Protein AF-0000000082408893 (afdb_homodimer)

Sequence (870 aa):
MTEDAASRVLAEIEQSREGIIQDVKRLVEVPSVNPNYPGVRSEEYLGQESEANLLLRDRFGYLFDRSQLVKSQERRENFAGVVNGSGKGRSLLLNGHIDVVPAGNPDTWETDPFIASEVSGRIHGRGASDMKSGVIAAFSAIEAIRRSGIELAGDLVVHSVAGEELGEHEVGTGCVLQNGYTADAAIVVEPSASFDSPLSINPTAASLLWGRVRVEGLAGHPGLRRELVRAGGAGAHAGVNAIDKGYLVLQALYRMEEQWGLSKQRPLFKPGQFVVMPGTIHGRGKDIDIPFVFAEYCEIDFIVWYPPEENSDVVKREIEQFVNQSVSLDPWLADNLPTYEWPVEFPGFSTPSDHEIVRALGKSHERANGISAIVEAFPAACDATWIAKTDIPVVNYGPGHLANAHKPNEYCDIDEIIAATRSLALTALDWCGVKMTEDAASRVLAEIEQSREGIIQDVKRLVEVPSVNPNYPGVRSEEYLGQESEANLLLRDRFGYLFDRSQLVKSQERRENFAGVVNGSGKGRSLLLNGHIDVVPAGNPDTWETDPFIASEVSGRIHGRGASDMKSGVIAAFSAIEAIRRSGIELAGDLVVHSVAGEELGEHEVGTGCVLQNGYTADAAIVVEPSASFDSPLSINPTAASLLWGRVRVEGLAGHPGLRRELVRAGGAGAHAGVNAIDKGYLVLQALYRMEEQWGLSKQRPLFKPGQFVVMPGTIHGRGKDIDIPFVFAEYCEIDFIVWYPPEENSDVVKREIEQFVNQSVSLDPWLADNLPTYEWPVEFPGFSTPSDHEIVRALGKSHERANGISAIVEAFPAACDATWIAKTDIPVVNYGPGHLANAHKPNEYCDIDEIIAATRSLALTALDWCGVK

Radius of gyration: 35.3 Å; Cα contacts (8 Å, |Δi|>4): 2351; chains: 2; bounding box: 50×112×73 Å

Secondary structure (DSSP, 8-state):
--HHHHHHHHHHHHHTHHHHHHHHHHHHTS--B-TTSTTS-HHHHTTHHHHHHHHHHHHHGGG-SEEEEE-SSTT--EEEEEE---SSS--EEEEEE--B-----GGG-SS-TTS-EEETTEEESTTIIIIIHHHHHHHHHHHHHHHTTPPBSS-EEEEEES-GGGT-TTTTHHHHHHTT---SEEEE-S--BBTTBSS-BBSEE-EEEEEEEEEE-B---GGGHHHHHSTT--GGGT-B-HHHHHHHHHHHHHHHHHHHHHH---TTSPTT--EEEEEEEEEE-SS--STTS--SEEEEEEEEEE-TTS-HHHHHHHHHHHHHHHHTTSHHHHHS--EEEEEEEE--EE--TTSHHHHHHHHHHHHHHSSPPPB--BSS--THHHHHTTT--EEE--SSBGGGTTSTT-EEEHHHHHHHHHHHHHHHHHHH-B-/--HHHHHHHHHHHHHTHHHHHHHHHHHHTS--B-TTSTTS-HHHHTTHHHHHHHHHHHHHGGG-SEEEEE-SSTT--EEEEEE---SSS--EEEEEE--B-----GGG-SS-TTS-EEETTEEESTTIIIIIHHHHHHHHHHHHHHHTTPPBSS-EEEEEES-GGGT-TTTTHHHHHHTT---SEEEE-S--BBTTBSS-BBSEE-EEEEEEEEEE-B---GGGHHHHHSTT--GGGT-B-HHHHHHHHHHHHHHHHHHHHHH---TTSPTT--EEEEEEEEEE-SS--STTS--SEEEEEEEEEE-TTS-HHHHHHHHHHHHHHHHTTSHHHHHS--EEEEEEEE--EE--TTSHHHHHHHHHHHHHHSSPPPB--BSS--THHHHHTTT--EEE--SSBGGGTTSTT-EEEHHHHHHHHHHHHHHHHHHH-B-

pLDDT: mean 95.11, std 5.21, range [57.34, 98.88]

Organism: Rhodococcus erythropolis (NCBI:txid1833)

Foldseek 3Di:
DDPVLLVQLLVLLVVCLVVLVVLLQVLLLQQQAALPPPPHPSVVRQLSQVVSQVSCCVVQVVLAPDKDQQFQDPSFTKIKGKHAAQQQFFEEEEEAESHFHDQPDPVQFPDDQNRWDDDPQKTWHTQQQRPSLLLSLLSSLSVSSVVSVFGFRHMYMYIYFYDWVQPPCSRTVVRVVVVPRATQAYEYAHAQDAPPFFKAKAQKEWKKWKKKKKFFKFKAFVVQVCLCPPPPHPHPVRMGAQVVLVVLLVVLQQVVLVVCLVPPDDPQEDRSLWGKAFDDKDWADPPDRDPRIRTGMMMTIIMTTHHLVDDPVVVVCVSQVSSLVSSCPPPVCVVTPMDMDIPDIAHMGHDPCPDPLNVLLQVQLCVLPVDGHHYHHDSDGGCQRVSVVVVHRYIYTHFHYPVLGPHHGRITRSVSSSSSSSSSSSSSCVRRHTD/DDPVLLVQLLVLLVVCLVVLVVLLQVLLLQQQAALPPPPHPSVVRQLSQVVSQVSCCVVQVVLAPDKDQQFQDPSFTKIKGKHAAQQQFFEEEEEAESHFHDQPDPVQFPDAQNRWDDDPQKTWHTQQQRPSLLLSLLSSLSVSSVVSVFGFRHMYMYIYFYDWVQPPCSRTVVRVVVVPRATQAYEYAHAQDAPPFFWAKAQKEWKKWKKKKKFFKFKAFVVQVCLCPPPPHPHCVRMGAQVVLVVLLVVLQQVVLVVCLVPPDDPQEDRSLWGKAFDDKDWADPPDRDPRIRTGMMMTIIMTTHHLVDDPVVVVCVSQVSSLVSSCPPPVCVVTPMDMDIPDIAHMAHDPCPDPLNVLLQVQLCVLPVDGHHYHHDSDGGCQRVSVVVVHRYIYTHFHYPVLGPHHGRITRSVSSSSSSSSSSSSSCVRRHTD

InterPro domains:
  IPR001261 ArgE/DapE/ACY1/CPG2/YscS, conserved site [PS00758] (92-101)
  IPR002933 Peptidase M20 [PF01546] (93-428)
  IPR010182 N-formyl-4-amino-5-aminomethyl-2-methylpyrimidine deformylase/Succinyl-diaminopimelate desuccinylase [TIGR01910] (22-419)
  IPR011650 Peptidase M20, dimerisation domain [PF07687] (221-325)
  IPR050072 Peptidase M20A family, bacterial cell wall biosynthesis [PTHR43808] (11-431)

Structure (mmCIF, N/CA/C/O backbone):
data_AF-0000000082408893-model_v1
#
loop_
_entity.id
_entity.type
_entity.pdbx_description
1 polymer 'Probable succinyl-diaminopimelate desuccinylase'
#
loop_
_atom_site.group_PDB
_atom_site.id
_atom_site.type_symbol
_atom_site.label_atom_id
_atom_site.label_alt_id
_atom_site.label_comp_id
_atom_site.label_asym_id
_atom_site.label_entity_id
_atom_site.label_seq_id
_atom_site.pdbx_PDB_ins_code
_atom_site.Cartn_x
_atom_site.Cartn_y
_atom_site.Cartn_z
_atom_site.occupancy
_atom_site.B_iso_or_equiv
_atom_site.auth_seq_id
_atom_site.auth_comp_id
_atom_site.auth_asym_id
_atom_site.auth_atom_id
_atom_site.pdbx_PDB_model_num
ATOM 1 N N . MET A 1 1 ? 4.652 -51.062 -25.875 1 67.25 1 MET A N 1
ATOM 2 C CA . MET A 1 1 ? 3.357 -50.719 -26.469 1 67.25 1 MET A CA 1
ATOM 3 C C . MET A 1 1 ? 3.309 -51.156 -27.922 1 67.25 1 MET A C 1
ATOM 5 O O . MET A 1 1 ? 4.289 -51 -28.656 1 67.25 1 MET A O 1
ATOM 9 N N . THR A 1 2 ? 2.172 -51.844 -28.219 1 78.06 2 THR A N 1
ATOM 10 C CA . THR A 1 2 ? 2.084 -52.281 -29.609 1 78.06 2 THR A CA 1
ATOM 11 C C . THR A 1 2 ? 1.561 -51.156 -30.5 1 78.06 2 THR A C 1
ATOM 13 O O . THR A 1 2 ? 0.852 -50.281 -30.031 1 78.06 2 THR A O 1
ATOM 16 N N . GLU A 1 3 ? 2.037 -51.188 -31.703 1 86 3 GLU A N 1
ATOM 17 C CA . GLU A 1 3 ? 1.602 -50.219 -32.688 1 86 3 GLU A CA 1
ATOM 18 C C . GLU A 1 3 ? 0.083 -50.219 -32.844 1 86 3 GLU A C 1
ATOM 20 O O . GLU A 1 3 ? -0.531 -49.156 -33.062 1 86 3 GLU A O 1
ATOM 25 N N . ASP A 1 4 ? -0.43 -51.344 -32.719 1 90.44 4 ASP A N 1
ATOM 26 C CA . ASP A 1 4 ? -1.878 -51.469 -32.875 1 90.44 4 ASP A CA 1
ATOM 27 C C . ASP A 1 4 ? -2.596 -50.781 -31.703 1 90.44 4 ASP A C 1
ATOM 29 O O . ASP A 1 4 ? -3.562 -50.031 -31.906 1 90.44 4 ASP A O 1
ATOM 33 N N . ALA A 1 5 ? -2.162 -51.031 -30.5 1 94 5 ALA A N 1
ATOM 34 C CA . ALA A 1 5 ? -2.775 -50.406 -29.328 1 94 5 ALA A CA 1
ATOM 35 C C . ALA A 1 5 ? -2.701 -48.875 -29.406 1 94 5 ALA A C 1
ATOM 37 O O . ALA A 1 5 ? -3.688 -48.188 -29.141 1 94 5 ALA A O 1
ATOM 38 N N . ALA A 1 6 ? -1.584 -48.375 -29.828 1 96.25 6 ALA A N 1
ATOM 39 C CA . ALA A 1 6 ? -1.38 -46.938 -29.938 1 96.25 6 ALA A CA 1
ATOM 40 C C . ALA A 1 6 ? -2.309 -46.312 -30.984 1 96.25 6 ALA A C 1
ATOM 42 O O . ALA A 1 6 ? -2.91 -45.281 -30.766 1 96.25 6 ALA A O 1
ATOM 43 N N . SER A 1 7 ? -2.422 -46.969 -32.094 1 96.75 7 SER A N 1
ATOM 44 C CA . SER A 1 7 ? -3.252 -46.469 -33.188 1 96.75 7 SER A CA 1
ATOM 45 C C . SER A 1 7 ? -4.723 -46.438 -32.781 1 96.75 7 SER A C 1
ATOM 47 O O . SER A 1 7 ? -5.438 -45.5 -33.156 1 96.75 7 SER A O 1
ATOM 49 N N . ARG A 1 8 ? -5.176 -47.406 -32.062 1 97.19 8 ARG A N 1
ATOM 50 C CA . ARG A 1 8 ? -6.57 -47.469 -31.625 1 97.19 8 ARG A CA 1
ATOM 51 C C . ARG A 1 8 ? -6.883 -46.344 -30.656 1 97.19 8 ARG A C 1
ATOM 53 O O . ARG A 1 8 ? -7.926 -45.688 -30.766 1 97.19 8 ARG A O 1
ATOM 60 N N . VAL A 1 9 ? -5.98 -46.219 -29.781 1 97.75 9 VAL A N 1
ATOM 61 C CA . VAL A 1 9 ? -6.188 -45.188 -28.781 1 97.75 9 VAL A CA 1
ATOM 62 C C . VAL A 1 9 ? -6.18 -43.812 -29.438 1 97.75 9 VAL A C 1
ATOM 64 O O . VAL A 1 9 ? -7.016 -42.969 -29.109 1 97.75 9 VAL A O 1
ATOM 67 N N . LEU A 1 10 ? -5.27 -43.5 -30.344 1 98 10 LEU A N 1
ATOM 68 C CA . LEU A 1 10 ? -5.176 -42.219 -31.047 1 98 10 LEU A CA 1
ATOM 69 C C . LEU A 1 10 ? -6.43 -41.969 -31.875 1 98 10 LEU A C 1
ATOM 71 O O . LEU A 1 10 ? -6.902 -40.812 -31.953 1 98 10 LEU A O 1
ATOM 75 N N . ALA A 1 11 ? -6.926 -43 -32.469 1 97.88 11 ALA A N 1
ATOM 76 C CA . ALA A 1 11 ? -8.156 -42.875 -33.25 1 97.88 11 ALA A CA 1
ATOM 77 C C . ALA A 1 11 ? -9.336 -42.5 -32.375 1 97.88 11 ALA A C 1
ATOM 79 O O . ALA A 1 11 ? -10.188 -41.719 -32.75 1 97.88 11 ALA A O 1
ATOM 80 N N . GLU A 1 12 ? -9.391 -43.188 -31.203 1 98.12 12 GLU A N 1
ATOM 81 C CA . GLU A 1 12 ? -10.461 -42.875 -30.25 1 98.12 12 GLU A CA 1
ATOM 82 C C . GLU A 1 12 ? -10.398 -41.406 -29.797 1 98.12 12 GLU A C 1
ATOM 84 O O . GLU A 1 12 ? -11.43 -40.781 -29.562 1 98.12 12 GLU A O 1
ATOM 89 N N . ILE A 1 13 ? -9.227 -40.875 -29.594 1 98.5 13 ILE A N 1
ATOM 90 C CA . ILE A 1 13 ? -9.047 -39.469 -29.156 1 98.5 13 ILE A CA 1
ATOM 91 C C . ILE A 1 13 ? -9.523 -38.531 -30.25 1 98.5 13 ILE A C 1
ATOM 93 O O . ILE A 1 13 ? -10.227 -37.562 -29.969 1 98.5 13 ILE A O 1
ATOM 97 N N . GLU A 1 14 ? -9.148 -38.812 -31.453 1 97.75 14 GLU A N 1
ATOM 98 C CA . GLU A 1 14 ? -9.594 -37.969 -32.562 1 97.75 14 GLU A CA 1
ATOM 99 C C . GLU A 1 14 ? -11.109 -38 -32.688 1 97.75 14 GLU A C 1
ATOM 101 O O . GLU A 1 14 ? -11.727 -36.969 -33 1 97.75 14 GLU A O 1
ATOM 106 N N . GLN A 1 15 ? -11.648 -39.125 -32.531 1 97.81 15 GLN A N 1
ATOM 107 C CA . GLN A 1 15 ? -13.102 -39.281 -32.625 1 97.81 15 GLN A CA 1
ATOM 108 C C . GLN A 1 15 ? -13.805 -38.531 -31.5 1 97.81 15 GLN A C 1
ATOM 110 O O . GLN A 1 15 ? -14.945 -38.094 -31.672 1 97.81 15 GLN A O 1
ATOM 115 N N . SER A 1 16 ? -13.133 -38.406 -30.438 1 98.12 16 SER A N 1
ATOM 116 C CA . SER A 1 16 ? -13.727 -37.812 -29.25 1 98.12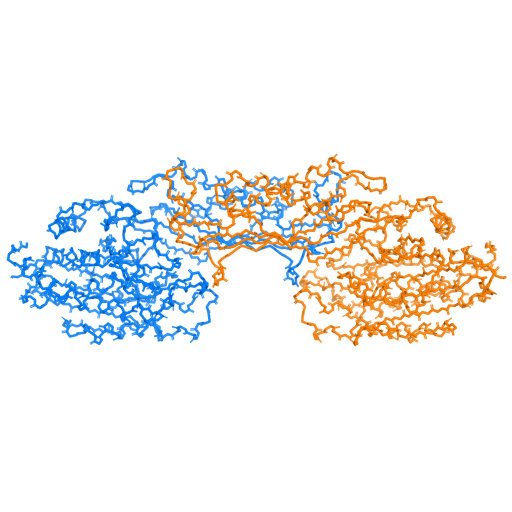 16 SER A CA 1
ATOM 117 C C . SER A 1 16 ? -13.383 -36.312 -29.156 1 98.12 16 SER A C 1
ATOM 119 O O . SER A 1 16 ? -13.648 -35.688 -28.141 1 98.12 16 SER A O 1
ATOM 121 N N . ARG A 1 17 ? -12.758 -35.75 -30.141 1 98.12 17 ARG A N 1
ATOM 122 C CA . ARG A 1 17 ? -12.242 -34.406 -30.125 1 98.12 17 ARG A CA 1
ATOM 123 C C . ARG A 1 17 ? -13.312 -33.406 -29.688 1 98.12 17 ARG A C 1
ATOM 125 O O . ARG A 1 17 ? -13.086 -32.594 -28.766 1 98.12 17 ARG A O 1
ATOM 132 N N . GLU A 1 18 ? -14.5 -33.469 -30.281 1 98.12 18 GLU A N 1
ATOM 133 C CA . GLU A 1 18 ? -15.578 -32.531 -29.938 1 98.12 18 GLU A CA 1
ATOM 134 C C . GLU A 1 18 ? -16.047 -32.719 -28.5 1 98.12 18 GLU A C 1
ATOM 136 O O . GLU A 1 18 ? -16.406 -31.766 -27.828 1 98.12 18 GLU A O 1
ATOM 141 N N . GLY A 1 19 ? -16.141 -33.969 -28.094 1 98.38 19 GLY A N 1
ATOM 142 C CA . GLY A 1 19 ? -16.5 -34.281 -26.719 1 98.38 19 GLY A CA 1
ATOM 143 C C . GLY A 1 19 ? -15.516 -33.719 -25.703 1 98.38 19 GLY A C 1
ATOM 144 O O . GLY A 1 19 ? -15.922 -33.219 -24.656 1 98.38 19 GLY A O 1
ATOM 145 N N . ILE A 1 20 ? -14.258 -33.812 -26.062 1 98.62 20 ILE A N 1
ATOM 146 C CA . ILE A 1 20 ? -13.203 -33.312 -25.188 1 98.62 20 ILE A CA 1
ATOM 147 C C . ILE A 1 20 ? -13.352 -31.781 -25.047 1 98.62 20 ILE A C 1
ATOM 149 O O . ILE A 1 20 ? -13.281 -31.25 -23.938 1 98.62 20 ILE A O 1
ATOM 153 N N . ILE A 1 21 ? -13.602 -31.125 -26.156 1 98.44 21 ILE A N 1
ATOM 154 C CA . ILE A 1 21 ? -13.781 -29.672 -26.172 1 98.44 21 ILE A CA 1
ATOM 155 C C . ILE A 1 21 ? -14.977 -29.297 -25.297 1 98.44 21 ILE A C 1
ATOM 157 O O . ILE A 1 21 ? -14.883 -28.375 -24.469 1 98.44 21 ILE A O 1
ATOM 161 N N . GLN A 1 22 ? -16.031 -30 -25.422 1 98.5 22 GLN A N 1
ATOM 162 C CA . GLN A 1 22 ? -17.234 -29.719 -24.641 1 98.5 22 GLN A CA 1
ATOM 163 C C . GLN A 1 22 ? -17 -29.953 -23.156 1 98.5 22 GLN A C 1
ATOM 165 O O . GLN A 1 22 ? -17.5 -29.219 -22.312 1 98.5 22 GLN A O 1
ATOM 170 N N . ASP A 1 23 ? -16.297 -30.969 -22.875 1 98.69 23 ASP A N 1
ATOM 171 C CA . ASP A 1 23 ? -15.984 -31.266 -21.469 1 98.69 23 ASP A CA 1
ATOM 172 C C . ASP A 1 23 ? -15.164 -30.141 -20.844 1 98.69 23 ASP A C 1
ATOM 174 O O . ASP A 1 23 ? -15.406 -29.766 -19.688 1 98.69 23 ASP A O 1
ATOM 178 N N . VAL A 1 24 ? -14.18 -29.594 -21.609 1 98.69 24 VAL A N 1
ATOM 179 C CA . VAL A 1 24 ? -13.375 -28.484 -21.109 1 98.69 24 VAL A CA 1
ATOM 180 C C . VAL A 1 24 ? -14.258 -27.281 -20.844 1 98.69 24 VAL A C 1
ATOM 182 O O . VAL A 1 24 ? -14.164 -26.641 -19.781 1 98.69 24 VAL A O 1
ATOM 185 N N . LYS A 1 25 ? -15.125 -26.984 -21.766 1 98.5 25 LYS A N 1
ATOM 186 C CA . LYS A 1 25 ? -16 -25.828 -21.641 1 98.5 25 LYS A CA 1
ATOM 187 C C . LYS A 1 25 ? -16.891 -25.953 -20.406 1 98.5 25 LYS A C 1
ATOM 189 O O . LYS A 1 25 ? -17.031 -25 -19.641 1 98.5 25 LYS A O 1
ATOM 194 N N . ARG A 1 26 ? -17.453 -27.094 -20.203 1 98.38 26 ARG A N 1
ATOM 195 C CA . ARG A 1 26 ? -18.328 -27.328 -19.062 1 98.38 26 ARG A CA 1
ATOM 196 C C . ARG A 1 26 ? -17.578 -27.141 -17.75 1 98.38 26 ARG A C 1
ATOM 198 O O . ARG A 1 26 ? -18.125 -26.562 -16.797 1 98.38 26 ARG A O 1
ATOM 205 N N . LEU A 1 27 ? -16.391 -27.656 -17.75 1 98.5 27 LEU A N 1
ATOM 206 C CA . LEU A 1 27 ? -15.602 -27.547 -16.516 1 98.5 27 LEU A CA 1
ATOM 207 C C . LEU A 1 27 ? -15.203 -26.094 -16.25 1 98.5 27 LEU A C 1
ATOM 209 O O . LEU A 1 27 ? -15.203 -25.656 -15.102 1 98.5 27 LEU A O 1
ATOM 213 N N . VAL A 1 28 ? -14.844 -25.344 -17.297 1 98.12 28 VAL A N 1
ATOM 214 C CA . VAL A 1 28 ? -14.453 -23.953 -17.203 1 98.12 28 VAL A CA 1
ATOM 215 C C . VAL A 1 28 ? -15.617 -23.125 -16.672 1 98.12 28 VAL A C 1
ATOM 217 O O . VAL A 1 28 ? -15.422 -22.156 -15.938 1 98.12 28 VAL A O 1
ATOM 220 N N . GLU A 1 29 ? -16.781 -23.5 -16.938 1 98.12 29 GLU A N 1
ATOM 221 C CA . GLU A 1 29 ? -17.984 -22.75 -16.578 1 98.12 29 GLU A CA 1
ATOM 222 C C . GLU A 1 29 ? -18.312 -22.906 -15.094 1 98.12 29 GLU A C 1
ATOM 224 O O . GLU A 1 29 ? -19.141 -22.172 -14.555 1 98.12 29 GLU A O 1
ATOM 229 N N . VAL A 1 30 ? -17.641 -23.828 -14.398 1 98.06 30 VAL A N 1
ATOM 230 C CA . VAL A 1 30 ? -17.75 -23.922 -12.945 1 98.06 30 VAL A CA 1
ATOM 231 C C . VAL A 1 30 ? -16.734 -22.984 -12.289 1 98.06 30 VAL A C 1
ATOM 233 O O . VAL A 1 30 ? -15.523 -23.172 -12.422 1 98.06 30 VAL A O 1
ATOM 236 N N . PRO A 1 31 ? -17.172 -21.953 -11.594 1 97.12 31 PRO A N 1
ATOM 237 C CA . PRO A 1 31 ? -16.234 -21.016 -10.984 1 97.12 31 PRO A CA 1
ATOM 238 C C . PRO A 1 31 ? -15.602 -21.562 -9.703 1 97.12 31 PRO A C 1
ATOM 240 O O . PRO A 1 31 ? -15.805 -21 -8.625 1 97.12 31 PRO A O 1
ATOM 243 N N . SER A 1 32 ? -14.758 -22.531 -9.867 1 97.81 32 SER A N 1
ATOM 244 C CA . SER A 1 32 ? -14.125 -23.203 -8.727 1 97.81 32 SER A CA 1
ATOM 245 C C . SER A 1 32 ? -12.961 -22.391 -8.18 1 97.81 32 SER A C 1
ATOM 247 O O . SER A 1 32 ? -11.867 -22.922 -7.984 1 97.81 32 SER A O 1
ATOM 249 N N . VAL A 1 33 ? -13.211 -21.141 -7.895 1 95.94 33 VAL A N 1
ATOM 250 C CA . VAL A 1 33 ? -12.227 -20.266 -7.266 1 95.94 33 VAL A CA 1
ATOM 251 C C . VAL A 1 33 ? -11.906 -20.781 -5.863 1 95.94 33 VAL A C 1
ATOM 253 O O . VAL A 1 33 ? -12.805 -21.188 -5.121 1 95.94 33 VAL A O 1
ATOM 256 N N . ASN A 1 34 ? -10.633 -20.844 -5.559 1 95.25 34 ASN A N 1
ATOM 257 C CA . ASN A 1 34 ? -10.258 -21.203 -4.195 1 95.25 34 ASN A CA 1
ATOM 258 C C . ASN A 1 34 ? -10.93 -20.312 -3.164 1 95.25 34 ASN A C 1
ATOM 260 O O . ASN A 1 34 ? -10.703 -19.094 -3.145 1 95.25 34 ASN A O 1
ATOM 264 N N . PRO A 1 35 ? -11.68 -20.875 -2.293 1 94.69 35 PRO A N 1
ATOM 265 C CA . PRO A 1 35 ? -12.492 -20.047 -1.395 1 94.69 35 PRO A CA 1
ATOM 266 C C . PRO A 1 35 ? -11.664 -19.359 -0.312 1 94.69 35 PRO A C 1
ATOM 268 O O . PRO A 1 35 ? -12.164 -18.453 0.376 1 94.69 35 PRO A O 1
ATOM 271 N N . ASN A 1 36 ? -10.453 -19.781 -0.152 1 90.62 36 ASN A N 1
ATOM 272 C CA . ASN A 1 36 ? -9.617 -19.234 0.908 1 90.62 36 ASN A CA 1
ATOM 273 C C . ASN A 1 36 ? -8.719 -18.109 0.386 1 90.62 36 ASN A C 1
ATOM 275 O O . ASN A 1 36 ? -7.926 -17.547 1.139 1 90.62 36 ASN A O 1
ATOM 279 N N . TYR A 1 37 ? -8.812 -17.828 -0.921 1 87.19 37 TYR A N 1
ATOM 280 C CA . TYR A 1 37 ? -8 -16.766 -1.482 1 87.19 37 TYR A CA 1
ATOM 281 C C . TYR A 1 37 ? -8.273 -15.438 -0.777 1 87.19 37 TYR A C 1
ATOM 283 O O . TYR A 1 37 ? -9.438 -15.07 -0.563 1 87.19 37 TYR A O 1
ATOM 291 N N . PRO A 1 38 ? -7.246 -14.734 -0.354 1 79.69 38 PRO A N 1
ATOM 292 C CA . PRO A 1 38 ? -7.5 -13.445 0.294 1 79.69 38 PRO A CA 1
ATOM 293 C C . PRO A 1 38 ? -8.266 -12.469 -0.601 1 79.69 38 PRO A C 1
ATOM 295 O O . PRO A 1 38 ? -7.992 -12.383 -1.801 1 79.69 38 PRO A O 1
ATOM 298 N N . GLY A 1 39 ? -9.148 -11.828 -0.065 1 74.62 39 GLY A N 1
ATOM 299 C CA . GLY A 1 39 ? -9.93 -10.867 -0.824 1 74.62 39 GLY A CA 1
ATOM 300 C C . GLY A 1 39 ? -11.234 -11.438 -1.34 1 74.62 39 GLY A C 1
ATOM 301 O O . GLY A 1 39 ? -12.133 -10.688 -1.735 1 74.62 39 GLY A O 1
ATOM 302 N N . VAL A 1 40 ? -11.234 -12.812 -1.351 1 83.25 40 VAL A N 1
ATOM 303 C CA . VAL A 1 40 ? -12.469 -13.438 -1.814 1 83.25 40 VAL A CA 1
ATOM 304 C C . VAL A 1 40 ? -13.406 -13.68 -0.632 1 83.25 40 VAL A C 1
ATOM 306 O O . VAL A 1 40 ? -12.945 -13.867 0.499 1 83.25 40 VAL A O 1
ATOM 309 N N . ARG A 1 41 ? -14.695 -13.438 -0.813 1 87.75 41 ARG A N 1
ATOM 310 C CA . ARG A 1 41 ? -15.695 -13.852 0.159 1 87.75 41 ARG A CA 1
ATOM 311 C C . ARG A 1 41 ? -15.945 -15.352 0.086 1 87.75 41 ARG A C 1
ATOM 313 O O . ARG A 1 41 ? -16.656 -15.828 -0.801 1 87.75 41 ARG A O 1
ATOM 320 N N . SER A 1 42 ? -15.422 -16.141 0.932 1 91.31 42 SER A N 1
ATOM 321 C CA . SER A 1 42 ? -15.391 -17.594 0.919 1 91.31 42 SER A CA 1
ATOM 322 C C . SER A 1 42 ? -16.766 -18.172 0.587 1 91.31 42 SER A C 1
ATOM 324 O O . SER A 1 42 ? -16.859 -19.156 -0.155 1 91.31 42 SER A O 1
ATOM 326 N N . GLU A 1 43 ? -17.797 -17.578 1.068 1 93.06 43 GLU A N 1
ATOM 327 C CA . GLU A 1 43 ? -19.156 -18.094 0.924 1 93.06 43 GLU A CA 1
ATOM 328 C C . GLU A 1 43 ? -19.594 -18.094 -0.538 1 93.06 43 GLU A C 1
ATOM 330 O O . GLU A 1 43 ? -20.469 -18.859 -0.926 1 93.06 43 GLU A O 1
ATOM 335 N N . GLU A 1 44 ? -18.953 -17.297 -1.267 1 92.31 44 GLU A N 1
ATOM 336 C CA . GLU A 1 44 ? -19.328 -17.172 -2.674 1 92.31 44 GLU A CA 1
ATOM 337 C C . GLU A 1 44 ? -18.766 -18.328 -3.494 1 92.31 44 GLU A C 1
ATOM 339 O O . GLU A 1 44 ? -19.328 -18.688 -4.535 1 92.31 44 GLU A O 1
ATOM 344 N N . TYR A 1 45 ? -17.688 -18.984 -3.006 1 95.19 45 TYR A N 1
ATOM 345 C CA . TYR A 1 45 ? -17 -19.938 -3.857 1 95.19 45 TYR A CA 1
ATOM 346 C C . TYR A 1 45 ? -16.891 -21.297 -3.18 1 95.19 45 TYR A C 1
ATOM 348 O O . TYR A 1 45 ? -16.578 -22.297 -3.83 1 95.19 45 TYR A O 1
ATOM 356 N N . LEU A 1 46 ? -17.188 -21.25 -1.877 1 96.25 46 LEU A N 1
ATOM 357 C CA . LEU A 1 46 ? -17.125 -22.531 -1.172 1 96.25 46 LEU A CA 1
ATOM 358 C C . LEU A 1 46 ? -18.078 -23.547 -1.794 1 96.25 46 LEU A C 1
ATOM 360 O O . LEU A 1 46 ? -19.266 -23.25 -1.994 1 96.25 46 LEU A O 1
ATOM 364 N N . GLY A 1 47 ? -17.594 -24.688 -2.139 1 97.44 47 GLY A N 1
ATOM 365 C CA . GLY A 1 47 ? -18.406 -25.734 -2.744 1 97.44 47 GLY A CA 1
ATOM 366 C C . GLY A 1 47 ? -18.188 -25.875 -4.238 1 97.44 47 GLY A C 1
ATOM 367 O O . GLY A 1 47 ? -18.5 -26.906 -4.828 1 97.44 47 GLY A O 1
ATOM 368 N N . GLN A 1 48 ? -17.641 -24.875 -4.84 1 97.81 48 GLN A N 1
ATOM 369 C CA . GLN A 1 48 ? -17.484 -24.891 -6.293 1 97.81 48 GLN A CA 1
ATOM 370 C C . GLN A 1 48 ? -16.391 -25.844 -6.73 1 97.81 48 GLN A C 1
ATOM 372 O O . GLN A 1 48 ? -16.469 -26.453 -7.805 1 97.81 48 GLN A O 1
ATOM 377 N N . GLU A 1 49 ? -15.328 -26.016 -5.934 1 98.19 49 GLU A N 1
ATOM 378 C CA . GLU A 1 49 ? -14.344 -27.062 -6.215 1 98.19 49 GLU A CA 1
ATOM 379 C C . GLU A 1 49 ? -14.992 -28.438 -6.234 1 98.19 49 GLU A C 1
ATOM 381 O O . GLU A 1 49 ? -14.75 -29.234 -7.141 1 98.19 49 GLU A O 1
ATOM 386 N N . SER A 1 50 ? -15.867 -28.656 -5.266 1 97.94 50 SER A N 1
ATOM 387 C CA . SER A 1 50 ? -16.594 -29.922 -5.18 1 97.94 50 SER A CA 1
ATOM 388 C C . SER A 1 50 ? -17.547 -30.094 -6.363 1 97.94 50 SER A C 1
ATOM 390 O O . SER A 1 50 ? -17.688 -31.203 -6.879 1 97.94 50 SER A O 1
ATOM 392 N N . GLU A 1 51 ? -18.156 -29.031 -6.723 1 98.19 51 GLU A N 1
ATOM 393 C CA . GLU A 1 51 ? -19.047 -29.094 -7.871 1 98.19 51 GLU A CA 1
ATOM 394 C C . GLU A 1 51 ? -18.312 -29.484 -9.141 1 98.19 51 GLU A C 1
ATOM 396 O O . GLU A 1 51 ? -18.812 -30.25 -9.953 1 98.19 51 GLU A O 1
ATOM 401 N N . ALA A 1 52 ? -17.141 -28.938 -9.344 1 98.56 52 ALA A N 1
ATOM 402 C CA . ALA A 1 52 ? -16.312 -29.328 -10.484 1 98.56 52 ALA A CA 1
ATOM 403 C C . ALA A 1 52 ? -15.977 -30.812 -10.453 1 98.56 52 ALA A C 1
ATOM 405 O O . ALA A 1 52 ? -16.031 -31.484 -11.477 1 98.56 52 ALA A O 1
ATOM 406 N N . ASN A 1 53 ? -15.648 -31.297 -9.297 1 98.5 53 ASN A N 1
ATOM 407 C CA . ASN A 1 53 ? -15.305 -32.719 -9.148 1 98.5 53 ASN A CA 1
ATOM 408 C C . ASN A 1 53 ? -16.531 -33.594 -9.328 1 98.5 53 ASN A C 1
ATOM 410 O O . ASN A 1 53 ? -16.422 -34.719 -9.844 1 98.5 53 ASN A O 1
ATOM 414 N N . LEU A 1 54 ? -17.672 -33.125 -8.875 1 98 54 LEU A N 1
ATOM 415 C CA . LEU A 1 54 ? -18.922 -33.844 -9.117 1 98 54 LEU A CA 1
ATOM 416 C C . LEU A 1 54 ? -19.203 -33.938 -10.609 1 98 54 LEU A C 1
ATOM 418 O O . LEU A 1 54 ? -19.656 -35 -11.078 1 98 54 LEU A O 1
ATOM 422 N N . LEU A 1 55 ? -18.953 -32.875 -11.281 1 98.38 55 LEU A N 1
ATOM 423 C CA . LEU A 1 55 ? -19.109 -32.906 -12.734 1 98.38 55 LEU A CA 1
ATOM 424 C C . LEU A 1 55 ? -18.219 -33.969 -13.367 1 98.38 55 LEU A C 1
ATOM 426 O O . LEU A 1 55 ? -18.641 -34.688 -14.281 1 98.38 55 LEU A O 1
ATOM 430 N N . LEU A 1 56 ? -16.984 -34.031 -12.945 1 98.62 56 LEU A N 1
ATOM 431 C CA . LEU A 1 56 ? -16.047 -35.031 -13.453 1 98.62 56 LEU A CA 1
ATOM 432 C C . LEU A 1 56 ? -16.516 -36.438 -13.125 1 98.62 56 LEU A C 1
ATOM 434 O O . LEU A 1 56 ? -16.422 -37.344 -13.969 1 98.62 56 LEU A O 1
ATOM 438 N N . ARG A 1 57 ? -16.938 -36.625 -11.891 1 98.06 57 ARG A N 1
ATOM 439 C CA . ARG A 1 57 ? -17.453 -37.938 -11.492 1 98.06 57 ARG A CA 1
ATOM 440 C C . ARG A 1 57 ? -18.625 -38.344 -12.367 1 98.06 57 ARG A C 1
ATOM 442 O O . ARG A 1 57 ? -18.672 -39.469 -12.844 1 98.06 57 ARG A O 1
ATOM 449 N N . ASP A 1 58 ? -19.547 -37.469 -12.555 1 98.06 58 ASP A N 1
ATOM 450 C CA . ASP A 1 58 ? -20.75 -37.781 -13.32 1 98.06 58 ASP A CA 1
ATOM 451 C C . ASP A 1 58 ? -20.406 -38.094 -14.781 1 98.06 58 ASP A C 1
ATOM 453 O O . ASP A 1 58 ? -21.031 -38.938 -15.406 1 98.06 58 ASP A O 1
ATOM 457 N N . ARG A 1 59 ? -19.469 -37.344 -15.305 1 98.25 59 ARG A N 1
ATOM 458 C CA . ARG A 1 59 ? -19.094 -37.469 -16.719 1 98.25 59 ARG A CA 1
ATOM 459 C C . ARG A 1 59 ? -18.172 -38.656 -16.938 1 98.25 59 ARG A C 1
ATOM 461 O O . ARG A 1 59 ? -18.281 -39.344 -17.953 1 98.25 59 ARG A O 1
ATOM 468 N N . PHE A 1 60 ? -17.234 -38.938 -15.984 1 98.25 60 PHE A N 1
ATOM 469 C CA . PHE A 1 60 ? -16.156 -39.875 -16.266 1 98.25 60 PHE A CA 1
ATOM 470 C C . PHE A 1 60 ? -16.172 -41.031 -15.273 1 98.25 60 PHE A C 1
ATOM 472 O O . PHE A 1 60 ? -15.383 -42 -15.406 1 98.25 60 PHE A O 1
ATOM 479 N N . GLY A 1 61 ? -17.016 -41.031 -14.289 1 97.25 61 GLY A N 1
ATOM 480 C CA . GLY A 1 61 ? -17.016 -42.031 -13.219 1 97.25 61 GLY A CA 1
ATOM 481 C C . GLY A 1 61 ? -17.109 -43.469 -13.719 1 97.25 61 GLY A C 1
ATOM 482 O O . GLY A 1 61 ? -16.562 -44.375 -13.117 1 97.25 61 GLY A O 1
ATOM 483 N N . TYR A 1 62 ? -17.812 -43.719 -14.828 1 96.62 62 TYR A N 1
ATOM 484 C CA . TYR A 1 62 ? -18.078 -45.031 -15.375 1 96.62 62 TYR A CA 1
ATOM 485 C C . TYR A 1 62 ? -16.781 -45.688 -15.867 1 96.62 62 TYR A C 1
ATOM 487 O O . TYR A 1 62 ? -16.734 -46.906 -16.062 1 96.62 62 TYR A O 1
ATOM 495 N N . LEU A 1 63 ? -15.727 -44.938 -15.984 1 97.38 63 LEU A N 1
ATOM 496 C CA . LEU A 1 63 ? -14.477 -45.438 -16.547 1 97.38 63 LEU A CA 1
ATOM 497 C C . LEU A 1 63 ? -13.695 -46.219 -15.508 1 97.38 63 LEU A C 1
ATOM 499 O O . LEU A 1 63 ? -12.82 -47.031 -15.867 1 97.38 63 LEU A O 1
ATOM 503 N N . PHE A 1 64 ? -13.945 -46 -14.234 1 98.06 64 PHE A N 1
ATOM 504 C CA . PHE A 1 64 ? -13.031 -46.438 -13.195 1 98.06 64 PHE A CA 1
ATOM 505 C C . PHE A 1 64 ? -13.586 -47.688 -12.508 1 98.06 64 PHE A C 1
ATOM 507 O O . PHE A 1 64 ? -14.789 -47.812 -12.273 1 98.06 64 PHE A O 1
ATOM 514 N N . ASP A 1 65 ? -12.719 -48.625 -12.234 1 97.81 65 ASP A N 1
ATOM 515 C CA . ASP A 1 65 ? -13.094 -49.812 -11.461 1 97.81 65 ASP A CA 1
ATOM 516 C C . ASP A 1 65 ? -13.391 -49.438 -10.008 1 97.81 65 ASP A C 1
ATOM 518 O O . ASP A 1 65 ? -14.219 -50.062 -9.359 1 97.81 65 ASP A O 1
ATOM 522 N N . ARG A 1 66 ? -12.656 -48.438 -9.617 1 96.25 66 ARG A N 1
ATOM 523 C CA . ARG A 1 66 ? -12.891 -47.812 -8.312 1 96.25 66 ARG A CA 1
ATOM 524 C C . ARG A 1 66 ? -12.727 -46.312 -8.391 1 96.25 66 ARG A C 1
ATOM 526 O O . ARG A 1 66 ? -11.758 -45.812 -8.969 1 96.25 66 ARG A O 1
ATOM 533 N N . SER A 1 67 ? -13.727 -45.594 -7.902 1 95.62 67 SER A N 1
ATOM 534 C CA . SER A 1 67 ? -13.633 -44.156 -7.812 1 95.62 67 SER A CA 1
ATOM 535 C C . SER A 1 67 ? -14.406 -43.594 -6.609 1 95.62 67 SER A C 1
ATOM 537 O O . SER A 1 67 ? -15.297 -44.281 -6.09 1 95.62 67 SER A O 1
ATOM 539 N N . GLN A 1 68 ? -13.953 -42.531 -6.09 1 95.31 68 GLN A N 1
ATOM 540 C CA . GLN A 1 68 ? -14.586 -41.938 -4.918 1 95.31 68 GLN A CA 1
ATOM 541 C C . GLN A 1 68 ? -14.391 -40.406 -4.895 1 95.31 68 GLN A C 1
ATOM 543 O O . GLN A 1 68 ? -13.414 -39.906 -5.445 1 95.31 68 GLN A O 1
ATOM 548 N N . LEU A 1 69 ? -15.43 -39.75 -4.414 1 96.62 69 LEU A N 1
ATOM 549 C CA . LEU A 1 69 ? -15.195 -38.375 -3.922 1 96.62 69 LEU A CA 1
ATOM 550 C C . LEU A 1 69 ? -14.508 -38.406 -2.559 1 96.62 69 LEU A C 1
ATOM 552 O O . LEU A 1 69 ? -15.141 -38.719 -1.549 1 96.62 69 LEU A O 1
ATOM 556 N N . VAL A 1 70 ? -13.227 -38.125 -2.602 1 96.81 70 VAL A N 1
ATOM 557 C CA . VAL A 1 70 ? -12.438 -38.188 -1.376 1 96.81 70 VAL A CA 1
ATOM 558 C C . VAL A 1 70 ? -12.672 -36.938 -0.54 1 96.81 70 VAL A C 1
ATOM 560 O O . VAL A 1 70 ? -12.398 -35.812 -0.989 1 96.81 70 VAL A O 1
ATOM 563 N N . LYS A 1 71 ? -13.164 -37.094 0.653 1 93.69 71 LYS A N 1
ATOM 564 C CA . LYS A 1 71 ? -13.508 -35.969 1.531 1 93.69 71 LYS A CA 1
ATOM 565 C C . LYS A 1 71 ? -12.289 -35.5 2.32 1 93.69 71 LYS A C 1
ATOM 567 O O . LYS A 1 71 ? -11.609 -36.312 2.967 1 93.69 71 LYS A O 1
ATOM 572 N N . SER A 1 72 ? -11.906 -34.406 2.123 1 91.06 72 SER A N 1
ATOM 573 C CA . SER A 1 72 ? -10.883 -33.75 2.947 1 91.06 72 SER A CA 1
ATOM 574 C C . SER A 1 72 ? -11.492 -32.719 3.867 1 91.06 72 SER A C 1
ATOM 576 O O . SER A 1 72 ? -11.484 -32.875 5.09 1 91.06 72 SER A O 1
ATOM 578 N N . GLN A 1 73 ? -12.078 -31.688 3.352 1 92.81 73 GLN A N 1
ATOM 579 C CA . GLN A 1 73 ? -12.844 -30.641 4.023 1 92.81 73 GLN A CA 1
ATOM 580 C C . GLN A 1 73 ? -14.266 -30.547 3.467 1 92.81 73 GLN A C 1
ATOM 582 O O . GLN A 1 73 ? -14.5 -30.906 2.309 1 92.81 73 GLN A O 1
ATOM 587 N N . GLU A 1 74 ? -15.227 -30.109 4.34 1 92 74 GLU A N 1
ATOM 588 C CA . GLU A 1 74 ? -16.609 -29.984 3.891 1 92 74 GLU A CA 1
ATOM 589 C C . GLU A 1 74 ? -16.703 -29.078 2.662 1 92 74 GLU A C 1
ATOM 591 O O . GLU A 1 74 ? -16.141 -27.984 2.645 1 92 74 GLU A O 1
ATOM 596 N N . ARG A 1 75 ? -17.344 -29.516 1.599 1 94.56 75 ARG A N 1
ATOM 597 C CA . ARG A 1 75 ? -17.641 -28.781 0.371 1 94.56 75 ARG A CA 1
ATOM 598 C C . ARG A 1 75 ? -16.375 -28.5 -0.421 1 94.56 75 ARG A C 1
ATOM 600 O O . ARG A 1 75 ? -16.328 -27.594 -1.242 1 94.56 75 ARG A O 1
ATOM 607 N N . ARG A 1 76 ? -15.25 -29.266 -0.136 1 97.38 76 ARG A N 1
ATOM 608 C CA . ARG A 1 76 ? -14.031 -29.219 -0.926 1 97.38 76 ARG A CA 1
ATOM 609 C C . ARG A 1 76 ? -13.516 -30.625 -1.233 1 97.38 76 ARG A C 1
ATOM 611 O O . ARG A 1 76 ? -12.336 -30.922 -1.013 1 97.38 76 ARG A O 1
ATOM 618 N N . GLU A 1 77 ? -14.367 -31.453 -1.664 1 96.81 77 GLU A N 1
ATOM 619 C CA . GLU A 1 77 ? -14.07 -32.844 -1.951 1 96.81 77 GLU A CA 1
ATOM 620 C C . GLU A 1 77 ? -13.25 -33 -3.229 1 96.81 77 GLU A C 1
ATOM 622 O O . GLU A 1 77 ? -13.398 -32.188 -4.16 1 96.81 77 GLU A O 1
ATOM 627 N N . ASN A 1 78 ? -12.391 -33.969 -3.191 1 98.5 78 ASN A N 1
ATOM 628 C CA . ASN A 1 78 ? -11.586 -34.344 -4.352 1 98.5 78 ASN A CA 1
ATOM 629 C C . ASN A 1 78 ? -12.172 -35.531 -5.09 1 98.5 78 ASN A C 1
ATOM 631 O O . ASN A 1 78 ? -13.016 -36.25 -4.543 1 98.5 78 ASN A O 1
ATOM 635 N N . PHE A 1 79 ? -11.844 -35.719 -6.328 1 98.5 79 PHE A N 1
ATOM 636 C CA . PHE A 1 79 ? -12.219 -36.906 -7.074 1 98.5 79 PHE A CA 1
ATOM 637 C C . PHE A 1 79 ? -11 -37.75 -7.391 1 98.5 79 PHE A C 1
ATOM 639 O O . PHE A 1 79 ? -9.961 -37.25 -7.812 1 98.5 79 PHE A O 1
ATOM 646 N N . ALA A 1 80 ? -11.039 -39.031 -7.09 1 98.62 80 ALA A N 1
ATOM 647 C CA . ALA A 1 80 ? -9.977 -39.969 -7.422 1 98.62 80 ALA A CA 1
ATOM 648 C C . ALA A 1 80 ? -10.547 -41.25 -8.023 1 98.62 80 ALA A C 1
ATOM 650 O O . ALA A 1 80 ? -11.625 -41.719 -7.613 1 98.62 80 ALA A O 1
ATOM 651 N N . GLY A 1 81 ? -9.875 -41.844 -9 1 98.5 81 GLY A N 1
ATOM 652 C CA . GLY A 1 81 ? -10.289 -43.062 -9.656 1 98.5 81 GLY A CA 1
ATOM 653 C C . GLY A 1 81 ? -9.125 -43.969 -10.039 1 98.5 81 GLY A C 1
ATOM 654 O O . GLY A 1 81 ? -7.992 -43.5 -10.18 1 98.5 81 GLY A O 1
ATOM 655 N N . VAL A 1 82 ? -9.43 -45.25 -10.133 1 98.56 82 VAL A N 1
ATOM 656 C CA . VAL A 1 82 ? -8.422 -46.25 -10.508 1 98.56 82 VAL A CA 1
ATOM 657 C C . VAL A 1 82 ? -8.969 -47.156 -11.609 1 98.56 82 VAL A C 1
ATOM 659 O O . VAL A 1 82 ? -10.094 -47.656 -11.508 1 98.56 82 VAL A O 1
ATOM 662 N N . VAL A 1 83 ? -8.242 -47.219 -12.672 1 98.38 83 VAL A N 1
ATOM 663 C CA . VAL A 1 83 ? -8.406 -48.281 -13.648 1 98.38 83 VAL A CA 1
ATOM 664 C C . VAL A 1 83 ? -7.43 -49.438 -13.344 1 98.38 83 VAL A C 1
ATOM 666 O O . VAL A 1 83 ? -6.211 -49.25 -13.43 1 98.38 83 VAL A O 1
ATOM 669 N N . ASN A 1 84 ? -7.996 -50.562 -13.031 1 97.5 84 ASN A N 1
ATOM 670 C CA . ASN A 1 84 ? -7.137 -51.656 -12.656 1 97.5 84 ASN A CA 1
ATOM 671 C C . ASN A 1 84 ? -6.453 -52.281 -13.875 1 97.5 84 ASN A C 1
ATOM 673 O O . ASN A 1 84 ? -7.094 -52.5 -14.906 1 97.5 84 ASN A O 1
ATOM 677 N N . GLY A 1 85 ? -5.191 -52.438 -13.75 1 96.44 85 GLY A N 1
ATOM 678 C CA . GLY A 1 85 ? -4.484 -53.281 -14.703 1 96.44 85 GLY A CA 1
ATOM 679 C C . GLY A 1 85 ? -4.492 -54.75 -14.32 1 96.44 85 GLY A C 1
ATOM 680 O O . GLY A 1 85 ? -5.188 -55.156 -13.383 1 96.44 85 GLY A O 1
ATOM 681 N N . SER A 1 86 ? -3.73 -55.562 -15.07 1 95 86 SER A N 1
ATOM 682 C CA . SER A 1 86 ? -3.674 -57 -14.812 1 95 86 SER A CA 1
ATOM 683 C C . SER A 1 86 ? -2.756 -57.312 -13.633 1 95 86 SER A C 1
ATOM 685 O O . SER A 1 86 ? -2.707 -58.469 -13.164 1 95 86 SER A O 1
ATOM 687 N N . GLY A 1 87 ? -2.107 -56.344 -13.164 1 93.81 87 GLY A N 1
ATOM 688 C CA . GLY A 1 87 ? -1.201 -56.531 -12.039 1 93.81 87 GLY A CA 1
ATOM 689 C C . GLY A 1 87 ? 0.218 -56.844 -12.469 1 93.81 87 GLY A C 1
ATOM 690 O O . GLY A 1 87 ? 1.077 -57.125 -11.625 1 93.81 87 GLY A O 1
ATOM 691 N N . LYS A 1 88 ? 0.58 -56.75 -13.656 1 94.19 88 LYS A N 1
ATOM 692 C CA . LYS A 1 88 ? 1.879 -57.188 -14.164 1 94.19 88 LYS A CA 1
ATOM 693 C C . LYS A 1 88 ? 2.707 -56 -14.633 1 94.19 88 LYS A C 1
ATOM 695 O O . LYS A 1 88 ? 3.801 -56.156 -15.172 1 94.19 88 LYS A O 1
ATOM 700 N N . GLY A 1 89 ? 2.205 -54.812 -14.445 1 95.81 89 GLY A N 1
ATOM 701 C CA . GLY A 1 89 ? 2.902 -53.625 -14.914 1 95.81 89 GLY A CA 1
ATOM 702 C C . GLY A 1 89 ? 3.037 -52.562 -13.844 1 95.81 89 GLY A C 1
ATOM 703 O O . GLY A 1 89 ? 2.615 -52.75 -12.703 1 95.81 89 GLY A O 1
ATOM 704 N N . ARG A 1 90 ? 3.639 -51.406 -14.164 1 97.81 90 ARG A N 1
ATOM 705 C CA . ARG A 1 90 ? 3.816 -50.281 -13.273 1 97.81 90 ARG A CA 1
ATOM 706 C C . ARG A 1 90 ? 2.605 -49.344 -13.32 1 97.81 90 ARG A C 1
ATOM 708 O O . ARG A 1 90 ? 1.977 -49.188 -14.367 1 97.81 90 ARG A O 1
ATOM 715 N N . SER A 1 91 ? 2.25 -48.781 -12.25 1 98.44 91 SER A N 1
ATOM 716 C CA . SER A 1 91 ? 1.1 -47.906 -12.164 1 98.44 91 SER A CA 1
ATOM 717 C C . SER A 1 91 ? 1.497 -46.469 -12.461 1 98.44 91 SER A C 1
ATOM 719 O O . SER A 1 91 ? 2.643 -46.062 -12.234 1 98.44 91 SER A O 1
ATOM 721 N N . LEU A 1 92 ? 0.555 -45.719 -13.016 1 98.81 92 LEU A N 1
ATOM 722 C CA . LEU A 1 92 ? 0.75 -44.312 -13.367 1 98.81 92 LEU A CA 1
ATOM 723 C C . LEU A 1 92 ? -0.363 -43.438 -12.781 1 98.81 92 LEU A C 1
ATOM 725 O O . LEU A 1 92 ? -1.54 -43.812 -12.859 1 98.81 92 LEU A O 1
ATOM 729 N N . LEU A 1 93 ? 0.055 -42.375 -12.156 1 98.88 93 LEU A N 1
ATOM 730 C CA . LEU A 1 93 ? -0.876 -41.375 -11.609 1 98.88 93 LEU A CA 1
ATOM 731 C C . LEU A 1 93 ? -0.932 -40.125 -12.484 1 98.88 93 LEU A C 1
ATOM 733 O O . LEU A 1 93 ? 0.107 -39.562 -12.82 1 98.88 93 LEU A O 1
ATOM 737 N N . LEU A 1 94 ? -2.111 -39.75 -12.93 1 98.88 94 LEU A N 1
ATOM 738 C CA . LEU A 1 94 ? -2.369 -38.438 -13.539 1 98.88 94 LEU A CA 1
ATOM 739 C C . LEU A 1 94 ? -3.07 -37.5 -12.555 1 98.88 94 LEU A C 1
ATOM 741 O O . LEU A 1 94 ? -4.18 -37.812 -12.102 1 98.88 94 LEU A O 1
ATOM 745 N N . ASN A 1 95 ? -2.402 -36.375 -12.258 1 98.75 95 ASN A N 1
ATOM 746 C CA . ASN A 1 95 ? -2.889 -35.438 -11.227 1 98.75 95 ASN A CA 1
ATOM 747 C C . ASN A 1 95 ? -3.182 -34.062 -11.797 1 98.75 95 ASN A C 1
ATOM 749 O O . ASN A 1 95 ? -2.418 -33.562 -12.617 1 98.75 95 ASN A O 1
ATOM 753 N N . GLY A 1 96 ? -4.266 -33.469 -11.398 1 98.5 96 GLY A N 1
ATOM 754 C CA . GLY A 1 96 ? -4.598 -32.094 -11.734 1 98.5 96 GLY A CA 1
ATOM 755 C C . GLY A 1 96 ? -5.461 -31.406 -10.688 1 98.5 96 GLY A C 1
ATOM 756 O O . GLY A 1 96 ? -6.223 -32.062 -9.977 1 98.5 96 GLY A O 1
ATOM 757 N N . HIS A 1 97 ? -5.336 -30.141 -10.57 1 98.44 97 HIS A N 1
ATOM 758 C CA . HIS A 1 97 ? -6.16 -29.422 -9.602 1 98.44 97 HIS A CA 1
ATOM 759 C C . HIS A 1 97 ? -7.34 -28.734 -10.289 1 98.44 97 HIS A C 1
ATOM 761 O O . HIS A 1 97 ? -7.25 -28.375 -11.461 1 98.44 97 HIS A O 1
ATOM 767 N N . ILE A 1 98 ? -8.391 -28.516 -9.469 1 98.12 98 ILE A N 1
ATOM 768 C CA . ILE A 1 98 ? -9.633 -28.016 -10.047 1 98.12 98 ILE A CA 1
ATOM 769 C C . ILE A 1 98 ? -9.836 -26.562 -9.633 1 98.12 98 ILE A C 1
ATOM 771 O O . ILE A 1 98 ? -10.641 -25.844 -10.242 1 98.12 98 ILE A O 1
ATOM 775 N N . ASP A 1 99 ? -9.203 -26.141 -8.523 1 97.12 99 ASP A N 1
ATOM 776 C CA . ASP A 1 99 ? -9.375 -24.75 -8.094 1 97.12 99 ASP A CA 1
ATOM 777 C C . ASP A 1 99 ? -8.648 -23.781 -9.031 1 97.12 99 ASP A C 1
ATOM 779 O O . ASP A 1 99 ? -7.664 -24.156 -9.672 1 97.12 99 ASP A O 1
ATOM 783 N N . VAL A 1 100 ? -9.203 -22.562 -9.117 1 96 100 VAL A N 1
ATOM 784 C CA . VAL A 1 100 ? -8.609 -21.5 -9.922 1 96 100 VAL A CA 1
ATOM 785 C C . VAL A 1 100 ? -8.461 -20.234 -9.086 1 96 100 VAL A C 1
ATOM 787 O O . VAL A 1 100 ? -8.992 -20.156 -7.977 1 96 100 VAL A O 1
ATOM 790 N N . VAL A 1 101 ? -7.629 -19.328 -9.539 1 92.69 101 VAL A N 1
ATOM 791 C CA . VAL A 1 101 ? -7.488 -18.031 -8.867 1 92.69 101 VAL A CA 1
ATOM 792 C C . VAL A 1 101 ? -8.664 -17.125 -9.242 1 92.69 101 VAL A C 1
ATOM 794 O O . VAL A 1 101 ? -9.367 -17.391 -10.219 1 92.69 101 VAL A O 1
ATOM 797 N N . PRO A 1 102 ? -8.914 -16.109 -8.469 1 91.38 102 PRO A N 1
ATOM 798 C CA . PRO A 1 102 ? -9.992 -15.18 -8.82 1 91.38 102 PRO A CA 1
ATOM 799 C C . PRO A 1 102 ? -9.805 -14.555 -10.195 1 91.38 102 PRO A C 1
ATOM 801 O O . PRO A 1 102 ? -8.672 -14.414 -10.664 1 91.38 102 PRO A O 1
ATOM 804 N N . ALA A 1 103 ? -10.938 -14.164 -10.812 1 89.62 103 ALA A N 1
ATOM 805 C CA . ALA A 1 103 ? -10.906 -13.617 -12.164 1 89.62 103 ALA A CA 1
ATOM 806 C C . ALA A 1 103 ? -10.32 -12.211 -12.172 1 89.62 103 ALA A C 1
ATOM 808 O O . ALA A 1 103 ? -9.898 -11.711 -13.219 1 89.62 103 ALA A O 1
ATOM 809 N N . GLY A 1 104 ? -10.289 -11.625 -11.008 1 83.62 104 GLY A N 1
ATOM 810 C CA . GLY A 1 104 ? -9.766 -10.273 -10.953 1 83.62 104 GLY A CA 1
ATOM 811 C C . GLY A 1 104 ? -10.727 -9.242 -11.516 1 83.62 104 GLY A C 1
ATOM 812 O O . GLY A 1 104 ? -11.938 -9.336 -11.305 1 83.62 104 GLY A O 1
ATOM 813 N N . ASN A 1 105 ? -10.188 -8.219 -12.242 1 81.62 105 ASN A N 1
ATOM 814 C CA . ASN A 1 105 ? -10.961 -7.094 -12.758 1 81.62 105 ASN A CA 1
ATOM 815 C C . ASN A 1 105 ? -11.789 -7.496 -13.977 1 81.62 105 ASN A C 1
ATOM 817 O O . ASN A 1 105 ? -11.234 -7.727 -15.055 1 81.62 105 ASN A O 1
ATOM 821 N N . PRO A 1 106 ? -13.062 -7.43 -13.836 1 85 106 PRO A N 1
ATOM 822 C CA . PRO A 1 106 ? -13.922 -7.855 -14.945 1 85 106 PRO A CA 1
ATOM 823 C C . PRO A 1 106 ? -13.766 -6.977 -16.188 1 85 106 PRO A C 1
ATOM 825 O O . PRO A 1 106 ? -13.961 -7.445 -17.312 1 85 106 PRO A O 1
ATOM 828 N N . ASP A 1 107 ? -13.305 -5.734 -15.93 1 84.12 107 ASP A N 1
ATOM 829 C CA . ASP A 1 107 ? -13.227 -4.777 -17.031 1 84.12 107 ASP A CA 1
ATOM 830 C C . ASP A 1 107 ? -12.086 -5.133 -17.984 1 84.12 107 ASP A C 1
ATOM 832 O O . ASP A 1 107 ? -12.031 -4.633 -19.109 1 84.12 107 ASP A O 1
ATOM 836 N N . THR A 1 108 ? -11.227 -6.012 -17.547 1 85.62 108 THR A N 1
ATOM 837 C CA . THR A 1 108 ? -10.07 -6.359 -18.375 1 85.62 108 THR A CA 1
ATOM 838 C C . THR A 1 108 ? -10.344 -7.629 -19.172 1 85.62 108 THR A C 1
ATOM 840 O O . THR A 1 108 ? -9.508 -8.047 -19.969 1 85.62 108 THR A O 1
ATOM 843 N N . TRP A 1 109 ? -11.492 -8.234 -19.016 1 91.5 109 TRP A N 1
ATOM 844 C CA . TRP A 1 109 ? -11.883 -9.438 -19.75 1 91.5 109 TRP A CA 1
ATOM 845 C C . TRP A 1 109 ? -12.672 -9.086 -21 1 91.5 109 TRP A C 1
ATOM 847 O O . TRP A 1 109 ? -13.516 -8.18 -20.984 1 91.5 109 TRP A O 1
ATOM 857 N N . GLU A 1 110 ? -12.383 -9.727 -22.062 1 91.94 110 GLU A N 1
ATOM 858 C CA . GLU A 1 110 ? -13.148 -9.562 -23.297 1 91.94 110 GLU A CA 1
ATOM 859 C C . GLU A 1 110 ? -14.477 -10.312 -23.234 1 91.94 110 GLU A C 1
ATOM 861 O O . GLU A 1 110 ? -15.453 -9.906 -23.859 1 91.94 110 GLU A O 1
ATOM 866 N N . THR A 1 111 ? -14.422 -11.398 -22.516 1 90.44 111 THR A N 1
ATOM 867 C CA . THR A 1 111 ? -15.602 -12.211 -22.266 1 90.44 111 THR A CA 1
ATOM 868 C C . THR A 1 111 ? -15.695 -12.609 -20.797 1 90.44 111 THR A C 1
ATOM 870 O O . THR A 1 111 ? -14.727 -12.438 -20.047 1 90.44 111 THR A O 1
ATOM 873 N N . ASP A 1 112 ? -16.875 -13 -20.422 1 94.06 112 ASP A N 1
ATOM 874 C CA . ASP A 1 112 ? -17.062 -13.438 -19.047 1 94.06 112 ASP A CA 1
ATOM 875 C C . ASP A 1 112 ? -16.094 -14.562 -18.703 1 94.06 112 ASP A C 1
ATOM 877 O O . ASP A 1 112 ? -16 -15.562 -19.422 1 94.06 112 ASP A O 1
ATOM 881 N N . PRO A 1 113 ? -15.383 -14.391 -17.625 1 95.62 113 PRO A N 1
ATOM 882 C CA . PRO A 1 113 ? -14.344 -15.359 -17.281 1 95.62 113 PRO A CA 1
ATOM 883 C C . PRO A 1 113 ? -14.898 -16.766 -17.047 1 95.62 113 PRO A C 1
ATOM 885 O O . PRO A 1 113 ? -14.164 -17.75 -17.172 1 95.62 113 PRO A O 1
ATOM 888 N N . PHE A 1 114 ? -16.172 -16.938 -16.719 1 96.88 114 PHE A N 1
ATOM 889 C CA . PHE A 1 114 ? -16.719 -18.25 -16.375 1 96.88 114 PHE A CA 1
ATOM 890 C C . PHE A 1 114 ? -17.797 -18.672 -17.359 1 96.88 114 PHE A C 1
ATOM 892 O O . PHE A 1 114 ? -18.656 -19.5 -17.031 1 96.88 114 PHE A O 1
ATOM 899 N N . ILE A 1 115 ? -17.797 -18.062 -18.484 1 96.44 115 ILE A N 1
ATOM 900 C CA . ILE A 1 115 ? -18.5 -18.516 -19.688 1 96.44 115 ILE A CA 1
ATOM 901 C C . ILE A 1 115 ? -17.5 -18.875 -20.781 1 96.44 115 ILE A C 1
ATOM 903 O O . ILE A 1 115 ? -16.906 -17.984 -21.391 1 96.44 115 ILE A O 1
ATOM 907 N N . ALA A 1 116 ? -17.375 -20.156 -20.953 1 96.75 116 ALA A N 1
ATOM 908 C CA . ALA A 1 116 ? -16.375 -20.625 -21.891 1 96.75 116 ALA A CA 1
ATOM 909 C C . ALA A 1 116 ? -16.703 -20.203 -23.312 1 96.75 116 ALA A C 1
ATOM 911 O O . ALA A 1 116 ? -17.875 -20.266 -23.734 1 96.75 116 ALA A O 1
ATOM 912 N N . SER A 1 117 ? -15.781 -19.688 -23.984 1 95.25 117 SER A N 1
ATOM 913 C CA . SER A 1 117 ? -15.953 -19.312 -25.375 1 95.25 117 SER A CA 1
ATOM 914 C C . SER A 1 117 ? -14.867 -19.938 -26.25 1 95.25 117 SER A C 1
ATOM 916 O O . SER A 1 117 ? -13.727 -20.109 -25.797 1 95.25 117 SER A O 1
ATOM 918 N N . GLU A 1 118 ? -15.258 -20.391 -27.391 1 95.56 118 GLU A N 1
ATOM 919 C CA . GLU A 1 118 ? -14.312 -20.906 -28.391 1 95.56 118 GLU A CA 1
ATOM 920 C C . GLU A 1 118 ? -14.062 -19.875 -29.484 1 95.56 118 GLU A C 1
ATOM 922 O O . GLU A 1 118 ? -14.977 -19.547 -30.25 1 95.56 118 GLU A O 1
ATOM 927 N N . VAL A 1 119 ? -12.883 -19.344 -29.5 1 94.31 119 VAL A N 1
ATOM 928 C CA . VAL A 1 119 ? -12.516 -18.344 -30.484 1 94.31 119 VAL A CA 1
ATOM 929 C C . VAL A 1 119 ? -11.18 -18.719 -31.125 1 94.31 119 VAL A C 1
ATOM 931 O O . VAL A 1 119 ? -10.18 -18.891 -30.422 1 94.31 119 VAL A O 1
ATOM 934 N N . SER A 1 120 ? -11.133 -18.906 -32.438 1 94.69 120 SER A N 1
ATOM 935 C CA . SER A 1 120 ? -9.914 -19.109 -33.219 1 94.69 120 SER A CA 1
ATOM 936 C C . SER A 1 120 ? -9.133 -20.328 -32.688 1 94.69 120 SER A C 1
ATOM 938 O O . SER A 1 120 ? -7.93 -20.234 -32.469 1 94.69 120 SER A O 1
ATOM 940 N N . GLY A 1 121 ? -9.812 -21.375 -32.344 1 95.88 121 GLY A N 1
ATOM 941 C CA . GLY A 1 121 ? -9.172 -22.609 -31.969 1 95.88 121 GLY A CA 1
ATOM 942 C C . GLY A 1 121 ? -8.719 -22.625 -30.516 1 95.88 121 GLY A C 1
ATOM 943 O O . GLY A 1 121 ? -7.902 -23.469 -30.125 1 95.88 121 GLY A O 1
ATOM 944 N N . ARG A 1 122 ? -9.258 -21.641 -29.781 1 96.12 122 ARG A N 1
ATOM 945 C CA . ARG A 1 122 ? -8.898 -21.516 -28.375 1 96.12 122 ARG A CA 1
ATOM 946 C C . ARG A 1 122 ? -10.141 -21.531 -27.484 1 96.12 122 ARG A C 1
ATOM 948 O O . ARG A 1 122 ? -11.188 -21.016 -27.859 1 96.12 122 ARG A O 1
ATOM 955 N N . ILE A 1 123 ? -10.023 -22.188 -26.375 1 97.44 123 ILE A N 1
ATOM 956 C CA . ILE A 1 123 ? -11.062 -22.094 -25.359 1 97.44 123 ILE A CA 1
ATOM 957 C C . ILE A 1 123 ? -10.672 -21.047 -24.312 1 97.44 123 ILE A C 1
ATOM 959 O O . ILE A 1 123 ? -9.625 -21.156 -23.672 1 97.44 123 ILE A O 1
ATOM 963 N N . HIS A 1 124 ? -11.562 -20.062 -24.25 1 96.94 124 HIS A N 1
ATOM 964 C CA . HIS A 1 124 ? -11.305 -18.953 -23.328 1 96.94 124 HIS A CA 1
ATOM 965 C C . HIS A 1 124 ? -12.117 -19.109 -22.047 1 96.94 124 HIS A C 1
ATOM 967 O O . HIS A 1 124 ? -13.258 -19.578 -22.078 1 96.94 124 HIS A O 1
ATOM 973 N N . GLY A 1 125 ? -11.477 -18.672 -20.953 1 96.94 125 GLY A N 1
ATOM 974 C CA . GLY A 1 125 ? -12.086 -18.688 -19.641 1 96.94 125 GLY A CA 1
ATOM 975 C C . GLY A 1 125 ? -11.094 -18.891 -18.516 1 96.94 125 GLY A C 1
ATOM 976 O O . GLY A 1 125 ? -9.992 -19.422 -18.75 1 96.94 125 GLY A O 1
ATOM 977 N N . ARG A 1 126 ? -11.492 -18.484 -17.328 1 96.5 126 ARG A N 1
ATOM 978 C CA . ARG A 1 126 ? -10.641 -18.719 -16.172 1 96.5 126 ARG A CA 1
ATOM 979 C C . ARG A 1 126 ? -10.477 -20.203 -15.891 1 96.5 126 ARG A C 1
ATOM 981 O O . ARG A 1 126 ? -11.461 -20.922 -15.75 1 96.5 126 ARG A O 1
ATOM 988 N N . GLY A 1 127 ? -9.242 -20.672 -15.891 1 96.75 127 GLY A N 1
ATOM 989 C CA . GLY A 1 127 ? -8.945 -22.078 -15.641 1 96.75 127 GLY A CA 1
ATOM 990 C C . GLY A 1 127 ? -8.695 -22.859 -16.922 1 96.75 127 GLY A C 1
ATOM 991 O O . GLY A 1 127 ? -8.234 -24 -16.859 1 96.75 127 GLY A O 1
ATOM 992 N N . ALA A 1 128 ? -8.93 -22.219 -18.047 1 97.19 128 ALA A N 1
ATOM 993 C CA . ALA A 1 128 ? -8.711 -22.938 -19.297 1 97.19 128 ALA A CA 1
ATOM 994 C C . ALA A 1 128 ? -7.258 -23.406 -19.406 1 97.19 128 ALA A C 1
ATOM 996 O O . ALA A 1 128 ? -7 -24.578 -19.703 1 97.19 128 ALA A O 1
ATOM 997 N N . SER A 1 129 ? -6.371 -22.531 -19.109 1 95 129 SER A N 1
ATOM 998 C CA . SER A 1 129 ? -4.957 -22.875 -19.141 1 95 129 SER A CA 1
ATOM 999 C C . SER A 1 129 ? -4.492 -23.453 -17.812 1 95 129 SER A C 1
ATOM 1001 O O . SER A 1 129 ? -3.678 -24.375 -17.766 1 95 129 SER A O 1
ATOM 1003 N N . ASP A 1 130 ? -4.867 -23.078 -16.703 1 94.75 130 ASP A N 1
ATOM 1004 C CA . ASP A 1 130 ? -4.41 -23.406 -15.359 1 94.75 130 ASP A CA 1
ATOM 1005 C C . ASP A 1 130 ? -5.582 -23.781 -14.461 1 94.75 130 ASP A C 1
ATOM 1007 O O . ASP A 1 130 ? -6.098 -22.953 -13.719 1 94.75 130 ASP A O 1
ATOM 1011 N N . MET A 1 131 ? -6.113 -25.016 -14.609 1 96.44 131 MET A N 1
ATOM 1012 C CA . MET A 1 131 ? -5.57 -26 -15.539 1 96.44 131 MET A CA 1
ATOM 1013 C C . MET A 1 131 ? -6.629 -27.031 -15.906 1 96.44 131 MET A C 1
ATOM 1015 O O . MET A 1 131 ? -6.336 -28.234 -16 1 96.44 131 MET A O 1
ATOM 1019 N N . LYS A 1 132 ? -7.848 -26.562 -16.062 1 98.44 132 LYS A N 1
ATOM 1020 C CA . LYS A 1 132 ? -8.969 -27.469 -16.312 1 98.44 132 LYS A CA 1
ATOM 1021 C C . LYS A 1 132 ? -8.82 -28.188 -17.641 1 98.44 132 LYS A C 1
ATOM 1023 O O . LYS A 1 132 ? -9.297 -29.312 -17.812 1 98.44 132 LYS A O 1
ATOM 1028 N N . SER A 1 133 ? -8.188 -27.594 -18.641 1 98.38 133 SER A N 1
ATOM 1029 C CA . SER A 1 133 ? -7.863 -28.281 -19.891 1 98.38 133 SER A CA 1
ATOM 1030 C C . SER A 1 133 ? -6.965 -29.484 -19.625 1 98.38 133 SER A C 1
ATOM 1032 O O . SER A 1 133 ? -7.148 -30.547 -20.234 1 98.38 133 SER A O 1
ATOM 1034 N N . GLY A 1 134 ? -5.977 -29.312 -18.766 1 98.56 134 GLY A N 1
ATOM 1035 C CA . GLY A 1 134 ? -5.121 -30.422 -18.391 1 98.56 134 GLY A CA 1
ATOM 1036 C C . GLY A 1 134 ? -5.871 -31.547 -17.688 1 98.56 134 GLY A C 1
ATOM 1037 O O . GLY A 1 134 ? -5.633 -32.719 -17.969 1 98.56 134 GLY A O 1
ATOM 1038 N N . VAL A 1 135 ? -6.773 -31.188 -16.828 1 98.81 135 VAL A N 1
ATOM 1039 C CA . VAL A 1 135 ? -7.59 -32.188 -16.109 1 98.81 135 VAL A CA 1
ATOM 1040 C C . VAL A 1 135 ? -8.398 -33 -17.109 1 98.81 135 VAL A C 1
ATOM 1042 O O . VAL A 1 135 ? -8.375 -34.219 -17.078 1 98.81 135 VAL A O 1
ATOM 1045 N N . ILE A 1 136 ? -9.055 -32.344 -18.031 1 98.88 136 ILE A N 1
ATOM 1046 C CA . ILE A 1 136 ? -9.875 -33.031 -19.016 1 98.88 136 ILE A CA 1
ATOM 1047 C C . ILE A 1 136 ? -8.992 -33.875 -19.922 1 98.88 136 ILE A C 1
ATOM 1049 O O . ILE A 1 136 ? -9.375 -34.969 -20.328 1 98.88 136 ILE A O 1
ATOM 1053 N N . ALA A 1 137 ? -7.809 -33.375 -20.25 1 98.81 137 ALA A N 1
ATOM 1054 C CA . ALA A 1 137 ? -6.883 -34.156 -21.062 1 98.81 137 ALA A CA 1
ATOM 1055 C C . ALA A 1 137 ? -6.562 -35.469 -20.375 1 98.81 137 ALA A C 1
ATOM 1057 O O . ALA A 1 137 ? -6.547 -36.531 -21.031 1 98.81 137 ALA A O 1
ATOM 1058 N N . ALA A 1 138 ? -6.285 -35.469 -19.109 1 98.88 138 ALA A N 1
ATOM 1059 C CA . ALA A 1 138 ? -5.973 -36.688 -18.359 1 98.88 138 ALA A CA 1
ATOM 1060 C C . ALA A 1 138 ? -7.145 -37.656 -18.375 1 98.88 138 ALA A C 1
ATOM 1062 O O . ALA A 1 138 ? -6.965 -38.844 -18.672 1 98.88 138 ALA A O 1
ATOM 1063 N N . PHE A 1 139 ? -8.352 -37.156 -18.078 1 98.81 139 PHE A N 1
ATOM 1064 C CA . PHE A 1 139 ? -9.531 -38 -18.031 1 98.81 139 PHE A CA 1
ATOM 1065 C C . PHE A 1 139 ? -9.859 -38.562 -19.422 1 98.81 139 PHE A C 1
ATOM 1067 O O . PHE A 1 139 ? -10.258 -39.719 -19.562 1 98.81 139 PHE A O 1
ATOM 1074 N N . SER A 1 140 ? -9.672 -37.75 -20.406 1 98.88 140 SER A N 1
ATOM 1075 C CA . SER A 1 140 ? -9.961 -38.188 -21.766 1 98.88 140 SER A CA 1
ATOM 1076 C C . SER A 1 140 ? -8.961 -39.219 -22.25 1 98.88 140 SER A C 1
ATOM 1078 O O . SER A 1 140 ? -9.312 -40.125 -23.031 1 98.88 140 SER A O 1
ATOM 1080 N N . ALA A 1 141 ? -7.695 -39.062 -21.828 1 98.81 141 ALA A N 1
ATOM 1081 C CA . ALA A 1 141 ? -6.711 -40.094 -22.141 1 98.81 141 ALA A CA 1
ATOM 1082 C C . ALA A 1 141 ? -7.156 -41.469 -21.609 1 98.81 141 ALA A C 1
ATOM 1084 O O . ALA A 1 141 ? -7.074 -42.469 -22.312 1 98.81 141 ALA A O 1
ATOM 1085 N N . ILE A 1 142 ? -7.625 -41.469 -20.406 1 98.69 142 ILE A N 1
ATOM 1086 C CA . ILE A 1 142 ? -8.102 -42.688 -19.781 1 98.69 142 ILE A CA 1
ATOM 1087 C C . ILE A 1 142 ? -9.312 -43.219 -20.547 1 98.69 142 ILE A C 1
ATOM 1089 O O . ILE A 1 142 ? -9.414 -44.406 -20.797 1 98.69 142 ILE A O 1
ATOM 1093 N N . GLU A 1 143 ? -10.219 -42.344 -20.891 1 98.69 143 GLU A N 1
ATOM 1094 C CA . GLU A 1 143 ? -11.422 -42.719 -21.625 1 98.69 143 GLU A CA 1
ATOM 1095 C C . GLU A 1 143 ? -11.062 -43.375 -22.953 1 98.69 143 GLU A C 1
ATOM 1097 O O . GLU A 1 143 ? -11.641 -44.406 -23.328 1 98.69 143 GLU A O 1
ATOM 1102 N N . ALA A 1 144 ? -10.148 -42.781 -23.625 1 98.62 144 ALA A N 1
ATOM 1103 C CA . ALA A 1 144 ? -9.734 -43.312 -24.922 1 98.62 144 ALA A CA 1
ATOM 1104 C C . ALA A 1 144 ? -9.164 -44.719 -24.766 1 98.62 144 ALA A C 1
ATOM 1106 O O . ALA A 1 144 ? -9.438 -45.594 -25.594 1 98.62 144 ALA A O 1
ATOM 1107 N N . ILE A 1 145 ? -8.359 -44.938 -23.75 1 98.12 145 ILE A N 1
ATOM 1108 C CA . ILE A 1 145 ? -7.781 -46.25 -23.5 1 98.12 145 ILE A CA 1
ATOM 1109 C C . ILE A 1 145 ? -8.891 -47.25 -23.219 1 98.12 145 ILE A C 1
ATOM 1111 O O . ILE A 1 145 ? -8.922 -48.344 -23.812 1 98.12 145 ILE A O 1
ATOM 1115 N N . ARG A 1 146 ? -9.836 -46.875 -22.375 1 97.56 146 ARG A N 1
ATOM 1116 C CA . ARG A 1 146 ? -10.938 -47.75 -22.016 1 97.56 146 ARG A CA 1
ATOM 1117 C C . ARG A 1 146 ? -11.797 -48.062 -23.25 1 97.56 146 ARG A C 1
ATOM 1119 O O . ARG A 1 146 ? -12.156 -49.219 -23.484 1 97.56 146 ARG A O 1
ATOM 1126 N N . ARG A 1 147 ? -12.102 -47.125 -23.984 1 96.94 147 ARG A N 1
ATOM 1127 C CA . ARG A 1 147 ? -12.992 -47.25 -25.125 1 96.94 147 ARG A CA 1
ATOM 1128 C C . ARG A 1 147 ? -12.32 -48.031 -26.25 1 96.94 147 ARG A C 1
ATOM 1130 O O . ARG A 1 147 ? -13 -48.656 -27.078 1 96.94 147 ARG A O 1
ATOM 1137 N N . SER A 1 148 ? -11.039 -48.031 -26.281 1 96.62 148 SER A N 1
ATOM 1138 C CA . SER A 1 148 ? -10.297 -48.75 -27.312 1 96.62 148 SER A CA 1
ATOM 1139 C C . SER A 1 148 ? -10.266 -50.25 -27.016 1 96.62 148 SER A C 1
ATOM 1141 O O . SER A 1 148 ? -9.805 -51.031 -27.859 1 96.62 148 SER A O 1
ATOM 1143 N N . GLY A 1 149 ? -10.641 -50.625 -25.797 1 94.81 149 GLY A N 1
ATOM 1144 C CA . GLY A 1 149 ? -10.672 -52.031 -25.406 1 94.81 149 GLY A CA 1
ATOM 1145 C C . GLY A 1 149 ? -9.328 -52.562 -24.953 1 94.81 149 GLY A C 1
ATOM 1146 O O . GLY A 1 149 ? -9.141 -53.781 -24.828 1 94.81 149 GLY A O 1
ATOM 1147 N N . ILE A 1 150 ? -8.453 -51.688 -24.719 1 95.12 150 ILE A N 1
ATOM 1148 C CA . ILE A 1 150 ? -7.105 -52.094 -24.312 1 95.12 150 ILE A CA 1
ATOM 1149 C C . ILE A 1 150 ? -7.074 -52.344 -22.812 1 95.12 150 ILE A C 1
ATOM 1151 O O . ILE A 1 150 ? -7.566 -51.531 -22.031 1 95.12 150 ILE A O 1
ATOM 1155 N N . GLU A 1 151 ? -6.559 -53.438 -22.438 1 94.88 151 GLU A N 1
ATOM 1156 C CA . GLU A 1 151 ? -6.309 -53.75 -21.031 1 94.88 151 GLU A CA 1
ATOM 1157 C C . GLU A 1 151 ? -4.863 -53.438 -20.641 1 94.88 151 GLU A C 1
ATOM 1159 O O . GLU A 1 151 ? -3.93 -53.906 -21.297 1 94.88 151 GLU A O 1
ATOM 1164 N N . LEU A 1 152 ? -4.719 -52.719 -19.578 1 96.75 152 LEU A N 1
ATOM 1165 C CA . LEU A 1 152 ? -3.387 -52.344 -19.125 1 96.75 152 LEU A CA 1
ATOM 1166 C C . LEU A 1 152 ? -2.807 -53.375 -18.188 1 96.75 152 LEU A C 1
ATOM 1168 O O . LEU A 1 152 ? -3.551 -54.156 -17.562 1 96.75 152 LEU A O 1
ATOM 1172 N N . ALA A 1 153 ? -1.482 -53.438 -18.172 1 97.5 153 ALA A N 1
ATOM 1173 C CA . ALA A 1 153 ? -0.804 -54.344 -17.234 1 97.5 153 ALA A CA 1
ATOM 1174 C C . ALA A 1 153 ? -0.704 -53.688 -15.852 1 97.5 153 ALA A C 1
ATOM 1176 O O . ALA A 1 153 ? -0.761 -54.406 -14.836 1 97.5 153 ALA A O 1
ATOM 1177 N N . GLY A 1 154 ? -0.444 -52.406 -15.789 1 97.88 154 GLY A N 1
ATOM 1178 C CA . GLY A 1 154 ? -0.398 -51.688 -14.547 1 97.88 154 GLY A CA 1
ATOM 1179 C C . GLY A 1 154 ? -1.617 -50.781 -14.328 1 97.88 154 GLY A C 1
ATOM 1180 O O . GLY A 1 154 ? -2.367 -50.531 -15.266 1 97.88 154 GLY A O 1
ATOM 1181 N N . ASP A 1 155 ? -1.817 -50.344 -13.109 1 98.31 155 ASP A N 1
ATOM 1182 C CA . ASP A 1 155 ? -2.963 -49.531 -12.758 1 98.31 155 ASP A CA 1
ATOM 1183 C C . ASP A 1 155 ? -2.787 -48.094 -13.266 1 98.31 155 ASP A C 1
ATOM 1185 O O . ASP A 1 155 ? -1.663 -47.594 -13.359 1 98.31 155 ASP A O 1
ATOM 1189 N N . LEU A 1 156 ? -3.854 -47.531 -13.648 1 98.44 156 LEU A N 1
ATOM 1190 C CA . LEU A 1 156 ? -3.926 -46.125 -13.977 1 98.44 156 LEU A CA 1
ATOM 1191 C C . LEU A 1 156 ? -4.789 -45.375 -12.969 1 98.44 156 LEU A C 1
ATOM 1193 O O . LEU A 1 156 ? -5.953 -45.719 -12.758 1 98.44 156 LEU A O 1
ATOM 1197 N N . VAL A 1 157 ? -4.176 -44.406 -12.328 1 98.62 157 VAL A N 1
ATOM 1198 C CA . VAL A 1 157 ? -4.828 -43.656 -11.266 1 98.62 157 VAL A CA 1
ATOM 1199 C C . VAL A 1 157 ? -5.016 -42.188 -11.695 1 98.62 157 VAL A C 1
ATOM 1201 O O . VAL A 1 157 ? -4.18 -41.625 -12.422 1 98.62 157 VAL A O 1
ATOM 1204 N N . VAL A 1 158 ? -6.141 -41.531 -11.305 1 98.69 158 VAL A N 1
ATOM 1205 C CA . VAL A 1 158 ? -6.355 -40.125 -11.625 1 98.69 158 VAL A CA 1
ATOM 1206 C C . VAL A 1 158 ? -6.777 -39.375 -10.367 1 98.69 158 VAL A C 1
ATOM 1208 O O . VAL A 1 158 ? -7.465 -39.938 -9.508 1 98.69 158 VAL A O 1
ATOM 1211 N N . HIS A 1 159 ? -6.223 -38.156 -10.25 1 98.19 159 HIS A N 1
ATOM 1212 C CA . HIS A 1 159 ? -6.617 -37.188 -9.227 1 98.19 159 HIS A CA 1
ATOM 1213 C C . HIS A 1 159 ? -7.227 -35.938 -9.844 1 98.19 159 HIS A C 1
ATOM 1215 O O . HIS A 1 159 ? -6.695 -35.406 -10.82 1 98.19 159 HIS A O 1
ATOM 1221 N N . SER A 1 160 ? -8.352 -35.469 -9.391 1 98.69 160 SER A N 1
ATOM 1222 C CA . SER A 1 160 ? -8.82 -34.094 -9.492 1 98.69 160 SER A CA 1
ATOM 1223 C C . SER A 1 160 ? -8.984 -33.469 -8.117 1 98.69 160 SER A C 1
ATOM 1225 O O . SER A 1 160 ? -9.883 -33.844 -7.359 1 98.69 160 SER A O 1
ATOM 1227 N N . VAL A 1 161 ? -8.102 -32.438 -7.832 1 98.62 161 VAL A N 1
ATOM 1228 C CA . VAL A 1 161 ? -7.945 -32.094 -6.426 1 98.62 161 VAL A CA 1
ATOM 1229 C C . VAL A 1 161 ? -8.188 -30.578 -6.242 1 98.62 161 VAL A C 1
ATOM 1231 O O . VAL A 1 161 ? -8.016 -29.797 -7.18 1 98.62 161 VAL A O 1
ATOM 1234 N N . ALA A 1 162 ? -8.57 -30.219 -5.039 1 97.31 162 ALA A N 1
ATOM 1235 C CA . ALA A 1 162 ? -8.758 -28.828 -4.629 1 97.31 162 ALA A CA 1
ATOM 1236 C C . ALA A 1 162 ? -7.508 -28.281 -3.936 1 97.31 162 ALA A C 1
ATOM 1238 O O . ALA A 1 162 ? -6.625 -29.047 -3.545 1 97.31 162 ALA A O 1
ATOM 1239 N N . GLY A 1 163 ? -7.328 -26.969 -3.91 1 94.88 163 GLY A N 1
ATOM 1240 C CA . GLY A 1 163 ? -6.477 -26.328 -2.926 1 94.88 163 GLY A CA 1
ATOM 1241 C C . GLY A 1 163 ? -5.094 -25.984 -3.461 1 94.88 163 GLY A C 1
ATOM 1242 O O . GLY A 1 163 ? -4.281 -25.391 -2.758 1 94.88 163 GLY A O 1
ATOM 1243 N N . GLU A 1 164 ? -4.766 -26.312 -4.719 1 94.19 164 GLU A N 1
ATOM 1244 C CA . GLU A 1 164 ? -3.418 -26.141 -5.254 1 94.19 164 GLU A CA 1
ATOM 1245 C C . GLU A 1 164 ? -3.014 -24.672 -5.25 1 94.19 164 GLU A C 1
ATOM 1247 O O . GLU A 1 164 ? -1.8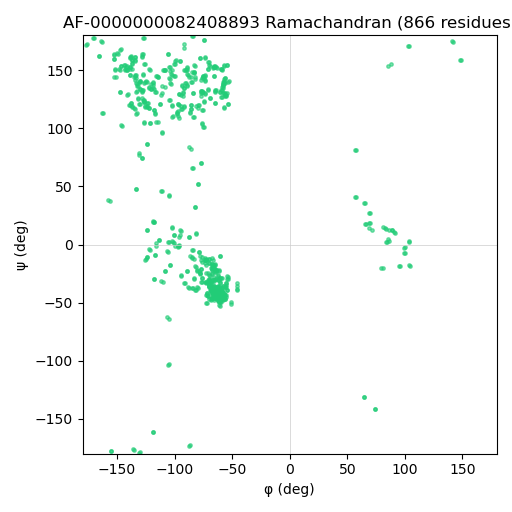75 -24.328 -4.918 1 94.19 164 GLU A O 1
ATOM 1252 N N . GLU A 1 165 ? -3.857 -23.734 -5.492 1 91.5 165 GLU A N 1
ATOM 1253 C CA . GLU A 1 165 ? -3.557 -22.328 -5.746 1 91.5 165 GLU A CA 1
ATOM 1254 C C . GLU A 1 165 ? -3.057 -21.641 -4.48 1 91.5 165 GLU A C 1
ATOM 1256 O O . GLU A 1 165 ? -2.479 -20.547 -4.555 1 91.5 165 GLU A O 1
ATOM 1261 N N . LEU A 1 166 ? -3.295 -22.312 -3.332 1 89.25 166 LEU A N 1
ATOM 1262 C CA . LEU A 1 166 ? -2.795 -21.75 -2.076 1 89.25 166 LEU A CA 1
ATOM 1263 C C . LEU A 1 166 ? -1.905 -22.766 -1.357 1 89.25 166 LEU A C 1
ATOM 1265 O O . LEU A 1 166 ? -1.656 -22.641 -0.157 1 89.25 166 LEU A O 1
ATOM 1269 N N . GLY A 1 167 ? -1.539 -23.828 -2.104 1 89.62 167 GLY A N 1
ATOM 1270 C CA . GLY A 1 167 ? -0.667 -24.844 -1.537 1 89.62 167 GLY A CA 1
ATOM 1271 C C . GLY A 1 167 ? -1.344 -25.672 -0.468 1 89.62 167 GLY A C 1
ATOM 1272 O O . GLY A 1 167 ? -0.679 -26.203 0.422 1 89.62 167 GLY A O 1
ATOM 1273 N N . GLU A 1 168 ? -2.615 -25.797 -0.545 1 92.69 168 GLU A N 1
ATOM 1274 C CA . GLU A 1 168 ? -3.371 -26.547 0.451 1 92.69 168 GLU A CA 1
ATOM 1275 C C . GLU A 1 168 ? -3.385 -28.031 0.122 1 92.69 168 GLU A C 1
ATOM 1277 O O . GLU A 1 168 ? -4.453 -28.625 -0.053 1 92.69 168 GLU A O 1
ATOM 1282 N N . HIS A 1 169 ? -2.176 -28.625 0.194 1 93.56 169 HIS A N 1
ATOM 1283 C CA . HIS A 1 169 ? -2.045 -30.016 -0.23 1 93.56 169 HIS A CA 1
ATOM 1284 C C . HIS A 1 169 ? -2.789 -30.953 0.715 1 93.56 169 HIS A C 1
ATOM 1286 O O . HIS A 1 169 ? -3.234 -32.031 0.307 1 93.56 169 HIS A O 1
ATOM 1292 N N . GLU A 1 170 ? -3.041 -30.484 1.947 1 95.19 170 GLU A N 1
ATOM 1293 C CA . GLU A 1 170 ? -3.77 -31.312 2.906 1 95.19 170 GLU A CA 1
ATOM 1294 C C . GLU A 1 170 ? -5.234 -31.469 2.502 1 95.19 170 GLU A C 1
ATOM 1296 O O . GLU A 1 170 ? -5.871 -32.469 2.83 1 95.19 170 GLU A O 1
ATOM 1301 N N . VAL A 1 171 ? -5.656 -30.484 1.791 1 96.12 171 VAL A N 1
ATOM 1302 C CA . VAL A 1 171 ? -7.027 -30.516 1.292 1 96.12 171 VAL A CA 1
ATOM 1303 C C . VAL A 1 171 ? -7.078 -31.312 -0.017 1 96.12 171 VAL A C 1
ATOM 1305 O O . VAL A 1 171 ? -8.047 -32.031 -0.28 1 96.12 171 VAL A O 1
ATOM 1308 N N . GLY A 1 172 ? -6.078 -31.172 -0.833 1 97.25 172 GLY A N 1
ATOM 1309 C CA . GLY A 1 172 ? -6.098 -31.703 -2.186 1 97.25 172 GLY A CA 1
ATOM 1310 C C . GLY A 1 172 ? -5.242 -32.938 -2.354 1 97.25 172 GLY A C 1
ATOM 1311 O O . GLY A 1 172 ? -5.609 -34.031 -1.897 1 97.25 172 GLY A O 1
ATOM 1312 N N . THR A 1 173 ? -4.047 -32.75 -2.977 1 97.81 173 THR A N 1
ATOM 1313 C CA . THR A 1 173 ? -3.188 -33.844 -3.432 1 97.81 173 THR A CA 1
ATOM 1314 C C . THR A 1 173 ? -2.723 -34.688 -2.256 1 97.81 173 THR A C 1
ATOM 1316 O O . THR A 1 173 ? -2.74 -35.938 -2.33 1 97.81 173 THR A O 1
ATOM 1319 N N . GLY A 1 174 ? -2.301 -34.062 -1.18 1 97.25 174 GLY A N 1
ATOM 1320 C CA . GLY A 1 174 ? -1.876 -34.812 -0.01 1 97.25 174 GLY A CA 1
ATOM 1321 C C . GLY A 1 174 ? -2.961 -35.719 0.544 1 97.25 174 GLY A C 1
ATOM 1322 O O . GLY A 1 174 ? -2.689 -36.875 0.92 1 97.25 174 GLY A O 1
ATOM 1323 N N . CYS A 1 175 ? -4.152 -35.25 0.587 1 97.25 175 CYS A N 1
ATOM 1324 C CA . CYS A 1 175 ? -5.293 -36 1.101 1 97.25 175 CYS A CA 1
ATOM 1325 C C . CYS A 1 175 ? -5.555 -37.219 0.254 1 97.25 175 CYS A C 1
ATOM 1327 O O . CYS A 1 175 ? -5.723 -38.344 0.788 1 97.25 175 CYS A O 1
ATOM 1329 N N . VAL A 1 176 ? -5.555 -37.094 -1.064 1 97.94 176 VAL A N 1
ATOM 1330 C CA . VAL A 1 176 ? -5.883 -38.188 -1.968 1 97.94 176 VAL A CA 1
ATOM 1331 C C . VAL A 1 176 ? -4.789 -39.25 -1.903 1 97.94 176 VAL A C 1
ATOM 1333 O O . VAL A 1 176 ? -5.078 -40.438 -1.906 1 97.94 176 VAL A O 1
ATOM 1336 N N . LEU A 1 177 ? -3.535 -38.812 -1.818 1 98 177 LEU A N 1
ATOM 1337 C CA . LEU A 1 177 ? -2.418 -39.75 -1.685 1 98 177 LEU A CA 1
ATOM 1338 C C . LEU A 1 177 ? -2.523 -40.531 -0.386 1 98 177 LEU A C 1
ATOM 1340 O O . LEU A 1 177 ? -2.301 -41.75 -0.374 1 98 177 LEU A O 1
ATOM 1344 N N . GLN A 1 178 ? -2.898 -39.875 0.671 1 96.69 178 GLN A N 1
ATOM 1345 C CA . GLN A 1 178 ? -3.021 -40.531 1.979 1 96.69 178 GLN A CA 1
ATOM 1346 C C . GLN A 1 178 ? -4.168 -41.531 1.993 1 96.69 178 GLN A C 1
ATOM 1348 O O . GLN A 1 178 ? -4.172 -42.469 2.801 1 96.69 178 GLN A O 1
ATOM 1353 N N . ASN A 1 179 ? -5.102 -41.312 1.142 1 96.44 179 ASN A N 1
ATOM 1354 C CA . ASN A 1 179 ? -6.238 -42.219 1.058 1 96.44 179 ASN A CA 1
ATOM 1355 C C . ASN A 1 179 ? -5.957 -43.375 0.106 1 96.44 179 ASN A C 1
ATOM 1357 O O . ASN A 1 179 ? -6.875 -44.094 -0.289 1 96.44 179 ASN A O 1
ATOM 1361 N N . GLY A 1 180 ? -4.789 -43.469 -0.366 1 96.06 180 GLY A N 1
ATOM 1362 C CA . GLY A 1 180 ? -4.355 -44.688 -1.027 1 96.06 180 GLY A CA 1
ATOM 1363 C C . GLY A 1 180 ? -4.328 -44.562 -2.539 1 96.06 180 GLY A C 1
ATOM 1364 O O . GLY A 1 180 ? -4.055 -45.562 -3.238 1 96.06 180 GLY A O 1
ATOM 1365 N N . TYR A 1 181 ? -4.613 -43.5 -3.035 1 97.56 181 TYR A N 1
ATOM 1366 C CA . TYR A 1 181 ? -4.535 -43.281 -4.477 1 97.56 181 TYR A CA 1
ATOM 1367 C C . TYR A 1 181 ? -3.133 -42.875 -4.898 1 97.56 181 TYR A C 1
ATOM 1369 O O . TYR A 1 181 ? -2.859 -41.688 -5.078 1 97.56 181 TYR A O 1
ATOM 1377 N N . THR A 1 182 ? -2.268 -43.781 -5.074 1 97.81 182 THR A N 1
ATOM 1378 C CA . THR A 1 182 ? -0.852 -43.594 -5.379 1 97.81 182 THR A CA 1
ATOM 1379 C C . THR A 1 182 ? -0.457 -44.406 -6.617 1 97.81 182 THR A C 1
ATOM 1381 O O . THR A 1 182 ? -1.301 -45.031 -7.238 1 97.81 182 THR A O 1
ATOM 1384 N N . ALA A 1 183 ? 0.791 -44.312 -7.055 1 98.56 183 ALA A N 1
ATOM 1385 C CA . ALA A 1 183 ? 1.29 -45 -8.234 1 98.56 183 ALA A CA 1
ATOM 1386 C C . ALA A 1 183 ? 2.816 -45.031 -8.25 1 98.56 183 ALA A C 1
ATOM 1388 O O . ALA A 1 183 ? 3.463 -44.469 -7.367 1 98.56 183 ALA A O 1
ATOM 1389 N N . ASP A 1 184 ? 3.344 -45.719 -9.195 1 98.44 184 ASP A N 1
ATOM 1390 C CA . ASP A 1 184 ? 4.793 -45.875 -9.312 1 98.44 184 ASP A CA 1
ATOM 1391 C C . ASP A 1 184 ? 5.43 -44.625 -9.914 1 98.44 184 ASP A C 1
ATOM 1393 O O . ASP A 1 184 ? 6.625 -44.375 -9.719 1 98.44 184 ASP A O 1
ATOM 1397 N N . ALA A 1 185 ? 4.695 -43.844 -10.672 1 98.81 185 ALA A N 1
ATOM 1398 C CA . ALA A 1 185 ? 5.074 -42.562 -11.234 1 98.81 185 ALA A CA 1
ATOM 1399 C C . ALA A 1 185 ? 3.857 -41.656 -11.406 1 98.81 185 ALA A C 1
ATOM 1401 O O . ALA A 1 185 ? 2.719 -42.125 -11.328 1 98.81 185 ALA A O 1
ATOM 1402 N N . ALA A 1 186 ? 4.16 -40.438 -11.594 1 98.88 186 ALA A N 1
ATOM 1403 C CA . ALA A 1 186 ? 3.045 -39.5 -11.703 1 98.88 186 ALA A CA 1
ATOM 1404 C C . ALA A 1 186 ? 3.322 -38.438 -12.758 1 98.88 186 ALA A C 1
ATOM 1406 O O . ALA A 1 186 ? 4.48 -38.094 -13.023 1 98.88 186 ALA A O 1
ATOM 1407 N N . ILE A 1 187 ? 2.297 -37.938 -13.383 1 98.88 187 ILE A N 1
ATOM 1408 C CA . ILE A 1 187 ? 2.303 -36.781 -14.25 1 98.88 187 ILE A CA 1
ATOM 1409 C C . ILE A 1 187 ? 1.278 -35.75 -13.742 1 98.88 187 ILE A C 1
ATOM 1411 O O . ILE A 1 187 ? 0.095 -36.094 -13.609 1 98.88 187 ILE A O 1
ATOM 1415 N N . VAL A 1 188 ? 1.765 -34.594 -13.391 1 98.69 188 VAL A N 1
ATOM 1416 C CA . VAL A 1 188 ? 0.869 -33.469 -13.094 1 98.69 188 VAL A CA 1
ATOM 1417 C C . VAL A 1 188 ? 0.584 -32.688 -14.375 1 98.69 188 VAL A C 1
ATOM 1419 O O . VAL A 1 188 ? 1.501 -32.406 -15.141 1 98.69 188 VAL A O 1
ATOM 1422 N N . VAL A 1 189 ? -0.632 -32.312 -14.609 1 98.31 189 VAL A N 1
ATOM 1423 C CA . VAL A 1 189 ? -1.002 -31.844 -15.938 1 98.31 189 VAL A CA 1
ATOM 1424 C C . VAL A 1 189 ? -1.157 -30.312 -15.914 1 98.31 189 VAL A C 1
ATOM 1426 O O . VAL A 1 189 ? -2.08 -29.766 -16.531 1 98.31 189 VAL A O 1
ATOM 1429 N N . GLU A 1 190 ? -0.271 -29.609 -15.258 1 95.5 190 GLU A N 1
ATOM 1430 C CA . GLU A 1 190 ? -0.153 -28.156 -15.289 1 95.5 190 GLU A CA 1
ATOM 1431 C C . GLU A 1 190 ? 0.213 -27.672 -16.688 1 95.5 190 GLU A C 1
ATOM 1433 O O . GLU A 1 190 ? 0.805 -28.406 -17.469 1 95.5 190 GLU A O 1
ATOM 1438 N N . PRO A 1 191 ? -0.218 -26.406 -16.953 1 94.94 191 PRO A N 1
ATOM 1439 C CA . PRO A 1 191 ? 0.323 -25.859 -18.203 1 94.94 191 PRO A CA 1
ATOM 1440 C C . PRO A 1 191 ? 1.851 -25.844 -18.234 1 94.94 191 PRO A C 1
ATOM 1442 O O . PRO A 1 191 ? 2.469 -25.156 -17.422 1 94.94 191 PRO A O 1
ATOM 1445 N N . SER A 1 192 ? 2.391 -26.578 -19.156 1 93.31 192 SER A N 1
ATOM 1446 C CA . SER A 1 192 ? 3.82 -26.859 -19.078 1 93.31 192 SER A CA 1
ATOM 1447 C C . SER A 1 192 ? 4.594 -26.062 -20.125 1 93.31 192 SER A C 1
ATOM 1449 O O . SER A 1 192 ? 5.824 -26.094 -20.156 1 93.31 192 SER A O 1
ATOM 1451 N N . ALA A 1 193 ? 3.783 -25.375 -20.969 1 84.19 193 ALA A N 1
ATOM 1452 C CA . ALA A 1 193 ? 4.441 -24.672 -22.062 1 84.19 193 ALA A CA 1
ATOM 1453 C C . ALA A 1 193 ? 5.109 -23.391 -21.578 1 84.19 193 ALA A C 1
ATOM 1455 O O . ALA A 1 193 ? 4.637 -22.766 -20.625 1 84.19 193 ALA A O 1
ATOM 1456 N N . SER A 1 194 ? 6.266 -23.203 -22.234 1 69.5 194 SER A N 1
ATOM 1457 C CA . SER A 1 194 ? 6.902 -21.891 -22.109 1 69.5 194 SER A CA 1
ATOM 1458 C C . SER A 1 194 ? 6.449 -20.953 -23.219 1 69.5 194 SER A C 1
ATOM 1460 O O . SER A 1 194 ? 5.73 -21.359 -24.141 1 69.5 194 SER A O 1
ATOM 1462 N N . PHE A 1 195 ? 6.707 -19.656 -23.234 1 62.56 195 PHE A N 1
ATOM 1463 C CA . PHE A 1 195 ? 6.246 -18.672 -24.203 1 62.56 195 PHE A CA 1
ATOM 1464 C C . PHE A 1 195 ? 6.414 -19.203 -25.625 1 62.56 195 PHE A C 1
ATOM 1466 O O . PHE A 1 195 ? 5.516 -19.047 -26.453 1 62.56 195 PHE A O 1
ATOM 1473 N N . ASP A 1 196 ? 7.418 -20 -25.906 1 57.53 196 ASP A N 1
ATOM 1474 C CA . ASP A 1 196 ? 7.719 -20.344 -27.297 1 57.53 196 ASP A CA 1
ATOM 1475 C C . ASP A 1 196 ? 7.527 -21.844 -27.547 1 57.53 196 ASP A C 1
ATOM 1477 O O . ASP A 1 196 ? 7.75 -22.312 -28.672 1 57.53 196 ASP A O 1
ATOM 1481 N N . SER A 1 197 ? 7.164 -22.516 -26.516 1 63.03 197 SER A N 1
ATOM 1482 C CA . SER A 1 197 ? 7.098 -23.953 -26.75 1 63.03 197 SER A CA 1
ATOM 1483 C C . SER A 1 197 ? 5.754 -24.531 -26.312 1 63.03 197 SER A C 1
ATOM 1485 O O . SER A 1 197 ? 5.34 -24.344 -25.156 1 63.03 197 SER A O 1
ATOM 1487 N N . PRO A 1 198 ? 5.199 -25.219 -27.359 1 76.75 198 PRO A N 1
ATOM 1488 C CA . PRO A 1 198 ? 3.98 -25.922 -26.938 1 76.75 198 PRO A CA 1
ATOM 1489 C C . PRO A 1 198 ? 4.273 -27.188 -26.156 1 76.75 198 PRO A C 1
ATOM 1491 O O . PRO A 1 198 ? 5.285 -27.859 -26.406 1 76.75 198 PRO A O 1
ATOM 1494 N N . LEU A 1 199 ? 3.75 -27.484 -25.062 1 91.5 199 LEU A N 1
ATOM 1495 C CA . LEU A 1 199 ? 3.754 -28.703 -24.25 1 91.5 199 LEU A CA 1
ATOM 1496 C C . LEU A 1 199 ? 5.18 -29.125 -23.906 1 91.5 199 LEU A C 1
ATOM 1498 O O . LEU A 1 199 ? 5.773 -29.953 -24.609 1 91.5 199 LEU A O 1
ATOM 1502 N N . SER A 1 200 ? 5.871 -28.609 -22.938 1 94.06 200 SER A N 1
ATOM 1503 C CA . SER A 1 200 ? 7.195 -28.969 -22.438 1 94.06 200 SER A CA 1
ATOM 1504 C C . SER A 1 200 ? 7.102 -30 -21.312 1 94.06 200 SER A C 1
ATOM 1506 O O . SER A 1 200 ? 6.062 -30.109 -20.656 1 94.06 200 SER A O 1
ATOM 1508 N N . ILE A 1 201 ? 8.148 -30.812 -21.219 1 96.62 201 ILE A N 1
ATOM 1509 C CA . ILE A 1 201 ? 8.273 -31.75 -20.109 1 96.62 201 ILE A CA 1
ATOM 1510 C C . ILE A 1 201 ? 9.062 -31.109 -18.984 1 96.62 201 ILE A C 1
ATOM 1512 O O . ILE A 1 201 ? 10.227 -30.734 -19.156 1 96.62 201 ILE A O 1
ATOM 1516 N N . ASN A 1 202 ? 8.438 -30.969 -17.828 1 96.75 202 ASN A N 1
ATOM 1517 C CA . ASN A 1 202 ? 9.062 -30.297 -16.688 1 96.75 202 ASN A CA 1
ATOM 1518 C C . ASN A 1 202 ? 9.375 -31.281 -15.562 1 96.75 202 ASN A C 1
ATOM 1520 O O . ASN A 1 202 ? 8.539 -31.5 -14.688 1 96.75 202 ASN A O 1
ATOM 1524 N N . PRO A 1 203 ? 10.586 -31.766 -15.508 1 97.88 203 PRO A N 1
ATOM 1525 C CA . PRO A 1 203 ? 10.922 -32.75 -14.484 1 97.88 203 PRO A CA 1
ATOM 1526 C C . PRO A 1 203 ? 11.312 -32.125 -13.156 1 97.88 203 PRO A C 1
ATOM 1528 O O . PRO A 1 203 ? 11.547 -32.812 -12.164 1 97.88 203 PRO A O 1
ATOM 1531 N N . THR A 1 204 ? 11.383 -30.75 -13.18 1 97.31 204 THR A N 1
ATOM 1532 C CA . THR A 1 204 ? 11.742 -30.031 -11.961 1 97.31 204 THR A CA 1
ATOM 1533 C C . THR A 1 204 ? 11.016 -28.688 -11.898 1 97.31 204 THR A C 1
ATOM 1535 O O . THR A 1 204 ? 10.555 -28.172 -12.922 1 97.31 204 THR A O 1
ATOM 1538 N N . ALA A 1 205 ? 10.812 -28.219 -10.672 1 96.5 205 ALA A N 1
ATOM 1539 C CA . ALA A 1 205 ? 10.195 -26.906 -10.445 1 96.5 205 ALA A CA 1
ATOM 1540 C C . ALA A 1 205 ? 10.852 -26.188 -9.273 1 96.5 205 ALA A C 1
ATOM 1542 O O . ALA A 1 205 ? 11.383 -26.828 -8.367 1 96.5 205 ALA A O 1
ATOM 1543 N N . ALA A 1 206 ? 10.781 -24.906 -9.328 1 95.25 206 ALA A N 1
ATOM 1544 C CA . ALA A 1 206 ? 11.344 -24.062 -8.273 1 95.25 206 ALA A CA 1
ATOM 1545 C C . ALA A 1 206 ? 10.523 -24.188 -6.988 1 95.25 206 ALA A C 1
ATOM 1547 O O . ALA A 1 206 ? 9.352 -24.578 -7.027 1 95.25 206 ALA A O 1
ATOM 1548 N N . SER A 1 207 ? 11.234 -23.922 -5.867 1 95.94 207 SER A N 1
ATOM 1549 C CA . SER A 1 207 ? 10.547 -23.75 -4.594 1 95.94 207 SER A CA 1
ATOM 1550 C C . SER A 1 207 ? 10.016 -22.328 -4.445 1 95.94 207 SER A C 1
ATOM 1552 O O . SER A 1 207 ? 10.523 -21.406 -5.082 1 95.94 207 SER A O 1
ATOM 1554 N N . LEU A 1 208 ? 8.961 -22.188 -3.631 1 96.5 208 LEU A N 1
ATOM 1555 C CA . LEU A 1 208 ? 8.305 -20.891 -3.48 1 96.5 208 LEU A CA 1
ATOM 1556 C C . LEU A 1 208 ? 8.172 -20.516 -2.01 1 96.5 208 LEU A C 1
ATOM 1558 O O . LEU A 1 208 ? 7.84 -21.359 -1.174 1 96.5 208 LEU A O 1
ATOM 1562 N N . LEU A 1 209 ? 8.531 -19.297 -1.691 1 96.75 209 LEU A N 1
ATOM 1563 C CA . LEU A 1 209 ? 8.18 -18.672 -0.418 1 96.75 209 LEU A CA 1
ATOM 1564 C C . LEU A 1 209 ? 7.324 -17.438 -0.637 1 96.75 209 LEU A C 1
ATOM 1566 O O . LEU A 1 209 ? 7.551 -16.672 -1.584 1 96.75 209 LEU A O 1
ATOM 1570 N N . TRP A 1 210 ? 6.312 -17.266 0.202 1 96.44 210 TRP A N 1
ATOM 1571 C CA . TRP A 1 210 ? 5.684 -15.969 0.432 1 96.44 210 TRP A CA 1
ATOM 1572 C C . TRP A 1 210 ? 6.234 -15.312 1.693 1 96.44 210 TRP A C 1
ATOM 1574 O O . TRP A 1 210 ? 6.07 -15.836 2.797 1 96.44 210 TRP A O 1
ATOM 1584 N N . GLY A 1 211 ? 6.938 -14.227 1.493 1 98.12 211 GLY A N 1
ATOM 1585 C CA . GLY A 1 211 ? 7.426 -13.461 2.627 1 98.12 211 GLY A CA 1
ATOM 1586 C C . GLY A 1 211 ? 6.699 -12.141 2.807 1 98.12 211 GLY A C 1
ATOM 1587 O O . GLY A 1 211 ? 6.176 -11.578 1.842 1 98.12 211 GLY A O 1
ATOM 1588 N N . ARG A 1 212 ? 6.66 -11.758 4.066 1 98.5 212 ARG A N 1
ATOM 1589 C CA . ARG A 1 212 ? 6.164 -10.438 4.445 1 98.5 212 ARG A CA 1
ATOM 1590 C C . ARG A 1 212 ? 7.188 -9.695 5.301 1 98.5 212 ARG A C 1
ATOM 1592 O O . ARG A 1 212 ? 7.668 -10.227 6.305 1 98.5 212 ARG A O 1
ATOM 1599 N N . VAL A 1 213 ? 7.566 -8.531 4.883 1 98.81 213 VAL A N 1
ATOM 1600 C CA . VAL A 1 213 ? 8.469 -7.703 5.676 1 98.81 213 VAL A CA 1
ATOM 1601 C C . VAL A 1 213 ? 7.777 -6.395 6.047 1 98.81 213 VAL A C 1
ATOM 1603 O O . VAL A 1 213 ? 7.066 -5.805 5.23 1 98.81 213 VAL A O 1
ATOM 1606 N N . ARG A 1 214 ? 7.895 -6.02 7.277 1 98.5 214 ARG A N 1
ATOM 1607 C CA . ARG A 1 214 ? 7.227 -4.824 7.789 1 98.5 214 ARG A CA 1
ATOM 1608 C C . ARG A 1 214 ? 8.203 -3.93 8.539 1 98.5 214 ARG A C 1
ATOM 1610 O O . ARG A 1 214 ? 9.047 -4.418 9.297 1 98.5 214 ARG A O 1
ATOM 1617 N N . VAL A 1 215 ? 8.164 -2.639 8.258 1 98.44 215 VAL A N 1
ATOM 1618 C CA . VAL A 1 215 ? 8.898 -1.643 9.031 1 98.44 215 VAL A CA 1
ATOM 1619 C C . VAL A 1 215 ? 7.918 -0.699 9.727 1 98.44 215 VAL A C 1
ATOM 1621 O O . VAL A 1 215 ? 6.84 -0.412 9.195 1 98.44 215 VAL A O 1
ATOM 1624 N N . GLU A 1 216 ? 8.273 -0.298 10.867 1 96 216 GLU A N 1
ATOM 1625 C CA . GLU A 1 216 ? 7.477 0.653 11.641 1 96 216 GLU A CA 1
ATOM 1626 C C . GLU A 1 216 ? 8.078 2.055 11.578 1 96 216 GLU A C 1
ATOM 1628 O O . GLU A 1 216 ? 9.289 2.207 11.398 1 96 216 GLU A O 1
ATOM 1633 N N . GLY A 1 217 ? 7.223 2.992 11.594 1 95.06 217 GLY A N 1
ATOM 1634 C CA . GLY A 1 217 ? 7.617 4.387 11.727 1 95.06 217 GLY A CA 1
ATOM 1635 C C . GLY A 1 217 ? 7.062 5.051 12.977 1 95.06 217 GLY A C 1
ATOM 1636 O O . GLY A 1 217 ? 6.84 4.387 13.992 1 95.06 217 GLY A O 1
ATOM 1637 N N . LEU A 1 218 ? 7.051 6.336 12.961 1 91.25 218 LEU A N 1
ATOM 1638 C CA . LEU A 1 218 ? 6.523 7.16 14.039 1 91.25 218 LEU A CA 1
ATOM 1639 C C . LEU A 1 218 ? 5.703 8.32 13.484 1 91.25 218 LEU A C 1
ATOM 1641 O O . LEU A 1 218 ? 6.238 9.188 12.789 1 91.25 218 LEU A O 1
ATOM 1645 N N . ALA A 1 219 ? 4.426 8.305 13.867 1 90.31 219 ALA A N 1
ATOM 1646 C CA . ALA A 1 219 ? 3.516 9.328 13.367 1 90.31 219 ALA A CA 1
ATOM 1647 C C . ALA A 1 219 ? 3.988 10.719 13.766 1 90.31 219 ALA A C 1
ATOM 1649 O O . ALA A 1 219 ? 4.645 10.891 14.789 1 90.31 219 ALA A O 1
ATOM 1650 N N . GLY A 1 220 ? 3.67 11.695 12.984 1 89.81 220 GLY A N 1
ATOM 1651 C CA . GLY A 1 220 ? 3.98 13.102 13.18 1 89.81 220 GLY A CA 1
ATOM 1652 C C . GLY A 1 220 ? 3.391 14 12.117 1 89.81 220 GLY A C 1
ATOM 1653 O O . GLY A 1 220 ? 2.756 13.516 11.172 1 89.81 220 GLY A O 1
ATOM 1654 N N . HIS A 1 221 ? 3.508 15.219 12.352 1 91.62 221 HIS A N 1
ATOM 1655 C CA . HIS A 1 221 ? 2.971 16.203 11.414 1 91.62 221 HIS A CA 1
ATOM 1656 C C . HIS A 1 221 ? 3.826 16.297 10.156 1 91.62 221 HIS A C 1
ATOM 1658 O O . HIS A 1 221 ? 5.047 16.438 10.242 1 91.62 221 HIS A O 1
ATOM 1664 N N . PRO A 1 222 ? 3.215 16.219 9.008 1 92.31 222 PRO A N 1
ATOM 1665 C CA . PRO A 1 222 ? 4 16.219 7.77 1 92.31 222 PRO A CA 1
ATOM 1666 C C . PRO A 1 222 ? 4.785 17.516 7.566 1 92.31 222 PRO A C 1
ATOM 1668 O O . PRO A 1 222 ? 5.766 17.531 6.82 1 92.31 222 PRO A O 1
ATOM 1671 N N . GLY A 1 223 ? 4.359 18.609 8.211 1 92.25 223 GLY A N 1
ATOM 1672 C CA . GLY A 1 223 ? 5.098 19.859 8.148 1 92.25 223 GLY A CA 1
ATOM 1673 C C . GLY A 1 223 ? 6.504 19.75 8.695 1 92.25 223 GLY A C 1
ATOM 1674 O O . GLY A 1 223 ? 7.332 20.641 8.477 1 92.25 223 GLY A O 1
ATOM 1675 N N . LEU A 1 224 ? 6.805 18.641 9.328 1 92.06 224 LEU A N 1
ATOM 1676 C CA . LEU A 1 224 ? 8.109 18.469 9.953 1 92.06 224 LEU A CA 1
ATOM 1677 C C . LEU A 1 224 ? 9.008 17.594 9.094 1 92.06 224 LEU A C 1
ATOM 1679 O O . LEU A 1 224 ? 10.039 17.094 9.555 1 92.06 224 LEU A O 1
ATOM 1683 N N . ARG A 1 225 ? 8.648 17.391 7.891 1 94.94 225 ARG A N 1
ATOM 1684 C CA . ARG A 1 225 ? 9.398 16.531 6.977 1 94.94 225 ARG A CA 1
ATOM 1685 C C . ARG A 1 225 ? 10.859 16.969 6.895 1 94.94 225 ARG A C 1
ATOM 1687 O O . ARG A 1 225 ? 11.758 16.125 6.891 1 94.94 225 ARG A O 1
ATOM 1694 N N . ARG A 1 226 ? 11.102 18.266 6.891 1 93.62 226 ARG A N 1
ATOM 1695 C CA . ARG A 1 226 ? 12.469 18.766 6.828 1 93.62 226 ARG A CA 1
ATOM 1696 C C . ARG A 1 226 ? 13.312 18.203 7.973 1 93.62 226 ARG A C 1
ATOM 1698 O O . ARG A 1 226 ? 14.492 17.891 7.793 1 93.62 226 ARG A O 1
ATOM 1705 N N . GLU A 1 227 ? 12.727 18.062 9.086 1 92.12 227 GLU A N 1
ATOM 1706 C CA . GLU A 1 227 ? 13.445 17.625 10.281 1 92.12 227 GLU A CA 1
ATOM 1707 C C . GLU A 1 227 ? 13.898 16.172 10.156 1 92.12 227 GLU A C 1
ATOM 1709 O O . GLU A 1 227 ? 14.812 15.742 10.859 1 92.12 227 GLU A O 1
ATOM 1714 N N . LEU A 1 228 ? 13.266 15.422 9.258 1 92.12 228 LEU A N 1
ATOM 1715 C CA . LEU A 1 228 ? 13.555 14.008 9.086 1 92.12 228 LEU A CA 1
ATOM 1716 C C . LEU A 1 228 ? 14.641 13.789 8.031 1 92.12 228 LEU A C 1
ATOM 1718 O O . LEU A 1 228 ? 15.414 12.836 8.117 1 92.12 228 LEU A O 1
ATOM 1722 N N . VAL A 1 229 ? 14.633 14.703 7.004 1 93.19 229 VAL A N 1
ATOM 1723 C CA . VAL A 1 229 ? 15.352 14.281 5.809 1 93.19 229 VAL A CA 1
ATOM 1724 C C . VAL A 1 229 ? 16.531 15.227 5.555 1 93.19 229 VAL A C 1
ATOM 1726 O O . VAL A 1 229 ? 17.359 14.977 4.672 1 93.19 229 VAL A O 1
ATOM 1729 N N . ARG A 1 230 ? 16.578 16.359 6.332 1 93.38 230 ARG A N 1
ATOM 1730 C CA . ARG A 1 230 ? 17.656 17.312 6.121 1 93.38 230 ARG A CA 1
ATOM 1731 C C . ARG A 1 230 ? 18.641 17.281 7.285 1 93.38 230 ARG A C 1
ATOM 1733 O O . ARG A 1 230 ? 18.266 17.016 8.422 1 93.38 230 ARG A O 1
ATOM 1740 N N . ALA A 1 231 ? 19.859 17.578 6.969 1 90.5 231 ALA A N 1
ATOM 1741 C CA . ALA A 1 231 ? 20.906 17.656 7.984 1 90.5 231 ALA A CA 1
ATOM 1742 C C . ALA A 1 231 ? 20.531 18.672 9.062 1 90.5 231 ALA A C 1
ATOM 1744 O O . ALA A 1 231 ? 20 19.75 8.758 1 90.5 231 ALA A O 1
ATOM 1745 N N . GLY A 1 232 ? 20.844 18.266 10.258 1 88 232 GLY A N 1
ATOM 1746 C CA . GLY A 1 232 ? 20.594 19.156 11.367 1 88 232 GLY A CA 1
ATOM 1747 C C . GLY A 1 232 ? 19.172 19.094 11.891 1 88 232 GLY A C 1
ATOM 1748 O O . GLY A 1 232 ? 18.797 19.859 12.766 1 88 232 GLY A O 1
ATOM 1749 N N . GLY A 1 233 ? 18.344 18.219 11.328 1 89.19 233 GLY A N 1
ATOM 1750 C CA . GLY A 1 233 ? 16.969 18.047 11.789 1 89.19 233 GLY A CA 1
ATOM 1751 C C . GLY A 1 233 ? 16.875 17.297 13.102 1 89.19 233 GLY A C 1
ATOM 1752 O O . GLY A 1 233 ? 17.875 16.812 13.625 1 89.19 233 GLY A O 1
ATOM 1753 N N . ALA A 1 234 ? 15.641 17.188 13.609 1 88.94 234 ALA A N 1
ATOM 1754 C CA . ALA A 1 234 ? 15.383 16.562 14.906 1 88.94 234 ALA A CA 1
ATOM 1755 C C . ALA A 1 234 ? 15.305 15.047 14.789 1 88.94 234 ALA A C 1
ATOM 1757 O O . ALA A 1 234 ? 15.297 14.336 15.797 1 88.94 234 ALA A O 1
ATOM 1758 N N . GLY A 1 235 ? 15.227 14.531 13.594 1 89.56 235 GLY A N 1
ATOM 1759 C CA . GLY A 1 235 ? 15.172 13.094 13.375 1 89.56 235 GLY A CA 1
ATOM 1760 C C . GLY A 1 235 ? 13.922 12.453 13.945 1 89.56 235 GLY A C 1
ATOM 1761 O O . GLY A 1 235 ? 12.812 12.922 13.703 1 89.56 235 GLY A O 1
ATOM 1762 N N . ALA A 1 236 ? 14.109 11.391 14.664 1 88.88 236 ALA A N 1
ATOM 1763 C CA . ALA A 1 236 ? 13 10.57 15.156 1 88.88 236 ALA A CA 1
ATOM 1764 C C . ALA A 1 236 ? 12.172 11.336 16.188 1 88.88 236 ALA A C 1
ATOM 1766 O O . ALA A 1 236 ? 11.023 10.969 16.453 1 88.88 236 ALA A O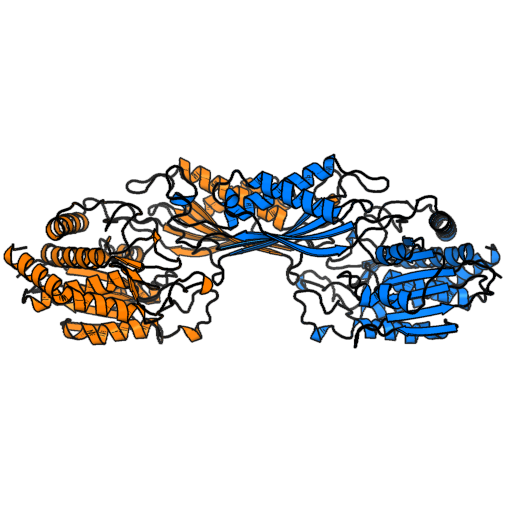 1
ATOM 1767 N N . HIS A 1 237 ? 12.703 12.391 16.719 1 86.94 237 HIS A N 1
ATOM 1768 C CA . HIS A 1 237 ? 11.93 13.211 17.641 1 86.94 237 HIS A CA 1
ATOM 1769 C C . HIS A 1 237 ? 10.781 13.906 16.922 1 86.94 237 HIS A C 1
ATOM 1771 O O . HIS A 1 237 ? 9.75 14.195 17.531 1 86.94 237 HIS A O 1
ATOM 1777 N N . ALA A 1 238 ? 11.023 14.188 15.641 1 89.06 238 ALA A N 1
ATOM 1778 C CA . ALA A 1 238 ? 9.969 14.797 14.844 1 89.06 238 ALA A CA 1
ATOM 1779 C C . ALA A 1 238 ? 9 13.742 14.312 1 89.06 238 ALA A C 1
ATOM 1781 O O . ALA A 1 238 ? 7.824 14.031 14.078 1 89.06 238 ALA A O 1
ATOM 1782 N N . GLY A 1 239 ? 9.469 12.562 14.094 1 91.44 239 GLY A N 1
ATOM 1783 C CA . GLY A 1 239 ? 8.719 11.469 13.508 1 91.44 239 GLY A CA 1
ATOM 1784 C C . GLY A 1 239 ? 9.547 10.609 12.562 1 91.44 239 GLY A C 1
ATOM 1785 O O . GLY A 1 239 ? 10.742 10.852 12.391 1 91.44 239 GLY A O 1
ATOM 1786 N N . VAL A 1 240 ? 8.992 9.586 12.109 1 95.38 240 VAL A N 1
ATOM 1787 C CA . VAL A 1 240 ? 9.617 8.695 11.133 1 95.38 240 VAL A CA 1
ATOM 1788 C C . VAL A 1 240 ? 8.586 8.258 10.094 1 95.38 240 VAL A C 1
ATOM 1790 O O . VAL A 1 240 ? 7.555 7.672 10.438 1 95.38 240 VAL A O 1
ATOM 1793 N N . ASN A 1 241 ? 8.844 8.57 8.805 1 97.25 241 ASN A N 1
ATOM 1794 C CA . ASN A 1 241 ? 7.961 8.125 7.734 1 97.25 241 ASN A CA 1
ATOM 1795 C C . ASN A 1 241 ? 8.281 6.703 7.289 1 97.25 241 ASN A C 1
ATOM 1797 O O . ASN A 1 241 ? 9.266 6.477 6.582 1 97.25 241 ASN A O 1
ATOM 1801 N N . ALA A 1 242 ? 7.406 5.789 7.602 1 98.06 242 ALA A N 1
ATOM 1802 C CA . ALA A 1 242 ? 7.668 4.371 7.367 1 98.06 242 ALA A CA 1
ATOM 1803 C C . ALA A 1 242 ? 7.848 4.086 5.879 1 98.06 242 ALA A C 1
ATOM 1805 O O . ALA A 1 242 ? 8.516 3.123 5.496 1 98.06 242 ALA A O 1
ATOM 1806 N N . ILE A 1 243 ? 7.266 4.875 4.992 1 98.69 243 ILE A N 1
ATOM 1807 C CA . ILE A 1 243 ? 7.398 4.68 3.553 1 98.69 243 ILE A CA 1
ATOM 1808 C C . ILE A 1 243 ? 8.852 4.891 3.137 1 98.69 243 ILE A C 1
ATOM 1810 O O . ILE A 1 243 ? 9.367 4.164 2.283 1 98.69 243 ILE A O 1
ATOM 1814 N N . ASP A 1 244 ? 9.555 5.863 3.785 1 98.44 244 ASP A N 1
ATOM 1815 C CA . ASP A 1 244 ? 10.984 6.059 3.529 1 98.44 244 ASP A CA 1
ATOM 1816 C C . ASP A 1 244 ? 11.773 4.801 3.865 1 98.44 244 ASP A C 1
ATOM 1818 O O . ASP A 1 244 ? 12.703 4.434 3.139 1 98.44 244 ASP A O 1
ATOM 1822 N N . LYS A 1 245 ? 11.398 4.211 4.98 1 98.5 245 LYS A N 1
ATOM 1823 C CA . LYS A 1 245 ? 12.086 3.002 5.434 1 98.5 245 LYS A CA 1
ATOM 1824 C C . LYS A 1 245 ? 11.727 1.808 4.555 1 98.5 245 LYS A C 1
ATOM 1826 O O . LYS A 1 245 ? 12.594 0.992 4.227 1 98.5 245 LYS A O 1
ATOM 1831 N N . GLY A 1 246 ? 10.414 1.723 4.203 1 98.69 246 GLY A N 1
ATOM 1832 C CA . GLY A 1 246 ? 10.008 0.697 3.256 1 98.69 246 GLY A CA 1
ATOM 1833 C C . GLY A 1 246 ? 10.734 0.796 1.923 1 98.69 246 GLY A C 1
ATOM 1834 O O . GLY A 1 246 ? 11.031 -0.222 1.294 1 98.69 246 GLY A O 1
ATOM 1835 N N . TYR A 1 247 ? 11.008 2.049 1.47 1 98.5 247 TYR A N 1
ATOM 1836 C CA . TYR A 1 247 ? 11.758 2.291 0.242 1 98.5 247 TYR A CA 1
ATOM 1837 C C . TYR A 1 247 ? 13.141 1.653 0.312 1 98.5 247 TYR A C 1
ATOM 1839 O O . TYR A 1 247 ? 13.602 1.044 -0.657 1 98.5 247 TYR A O 1
ATOM 1847 N N . LEU A 1 248 ? 13.805 1.738 1.457 1 98.56 248 LEU A N 1
ATOM 1848 C CA . LEU A 1 248 ? 15.109 1.119 1.646 1 98.56 248 LEU A CA 1
ATOM 1849 C C . LEU A 1 248 ? 15 -0.401 1.602 1 98.56 248 LEU A C 1
ATOM 1851 O O . LEU A 1 248 ? 15.875 -1.073 1.045 1 98.56 248 LEU A O 1
ATOM 1855 N N . VAL A 1 249 ? 13.945 -0.902 2.203 1 98.75 249 VAL A N 1
ATOM 1856 C CA . VAL A 1 249 ? 13.727 -2.346 2.197 1 98.75 249 VAL A CA 1
ATOM 1857 C C . VAL A 1 249 ? 13.484 -2.824 0.768 1 98.75 249 VAL A C 1
ATOM 1859 O O . VAL A 1 249 ? 14.031 -3.846 0.349 1 98.75 249 VAL A O 1
ATOM 1862 N N . LEU A 1 250 ? 12.648 -2.119 0.022 1 98.56 250 LEU A N 1
ATOM 1863 C CA . LEU A 1 250 ? 12.383 -2.445 -1.374 1 98.56 250 LEU A CA 1
ATOM 1864 C C . LEU A 1 250 ? 13.672 -2.457 -2.186 1 98.56 250 LEU A C 1
ATOM 1866 O O . LEU A 1 250 ? 13.891 -3.359 -2.998 1 98.56 250 LEU A O 1
ATOM 1870 N N . GLN A 1 251 ? 14.516 -1.474 -1.942 1 98.38 251 GLN A N 1
ATOM 1871 C CA . GLN A 1 251 ? 15.812 -1.406 -2.602 1 98.38 251 GLN A CA 1
ATOM 1872 C C . GLN A 1 251 ? 16.656 -2.645 -2.295 1 98.38 251 GLN A C 1
ATOM 1874 O O . GLN A 1 251 ? 17.297 -3.197 -3.186 1 98.38 251 GLN A O 1
ATOM 1879 N N . ALA A 1 252 ? 16.625 -3.045 -1.057 1 98.69 252 ALA A N 1
ATOM 1880 C CA . ALA A 1 252 ? 17.375 -4.223 -0.638 1 98.69 252 ALA A CA 1
ATOM 1881 C C . ALA A 1 252 ? 16.859 -5.48 -1.322 1 98.69 252 ALA A C 1
ATOM 1883 O O . ALA A 1 252 ? 17.641 -6.32 -1.772 1 98.69 252 ALA A O 1
ATOM 1884 N N . LEU A 1 253 ? 15.531 -5.641 -1.393 1 98.69 253 LEU A N 1
ATOM 1885 C CA . LEU A 1 253 ? 14.938 -6.805 -2.039 1 98.69 253 LEU A CA 1
ATOM 1886 C C . LEU A 1 253 ? 15.32 -6.859 -3.516 1 98.69 253 LEU A C 1
ATOM 1888 O O . LEU A 1 253 ? 15.656 -7.93 -4.035 1 98.69 253 LEU A O 1
ATOM 1892 N N . TYR A 1 254 ? 15.305 -5.695 -4.188 1 98.38 254 TYR A N 1
ATOM 1893 C CA . TYR A 1 254 ? 15.672 -5.645 -5.598 1 98.38 254 TYR A CA 1
ATOM 1894 C C . TYR A 1 254 ? 17.141 -5.992 -5.793 1 98.38 254 TYR A C 1
ATOM 1896 O O . TYR A 1 254 ? 17.5 -6.668 -6.758 1 98.38 254 TYR A O 1
ATOM 1904 N N . ARG A 1 255 ? 18 -5.508 -4.863 1 98.19 255 ARG A N 1
ATOM 1905 C CA . ARG A 1 255 ? 19.406 -5.844 -4.949 1 98.19 255 ARG A CA 1
ATOM 1906 C C . ARG A 1 255 ? 19.625 -7.344 -4.77 1 98.19 255 ARG A C 1
ATOM 1908 O O . ARG A 1 255 ? 20.469 -7.941 -5.453 1 98.19 255 ARG A O 1
ATOM 1915 N N . MET A 1 256 ? 18.906 -7.867 -3.836 1 98.12 256 MET A N 1
ATOM 1916 C CA . MET A 1 256 ? 18.984 -9.312 -3.629 1 98.12 256 MET A CA 1
ATOM 1917 C C . MET A 1 256 ? 18.562 -10.062 -4.883 1 98.12 256 MET A C 1
ATOM 1919 O O . MET A 1 256 ? 19.219 -11.031 -5.285 1 98.12 256 MET A O 1
ATOM 1923 N N . GLU A 1 257 ? 17.453 -9.656 -5.488 1 98.12 257 GLU A N 1
ATOM 1924 C CA . GLU A 1 257 ? 16.969 -10.266 -6.727 1 98.12 257 GLU A CA 1
ATOM 1925 C C . GLU A 1 257 ? 18.047 -10.219 -7.812 1 98.12 257 GLU A C 1
ATOM 1927 O O . GLU A 1 257 ? 18.266 -11.211 -8.516 1 98.12 257 GLU A O 1
ATOM 1932 N N . GLU A 1 258 ? 18.719 -9.086 -7.926 1 97.19 258 GLU A N 1
ATOM 1933 C CA . GLU A 1 258 ? 19.781 -8.93 -8.914 1 97.19 258 GLU A CA 1
ATOM 1934 C C . GLU A 1 258 ? 20.938 -9.875 -8.617 1 97.19 258 GLU A C 1
ATOM 1936 O O . GLU A 1 258 ? 21.469 -10.508 -9.531 1 97.19 258 GLU A O 1
ATOM 1941 N N . GLN A 1 259 ? 21.312 -9.945 -7.367 1 97.25 259 GLN A N 1
ATOM 1942 C CA . GLN A 1 259 ? 22.406 -10.82 -6.977 1 97.25 259 GLN A CA 1
ATOM 1943 C C . GLN A 1 259 ? 22.078 -12.281 -7.285 1 97.25 259 GLN A C 1
ATOM 1945 O O . GLN A 1 259 ? 22.922 -13.023 -7.777 1 97.25 259 GLN A O 1
ATOM 1950 N N . TRP A 1 260 ? 20.844 -12.695 -6.988 1 97.56 260 TRP A N 1
ATOM 1951 C CA . TRP A 1 260 ? 20.422 -14.062 -7.266 1 97.56 260 TRP A CA 1
ATOM 1952 C C . TRP A 1 260 ? 20.438 -14.344 -8.766 1 97.56 260 TRP A C 1
ATOM 1954 O O . TRP A 1 260 ? 20.797 -15.438 -9.195 1 97.56 260 TRP A O 1
ATOM 1964 N N . GLY A 1 261 ? 19.969 -13.336 -9.562 1 94.56 261 GLY A N 1
ATOM 1965 C CA . GLY A 1 261 ? 19.984 -13.484 -11.008 1 94.56 261 GLY A CA 1
ATOM 1966 C C . GLY A 1 261 ? 21.359 -13.82 -11.555 1 94.56 261 GLY A C 1
ATOM 1967 O O . GLY A 1 261 ? 21.484 -14.523 -12.555 1 94.56 261 GLY A O 1
ATOM 1968 N N . LEU A 1 262 ? 22.375 -13.406 -10.844 1 92.94 262 LEU A N 1
ATOM 1969 C CA . LEU A 1 262 ? 23.766 -13.594 -11.281 1 92.94 262 LEU A CA 1
ATOM 1970 C C . LEU A 1 262 ? 24.359 -14.859 -10.672 1 92.94 262 LEU A C 1
ATOM 1972 O O . LEU A 1 262 ? 25.234 -15.477 -11.266 1 92.94 262 LEU A O 1
ATOM 1976 N N . SER A 1 263 ? 23.828 -15.242 -9.523 1 94.69 263 SER A N 1
ATOM 1977 C CA . SER A 1 263 ? 24.578 -16.234 -8.75 1 94.69 263 SER A CA 1
ATOM 1978 C C . SER A 1 263 ? 23.844 -17.562 -8.719 1 94.69 263 SER A C 1
ATOM 1980 O O . SER A 1 263 ? 24.469 -18.625 -8.578 1 94.69 263 SER A O 1
ATOM 1982 N N . LYS A 1 264 ? 22.578 -17.578 -8.75 1 95.56 264 LYS A N 1
ATOM 1983 C CA . LYS A 1 264 ? 21.812 -18.828 -8.625 1 95.56 264 LYS A CA 1
ATOM 1984 C C . LYS A 1 264 ? 21.422 -19.375 -10 1 95.56 264 LYS A C 1
ATOM 1986 O O . LYS A 1 264 ? 20.531 -18.828 -10.656 1 95.56 264 LYS A O 1
ATOM 1991 N N . GLN A 1 265 ? 22.031 -20.422 -10.352 1 94.81 265 GLN A N 1
ATOM 1992 C CA . GLN A 1 265 ? 21.766 -21.125 -11.602 1 94.81 265 GLN A CA 1
ATOM 1993 C C . GLN A 1 265 ? 21.625 -22.625 -11.375 1 94.81 265 GLN A C 1
ATOM 1995 O O . GLN A 1 265 ? 22.344 -23.203 -10.547 1 94.81 265 GLN A O 1
ATOM 2000 N N . ARG A 1 266 ? 20.688 -23.203 -12.016 1 95.25 266 ARG A N 1
ATOM 2001 C CA . ARG A 1 266 ? 20.469 -24.641 -11.977 1 95.25 266 ARG A CA 1
ATOM 2002 C C . ARG A 1 266 ? 20.156 -25.188 -13.359 1 95.25 266 ARG A C 1
ATOM 2004 O O . ARG A 1 266 ? 19.562 -24.5 -14.188 1 95.25 266 ARG A O 1
ATOM 2011 N N . PRO A 1 267 ? 20.516 -26.438 -13.555 1 94.19 267 PRO A N 1
ATOM 2012 C CA . PRO A 1 267 ? 20.156 -27.062 -14.828 1 94.19 267 PRO A CA 1
ATOM 2013 C C . PRO A 1 267 ? 18.641 -27.031 -15.102 1 94.19 267 PRO A C 1
ATOM 2015 O O . PRO A 1 267 ? 17.844 -27.172 -14.172 1 94.19 267 PRO A O 1
ATOM 2018 N N . LEU A 1 268 ? 18.266 -26.797 -16.344 1 94.56 268 LEU A N 1
ATOM 2019 C CA . LEU A 1 268 ? 16.906 -26.828 -16.875 1 94.56 268 LEU A CA 1
ATOM 2020 C C . LEU A 1 268 ? 16.172 -25.531 -16.562 1 94.56 268 LEU A C 1
ATOM 2022 O O . LEU A 1 268 ? 15.125 -25.25 -17.141 1 94.56 268 LEU A O 1
ATOM 2026 N N . PHE A 1 269 ? 16.688 -24.766 -15.523 1 94.44 269 PHE A N 1
ATOM 2027 C CA . PHE A 1 269 ? 16.094 -23.469 -15.258 1 94.44 269 PHE A CA 1
ATOM 2028 C C . PHE A 1 269 ? 16.703 -22.391 -16.156 1 94.44 269 PHE A C 1
ATOM 2030 O O . PHE A 1 269 ? 17.922 -22.391 -16.391 1 94.44 269 PHE A O 1
ATOM 2037 N N . LYS A 1 270 ? 15.883 -21.516 -16.625 1 91.62 270 LYS A N 1
ATOM 2038 C CA . LYS A 1 270 ? 16.406 -20.375 -17.359 1 91.62 270 LYS A CA 1
ATOM 2039 C C . LYS A 1 270 ? 17.234 -19.469 -16.453 1 91.62 270 LYS A C 1
ATOM 2041 O O . LYS A 1 270 ? 16.891 -19.281 -15.281 1 91.62 270 LYS A O 1
ATOM 2046 N N . PRO A 1 271 ? 18.297 -18.891 -17.062 1 93.38 271 PRO A N 1
ATOM 2047 C CA . PRO A 1 271 ? 19.062 -17.938 -16.25 1 93.38 271 PRO A CA 1
ATOM 2048 C C . PRO A 1 271 ? 18.188 -16.828 -15.672 1 93.38 271 PRO A C 1
ATOM 2050 O O . PRO A 1 271 ? 17.391 -16.234 -16.391 1 93.38 271 PRO A O 1
ATOM 2053 N N . GLY A 1 272 ? 18.328 -16.625 -14.391 1 94.75 272 GLY A N 1
ATOM 2054 C CA . GLY A 1 272 ? 17.594 -15.547 -13.75 1 94.75 272 GLY A CA 1
ATOM 2055 C C . GLY A 1 272 ? 16.219 -15.969 -13.258 1 94.75 272 GLY A C 1
ATOM 2056 O O . GLY A 1 272 ? 15.398 -15.117 -12.914 1 94.75 272 GLY A O 1
ATOM 2057 N N . GLN A 1 273 ? 15.953 -17.234 -13.219 1 94.75 273 GLN A N 1
ATOM 2058 C CA . GLN A 1 273 ? 14.633 -17.734 -12.828 1 94.75 273 GLN A CA 1
ATOM 2059 C C . GLN A 1 273 ? 14.383 -17.516 -11.336 1 94.75 273 GLN A C 1
ATOM 2061 O O . GLN A 1 273 ? 13.234 -17.375 -10.906 1 94.75 273 GLN A O 1
ATOM 2066 N N . PHE A 1 274 ? 15.469 -17.531 -10.539 1 97.19 274 PHE A N 1
ATOM 2067 C CA . PHE A 1 274 ? 15.328 -17.391 -9.094 1 97.19 274 PHE A CA 1
ATOM 2068 C C . PHE A 1 274 ? 15.289 -15.922 -8.695 1 97.19 274 PHE A C 1
ATOM 2070 O O . PHE A 1 274 ? 16.234 -15.172 -8.961 1 97.19 274 PHE A O 1
ATOM 2077 N N . VAL A 1 275 ? 14.164 -15.547 -8.07 1 97.31 275 VAL A N 1
ATOM 2078 C CA . VAL A 1 275 ? 13.883 -14.125 -7.91 1 97.31 275 VAL A CA 1
ATOM 2079 C C . VAL A 1 275 ? 13.328 -13.859 -6.512 1 97.31 275 VAL A C 1
ATOM 2081 O O . VAL A 1 275 ? 12.914 -14.797 -5.816 1 97.31 275 VAL A O 1
ATOM 2084 N N . VAL A 1 276 ? 13.375 -12.656 -6.059 1 98.19 276 VAL A N 1
ATOM 2085 C CA . VAL A 1 276 ? 12.688 -12.047 -4.918 1 98.19 276 VAL A CA 1
ATOM 2086 C C . VAL A 1 276 ? 11.836 -10.875 -5.391 1 98.19 276 VAL A C 1
ATOM 2088 O O . VAL A 1 276 ? 12.344 -9.781 -5.641 1 98.19 276 VAL A O 1
ATOM 2091 N N . MET A 1 277 ? 10.516 -11.078 -5.449 1 97.88 277 MET A N 1
ATOM 2092 C CA . MET A 1 277 ? 9.656 -10.117 -6.137 1 97.88 277 MET A CA 1
ATOM 2093 C C . MET A 1 277 ? 8.656 -9.5 -5.176 1 97.88 277 MET A C 1
ATOM 2095 O O . MET A 1 277 ? 7.781 -10.188 -4.645 1 97.88 277 MET A O 1
ATOM 2099 N N . PRO A 1 278 ? 8.773 -8.172 -4.973 1 98.44 278 PRO A N 1
ATOM 2100 C CA . PRO A 1 278 ? 7.66 -7.535 -4.27 1 98.44 278 PRO A CA 1
ATOM 2101 C C . PRO A 1 278 ? 6.336 -7.672 -5.016 1 98.44 278 PRO A C 1
ATOM 2103 O O . PRO A 1 278 ? 6.273 -7.41 -6.223 1 98.44 278 PRO A O 1
ATOM 2106 N N . GLY A 1 279 ? 5.309 -8.094 -4.289 1 97.5 279 GLY A N 1
ATOM 2107 C CA . GLY A 1 279 ? 4.031 -8.344 -4.938 1 97.5 279 GLY A CA 1
ATOM 2108 C C . GLY A 1 279 ? 2.916 -7.449 -4.418 1 97.5 279 GLY A C 1
ATOM 2109 O O . GLY A 1 279 ? 1.929 -7.211 -5.117 1 97.5 279 GLY A O 1
ATOM 2110 N N . THR A 1 280 ? 2.992 -7.051 -3.197 1 97.62 280 THR A N 1
ATOM 2111 C CA . THR A 1 280 ? 2.115 -6.023 -2.645 1 97.62 280 THR A CA 1
ATOM 2112 C C . THR A 1 280 ? 2.906 -5.043 -1.786 1 97.62 280 THR A C 1
ATOM 2114 O O . THR A 1 280 ? 4 -5.359 -1.318 1 97.62 280 THR A O 1
ATOM 2117 N N . ILE A 1 281 ? 2.434 -3.863 -1.624 1 98.62 281 ILE A N 1
ATOM 2118 C CA . ILE A 1 281 ? 3.02 -2.871 -0.73 1 98.62 281 ILE A CA 1
ATOM 2119 C C . ILE A 1 281 ? 1.919 -1.992 -0.14 1 98.62 281 ILE A C 1
ATOM 2121 O O . ILE A 1 281 ? 1.014 -1.558 -0.854 1 98.62 281 ILE A O 1
ATOM 2125 N N . HIS A 1 282 ? 1.967 -1.835 1.158 1 97.56 282 HIS A N 1
ATOM 2126 C CA . HIS A 1 282 ? 1.045 -0.978 1.896 1 97.56 282 HIS A CA 1
ATOM 2127 C C . HIS A 1 282 ? 1.792 -0.088 2.885 1 97.56 282 HIS A C 1
ATOM 2129 O O . HIS A 1 282 ? 2.439 -0.585 3.809 1 97.56 282 HIS A O 1
ATOM 2135 N N . GLY A 1 283 ? 1.806 1.14 2.682 1 97.62 283 GLY A N 1
ATOM 2136 C CA . GLY A 1 283 ? 2.354 2.129 3.596 1 97.62 283 GLY A CA 1
ATOM 2137 C C . GLY A 1 283 ? 1.373 3.238 3.93 1 97.62 283 GLY A C 1
ATOM 2138 O O . GLY A 1 283 ? 0.882 3.932 3.037 1 97.62 283 GLY A O 1
ATOM 2139 N N . ARG A 1 284 ? 1.068 3.447 5.148 1 94.19 284 ARG A N 1
ATOM 2140 C CA . ARG A 1 284 ? 0.106 4.449 5.598 1 94.19 284 ARG A CA 1
ATOM 2141 C C . ARG A 1 284 ? 0.143 4.609 7.113 1 94.19 284 ARG A C 1
ATOM 2143 O O . ARG A 1 284 ? 0.93 3.943 7.793 1 94.19 284 ARG A O 1
ATOM 2150 N N . GLY A 1 285 ? -0.63 5.484 7.59 1 88.5 285 GLY A N 1
ATOM 2151 C CA . GLY A 1 285 ? -0.922 5.539 9.008 1 88.5 285 GLY A CA 1
ATOM 2152 C C . GLY A 1 285 ? -1.85 4.43 9.477 1 88.5 285 GLY A C 1
ATOM 2153 O O . GLY A 1 285 ? -2.428 3.715 8.656 1 88.5 285 GLY A O 1
ATOM 2154 N N . LYS A 1 286 ? -1.914 4.113 10.68 1 79.06 286 LYS A N 1
ATOM 2155 C CA . LYS A 1 286 ? -2.729 3.012 11.18 1 79.06 286 LYS A CA 1
ATOM 2156 C C . LYS A 1 286 ? -4.207 3.236 10.875 1 79.06 286 LYS A C 1
ATOM 2158 O O . LYS A 1 286 ? -4.852 2.389 10.258 1 79.06 286 LYS A O 1
ATOM 2163 N N . ASP A 1 287 ? -4.754 4.355 11.234 1 76.38 287 ASP A N 1
ATOM 2164 C CA . ASP A 1 287 ? -6.172 4.602 10.984 1 76.38 287 ASP A CA 1
ATOM 2165 C C . ASP A 1 287 ? -6.367 5.809 10.062 1 76.38 287 ASP A C 1
ATOM 2167 O O . ASP A 1 287 ? -7.449 6.395 10.023 1 76.38 287 ASP A O 1
ATOM 2171 N N . ILE A 1 288 ? -5.301 6.105 9.391 1 79.75 288 ILE A N 1
ATOM 2172 C CA . ILE A 1 288 ? -5.309 7.258 8.492 1 79.75 288 ILE A CA 1
ATOM 2173 C C . ILE A 1 288 ? -4.664 6.879 7.164 1 79.75 288 ILE A C 1
ATOM 2175 O O . ILE A 1 288 ? -3.49 6.5 7.117 1 79.75 288 ILE A O 1
ATOM 2179 N N . ASP A 1 289 ? -5.473 6.934 6.117 1 88.44 289 ASP A N 1
ATOM 2180 C CA . ASP A 1 289 ? -4.965 6.551 4.805 1 88.44 289 ASP A CA 1
ATOM 2181 C C . ASP A 1 289 ? -4.863 7.758 3.877 1 88.44 289 ASP A C 1
ATOM 2183 O O . ASP A 1 289 ? -5.387 7.738 2.762 1 88.44 289 ASP A O 1
ATOM 2187 N N . ILE A 1 290 ? -4.305 8.859 4.418 1 89.5 290 ILE A N 1
ATOM 2188 C CA . ILE A 1 290 ? -4.008 10.086 3.674 1 89.5 290 ILE A CA 1
ATOM 2189 C C . ILE A 1 290 ? -2.635 10.609 4.078 1 89.5 290 ILE A C 1
ATOM 2191 O O . ILE A 1 290 ? -2.09 10.211 5.109 1 89.5 290 ILE A O 1
ATOM 2195 N N . PRO A 1 291 ? -2.043 11.383 3.301 1 93.81 291 PRO A N 1
ATOM 2196 C CA . PRO A 1 291 ? -0.652 11.773 3.539 1 93.81 291 PRO A CA 1
ATOM 2197 C C . PRO A 1 291 ? -0.524 12.922 4.539 1 93.81 291 PRO A C 1
ATOM 2199 O O . PRO A 1 291 ? 0.386 13.742 4.426 1 93.81 291 PRO A O 1
ATOM 2202 N N . PHE A 1 292 ? -1.412 13.055 5.559 1 90.75 292 PHE A N 1
ATOM 2203 C CA . PHE A 1 292 ? -1.384 14.172 6.496 1 90.75 292 PHE A CA 1
ATOM 2204 C C . PHE A 1 292 ? -0.729 13.758 7.809 1 90.75 292 PHE A C 1
ATOM 2206 O O . PHE A 1 292 ? -0.731 14.523 8.773 1 90.75 292 PHE A O 1
ATOM 2213 N N . VAL A 1 293 ? -0.165 12.602 7.859 1 90.5 293 VAL A N 1
ATOM 2214 C CA . VAL A 1 293 ? 0.683 12.102 8.938 1 90.5 293 VAL A CA 1
ATOM 2215 C C . VAL A 1 293 ? 1.812 11.25 8.359 1 90.5 293 VAL A C 1
ATOM 2217 O O . VAL A 1 293 ? 1.681 10.703 7.266 1 90.5 293 VAL A O 1
ATOM 2220 N N . PHE A 1 294 ? 2.936 11.219 9.023 1 94.62 294 PHE A N 1
ATOM 2221 C CA . PHE A 1 294 ? 3.941 10.242 8.633 1 94.62 294 PHE A CA 1
ATOM 2222 C C . PHE A 1 294 ? 3.383 8.828 8.711 1 94.62 294 PHE A C 1
ATOM 2224 O O . PHE A 1 294 ? 2.67 8.484 9.656 1 94.62 294 PHE A O 1
ATOM 2231 N N . ALA A 1 295 ? 3.676 8.07 7.668 1 95.75 295 ALA A N 1
ATOM 2232 C CA . ALA A 1 295 ? 3.217 6.688 7.676 1 95.75 295 ALA A CA 1
ATOM 2233 C C . ALA A 1 295 ? 3.75 5.938 8.891 1 95.75 295 ALA A C 1
ATOM 2235 O O . ALA A 1 295 ? 4.93 6.051 9.234 1 95.75 295 ALA A O 1
ATOM 2236 N N . GLU A 1 296 ? 2.914 5.172 9.523 1 94.44 296 GLU A N 1
ATOM 2237 C CA . GLU A 1 296 ? 3.277 4.477 10.75 1 94.44 296 GLU A CA 1
ATOM 2238 C C . GLU A 1 296 ? 3.879 3.105 10.453 1 94.44 296 GLU A C 1
ATOM 2240 O O . GLU A 1 296 ? 4.555 2.52 11.305 1 94.44 296 GLU A O 1
ATOM 2245 N N . TYR A 1 297 ? 3.535 2.617 9.289 1 96.31 297 TYR A N 1
ATOM 2246 C CA . TYR A 1 297 ? 4.133 1.35 8.883 1 96.31 297 TYR A CA 1
ATOM 2247 C C . TYR A 1 297 ? 4.215 1.242 7.367 1 96.31 297 TYR A C 1
ATOM 2249 O O . TYR A 1 297 ? 3.568 2.008 6.648 1 96.31 297 TYR A O 1
ATOM 2257 N N . CYS A 1 298 ? 5.008 0.448 6.863 1 98.44 298 CYS A N 1
ATOM 2258 C CA . CYS A 1 298 ? 5.109 0.004 5.477 1 98.44 298 CYS A CA 1
ATOM 2259 C C . CYS A 1 298 ? 5.367 -1.496 5.402 1 98.44 298 CYS A C 1
ATOM 2261 O O . CYS A 1 298 ? 6.316 -1.998 6 1 98.44 298 CYS A O 1
ATOM 2263 N N . GLU A 1 299 ? 4.484 -2.152 4.746 1 98.5 299 GLU A N 1
ATOM 2264 C CA . GLU A 1 299 ? 4.527 -3.607 4.652 1 98.5 299 GLU A CA 1
ATOM 2265 C C . GLU A 1 299 ? 4.641 -4.062 3.199 1 98.5 299 GLU A C 1
ATOM 2267 O O . GLU A 1 299 ? 3.949 -3.539 2.324 1 98.5 299 GLU A O 1
ATOM 2272 N N . ILE A 1 300 ? 5.523 -4.977 2.959 1 98.75 300 ILE A N 1
ATOM 2273 C CA . ILE A 1 300 ? 5.766 -5.512 1.624 1 98.75 300 ILE A CA 1
ATOM 2274 C C . ILE A 1 300 ? 5.637 -7.031 1.646 1 98.75 300 ILE A C 1
ATOM 2276 O O . ILE A 1 300 ? 6.336 -7.711 2.404 1 98.75 300 ILE A O 1
ATOM 2280 N N . ASP A 1 301 ? 4.707 -7.555 0.894 1 98 301 ASP A N 1
ATOM 2281 C CA . ASP A 1 301 ? 4.668 -8.984 0.62 1 98 301 ASP A CA 1
ATOM 2282 C C . ASP A 1 301 ? 5.43 -9.32 -0.661 1 98 301 ASP A C 1
ATOM 2284 O O . ASP A 1 301 ? 5.32 -8.609 -1.659 1 98 301 ASP A O 1
ATOM 2288 N N . PHE A 1 302 ? 6.211 -10.328 -0.579 1 98.44 302 PHE A N 1
ATOM 2289 C CA . PHE A 1 302 ? 7.031 -10.672 -1.735 1 98.44 302 PHE A CA 1
ATOM 2290 C C . PHE A 1 302 ? 7.074 -12.188 -1.936 1 98.44 302 PHE A C 1
ATOM 2292 O O . PHE A 1 302 ? 6.883 -12.945 -0.987 1 98.44 302 PHE A O 1
ATOM 2299 N N . ILE A 1 303 ? 7.273 -12.562 -3.146 1 97.25 303 ILE A N 1
ATOM 2300 C CA . ILE A 1 303 ? 7.414 -13.969 -3.51 1 97.25 303 ILE A CA 1
ATOM 2301 C C . ILE A 1 303 ? 8.883 -14.289 -3.785 1 97.25 303 ILE A C 1
ATOM 2303 O O . ILE A 1 303 ? 9.609 -13.461 -4.332 1 97.25 303 ILE A O 1
ATOM 2307 N N . VAL A 1 304 ? 9.281 -15.469 -3.389 1 97.94 304 VAL A N 1
ATOM 2308 C CA . VAL A 1 304 ? 10.641 -15.953 -3.609 1 97.94 304 VAL A CA 1
ATOM 2309 C C . VAL A 1 304 ? 10.602 -17.25 -4.398 1 97.94 304 VAL A C 1
ATOM 2311 O O . VAL A 1 304 ? 9.969 -18.234 -3.975 1 97.94 304 VAL A O 1
ATOM 2314 N N . TRP A 1 305 ? 11.148 -17.25 -5.547 1 97.5 305 TRP A N 1
ATOM 2315 C CA . TRP A 1 305 ? 11.453 -18.484 -6.262 1 97.5 305 TRP A CA 1
ATOM 2316 C C . TRP A 1 305 ? 12.906 -18.891 -6.055 1 97.5 305 TRP A C 1
ATOM 2318 O O . TRP A 1 305 ? 13.828 -18.125 -6.371 1 97.5 305 TRP A O 1
ATOM 2328 N N . TYR A 1 306 ? 13.141 -20.047 -5.516 1 97.38 306 TYR A N 1
ATOM 2329 C CA . TYR A 1 306 ? 14.508 -20.453 -5.211 1 97.38 306 TYR A CA 1
ATOM 2330 C C . TYR A 1 306 ? 14.742 -21.922 -5.59 1 97.38 306 TYR A C 1
ATOM 2332 O O . TYR A 1 306 ? 13.797 -22.641 -5.891 1 97.38 306 TYR A O 1
ATOM 2340 N N . PRO A 1 307 ? 15.977 -22.406 -5.746 1 96.88 307 PRO A N 1
ATOM 2341 C CA . PRO A 1 307 ? 16.281 -23.781 -6.191 1 96.88 307 PRO A CA 1
ATOM 2342 C C . PRO A 1 307 ? 15.648 -24.844 -5.305 1 96.88 307 PRO A C 1
ATOM 2344 O O . PRO A 1 307 ? 15.68 -24.734 -4.078 1 96.88 307 PRO A O 1
ATOM 2347 N N . PRO A 1 308 ? 15.141 -25.875 -5.945 1 95.94 308 PRO A N 1
ATOM 2348 C CA . PRO A 1 308 ? 14.359 -26.859 -5.199 1 95.94 308 PRO A CA 1
ATOM 2349 C C . PRO A 1 308 ? 15.195 -27.625 -4.18 1 95.94 308 PRO A C 1
ATOM 2351 O O . PRO A 1 308 ? 14.648 -28.219 -3.244 1 95.94 308 PRO A O 1
ATOM 2354 N N . GLU A 1 309 ? 16.516 -27.656 -4.344 1 94.31 309 GLU A N 1
ATOM 2355 C CA . GLU A 1 309 ? 17.359 -28.453 -3.447 1 94.31 309 GLU A CA 1
ATOM 2356 C C . GLU A 1 309 ? 17.734 -27.641 -2.203 1 94.31 309 GLU A C 1
ATOM 2358 O O . GLU A 1 309 ? 18.266 -28.203 -1.243 1 94.31 309 GLU A O 1
ATOM 2363 N N . GLU A 1 310 ? 17.453 -26.359 -2.197 1 96.06 310 GLU A N 1
ATOM 2364 C CA . GLU A 1 310 ? 17.859 -25.531 -1.071 1 96.06 310 GLU A CA 1
ATOM 2365 C C . GLU A 1 310 ? 16.859 -25.625 0.077 1 96.06 310 GLU A C 1
ATOM 2367 O O . GLU A 1 310 ? 15.656 -25.781 -0.15 1 96.06 310 GLU A O 1
ATOM 2372 N N . ASN A 1 311 ? 17.406 -25.5 1.26 1 96.5 311 ASN A N 1
ATOM 2373 C CA . ASN A 1 311 ? 16.594 -25.5 2.473 1 96.5 311 ASN A CA 1
ATOM 2374 C C . ASN A 1 311 ? 15.883 -24.172 2.68 1 96.5 311 ASN A C 1
ATOM 2376 O O . ASN A 1 311 ? 16.516 -23.109 2.639 1 96.5 311 ASN A O 1
ATOM 2380 N N . SER A 1 312 ? 14.617 -24.25 2.955 1 96.88 312 SER A N 1
ATOM 2381 C CA . SER A 1 312 ? 13.805 -23.047 3.055 1 96.88 312 SER A CA 1
ATOM 2382 C C . SER A 1 312 ? 14.281 -22.141 4.191 1 96.88 312 SER A C 1
ATOM 2384 O O . SER A 1 312 ? 14.273 -20.922 4.059 1 96.88 312 SER A O 1
ATOM 2386 N N . ASP A 1 313 ? 14.695 -22.766 5.34 1 97.88 313 ASP A N 1
ATOM 2387 C CA . ASP A 1 313 ? 15.133 -21.969 6.484 1 97.88 313 ASP A CA 1
ATOM 2388 C C . ASP A 1 313 ? 16.422 -21.203 6.16 1 97.88 313 ASP A C 1
ATOM 2390 O O . ASP A 1 313 ? 16.609 -20.078 6.621 1 97.88 313 ASP A O 1
ATOM 2394 N N . VAL A 1 314 ? 17.25 -21.844 5.398 1 98.06 314 VAL A N 1
ATOM 2395 C CA . VAL A 1 314 ? 18.5 -21.203 4.996 1 98.06 314 VAL A CA 1
ATOM 2396 C C . VAL A 1 314 ? 18.203 -20.031 4.066 1 98.06 314 VAL A C 1
ATOM 2398 O O . VAL A 1 314 ? 18.797 -18.953 4.188 1 98.06 314 VAL A O 1
ATOM 2401 N N . VAL A 1 315 ? 17.281 -20.219 3.145 1 98.44 315 VAL A N 1
ATOM 2402 C CA . VAL A 1 315 ? 16.906 -19.188 2.191 1 98.44 315 VAL A CA 1
ATOM 2403 C C . VAL A 1 315 ? 16.266 -18.016 2.932 1 98.44 315 VAL A C 1
ATOM 2405 O O . VAL A 1 315 ? 16.578 -16.844 2.666 1 98.44 315 VAL A O 1
ATOM 2408 N N . LYS A 1 316 ? 15.352 -18.328 3.889 1 98.62 316 LYS A N 1
ATOM 2409 C CA . LYS A 1 316 ? 14.719 -17.297 4.707 1 98.62 316 LYS A CA 1
ATOM 2410 C C . LYS A 1 316 ? 15.766 -16.453 5.438 1 98.62 316 LYS A C 1
ATOM 2412 O O . LYS A 1 316 ? 15.727 -15.227 5.406 1 98.62 316 LYS A O 1
ATOM 2417 N N . ARG A 1 317 ? 16.766 -17.094 6.078 1 98.25 317 ARG A N 1
ATOM 2418 C CA . ARG A 1 317 ? 17.812 -16.406 6.828 1 98.25 317 ARG A CA 1
ATOM 2419 C C . ARG A 1 317 ? 18.688 -15.555 5.91 1 98.25 317 ARG A C 1
ATOM 2421 O O . ARG A 1 317 ? 19.109 -14.461 6.285 1 98.25 317 ARG A O 1
ATOM 2428 N N . GLU A 1 318 ? 18.922 -16.094 4.746 1 98.56 318 GLU A N 1
ATOM 2429 C CA . GLU A 1 318 ? 19.703 -15.352 3.77 1 98.56 318 GLU A CA 1
ATOM 2430 C C . GLU A 1 318 ? 19.031 -14.031 3.41 1 98.56 318 GLU A C 1
ATOM 2432 O O . GLU A 1 318 ? 19.688 -12.984 3.381 1 98.56 318 GLU A O 1
ATOM 2437 N N . ILE A 1 319 ? 17.75 -14.062 3.141 1 98.62 319 ILE A N 1
ATOM 2438 C CA . ILE A 1 319 ? 17 -12.883 2.736 1 98.62 319 ILE A CA 1
ATOM 2439 C C . ILE A 1 319 ? 16.922 -11.898 3.898 1 98.62 319 ILE A C 1
ATOM 2441 O O . ILE A 1 319 ? 17.219 -10.711 3.734 1 98.62 319 ILE A O 1
ATOM 2445 N N . GLU A 1 320 ? 16.594 -12.422 5.117 1 98.75 320 GLU A N 1
ATOM 2446 C CA . GLU A 1 320 ? 16.484 -11.57 6.297 1 98.75 320 GLU A CA 1
ATOM 2447 C C . GLU A 1 320 ? 17.812 -10.883 6.613 1 98.75 320 GLU A C 1
ATOM 2449 O O . GLU A 1 320 ? 17.844 -9.68 6.883 1 98.75 320 GLU A O 1
ATOM 2454 N N . GLN A 1 321 ? 18.891 -11.633 6.547 1 98.5 321 GLN A N 1
ATOM 2455 C CA . GLN A 1 321 ? 20.219 -11.094 6.852 1 98.5 321 GLN A CA 1
ATOM 2456 C C . GLN A 1 321 ? 20.625 -10.039 5.828 1 98.5 321 GLN A C 1
ATOM 2458 O O . GLN A 1 321 ? 21.156 -8.992 6.191 1 98.5 321 GLN A O 1
ATOM 2463 N N . PHE A 1 322 ? 20.422 -10.352 4.617 1 98.44 322 PHE A N 1
ATOM 2464 C CA . PHE A 1 322 ? 20.797 -9.406 3.568 1 98.44 322 PHE A CA 1
ATOM 2465 C C . PHE A 1 322 ? 20.047 -8.094 3.725 1 98.44 322 PHE A C 1
ATOM 2467 O O . PHE A 1 322 ? 20.641 -7.016 3.682 1 98.44 322 PHE A O 1
ATOM 2474 N N . VAL A 1 323 ? 18.672 -8.18 3.887 1 98.62 323 VAL A N 1
ATOM 2475 C CA . VAL A 1 323 ? 17.844 -6.984 4.023 1 98.62 323 VAL A CA 1
ATOM 2476 C C . VAL A 1 323 ? 18.266 -6.207 5.27 1 98.62 323 VAL A C 1
ATOM 2478 O O . VAL A 1 323 ? 18.484 -4.996 5.211 1 98.62 323 VAL A O 1
ATOM 2481 N N . ASN A 1 324 ? 18.406 -6.914 6.395 1 98.38 324 ASN A N 1
ATOM 2482 C CA . ASN A 1 324 ? 18.781 -6.266 7.648 1 98.38 324 ASN A CA 1
ATOM 2483 C C . ASN A 1 324 ? 20.125 -5.555 7.535 1 98.38 324 ASN A C 1
ATOM 2485 O O . ASN A 1 324 ? 20.266 -4.422 7.996 1 98.38 324 ASN A O 1
ATOM 2489 N N . GLN A 1 325 ? 21.094 -6.172 6.906 1 97.94 325 GLN A N 1
ATOM 2490 C CA . GLN A 1 325 ? 22.406 -5.566 6.727 1 97.94 325 GLN A CA 1
ATOM 2491 C C . GLN A 1 325 ? 22.344 -4.352 5.809 1 97.94 325 GLN A C 1
ATOM 2493 O O . GLN A 1 325 ? 23.016 -3.348 6.043 1 97.94 325 GLN A O 1
ATOM 2498 N N . SER A 1 326 ? 21.531 -4.469 4.805 1 97.5 326 SER A N 1
ATOM 2499 C CA . SER A 1 326 ? 21.406 -3.412 3.805 1 97.5 326 SER A CA 1
ATOM 2500 C C . SER A 1 326 ? 20.797 -2.152 4.402 1 97.5 326 SER A C 1
ATOM 2502 O O . SER A 1 326 ? 21.094 -1.04 3.969 1 97.5 326 SER A O 1
ATOM 2504 N N . VAL A 1 327 ? 19.891 -2.338 5.406 1 97.44 327 VAL A N 1
ATOM 2505 C CA . VAL A 1 327 ? 19.141 -1.179 5.875 1 97.44 327 VAL A CA 1
ATOM 2506 C C . VAL A 1 327 ? 19.688 -0.717 7.223 1 97.44 327 VAL A C 1
ATOM 2508 O O . VAL A 1 327 ? 19.234 0.286 7.773 1 97.44 327 VAL A O 1
ATOM 2511 N N . SER A 1 328 ? 20.734 -1.377 7.707 1 94.75 328 SER A N 1
ATOM 2512 C CA . SER A 1 328 ? 21.234 -1.16 9.062 1 94.75 328 SER A CA 1
ATOM 2513 C C . SER A 1 328 ? 21.969 0.168 9.172 1 94.75 328 SER A C 1
ATOM 2515 O O . SER A 1 328 ? 22.25 0.646 10.273 1 94.75 328 SER A O 1
ATOM 2517 N N . LEU A 1 329 ? 22.281 0.835 8.055 1 93.56 329 LEU A N 1
ATOM 2518 C CA . LEU A 1 329 ? 22.953 2.129 8.102 1 93.56 329 LEU A CA 1
ATOM 2519 C C . LEU A 1 329 ? 21.953 3.252 8.367 1 93.56 329 LEU A C 1
ATOM 2521 O O . LEU A 1 329 ? 22.359 4.367 8.719 1 93.56 329 LEU A O 1
ATOM 2525 N N . ASP A 1 330 ? 20.734 2.98 8.125 1 95.5 330 ASP A N 1
ATOM 2526 C CA . ASP A 1 330 ? 19.719 3.961 8.484 1 95.5 330 ASP A CA 1
ATOM 2527 C C . ASP A 1 330 ? 19.578 4.074 10 1 95.5 330 ASP A C 1
ATOM 2529 O O . ASP A 1 330 ? 19.359 3.072 10.688 1 95.5 330 ASP A O 1
ATOM 2533 N N . PRO A 1 331 ? 19.688 5.238 10.523 1 93.62 331 PRO A N 1
ATOM 2534 C CA . PRO A 1 331 ? 19.703 5.391 11.977 1 93.62 331 PRO A CA 1
ATOM 2535 C C . PRO A 1 331 ? 18.438 4.836 12.641 1 93.62 331 PRO A C 1
ATOM 2537 O O . PRO A 1 331 ? 18.516 4.32 13.766 1 93.62 331 PRO A O 1
ATOM 2540 N N . TRP A 1 332 ? 17.328 4.965 12.094 1 96.06 332 TRP A N 1
ATOM 2541 C CA . TRP A 1 332 ? 16.078 4.457 12.664 1 96.06 332 TRP A CA 1
ATOM 2542 C C . TRP A 1 332 ? 16.016 2.936 12.57 1 96.06 332 TRP A C 1
ATOM 2544 O O . TRP A 1 332 ? 15.68 2.258 13.539 1 96.06 332 TRP A O 1
ATOM 2554 N N . LEU A 1 333 ? 16.406 2.357 11.414 1 97.06 333 LEU A N 1
ATOM 2555 C CA . LEU A 1 333 ? 16.281 0.924 11.164 1 97.06 333 LEU A CA 1
ATOM 2556 C C . LEU A 1 333 ? 17.375 0.153 11.898 1 97.06 333 LEU A C 1
ATOM 2558 O O . LEU A 1 333 ? 17.25 -1.052 12.125 1 97.06 333 LEU A O 1
ATOM 2562 N N . ALA A 1 334 ? 18.469 0.858 12.242 1 95.44 334 ALA A N 1
ATOM 2563 C CA . ALA A 1 334 ? 19.484 0.22 13.062 1 95.44 334 ALA A CA 1
ATOM 2564 C C . ALA A 1 334 ? 18.922 -0.216 14.414 1 95.44 334 ALA A C 1
ATOM 2566 O O . ALA A 1 334 ? 19.328 -1.246 14.961 1 95.44 334 ALA A O 1
ATOM 2567 N N . ASP A 1 335 ? 17.969 0.566 14.891 1 95.38 335 ASP A N 1
ATOM 2568 C CA . ASP A 1 335 ? 17.406 0.291 16.203 1 95.38 335 ASP A CA 1
ATOM 2569 C C . ASP A 1 335 ? 16.031 -0.35 16.094 1 95.38 335 ASP A C 1
ATOM 2571 O O . ASP A 1 335 ? 15.5 -0.879 17.062 1 95.38 335 ASP A O 1
ATOM 2575 N N . ASN A 1 336 ? 15.414 -0.256 14.977 1 96.44 336 ASN A N 1
ATOM 2576 C CA . ASN A 1 336 ? 14.094 -0.793 14.688 1 96.44 336 ASN A CA 1
ATOM 2577 C C . ASN A 1 336 ? 14.094 -1.645 13.422 1 96.44 336 ASN A C 1
ATOM 2579 O O . ASN A 1 336 ? 13.508 -1.258 12.406 1 96.44 336 ASN A O 1
ATOM 2583 N N . LEU A 1 337 ? 14.641 -2.807 13.539 1 97.19 337 LEU A N 1
ATOM 2584 C CA . LEU A 1 337 ? 14.812 -3.672 12.375 1 97.19 337 LEU A CA 1
ATOM 2585 C C . LEU A 1 337 ? 13.469 -4.105 11.812 1 97.19 337 LEU A C 1
ATOM 2587 O O . LEU A 1 337 ? 12.469 -4.168 12.547 1 97.19 337 LEU A O 1
ATOM 2591 N N . PRO A 1 338 ? 13.422 -4.41 10.508 1 98.38 338 PRO A N 1
ATOM 2592 C CA . PRO A 1 338 ? 12.195 -4.98 9.93 1 98.38 338 PRO A CA 1
ATOM 2593 C C . PRO A 1 338 ? 11.789 -6.293 10.594 1 98.38 338 PRO A C 1
ATOM 2595 O O . PRO A 1 338 ? 12.648 -7.012 11.125 1 98.38 338 PRO A O 1
ATOM 2598 N N . THR A 1 339 ? 10.516 -6.586 10.617 1 98.62 339 THR A N 1
ATOM 2599 C CA . THR A 1 339 ? 10 -7.879 11.055 1 98.62 339 THR A CA 1
ATOM 2600 C C . THR A 1 339 ? 9.555 -8.719 9.859 1 98.62 339 THR A C 1
ATOM 2602 O O . THR A 1 339 ? 9.156 -8.172 8.828 1 98.62 339 THR A O 1
ATOM 2605 N N . TYR A 1 340 ? 9.617 -10.031 10.047 1 98.56 340 TYR A N 1
ATOM 2606 C CA . TYR A 1 340 ? 9.367 -10.914 8.914 1 98.56 340 TYR A CA 1
ATOM 2607 C C . TYR A 1 340 ? 8.344 -11.984 9.281 1 98.56 340 TYR A C 1
ATOM 2609 O O . TYR A 1 340 ? 8.305 -12.453 10.422 1 98.56 340 TYR A O 1
ATOM 2617 N N . GLU A 1 341 ? 7.484 -12.281 8.383 1 98.19 341 GLU A N 1
ATOM 2618 C CA . GLU A 1 341 ? 6.602 -13.445 8.406 1 98.19 341 GLU A CA 1
ATOM 2619 C C . GLU A 1 341 ? 6.719 -14.242 7.109 1 98.19 341 GLU A C 1
ATOM 2621 O O . GLU A 1 341 ? 6.984 -13.688 6.047 1 98.19 341 GLU A O 1
ATOM 2626 N N . TRP A 1 342 ? 6.582 -15.453 7.211 1 97 342 TRP A N 1
ATOM 2627 C CA . TRP A 1 342 ? 6.629 -16.359 6.062 1 97 342 TRP A CA 1
ATOM 2628 C C . TRP A 1 342 ? 5.359 -17.188 5.98 1 97 342 TRP A C 1
ATOM 2630 O O . TRP A 1 342 ? 5.348 -18.359 6.402 1 97 342 TRP A O 1
ATOM 2640 N N . PRO A 1 343 ? 4.332 -16.656 5.336 1 92.31 343 PRO A N 1
ATOM 2641 C CA . PRO A 1 343 ? 3.002 -17.266 5.371 1 92.31 343 PRO A CA 1
ATOM 2642 C C . PRO A 1 343 ? 2.932 -18.578 4.586 1 92.31 343 PRO A C 1
ATOM 2644 O O . PRO A 1 343 ? 2.133 -19.453 4.918 1 92.31 343 PRO A O 1
ATOM 2647 N N . VAL A 1 344 ? 3.658 -18.703 3.496 1 90.94 344 VAL A N 1
ATOM 2648 C CA . VAL A 1 344 ? 3.531 -19.859 2.625 1 90.94 344 VAL A CA 1
ATOM 2649 C C . VAL A 1 344 ? 4.918 -20.406 2.277 1 90.94 344 VAL A C 1
ATOM 2651 O O . VAL A 1 344 ? 5.844 -19.625 2.021 1 90.94 344 VAL A O 1
ATOM 2654 N N . GLU A 1 345 ? 5.074 -21.594 2.4 1 91.81 345 GLU A N 1
ATOM 2655 C CA . GLU A 1 345 ? 6.219 -22.359 1.91 1 91.81 345 GLU A CA 1
ATOM 2656 C C . GLU A 1 345 ? 5.777 -23.484 0.994 1 91.81 345 GLU A C 1
ATOM 2658 O O . GLU A 1 345 ? 4.918 -24.297 1.364 1 91.81 345 GLU A O 1
ATOM 2663 N N . PHE A 1 346 ? 6.234 -23.484 -0.143 1 92.5 346 PHE A N 1
ATOM 2664 C CA . PHE A 1 346 ? 5.941 -24.531 -1.13 1 92.5 346 PHE A CA 1
ATOM 2665 C C . PHE A 1 346 ? 7.23 -25.109 -1.693 1 92.5 346 PHE A C 1
ATOM 2667 O O . PHE A 1 346 ? 7.871 -24.5 -2.557 1 92.5 346 PHE A O 1
ATOM 2674 N N . PRO A 1 347 ? 7.574 -26.281 -1.281 1 92.56 347 PRO A N 1
ATOM 2675 C CA . PRO A 1 347 ? 8.812 -26.891 -1.773 1 92.56 347 PRO A CA 1
ATOM 2676 C C . PRO A 1 347 ? 8.766 -27.203 -3.266 1 92.56 347 PRO A C 1
ATOM 2678 O O . PRO A 1 347 ? 7.684 -27.438 -3.814 1 92.56 347 PRO A O 1
ATOM 2681 N N . GLY A 1 348 ? 9.953 -27.203 -3.895 1 94.88 348 GLY A N 1
ATOM 2682 C CA . GLY A 1 348 ? 10.055 -27.656 -5.27 1 94.88 348 GLY A CA 1
ATOM 2683 C C . GLY A 1 348 ? 10.211 -29.156 -5.391 1 94.88 348 GLY A C 1
ATOM 2684 O O . GLY A 1 348 ? 10.031 -29.891 -4.414 1 94.88 348 GLY A O 1
ATOM 2685 N N . PHE A 1 349 ? 10.289 -29.641 -6.594 1 96.56 349 PHE A N 1
ATOM 2686 C CA . PHE A 1 349 ? 10.578 -31.047 -6.824 1 96.56 349 PHE A CA 1
ATOM 2687 C C . PHE A 1 349 ? 11.633 -31.219 -7.91 1 96.56 349 PHE A C 1
ATOM 2689 O O . PHE A 1 349 ? 11.922 -30.266 -8.656 1 96.56 349 PHE A O 1
ATOM 2696 N N . SER A 1 350 ? 12.266 -32.344 -7.887 1 96.62 350 SER A N 1
ATOM 2697 C CA . SER A 1 350 ? 13.281 -32.656 -8.883 1 96.62 350 SER A CA 1
ATOM 2698 C C . SER A 1 350 ? 13.297 -34.156 -9.227 1 96.62 350 SER A C 1
ATOM 2700 O O . SER A 1 350 ? 13.773 -34.969 -8.445 1 96.62 350 SER A O 1
ATOM 2702 N N . THR A 1 351 ? 12.75 -34.5 -10.297 1 97.75 351 THR A N 1
ATOM 2703 C CA . THR A 1 351 ? 12.922 -35.781 -10.93 1 97.75 351 THR A CA 1
ATOM 2704 C C . THR A 1 351 ? 14.055 -35.75 -11.953 1 97.75 351 THR A C 1
ATOM 2706 O O . THR A 1 351 ? 14.102 -34.844 -12.797 1 97.75 351 THR A O 1
ATOM 2709 N N . PRO A 1 352 ? 15.008 -36.688 -11.844 1 97.06 352 PRO A N 1
ATOM 2710 C CA . PRO A 1 352 ? 16.094 -36.656 -12.836 1 97.06 352 PRO A CA 1
ATOM 2711 C C . PRO A 1 352 ? 15.578 -36.656 -14.273 1 97.06 352 PRO A C 1
ATOM 2713 O O . PRO A 1 352 ? 14.617 -37.344 -14.594 1 97.06 352 PRO A O 1
ATOM 2716 N N . SER A 1 353 ? 16.25 -35.844 -15.141 1 96.12 353 SER A N 1
ATOM 2717 C CA . SER A 1 353 ? 15.797 -35.688 -16.516 1 96.12 353 SER A CA 1
ATOM 2718 C C . SER A 1 353 ? 15.914 -36.969 -17.312 1 96.12 353 SER A C 1
ATOM 2720 O O . SER A 1 353 ? 15.266 -37.125 -18.344 1 96.12 353 SER A O 1
ATOM 2722 N N . ASP A 1 354 ? 16.688 -37.875 -16.828 1 96.81 354 ASP A N 1
ATOM 2723 C CA . ASP A 1 354 ? 16.859 -39.156 -17.531 1 96.81 354 ASP A CA 1
ATOM 2724 C C . ASP A 1 354 ? 16.031 -40.25 -16.891 1 96.81 354 ASP A C 1
ATOM 2726 O O . ASP A 1 354 ? 16.188 -41.438 -17.234 1 96.81 354 ASP A O 1
ATOM 2730 N N . HIS A 1 355 ? 15.305 -39.906 -15.914 1 98.06 355 HIS A N 1
ATOM 2731 C CA . HIS A 1 355 ? 14.445 -40.906 -15.289 1 98.06 355 HIS A CA 1
ATOM 2732 C C . HIS A 1 355 ? 13.539 -41.562 -16.312 1 98.06 355 HIS A C 1
ATOM 2734 O O . HIS A 1 355 ? 13.156 -40.938 -17.312 1 98.06 355 HIS A O 1
ATOM 2740 N N . GLU A 1 356 ? 13.109 -42.719 -16.094 1 98.25 356 GLU A N 1
ATOM 2741 C CA . GLU A 1 356 ? 12.328 -43.531 -17.016 1 98.25 356 GLU A CA 1
ATOM 2742 C C . GLU A 1 356 ? 11 -42.875 -17.344 1 98.25 356 GLU A C 1
ATOM 2744 O O . GLU A 1 356 ? 10.508 -42.969 -18.469 1 98.25 356 GLU A O 1
ATOM 2749 N N . ILE A 1 357 ? 10.391 -42.219 -16.375 1 98.56 357 ILE A N 1
ATOM 2750 C CA . ILE A 1 357 ? 9.094 -41.594 -16.625 1 98.56 357 ILE A CA 1
ATOM 2751 C C . ILE A 1 357 ? 9.258 -40.406 -17.578 1 98.56 357 ILE A C 1
ATOM 2753 O O . ILE A 1 357 ? 8.375 -40.156 -18.406 1 98.56 357 ILE A O 1
ATOM 2757 N N . VAL A 1 358 ? 10.352 -39.688 -17.484 1 98.5 358 VAL A N 1
ATOM 2758 C CA . VAL A 1 358 ? 10.641 -38.594 -18.375 1 98.5 358 VAL A CA 1
ATOM 2759 C C . VAL A 1 358 ? 10.875 -39.125 -19.797 1 98.5 358 VAL A C 1
ATOM 2761 O O . VAL A 1 358 ? 10.344 -38.562 -20.766 1 98.5 358 VAL A O 1
ATOM 2764 N N . ARG A 1 359 ? 11.578 -40.188 -19.891 1 98 359 ARG A N 1
ATOM 2765 C CA . ARG A 1 359 ? 11.867 -40.812 -21.172 1 98 359 ARG A CA 1
ATOM 2766 C C . ARG A 1 359 ? 10.594 -41.344 -21.828 1 98 359 ARG A C 1
ATOM 2768 O O . ARG A 1 359 ? 10.375 -41.156 -23.016 1 98 359 ARG A O 1
ATOM 2775 N N . ALA A 1 360 ? 9.805 -42.031 -21.016 1 98.12 360 ALA A N 1
ATOM 2776 C CA . ALA A 1 360 ? 8.555 -42.594 -21.516 1 98.12 360 ALA A CA 1
ATOM 2777 C C . ALA A 1 360 ? 7.645 -41.5 -22.047 1 98.12 360 ALA A C 1
ATOM 2779 O O . ALA A 1 360 ? 7.051 -41.625 -23.125 1 98.12 360 ALA A O 1
ATOM 2780 N N . LEU A 1 361 ? 7.551 -40.438 -21.297 1 98.5 361 LEU A N 1
ATOM 2781 C CA . LEU A 1 361 ? 6.715 -39.312 -21.719 1 98.5 361 LEU A CA 1
ATOM 2782 C C . LEU A 1 361 ? 7.27 -38.656 -22.969 1 98.5 361 LEU A C 1
ATOM 2784 O O . LEU A 1 361 ? 6.512 -38.312 -23.875 1 98.5 361 LEU A O 1
ATOM 2788 N N . GLY A 1 362 ? 8.586 -38.469 -23.031 1 97.75 362 GLY A N 1
ATOM 2789 C CA . GLY A 1 362 ? 9.211 -37.875 -24.219 1 97.75 362 GLY A CA 1
ATOM 2790 C C . GLY A 1 362 ? 8.969 -38.688 -25.469 1 97.75 362 GLY A C 1
ATOM 2791 O O . GLY A 1 362 ? 8.625 -38.156 -26.516 1 97.75 362 GLY A O 1
ATOM 2792 N N . LYS A 1 363 ? 9.125 -40 -25.375 1 97.62 363 LYS A N 1
ATOM 2793 C CA . LYS A 1 363 ? 8.891 -40.875 -26.516 1 97.62 363 LYS A CA 1
ATOM 2794 C C . LYS A 1 363 ? 7.434 -40.844 -26.938 1 97.62 363 LYS A C 1
ATOM 2796 O O . LYS A 1 363 ? 7.137 -40.844 -28.141 1 97.62 363 LYS A O 1
ATOM 2801 N N . SER A 1 364 ? 6.586 -40.906 -25.953 1 98 364 SER A N 1
ATOM 2802 C CA . SER A 1 364 ? 5.152 -40.875 -26.234 1 98 364 SER A CA 1
ATOM 2803 C C . SER A 1 364 ? 4.73 -39.594 -26.891 1 98 364 SER A C 1
ATOM 2805 O O . SER A 1 364 ? 3.916 -39.594 -27.828 1 98 364 SER A O 1
ATOM 2807 N N . HIS A 1 365 ? 5.242 -38.469 -26.391 1 97 365 HIS A N 1
ATOM 2808 C CA . HIS A 1 365 ? 4.965 -37.156 -26.984 1 97 365 HIS A CA 1
ATOM 2809 C C . HIS A 1 365 ? 5.402 -37.125 -28.453 1 97 365 HIS A C 1
ATOM 2811 O O . HIS A 1 365 ? 4.652 -36.656 -29.312 1 97 365 HIS A O 1
ATOM 2817 N N . GLU A 1 366 ? 6.566 -37.594 -28.688 1 96.75 366 GLU A N 1
ATOM 2818 C CA . GLU A 1 366 ? 7.094 -37.562 -30.047 1 96.75 366 GLU A CA 1
ATOM 2819 C C . GLU A 1 366 ? 6.27 -38.469 -30.969 1 96.75 366 GLU A C 1
ATOM 2821 O O . GLU A 1 366 ? 5.965 -38.094 -32.094 1 96.75 366 GLU A O 1
ATOM 2826 N N . ARG A 1 367 ? 5.945 -39.594 -30.5 1 96 367 ARG A N 1
ATOM 2827 C CA . ARG A 1 367 ? 5.145 -40.531 -31.281 1 96 367 ARG A CA 1
ATOM 2828 C C . ARG A 1 367 ? 3.762 -39.938 -31.578 1 96 367 ARG A C 1
ATOM 2830 O O . ARG A 1 367 ? 3.244 -40.094 -32.688 1 96 367 ARG A O 1
ATOM 2837 N N . ALA A 1 368 ? 3.217 -39.375 -30.562 1 95.44 368 ALA A N 1
ATOM 2838 C CA . ALA A 1 368 ? 1.84 -38.906 -30.656 1 95.44 368 ALA A CA 1
ATOM 2839 C C . ALA A 1 368 ? 1.745 -37.656 -31.531 1 95.44 368 ALA A C 1
ATOM 2841 O O . ALA A 1 368 ? 0.739 -37.469 -32.219 1 95.44 368 ALA A O 1
ATOM 2842 N N . ASN A 1 369 ? 2.771 -36.812 -31.531 1 94.12 369 ASN A N 1
ATOM 2843 C CA . ASN A 1 369 ? 2.607 -35.5 -32.094 1 94.12 369 ASN A CA 1
ATOM 2844 C C . ASN A 1 369 ? 3.633 -35.219 -33.188 1 94.12 369 ASN A C 1
ATOM 2846 O O . ASN A 1 369 ? 3.533 -34.219 -33.906 1 94.12 369 ASN A O 1
ATOM 2850 N N . GLY A 1 370 ? 4.586 -36 -33.344 1 94.31 370 GLY A N 1
ATOM 2851 C CA . GLY A 1 370 ? 5.539 -35.906 -34.438 1 94.31 370 GLY A CA 1
ATOM 2852 C C . GLY A 1 370 ? 6.68 -34.969 -34.156 1 94.31 370 GLY A C 1
ATOM 2853 O O . GLY A 1 370 ? 7.5 -34.688 -35.031 1 94.31 370 GLY A O 1
ATOM 2854 N N . ILE A 1 371 ? 6.727 -34.406 -32.969 1 92.31 371 ILE A N 1
ATOM 2855 C CA . ILE A 1 371 ? 7.777 -33.469 -32.594 1 92.31 371 ILE A CA 1
ATOM 2856 C C . ILE A 1 371 ? 8.305 -33.812 -31.219 1 92.31 371 ILE A C 1
ATOM 2858 O O . ILE A 1 371 ? 7.543 -34.219 -30.328 1 92.31 371 ILE A O 1
ATOM 2862 N N . SER A 1 372 ? 9.586 -33.625 -31 1 93.94 372 SER A N 1
ATOM 2863 C CA . SER A 1 372 ? 10.18 -33.844 -29.688 1 93.94 372 SER A CA 1
ATOM 2864 C C . SER A 1 372 ? 9.805 -32.719 -28.719 1 93.94 372 SER A C 1
ATOM 2866 O O . SER A 1 372 ? 9.734 -31.562 -29.094 1 93.94 372 SER A O 1
ATOM 2868 N N . ALA A 1 373 ? 9.547 -33.094 -27.516 1 92.5 373 ALA A N 1
ATOM 2869 C CA . ALA A 1 373 ? 9.234 -32.125 -26.484 1 92.5 373 ALA A CA 1
ATOM 2870 C C . ALA A 1 373 ? 10.5 -31.516 -25.891 1 92.5 373 ALA A C 1
ATOM 2872 O O . ALA A 1 373 ? 11.516 -32.188 -25.75 1 92.5 373 ALA A O 1
ATOM 2873 N N . ILE A 1 374 ? 10.469 -30.266 -25.578 1 93.12 374 ILE A N 1
ATOM 2874 C CA . ILE A 1 374 ? 11.539 -29.594 -24.844 1 93.12 374 ILE A CA 1
ATOM 2875 C C . ILE A 1 374 ? 11.469 -29.969 -23.359 1 93.12 374 ILE A C 1
ATOM 2877 O O . ILE A 1 374 ? 10.383 -30.016 -22.781 1 93.12 374 ILE A O 1
ATOM 2881 N N . VAL A 1 375 ? 12.586 -30.359 -22.766 1 95.25 375 VAL A N 1
ATOM 2882 C CA . VAL A 1 375 ? 12.68 -30.641 -21.344 1 95.25 375 VAL A CA 1
ATOM 2883 C C . VAL A 1 375 ? 13.242 -29.422 -20.609 1 95.25 375 VAL A C 1
ATOM 2885 O O . VAL A 1 375 ? 14.375 -29 -20.859 1 95.25 375 VAL A O 1
ATOM 2888 N N . GLU A 1 376 ? 12.477 -28.812 -19.797 1 93.94 376 GLU A N 1
ATOM 2889 C CA . GLU A 1 376 ? 12.875 -27.625 -19.047 1 93.94 376 GLU A CA 1
ATOM 2890 C C . GLU A 1 376 ? 12.203 -27.578 -17.672 1 93.94 376 GLU A C 1
ATOM 2892 O O . GLU A 1 376 ? 11.367 -28.422 -17.359 1 93.94 376 GLU A O 1
ATOM 2897 N N . ALA A 1 377 ? 12.68 -26.703 -16.859 1 94.62 377 ALA A N 1
ATOM 2898 C CA . ALA A 1 377 ? 12.086 -26.547 -15.523 1 94.62 377 ALA A CA 1
ATOM 2899 C C . ALA A 1 377 ? 10.758 -25.812 -15.594 1 94.62 377 ALA A C 1
ATOM 2901 O O . ALA A 1 377 ? 10.555 -24.953 -16.453 1 94.62 377 ALA A O 1
ATOM 2902 N N . PHE A 1 378 ? 9.859 -26.203 -14.75 1 93.62 378 PHE A N 1
ATOM 2903 C CA . PHE A 1 378 ? 8.648 -25.422 -14.508 1 93.62 378 PHE A CA 1
ATOM 2904 C C . PHE A 1 378 ? 8.953 -24.188 -13.664 1 93.62 378 PHE A C 1
ATOM 2906 O O . PHE A 1 378 ? 9.5 -24.312 -12.562 1 93.62 378 PHE A O 1
ATOM 2913 N N . PRO A 1 379 ? 8.664 -23.031 -14.094 1 89.94 379 PRO A N 1
ATOM 2914 C CA . PRO A 1 379 ? 9.094 -21.828 -13.375 1 89.94 379 PRO A CA 1
ATOM 2915 C C . PRO A 1 379 ? 8.18 -21.484 -12.203 1 89.94 379 PRO A C 1
ATOM 2917 O O . PRO A 1 379 ? 8.297 -20.406 -11.617 1 89.94 379 PRO A O 1
ATOM 2920 N N . ALA A 1 380 ? 7.285 -22.359 -11.875 1 91.94 380 ALA A N 1
ATOM 2921 C CA . ALA A 1 380 ? 6.328 -22.141 -10.789 1 91.94 380 ALA A CA 1
ATOM 2922 C C . ALA A 1 380 ? 6.195 -23.375 -9.906 1 91.94 380 ALA A C 1
ATOM 2924 O O . ALA A 1 380 ? 6.992 -24.312 -10.016 1 91.94 380 ALA A O 1
ATOM 2925 N N . ALA A 1 381 ? 5.305 -23.234 -8.984 1 91.5 381 ALA A N 1
ATOM 2926 C CA . ALA A 1 381 ? 5.043 -24.359 -8.094 1 91.5 381 ALA A CA 1
ATOM 2927 C C . ALA A 1 381 ? 3.754 -25.078 -8.477 1 91.5 381 ALA A C 1
ATOM 2929 O O . ALA A 1 381 ? 2.857 -24.469 -9.07 1 91.5 381 ALA A O 1
ATOM 2930 N N . CYS A 1 382 ? 3.75 -26.297 -8.211 1 93.44 382 CYS A N 1
ATOM 2931 C CA . CYS A 1 382 ? 2.539 -27.062 -8.469 1 93.44 382 CYS A CA 1
ATOM 2932 C C . CYS A 1 382 ? 2.48 -28.297 -7.582 1 93.44 382 CYS A C 1
ATOM 2934 O O . CYS A 1 382 ? 3.352 -28.5 -6.734 1 93.44 382 CYS A O 1
ATOM 2936 N N . ASP A 1 383 ? 1.487 -29.094 -7.738 1 96.56 383 ASP A N 1
ATOM 2937 C CA . ASP A 1 383 ? 1.193 -30.219 -6.852 1 96.56 383 ASP A CA 1
ATOM 2938 C C . ASP A 1 383 ? 2.223 -31.328 -7.016 1 96.56 383 ASP A C 1
ATOM 2940 O O . ASP A 1 383 ? 2.291 -32.25 -6.191 1 96.56 383 ASP A O 1
ATOM 2944 N N . ALA A 1 384 ? 3.047 -31.281 -8.039 1 97.5 384 ALA A N 1
ATOM 2945 C CA . ALA A 1 384 ? 4.105 -32.281 -8.219 1 97.5 384 ALA A CA 1
ATOM 2946 C C . ALA A 1 384 ? 4.984 -32.375 -6.977 1 97.5 384 ALA A C 1
ATOM 2948 O O . ALA A 1 384 ? 5.488 -33.438 -6.645 1 97.5 384 ALA A O 1
ATOM 2949 N N . THR A 1 385 ? 5.074 -31.312 -6.32 1 95.19 385 THR A N 1
ATOM 2950 C CA . THR A 1 385 ? 5.902 -31.234 -5.125 1 95.19 385 THR A CA 1
ATOM 2951 C C . THR A 1 385 ? 5.41 -32.219 -4.059 1 95.19 385 THR A C 1
ATOM 2953 O O . THR A 1 385 ? 6.207 -32.906 -3.434 1 95.19 385 THR A O 1
ATOM 2956 N N . TRP A 1 386 ? 4.145 -32.188 -3.867 1 96 386 TRP A N 1
ATOM 2957 C CA . TRP A 1 386 ? 3.572 -33.031 -2.803 1 96 386 TRP A CA 1
ATOM 2958 C C . TRP A 1 386 ? 3.635 -34.5 -3.16 1 96 386 TRP A C 1
ATOM 2960 O O . TRP A 1 386 ? 3.779 -35.344 -2.279 1 96 386 TRP A O 1
ATOM 2970 N N . ILE A 1 387 ? 3.57 -34.75 -4.402 1 98 387 ILE A N 1
ATOM 2971 C CA . ILE A 1 387 ? 3.725 -36.125 -4.887 1 98 387 ILE A CA 1
ATOM 2972 C C . ILE A 1 387 ? 5.176 -36.562 -4.715 1 98 387 ILE A C 1
ATOM 2974 O O . ILE A 1 387 ? 5.438 -37.656 -4.211 1 98 387 ILE A O 1
ATOM 2978 N N . ALA A 1 388 ? 6.055 -35.719 -5.062 1 96.94 388 ALA A N 1
ATOM 2979 C CA . ALA A 1 388 ? 7.48 -36.031 -4.969 1 96.94 388 ALA A CA 1
ATOM 2980 C C . ALA A 1 388 ? 7.887 -36.312 -3.525 1 96.94 388 ALA A C 1
ATOM 2982 O O . ALA A 1 388 ? 8.789 -37.125 -3.277 1 96.94 388 ALA A O 1
ATOM 2983 N N . LYS A 1 389 ? 7.234 -35.75 -2.611 1 94.56 389 LYS A N 1
ATOM 2984 C CA . LYS A 1 389 ? 7.539 -35.938 -1.197 1 94.56 389 LYS A CA 1
ATOM 2985 C C . LYS A 1 389 ? 7.242 -37.375 -0.763 1 94.56 389 LYS A C 1
ATOM 2987 O O . LYS A 1 389 ? 7.695 -37.812 0.297 1 94.56 389 LYS A O 1
ATOM 2992 N N . THR A 1 390 ? 6.465 -38.094 -1.51 1 95.69 390 THR A N 1
ATOM 2993 C CA . THR A 1 390 ? 6.164 -39.5 -1.201 1 95.69 390 THR A CA 1
ATOM 2994 C C . THR A 1 390 ? 7.102 -40.438 -1.953 1 95.69 390 THR A C 1
ATOM 2996 O O . THR A 1 390 ? 6.84 -41.625 -2.059 1 95.69 390 THR A O 1
ATOM 2999 N N . ASP A 1 391 ? 8.172 -39.906 -2.561 1 94.12 391 ASP A N 1
ATOM 3000 C CA . ASP A 1 391 ? 9.203 -40.656 -3.291 1 94.12 391 ASP A CA 1
ATOM 3001 C C . ASP A 1 391 ? 8.656 -41.188 -4.609 1 94.12 391 ASP A C 1
ATOM 3003 O O . ASP A 1 391 ? 9.18 -42.188 -5.141 1 94.12 391 ASP A O 1
ATOM 3007 N N . ILE A 1 392 ? 7.516 -40.75 -5.043 1 97.81 392 ILE A N 1
ATOM 3008 C CA . ILE A 1 392 ? 7 -41.031 -6.375 1 97.81 392 ILE A CA 1
ATOM 3009 C C . ILE A 1 392 ? 7.652 -40.125 -7.402 1 97.81 392 ILE A C 1
ATOM 3011 O O . ILE A 1 392 ? 7.566 -38.906 -7.285 1 97.81 392 ILE A O 1
ATOM 3015 N N . PRO A 1 393 ? 8.383 -40.688 -8.375 1 98.44 393 PRO A N 1
ATOM 3016 C CA . PRO A 1 393 ? 8.859 -39.812 -9.445 1 98.44 393 PRO A CA 1
ATOM 3017 C C . PRO A 1 393 ? 7.719 -39.125 -10.188 1 98.44 393 PRO A C 1
ATOM 3019 O O . PRO A 1 393 ? 6.723 -39.75 -10.539 1 98.44 393 PRO A O 1
ATOM 3022 N N . VAL A 1 394 ? 7.879 -37.812 -10.383 1 98.5 394 VAL A N 1
ATOM 3023 C CA . VAL A 1 394 ? 6.781 -37.031 -10.938 1 98.5 394 VAL A CA 1
ATOM 3024 C C . VAL A 1 394 ? 7.32 -36.031 -11.961 1 98.5 394 VAL A C 1
ATOM 3026 O O . VAL A 1 394 ? 8.461 -35.562 -11.844 1 98.5 394 VAL A O 1
ATOM 3029 N N . VAL A 1 395 ? 6.547 -35.781 -12.977 1 98.38 395 VAL A N 1
ATOM 3030 C CA . VAL A 1 395 ? 6.84 -34.781 -14.008 1 98.38 395 VAL A CA 1
ATOM 3031 C C . VAL A 1 395 ? 5.602 -33.938 -14.273 1 98.38 395 VAL A C 1
ATOM 3033 O O . VAL A 1 395 ? 4.473 -34.406 -14.078 1 98.38 395 VAL A O 1
ATOM 3036 N N . ASN A 1 396 ? 5.836 -32.688 -14.578 1 97.69 396 ASN A N 1
ATOM 3037 C CA . ASN A 1 396 ? 4.75 -31.828 -15.016 1 97.69 396 ASN A CA 1
ATOM 3038 C C . ASN A 1 396 ? 4.625 -31.812 -16.531 1 97.69 396 ASN A C 1
ATOM 3040 O O . ASN A 1 396 ? 5.629 -31.734 -17.25 1 97.69 396 ASN A O 1
ATOM 3044 N N . TYR A 1 397 ? 3.424 -32 -17.031 1 97.75 397 TYR A N 1
ATOM 3045 C CA . TYR A 1 397 ? 3.135 -32 -18.469 1 97.75 397 TYR A CA 1
ATOM 3046 C C . TYR A 1 397 ? 1.645 -31.812 -18.719 1 97.75 397 TYR A C 1
ATOM 3048 O O . TYR A 1 397 ? 0.835 -32.688 -18.422 1 97.75 397 TYR A O 1
ATOM 3056 N N . GLY A 1 398 ? 1.309 -30.719 -19.281 1 97.25 398 GLY A N 1
ATOM 3057 C CA . GLY A 1 398 ? -0.085 -30.469 -19.609 1 97.25 398 GLY A CA 1
ATOM 3058 C C . GLY A 1 398 ? -0.272 -29.312 -20.562 1 97.25 398 GLY A C 1
ATOM 3059 O O . GLY A 1 398 ? 0.65 -28.516 -20.781 1 97.25 398 GLY A O 1
ATOM 3060 N N . PRO A 1 399 ? -1.429 -29.234 -21.188 1 96.19 399 PRO A N 1
ATOM 3061 C CA . PRO A 1 399 ? -1.698 -28.172 -22.156 1 96.19 399 PRO A CA 1
ATOM 3062 C C . PRO A 1 399 ? -1.846 -26.797 -21.5 1 96.19 399 PRO A C 1
ATOM 3064 O O . PRO A 1 399 ? -2.17 -26.703 -20.312 1 96.19 399 PRO A O 1
ATOM 3067 N N . GLY A 1 400 ? -1.602 -25.797 -22.359 1 93.12 400 GLY A N 1
ATOM 3068 C CA . GLY A 1 400 ? -1.688 -24.422 -21.906 1 93.12 400 GLY A CA 1
ATOM 3069 C C . GLY A 1 400 ? -0.331 -23.781 -21.672 1 93.12 400 GLY A C 1
ATOM 3070 O O . GLY A 1 400 ? 0.697 -24.469 -21.734 1 93.12 400 GLY A O 1
ATOM 3071 N N . HIS A 1 401 ? -0.401 -22.438 -21.438 1 90.19 401 HIS A N 1
ATOM 3072 C CA . HIS A 1 401 ? 0.793 -21.641 -21.172 1 90.19 401 HIS A CA 1
ATOM 3073 C C . HIS A 1 401 ? 0.696 -20.938 -19.828 1 90.19 401 HIS A C 1
ATOM 3075 O O . HIS A 1 401 ? -0.337 -20.344 -19.5 1 90.19 401 HIS A O 1
ATOM 3081 N N . LEU A 1 402 ? 1.797 -21.047 -19.172 1 88.12 402 LEU A N 1
ATOM 3082 C CA . LEU A 1 402 ? 1.833 -20.312 -17.906 1 88.12 402 LEU A CA 1
ATOM 3083 C C . LEU A 1 402 ? 1.623 -18.828 -18.141 1 88.12 402 LEU A C 1
ATOM 3085 O O . LEU A 1 402 ? 1.052 -18.141 -17.281 1 88.12 402 LEU A O 1
ATOM 3089 N N . ALA A 1 403 ? 2.008 -18.328 -19.281 1 86.88 403 ALA A N 1
ATOM 3090 C CA . ALA A 1 403 ? 1.872 -16.922 -19.641 1 86.88 403 ALA A CA 1
ATOM 3091 C C . ALA A 1 403 ? 0.403 -16.516 -19.75 1 86.88 403 ALA A C 1
ATOM 3093 O O . ALA A 1 403 ? 0.072 -15.336 -19.734 1 86.88 403 ALA A O 1
ATOM 3094 N N . ASN A 1 404 ? -0.428 -17.531 -19.859 1 88.62 404 ASN A N 1
ATOM 3095 C CA . ASN A 1 404 ? -1.863 -17.297 -19.953 1 88.62 404 ASN A CA 1
ATOM 3096 C C . ASN A 1 404 ? -2.555 -17.5 -18.609 1 88.62 404 ASN A C 1
ATOM 3098 O O . ASN A 1 404 ? -3.756 -17.266 -18.469 1 88.62 404 ASN A O 1
ATOM 3102 N N . ALA A 1 405 ? -1.755 -17.859 -17.672 1 88.38 405 ALA A N 1
ATOM 3103 C CA . ALA A 1 405 ? -2.314 -18.141 -16.344 1 88.38 405 ALA A CA 1
ATOM 3104 C C . ALA A 1 405 ? -2.379 -16.891 -15.492 1 88.38 405 ALA A C 1
ATOM 3106 O O . ALA A 1 405 ? -1.531 -16 -15.617 1 88.38 405 ALA A O 1
ATOM 3107 N N . HIS A 1 406 ? -3.375 -16.766 -14.656 1 88.25 406 HIS A N 1
ATOM 3108 C CA . HIS A 1 406 ? -3.553 -15.727 -13.648 1 88.25 406 HIS A CA 1
ATOM 3109 C C . HIS A 1 406 ? -3.756 -14.367 -14.297 1 88.25 406 HIS A C 1
ATOM 3111 O O . HIS A 1 406 ? -3.479 -13.328 -13.688 1 88.25 406 HIS A O 1
ATOM 3117 N N . LYS A 1 407 ? -4.086 -14.32 -15.523 1 87.94 407 LYS A N 1
ATOM 3118 C CA . LYS A 1 407 ? -4.352 -13.055 -16.203 1 87.94 407 LYS A CA 1
ATOM 3119 C C . LYS A 1 407 ? -5.703 -13.086 -16.906 1 87.94 407 LYS A C 1
ATOM 3121 O O . LYS A 1 407 ? -6.273 -14.156 -17.125 1 87.94 407 LYS A O 1
ATOM 3126 N N . PRO A 1 408 ? -6.227 -11.945 -17.281 1 88.56 408 PRO A N 1
ATOM 3127 C CA . PRO A 1 408 ? -7.488 -11.93 -18.031 1 88.56 408 PRO A CA 1
ATOM 3128 C C . PRO A 1 408 ? -7.359 -12.555 -19.422 1 88.56 408 PRO A C 1
ATOM 3130 O O . PRO A 1 408 ? -6.254 -12.633 -19.969 1 88.56 408 PRO A O 1
ATOM 3133 N N . ASN A 1 409 ? -8.484 -13.055 -19.844 1 93.31 409 ASN A N 1
ATOM 3134 C CA . ASN A 1 409 ? -8.57 -13.641 -21.172 1 93.31 409 ASN A CA 1
ATOM 3135 C C . ASN A 1 409 ? -7.699 -14.883 -21.297 1 93.31 409 ASN A C 1
ATOM 3137 O O . ASN A 1 409 ? -7.039 -15.086 -22.312 1 93.31 409 ASN A O 1
ATOM 3141 N N . GLU A 1 410 ? -7.672 -15.562 -20.219 1 93.81 410 GLU A N 1
ATOM 3142 C CA . GLU A 1 410 ? -6.992 -16.859 -20.219 1 93.81 410 GLU A CA 1
ATOM 3143 C C . GLU A 1 410 ? -7.562 -17.781 -21.281 1 93.81 410 GLU A C 1
ATOM 3145 O O . GLU A 1 410 ? -8.766 -17.766 -21.547 1 93.81 410 GLU A O 1
ATOM 3150 N N . TYR A 1 411 ? -6.668 -18.578 -21.906 1 94.88 411 TYR A N 1
ATOM 3151 C CA . TYR A 1 411 ? -7.141 -19.531 -22.922 1 94.88 411 TYR A CA 1
ATOM 3152 C C . TYR A 1 411 ? -6.211 -20.734 -23.016 1 94.88 411 TYR A C 1
ATOM 3154 O O . TYR A 1 411 ? -5.109 -20.719 -22.453 1 94.88 411 TYR A O 1
ATOM 3162 N N . CYS A 1 412 ? -6.676 -21.766 -23.594 1 95.69 412 CYS A N 1
ATOM 3163 C CA . CYS A 1 412 ? -5.887 -22.922 -23.984 1 95.69 412 CYS A CA 1
ATOM 3164 C C . CYS A 1 412 ? -6.18 -23.344 -25.422 1 95.69 412 CYS A C 1
ATOM 3166 O O . CYS A 1 412 ? -7.332 -23.344 -25.844 1 95.69 412 CYS A O 1
ATOM 3168 N N . ASP A 1 413 ? -5.156 -23.641 -26.156 1 95.25 413 ASP A N 1
ATOM 3169 C CA . ASP A 1 413 ? -5.316 -24.062 -27.547 1 95.25 413 ASP A CA 1
ATOM 3170 C C . ASP A 1 413 ? -5.93 -25.469 -27.625 1 95.25 413 ASP A C 1
ATOM 3172 O O . ASP A 1 413 ? -5.445 -26.391 -26.969 1 95.25 413 ASP A O 1
ATOM 3176 N N . ILE A 1 414 ? -6.926 -25.625 -28.469 1 97.06 414 ILE A N 1
ATOM 3177 C CA . ILE A 1 414 ? -7.617 -26.891 -28.625 1 97.06 414 ILE A CA 1
ATOM 3178 C C . ILE A 1 414 ? -6.645 -27.953 -29.125 1 97.06 414 ILE A C 1
ATOM 3180 O O . ILE A 1 414 ? -6.613 -29.078 -28.609 1 97.06 414 ILE A O 1
ATOM 3184 N N . ASP A 1 415 ? -5.859 -27.562 -30.047 1 95.88 415 ASP A N 1
ATOM 3185 C CA . ASP A 1 415 ? -4.902 -28.516 -30.609 1 95.88 415 ASP A CA 1
ATOM 3186 C C . ASP A 1 415 ? -3.918 -28.984 -29.531 1 95.88 415 ASP A C 1
ATOM 3188 O O . ASP A 1 415 ? -3.479 -30.141 -29.547 1 95.88 415 ASP A O 1
ATOM 3192 N N . GLU A 1 416 ? -3.564 -28.109 -28.672 1 95.56 416 GLU A N 1
ATOM 3193 C CA . GLU A 1 416 ? -2.648 -28.484 -27.609 1 95.56 416 GLU A CA 1
ATOM 3194 C C . GLU A 1 416 ? -3.316 -29.438 -26.609 1 95.56 416 GLU A C 1
ATOM 3196 O O . GLU A 1 416 ? -2.67 -30.344 -26.078 1 95.56 416 GLU A O 1
ATOM 3201 N N . ILE A 1 417 ? -4.617 -29.219 -26.344 1 97.69 417 ILE A N 1
ATOM 3202 C CA . ILE A 1 417 ? -5.375 -30.109 -25.469 1 97.69 417 ILE A CA 1
ATOM 3203 C C . ILE A 1 417 ? -5.367 -31.516 -26.062 1 97.69 417 ILE A C 1
ATOM 3205 O O . ILE A 1 417 ? -5.086 -32.5 -25.344 1 97.69 417 ILE A O 1
ATOM 3209 N N . ILE A 1 418 ? -5.594 -31.578 -27.344 1 98.06 418 ILE A N 1
ATOM 3210 C CA . ILE A 1 418 ? -5.652 -32.875 -28.016 1 98.06 418 ILE A CA 1
ATOM 3211 C C . ILE A 1 418 ? -4.262 -33.5 -28.031 1 98.06 418 ILE A C 1
ATOM 3213 O O . ILE A 1 418 ? -4.117 -34.719 -27.766 1 98.06 418 ILE A O 1
ATOM 3217 N N . ALA A 1 419 ? -3.279 -32.719 -28.281 1 96.88 419 ALA A N 1
ATOM 3218 C CA . ALA A 1 419 ? -1.905 -33.188 -28.297 1 96.88 419 ALA A CA 1
ATOM 3219 C C . ALA A 1 419 ? -1.505 -33.75 -26.938 1 96.88 419 ALA A C 1
ATOM 3221 O O . ALA A 1 419 ? -0.875 -34.812 -26.859 1 96.88 419 ALA A O 1
ATOM 3222 N N . ALA A 1 420 ? -1.8 -33.031 -25.922 1 98.06 420 ALA A N 1
ATOM 3223 C CA . ALA A 1 420 ? -1.499 -33.5 -24.578 1 98.06 420 ALA A CA 1
ATOM 3224 C C . ALA A 1 420 ? -2.238 -34.812 -24.281 1 98.06 420 ALA A C 1
ATOM 3226 O O . ALA A 1 420 ? -1.67 -35.719 -23.688 1 98.06 420 ALA A O 1
ATOM 3227 N N . THR A 1 421 ? -3.516 -34.875 -24.656 1 98.75 421 THR A N 1
ATOM 3228 C CA . THR A 1 421 ? -4.32 -36.062 -24.453 1 98.75 421 THR A CA 1
ATOM 3229 C C . THR A 1 421 ? -3.666 -37.281 -25.094 1 98.75 421 THR A C 1
ATOM 3231 O O . THR A 1 421 ? -3.555 -38.344 -24.469 1 98.75 421 THR A O 1
ATOM 3234 N N . ARG A 1 422 ? -3.199 -37.094 -26.297 1 98.5 422 ARG A N 1
ATOM 3235 C CA . ARG A 1 422 ? -2.527 -38.188 -27.016 1 98.5 422 ARG A CA 1
ATOM 3236 C C . ARG A 1 422 ? -1.274 -38.625 -26.281 1 98.5 422 ARG A C 1
ATOM 3238 O O . ARG A 1 422 ? -1.055 -39.844 -26.094 1 98.5 422 ARG A O 1
ATOM 3245 N N . SER A 1 423 ? -0.483 -37.688 -25.891 1 98.25 423 SER A N 1
ATOM 3246 C CA . SER A 1 423 ? 0.776 -38 -25.219 1 98.25 423 SER A CA 1
ATOM 3247 C C . SER A 1 423 ? 0.538 -38.719 -23.891 1 98.25 423 SER A C 1
ATOM 3249 O O . SER A 1 423 ? 1.243 -39.688 -23.578 1 98.25 423 SER A O 1
ATOM 3251 N N . LEU A 1 424 ? -0.421 -38.25 -23.141 1 98.81 424 LEU A N 1
ATOM 3252 C CA . LEU A 1 424 ? -0.727 -38.844 -21.844 1 98.81 424 LEU A CA 1
ATOM 3253 C C . LEU A 1 424 ? -1.2 -40.281 -22.031 1 98.81 424 LEU A C 1
ATOM 3255 O O . LEU A 1 424 ? -0.779 -41.188 -21.297 1 98.81 424 LEU A O 1
ATOM 3259 N N . ALA A 1 425 ? -2.053 -40.531 -23 1 98.75 425 ALA A N 1
ATOM 3260 C CA . ALA A 1 425 ? -2.572 -41.875 -23.266 1 98.75 425 ALA A CA 1
ATOM 3261 C C . ALA A 1 425 ? -1.449 -42.812 -23.672 1 98.75 425 ALA A C 1
ATOM 3263 O O . ALA A 1 425 ? -1.362 -43.938 -23.156 1 98.75 425 ALA A O 1
ATOM 3264 N N . LEU A 1 426 ? -0.63 -42.312 -24.562 1 98.62 426 LEU A N 1
ATOM 3265 C CA . LEU A 1 426 ? 0.452 -43.188 -25.031 1 98.62 426 LEU A CA 1
ATOM 3266 C C . LEU A 1 426 ? 1.464 -43.438 -23.922 1 98.62 426 LEU A C 1
ATOM 3268 O O . LEU A 1 426 ? 2.053 -44.531 -23.844 1 98.62 426 LEU A O 1
ATOM 3272 N N . THR A 1 427 ? 1.719 -42.469 -23.094 1 98.69 427 THR A N 1
ATOM 3273 C CA . THR A 1 427 ? 2.604 -42.688 -21.953 1 98.69 427 THR A CA 1
ATOM 3274 C C . THR A 1 427 ? 2.041 -43.75 -21.016 1 98.69 427 THR A C 1
ATOM 3276 O O . THR A 1 427 ? 2.785 -44.594 -20.516 1 98.69 427 THR A O 1
ATOM 3279 N N . ALA A 1 428 ? 0.736 -43.625 -20.781 1 98.5 428 ALA A N 1
ATOM 3280 C CA . ALA A 1 428 ? 0.096 -44.656 -19.938 1 98.5 428 ALA A CA 1
ATOM 3281 C C . ALA A 1 428 ? 0.282 -46.031 -20.531 1 98.5 428 ALA A C 1
ATOM 3283 O O . ALA A 1 428 ? 0.573 -47 -19.812 1 98.5 428 ALA A O 1
ATOM 3284 N N . LEU A 1 429 ? 0.114 -46.188 -21.844 1 98 429 LEU A N 1
ATOM 3285 C CA . LEU A 1 429 ? 0.3 -47.469 -22.5 1 98 429 LEU A CA 1
ATOM 3286 C C . LEU A 1 429 ? 1.731 -47.969 -22.328 1 98 429 LEU A C 1
ATOM 3288 O O . LEU A 1 429 ? 1.953 -49.156 -22.047 1 98 429 LEU A O 1
ATOM 3292 N N . ASP A 1 430 ? 2.598 -47.062 -22.547 1 97.38 430 ASP A N 1
ATOM 3293 C CA . ASP A 1 430 ? 4.012 -47.438 -22.484 1 97.38 430 ASP A CA 1
ATOM 3294 C C . ASP A 1 430 ? 4.434 -47.781 -21.062 1 97.38 430 ASP A C 1
ATOM 3296 O O . ASP A 1 430 ? 5.082 -48.812 -20.844 1 97.38 430 ASP A O 1
ATOM 3300 N N . TRP A 1 431 ? 4.098 -46.969 -20.094 1 97.88 431 TRP A N 1
ATOM 3301 C CA . TRP A 1 431 ? 4.539 -47.094 -18.703 1 97.88 431 TRP A CA 1
ATOM 3302 C C . TRP A 1 431 ? 3.857 -48.281 -18.031 1 97.88 431 TRP A C 1
ATOM 3304 O O . TRP A 1 431 ? 4.512 -49.094 -17.359 1 97.88 431 TRP A O 1
ATOM 3314 N N . CYS A 1 432 ? 2.533 -48.312 -18.172 1 97.44 432 CYS A N 1
ATOM 3315 C CA . CYS A 1 432 ? 1.763 -49.344 -17.5 1 97.44 432 CYS A CA 1
ATOM 3316 C C . CYS A 1 432 ? 1.901 -50.688 -18.219 1 97.44 432 CYS A C 1
ATOM 3318 O O . CYS A 1 432 ? 1.786 -51.75 -17.594 1 97.44 432 CYS A O 1
ATOM 3320 N N . GLY A 1 433 ? 2.121 -50.562 -19.484 1 96.06 433 GLY A N 1
ATOM 3321 C CA . GLY A 1 433 ? 2.109 -51.781 -20.281 1 96.06 433 GLY A CA 1
ATOM 3322 C C . GLY A 1 433 ? 0.721 -52.188 -20.75 1 96.06 433 GLY A C 1
ATOM 3323 O O . GLY A 1 433 ? -0.279 -51.75 -20.172 1 96.06 433 GLY A O 1
ATOM 3324 N N . VAL A 1 434 ? 0.73 -52.906 -21.875 1 93.25 434 VAL A N 1
ATOM 3325 C CA . VAL A 1 434 ? -0.518 -53.438 -22.422 1 93.25 434 VAL A CA 1
ATOM 3326 C C . VAL A 1 434 ? -0.581 -54.938 -22.234 1 93.25 434 VAL A C 1
ATOM 3328 O O . VAL A 1 434 ? 0.427 -55.656 -22.391 1 93.25 434 VAL A O 1
ATOM 3331 N N . LYS A 1 435 ? -1.653 -55.344 -21.844 1 85.5 435 LYS A N 1
ATOM 3332 C CA . LYS A 1 435 ? -1.813 -56.781 -21.672 1 85.5 435 LYS A CA 1
ATOM 3333 C C . LYS A 1 435 ? -1.971 -57.469 -23.016 1 85.5 435 LYS A C 1
ATOM 3335 O O . LYS A 1 435 ? -2.717 -57 -23.875 1 85.5 435 LYS A O 1
ATOM 3340 N N . MET B 1 1 ? -0.877 51.781 24.531 1 67.69 1 MET B N 1
ATOM 3341 C CA . MET B 1 1 ? -1.335 51.062 25.719 1 67.69 1 MET B CA 1
ATOM 3342 C C . MET B 1 1 ? -0.685 51.625 26.984 1 67.69 1 MET B C 1
ATOM 3344 O O . MET B 1 1 ? 0.5 51.969 26.984 1 67.69 1 MET B O 1
ATOM 3348 N N . THR B 1 2 ? -1.597 51.844 27.969 1 78.56 2 THR B N 1
ATOM 3349 C CA . THR B 1 2 ? -1.022 52.406 29.203 1 78.56 2 THR B CA 1
ATOM 3350 C C . THR B 1 2 ? -0.478 51.281 30.078 1 78.56 2 THR B C 1
ATOM 3352 O O . THR B 1 2 ? -0.935 50.125 30 1 78.56 2 THR B O 1
ATOM 3355 N N . GLU B 1 3 ? 0.552 51.625 30.797 1 86.06 3 GLU B N 1
ATOM 3356 C CA . GLU B 1 3 ? 1.162 50.688 31.734 1 86.06 3 GLU B CA 1
ATOM 3357 C C . GLU B 1 3 ? 0.133 50.156 32.719 1 86.06 3 GLU B C 1
ATOM 3359 O O . GLU B 1 3 ? 0.186 48.969 33.094 1 86.06 3 GLU B O 1
ATOM 3364 N N . ASP B 1 4 ? -0.722 51 33.062 1 90.44 4 ASP B N 1
ATOM 3365 C CA . ASP B 1 4 ? -1.755 50.594 34 1 90.44 4 ASP B CA 1
ATOM 3366 C C . ASP B 1 4 ? -2.688 49.531 33.375 1 90.44 4 ASP B C 1
ATOM 3368 O O . ASP B 1 4 ? -3.004 48.531 34.031 1 90.44 4 ASP B O 1
ATOM 3372 N N . ALA B 1 5 ? -3.145 49.781 32.188 1 94.06 5 ALA B N 1
ATOM 3373 C CA . ALA B 1 5 ? -4.035 48.844 31.516 1 94.06 5 ALA B CA 1
ATOM 3374 C C . ALA B 1 5 ? -3.369 47.469 31.344 1 94.06 5 ALA B C 1
ATOM 3376 O O . ALA B 1 5 ? -3.988 46.438 31.594 1 94.06 5 ALA B O 1
ATOM 3377 N N . ALA B 1 6 ? -2.127 47.5 30.984 1 96.25 6 ALA B N 1
ATOM 3378 C CA . ALA B 1 6 ? -1.378 46.25 30.781 1 96.25 6 ALA B CA 1
ATOM 3379 C C . ALA B 1 6 ? -1.236 45.469 32.094 1 96.25 6 ALA B C 1
ATOM 3381 O O . ALA B 1 6 ? -1.41 44.25 32.125 1 96.25 6 ALA B O 1
ATOM 3382 N N . SER B 1 7 ? -0.921 46.156 33.156 1 96.69 7 SER B N 1
ATOM 3383 C CA . SER B 1 7 ? -0.72 45.531 34.438 1 96.69 7 SER B CA 1
ATOM 3384 C C . SER B 1 7 ? -2.008 44.875 34.938 1 96.69 7 SER B C 1
ATOM 3386 O O . SER B 1 7 ? -1.981 43.781 35.531 1 96.69 7 SER B O 1
ATOM 3388 N N . ARG B 1 8 ? -3.123 45.531 34.719 1 97.19 8 ARG B N 1
ATOM 3389 C CA . ARG B 1 8 ? -4.41 45 35.188 1 97.19 8 ARG B CA 1
ATOM 3390 C C . ARG B 1 8 ? -4.773 43.719 34.438 1 97.19 8 ARG B C 1
ATOM 3392 O O . ARG B 1 8 ? -5.234 42.75 35.031 1 97.19 8 ARG B O 1
ATOM 3399 N N . VAL B 1 9 ? -4.562 43.844 33.188 1 97.75 9 VAL B N 1
ATOM 3400 C CA . VAL B 1 9 ? -4.91 42.688 32.344 1 97.75 9 VAL B CA 1
ATOM 3401 C C . VAL B 1 9 ? -4.016 41.5 32.719 1 97.75 9 VAL B C 1
ATOM 3403 O O . VAL B 1 9 ? -4.492 40.375 32.812 1 97.75 9 VAL B O 1
ATOM 3406 N N . LEU B 1 10 ? -2.715 41.688 32.906 1 98 10 LEU B N 1
ATOM 3407 C CA . LEU B 1 10 ? -1.776 40.625 33.25 1 98 10 LEU B CA 1
ATOM 3408 C C . LEU B 1 10 ? -2.119 40 34.594 1 98 10 LEU B C 1
ATOM 3410 O O . LEU B 1 10 ? -1.999 38.812 34.812 1 98 10 LEU B O 1
ATOM 3414 N N . ALA B 1 11 ? -2.529 40.875 35.5 1 97.88 11 ALA B N 1
ATOM 3415 C CA . ALA B 1 11 ? -2.939 40.375 36.812 1 97.88 11 ALA B CA 1
ATOM 3416 C C . ALA B 1 11 ? -4.176 39.5 36.719 1 97.88 11 ALA B C 1
ATOM 3418 O O . ALA B 1 11 ? -4.285 38.5 37.438 1 97.88 11 ALA B O 1
ATOM 3419 N N . GLU B 1 12 ? -5.129 39.938 35.906 1 98.12 12 GLU B N 1
ATOM 3420 C CA . GLU B 1 12 ? -6.336 39.156 35.688 1 98.12 12 GLU B CA 1
ATOM 3421 C C . GLU B 1 12 ? -6.004 37.781 35.125 1 98.12 12 GLU B C 1
ATOM 3423 O O . GLU B 1 12 ? -6.66 36.781 35.438 1 98.12 12 GLU B O 1
ATOM 3428 N N . ILE B 1 13 ? -5.066 37.688 34.219 1 98.5 13 ILE B N 1
ATOM 3429 C CA . ILE B 1 13 ? -4.68 36.438 33.594 1 98.5 13 ILE B CA 1
ATOM 3430 C C . ILE B 1 13 ? -4.047 35.5 34.625 1 98.5 13 ILE B C 1
ATOM 3432 O O . ILE B 1 13 ? -4.355 34.312 34.656 1 98.5 13 ILE B O 1
ATOM 3436 N N . GLU B 1 14 ? -3.195 36.062 35.406 1 97.75 14 GLU B N 1
ATOM 3437 C CA . GLU B 1 14 ? -2.572 35.25 36.469 1 97.75 14 GLU B CA 1
ATOM 3438 C C . GLU B 1 14 ? -3.611 34.719 37.438 1 97.75 14 GLU B C 1
ATOM 3440 O O . GLU B 1 14 ? -3.504 33.594 37.938 1 97.75 14 GLU B O 1
ATOM 3445 N N . GLN B 1 15 ? -4.52 35.531 37.781 1 97.81 15 GLN B N 1
ATOM 3446 C CA . GLN B 1 15 ? -5.582 35.156 38.688 1 97.81 15 GLN B CA 1
ATOM 3447 C C . GLN B 1 15 ? -6.469 34.062 38.094 1 97.81 15 GLN B C 1
ATOM 3449 O O . GLN B 1 15 ? -7.047 33.25 38.812 1 97.81 15 GLN B O 1
ATOM 3454 N N . SER B 1 16 ? -6.543 34.094 36.812 1 98.12 16 SER B N 1
ATOM 3455 C CA . SER B 1 16 ? -7.434 33.156 36.125 1 98.12 16 SER B CA 1
ATOM 3456 C C . SER B 1 16 ? -6.688 31.922 35.656 1 98.12 16 SER B C 1
ATOM 3458 O O . SER B 1 16 ? -7.227 31.109 34.906 1 98.12 16 SER B O 1
ATOM 3460 N N . ARG B 1 17 ? -5.457 31.734 36.031 1 98.12 17 ARG B N 1
ATOM 3461 C CA . ARG B 1 17 ? -4.578 30.672 35.562 1 98.12 17 ARG B CA 1
ATOM 3462 C C . ARG B 1 17 ? -5.25 29.312 35.688 1 98.12 17 ARG B C 1
ATOM 3464 O O . ARG B 1 17 ? -5.324 28.547 34.719 1 98.12 17 ARG B O 1
ATOM 3471 N N . GLU B 1 18 ? -5.797 28.984 36.875 1 98.12 18 GLU B N 1
ATOM 3472 C CA . GLU B 1 18 ? -6.434 27.703 37.094 1 98.12 18 GLU B CA 1
ATOM 3473 C C . GLU B 1 18 ? -7.676 27.531 36.219 1 98.12 18 GLU B C 1
ATOM 3475 O O . GLU B 1 18 ? -7.988 26.438 35.75 1 98.12 18 GLU B O 1
ATOM 3480 N N . GLY B 1 19 ? -8.438 28.594 36.094 1 98.38 19 GLY B N 1
ATOM 3481 C CA . GLY B 1 19 ? -9.602 28.578 35.219 1 98.38 19 GLY B CA 1
ATOM 3482 C C . GLY B 1 19 ? -9.25 28.297 33.75 1 98.38 19 GLY B C 1
ATOM 3483 O O . GLY B 1 19 ? -9.961 27.562 33.062 1 98.38 19 GLY B O 1
ATOM 3484 N N . ILE B 1 20 ? -8.164 28.906 33.344 1 98.62 20 ILE B N 1
ATOM 3485 C CA . ILE B 1 20 ? -7.699 28.719 31.969 1 98.62 20 ILE B CA 1
ATOM 3486 C C . ILE B 1 20 ? -7.332 27.25 31.75 1 98.62 20 ILE B C 1
ATOM 3488 O O . ILE B 1 20 ? -7.703 26.656 30.734 1 98.62 20 ILE B O 1
ATOM 3492 N N . ILE B 1 21 ? -6.633 26.688 32.688 1 98.44 21 ILE B N 1
ATOM 3493 C CA . ILE B 1 21 ? -6.223 25.281 32.625 1 98.44 21 ILE B CA 1
ATOM 3494 C C . ILE B 1 21 ? -7.457 24.391 32.562 1 98.44 21 ILE B C 1
ATOM 3496 O O . ILE B 1 21 ? -7.516 23.484 31.734 1 98.44 21 ILE B O 1
ATOM 3500 N N . GLN B 1 22 ? -8.422 24.656 33.344 1 98.5 22 GLN B N 1
ATOM 3501 C CA . GLN B 1 22 ? -9.648 23.859 33.375 1 98.5 22 GLN B CA 1
ATOM 3502 C C . GLN B 1 22 ? -10.414 24 32.062 1 98.5 22 GLN B C 1
ATOM 3504 O O . GLN B 1 22 ? -10.984 23.016 31.562 1 98.5 22 GLN B O 1
ATOM 3509 N N . ASP B 1 23 ? -10.43 25.156 31.547 1 98.69 23 ASP B N 1
ATOM 3510 C CA . ASP B 1 23 ? -11.102 25.375 30.266 1 98.69 23 ASP B CA 1
ATOM 3511 C C . ASP B 1 23 ? -10.445 24.578 29.156 1 98.69 23 ASP B C 1
ATOM 3513 O O . ASP B 1 23 ? -11.141 24 28.297 1 98.69 23 ASP B O 1
ATOM 3517 N N . VAL B 1 24 ? -9.094 24.531 29.141 1 98.69 24 VAL B N 1
ATOM 3518 C CA . VAL B 1 24 ? -8.375 23.75 28.141 1 98.69 24 VAL B CA 1
ATOM 3519 C C . VAL B 1 24 ? -8.727 22.266 28.281 1 98.69 24 VAL B C 1
ATOM 3521 O O . VAL B 1 24 ? -9.023 21.594 27.281 1 98.69 24 VAL B O 1
ATOM 3524 N N . LYS B 1 25 ? -8.727 21.797 29.484 1 98.5 25 LYS B N 1
ATOM 3525 C CA . LYS B 1 25 ? -9.016 20.391 29.734 1 98.5 25 LYS B CA 1
ATOM 3526 C C . LYS B 1 25 ? -10.414 20.016 29.266 1 98.5 25 LYS B C 1
ATOM 3528 O O . LYS B 1 25 ? -10.602 19 28.594 1 98.5 25 LYS B O 1
ATOM 3533 N N . ARG B 1 26 ? -11.352 20.844 29.562 1 98.38 26 ARG B N 1
ATOM 3534 C CA . ARG B 1 26 ? -12.727 20.594 29.156 1 98.38 26 ARG B CA 1
ATOM 3535 C C . ARG B 1 26 ? -12.859 20.531 27.641 1 98.38 26 ARG B C 1
ATOM 3537 O O . ARG B 1 26 ? -13.594 19.703 27.109 1 98.38 26 ARG B O 1
ATOM 3544 N N . LEU B 1 27 ? -12.195 21.453 27.016 1 98.5 27 LEU B N 1
ATOM 3545 C CA . LEU B 1 27 ? -12.281 21.5 25.562 1 98.5 27 LEU B CA 1
ATOM 3546 C C . LEU B 1 27 ? -11.602 20.281 24.938 1 98.5 27 LEU B C 1
ATOM 3548 O O . LEU B 1 27 ? -12.094 19.734 23.953 1 98.5 27 LEU B O 1
ATOM 3552 N N . VAL B 1 28 ? -10.461 19.859 25.484 1 98.12 28 VAL B N 1
ATOM 3553 C CA . VAL B 1 28 ? -9.711 18.703 25.016 1 98.12 28 VAL B CA 1
ATOM 3554 C C . VAL B 1 28 ? -10.562 17.438 25.141 1 98.12 28 VAL B C 1
ATOM 3556 O O . VAL B 1 28 ? -10.477 16.531 24.312 1 98.12 28 VAL B O 1
ATOM 3559 N N . GLU B 1 29 ? -11.414 17.391 26.062 1 98.12 29 GLU B N 1
ATOM 3560 C CA . GLU B 1 29 ? -12.211 16.203 26.359 1 98.12 29 GLU B CA 1
ATOM 3561 C C . GLU B 1 29 ? -13.352 16.047 25.375 1 98.12 29 GLU B C 1
ATOM 3563 O O . GLU B 1 29 ? -13.992 15 25.312 1 98.12 29 GLU B O 1
ATOM 3568 N N . VAL B 1 30 ? -13.609 17.062 24.547 1 98.06 30 VAL B N 1
ATOM 3569 C CA . VAL B 1 30 ? -14.547 16.938 23.438 1 98.06 30 VAL B CA 1
ATOM 3570 C C . VAL B 1 30 ? -13.828 16.375 22.203 1 98.06 30 VAL B C 1
ATOM 3572 O O . VAL B 1 30 ? -12.938 17.016 21.656 1 98.06 30 VAL B O 1
ATOM 3575 N N . PRO B 1 31 ? -14.156 15.18 21.766 1 97.12 31 PRO B N 1
ATOM 3576 C CA . PRO B 1 31 ? -13.469 14.594 20.609 1 97.12 31 PRO B CA 1
ATOM 3577 C C . PRO B 1 31 ? -13.938 15.18 19.281 1 97.12 31 PRO B C 1
ATOM 3579 O O . PRO B 1 31 ? -14.492 14.461 18.453 1 97.12 31 PRO B O 1
ATOM 3582 N N . SER B 1 32 ? -13.586 16.422 19.047 1 97.81 32 SER B N 1
ATOM 3583 C CA . SER B 1 32 ? -14.023 17.141 17.844 1 97.81 32 SER B CA 1
ATOM 3584 C C . SER B 1 32 ? -13.188 16.75 16.641 1 97.81 32 SER B C 1
ATOM 3586 O O . SER B 1 32 ? -12.688 17.625 15.922 1 97.81 32 SER B O 1
ATOM 3588 N N . VAL B 1 33 ? -13.07 15.469 16.391 1 95.88 33 VAL B N 1
ATOM 3589 C CA . VAL B 1 33 ? -12.383 14.953 15.211 1 95.88 33 VAL B CA 1
ATOM 3590 C C . VAL B 1 33 ? -13.141 15.375 13.953 1 95.88 33 VAL B C 1
ATOM 3592 O O . VAL B 1 33 ? -14.367 15.32 13.914 1 95.88 33 VAL B O 1
ATOM 3595 N N . ASN B 1 34 ? -12.398 15.875 12.984 1 95.19 34 ASN B N 1
ATOM 3596 C CA . ASN B 1 34 ? -13.031 16.188 11.711 1 95.19 34 ASN B CA 1
ATOM 3597 C C . ASN B 1 34 ? -13.781 14.984 11.148 1 95.19 34 ASN B C 1
ATOM 3599 O O . ASN B 1 34 ? -13.172 13.953 10.844 1 95.19 34 ASN B O 1
ATOM 3603 N N . PRO B 1 35 ? -15.031 15.102 10.93 1 94.69 35 PRO B N 1
ATOM 3604 C CA . PRO B 1 35 ? -15.828 13.93 10.555 1 94.69 35 PRO B CA 1
ATOM 3605 C C . PRO B 1 35 ? -15.586 13.477 9.117 1 94.69 35 PRO B C 1
ATOM 3607 O O . PRO B 1 35 ? -16 12.383 8.734 1 94.69 35 PRO B O 1
ATOM 3610 N N . ASN B 1 36 ? -14.953 14.297 8.352 1 90.44 36 ASN B N 1
ATOM 3611 C CA . ASN B 1 36 ? -14.742 13.969 6.949 1 90.44 36 ASN B CA 1
ATOM 3612 C C . ASN B 1 36 ? -13.367 13.344 6.719 1 90.44 36 ASN B C 1
ATOM 3614 O O . ASN B 1 36 ? -13.008 13.031 5.582 1 90.44 36 ASN B O 1
ATOM 3618 N N . TYR B 1 37 ? -12.586 13.211 7.805 1 86.81 37 TYR B N 1
ATOM 3619 C CA . TYR B 1 37 ? -11.273 12.586 7.66 1 86.81 37 TYR B CA 1
ATOM 3620 C C . TYR B 1 37 ? -11.391 11.188 7.07 1 86.81 37 TYR B C 1
ATOM 3622 O O . TYR B 1 37 ? -12.234 10.398 7.504 1 86.81 37 TYR B O 1
ATOM 3630 N N . PRO B 1 38 ? -10.617 10.883 6.051 1 79.12 38 PRO B N 1
ATOM 3631 C CA . PRO B 1 38 ? -10.695 9.531 5.5 1 79.12 38 PRO B CA 1
ATOM 3632 C C . PRO B 1 38 ? -10.383 8.453 6.539 1 79.12 38 PRO B C 1
ATOM 3634 O O . PRO B 1 38 ? -9.461 8.609 7.344 1 79.12 38 PRO B O 1
ATOM 3637 N N . GLY B 1 39 ? -11.094 7.473 6.52 1 74.25 39 GLY B N 1
ATOM 3638 C CA . GLY B 1 39 ? -10.883 6.383 7.461 1 74.25 39 GLY B CA 1
ATOM 3639 C C . GLY B 1 39 ? -11.75 6.48 8.695 1 74.25 39 GLY B C 1
ATOM 3640 O O . GLY B 1 39 ? -11.906 5.504 9.43 1 74.25 39 GLY B O 1
ATOM 3641 N N . VAL B 1 40 ? -12.258 7.738 8.883 1 82.94 40 VAL B N 1
ATOM 3642 C CA . VAL B 1 40 ? -13.125 7.914 10.047 1 82.94 40 VAL B CA 1
ATOM 3643 C C . VAL B 1 40 ? -14.578 7.648 9.648 1 82.94 40 VAL B C 1
ATOM 3645 O O . VAL B 1 40 ? -14.961 7.867 8.5 1 82.94 40 VAL B O 1
ATOM 3648 N N . ARG B 1 41 ? -15.328 6.965 10.492 1 87.25 41 ARG B N 1
ATOM 3649 C CA . ARG B 1 41 ? -16.766 6.859 10.328 1 87.25 41 ARG B CA 1
ATOM 3650 C C . ARG B 1 41 ? -17.469 8.156 10.719 1 87.25 41 ARG B C 1
ATOM 3652 O O . ARG B 1 41 ? -17.672 8.43 11.906 1 87.25 41 ARG B O 1
ATOM 3659 N N . SER B 1 42 ? -17.859 8.961 9.836 1 91.06 42 SER B N 1
ATOM 3660 C CA . SER B 1 42 ? -18.375 10.32 10.008 1 91.06 42 SER B CA 1
ATOM 3661 C C . SER B 1 42 ? -19.391 10.383 11.133 1 91.06 42 SER B C 1
ATOM 3663 O O . SER B 1 42 ? -19.422 11.344 11.906 1 91.06 42 SER B O 1
ATOM 3665 N N . GLU B 1 43 ? -20.219 9.398 11.266 1 93 43 GLU B N 1
ATOM 3666 C CA . GLU B 1 43 ? -21.312 9.391 12.219 1 93 43 GLU B CA 1
ATOM 3667 C C . GLU B 1 43 ? -20.797 9.398 13.656 1 93 43 GLU B C 1
ATOM 3669 O O . GLU B 1 43 ? -21.516 9.828 14.57 1 93 43 GLU B O 1
ATOM 3674 N N . GLU B 1 44 ? -19.625 8.977 13.789 1 92.19 44 GLU B N 1
ATOM 3675 C CA . GLU B 1 44 ? -19.047 8.891 15.125 1 92.19 44 GLU B CA 1
ATOM 3676 C C . GLU B 1 44 ? -18.609 10.266 15.625 1 92.19 44 GLU B C 1
ATOM 3678 O O . GLU B 1 44 ? -18.562 10.508 16.828 1 92.19 44 GLU B O 1
ATOM 3683 N N . TYR B 1 45 ? -18.328 11.211 14.695 1 95.12 45 TYR B N 1
ATOM 3684 C CA . TYR B 1 45 ? -17.688 12.453 15.117 1 95.12 45 TYR B CA 1
ATOM 3685 C C . TYR B 1 45 ? -18.5 13.664 14.672 1 95.12 45 TYR B C 1
ATOM 3687 O O . TYR B 1 45 ? -18.281 14.773 15.156 1 95.12 45 TYR B O 1
ATOM 3695 N N . LEU B 1 46 ? -19.453 13.359 13.781 1 96.19 46 LEU B N 1
ATOM 3696 C CA . LEU B 1 46 ? -20.281 14.469 13.336 1 96.19 46 LEU B CA 1
ATOM 3697 C C . LEU B 1 46 ? -21 15.117 14.508 1 96.19 46 LEU B C 1
ATOM 3699 O O . LEU B 1 46 ? -21.641 14.43 15.305 1 96.19 46 LEU B O 1
ATOM 3703 N N . GLY B 1 47 ? -20.875 16.406 14.656 1 97.38 47 GLY B N 1
ATOM 3704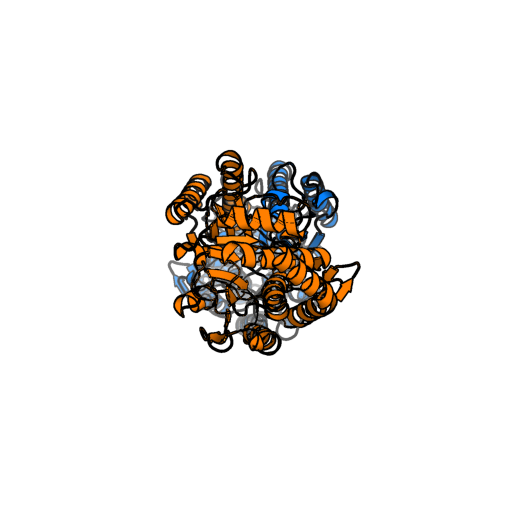 C CA . GLY B 1 47 ? -21.5 17.141 15.734 1 97.38 47 GLY B CA 1
ATOM 3705 C C . GLY B 1 47 ? -20.547 17.531 16.844 1 97.38 47 GLY B C 1
ATOM 3706 O O . GLY B 1 47 ? -20.828 18.438 17.625 1 97.38 47 GLY B O 1
ATOM 3707 N N . GLN B 1 48 ? -19.438 16.891 16.891 1 97.81 48 GLN B N 1
ATOM 3708 C CA . GLN B 1 48 ? -18.5 17.125 18 1 97.81 48 GLN B CA 1
ATOM 3709 C C . GLN B 1 48 ? -17.797 18.484 17.844 1 97.81 48 GLN B C 1
ATOM 3711 O O . GLN B 1 48 ? -17.469 19.125 18.844 1 97.81 48 GLN B O 1
ATOM 3716 N N . GLU B 1 49 ? -17.547 18.938 16.625 1 98.12 49 GLU B N 1
ATOM 3717 C CA . GLU B 1 49 ? -17.047 20.297 16.422 1 98.12 49 GLU B CA 1
ATOM 3718 C C . GLU B 1 49 ? -18.031 21.328 16.984 1 98.12 49 GLU B C 1
ATOM 3720 O O . GLU B 1 49 ? -17.625 22.266 17.672 1 98.12 49 GLU B O 1
ATOM 3725 N N . SER B 1 50 ? -19.312 21.078 16.719 1 97.88 50 SER B N 1
ATOM 3726 C CA . SER B 1 50 ? -20.359 21.953 17.219 1 97.88 50 SER B CA 1
ATOM 3727 C C . SER B 1 50 ? -20.438 21.906 18.734 1 97.88 50 SER B C 1
ATOM 3729 O O . SER B 1 50 ? -20.672 22.938 19.391 1 97.88 50 SER B O 1
ATOM 3731 N N . GLU B 1 51 ? -20.281 20.734 19.25 1 98.19 51 GLU B N 1
ATOM 3732 C CA . GLU B 1 51 ? -20.312 20.594 20.688 1 98.19 51 GLU B CA 1
ATOM 3733 C C . GLU B 1 51 ? -19.188 21.391 21.344 1 98.19 51 GLU B C 1
ATOM 3735 O O . GLU B 1 51 ? -19.391 22 22.406 1 98.19 51 GLU B O 1
ATOM 3740 N N . ALA B 1 52 ? -18.016 21.344 20.797 1 98.56 52 ALA B N 1
ATOM 3741 C CA . ALA B 1 52 ? -16.891 22.141 21.297 1 98.56 52 ALA B CA 1
ATOM 3742 C C . ALA B 1 52 ? -17.219 23.625 21.266 1 98.56 52 ALA B C 1
ATOM 3744 O O . ALA B 1 52 ? -16.922 24.359 22.219 1 98.56 52 ALA B O 1
ATOM 3745 N N . ASN B 1 53 ? -17.828 24.062 20.188 1 98.44 53 ASN B N 1
ATOM 3746 C CA . ASN B 1 53 ? -18.172 25.469 20.047 1 98.44 53 ASN B CA 1
ATOM 3747 C C . ASN B 1 53 ? -19.297 25.859 21.016 1 98.44 53 ASN B C 1
ATOM 3749 O O . ASN B 1 53 ? -19.344 26.984 21.5 1 98.44 53 ASN B O 1
ATOM 3753 N N . LEU B 1 54 ? -20.219 24.938 21.234 1 98 54 LEU B N 1
ATOM 3754 C CA . LEU B 1 54 ? -21.266 25.156 22.234 1 98 54 LEU B CA 1
ATOM 3755 C C . LEU B 1 54 ? -20.656 25.328 23.625 1 98 54 LEU B C 1
ATOM 3757 O O . LEU B 1 54 ? -21.109 26.188 24.391 1 98 54 LEU B O 1
ATOM 3761 N N . LEU B 1 55 ? -19.688 24.531 23.891 1 98.38 55 LEU B N 1
ATOM 3762 C CA . LEU B 1 55 ? -18.984 24.656 25.156 1 98.38 55 LEU B CA 1
ATOM 3763 C C . LEU B 1 55 ? -18.359 26.047 25.297 1 98.38 55 LEU B C 1
ATOM 3765 O O . LEU B 1 55 ? -18.422 26.656 26.359 1 98.38 55 LEU B O 1
ATOM 3769 N N . LEU B 1 56 ? -17.734 26.531 24.25 1 98.62 56 LEU B N 1
ATOM 3770 C CA . LEU B 1 56 ? -17.125 27.859 24.266 1 98.62 56 LEU B CA 1
ATOM 3771 C C . LEU B 1 56 ? -18.172 28.938 24.438 1 98.62 56 LEU B C 1
ATOM 3773 O O . LEU B 1 56 ? -17.969 29.906 25.188 1 98.62 56 LEU B O 1
ATOM 3777 N N . ARG B 1 57 ? -19.266 28.781 23.719 1 98 57 ARG B N 1
ATOM 3778 C CA . ARG B 1 57 ? -20.359 29.75 23.844 1 98 57 ARG B CA 1
ATOM 3779 C C . ARG B 1 57 ? -20.875 29.797 25.281 1 98 57 ARG B C 1
ATOM 3781 O O . ARG B 1 57 ? -21.062 30.891 25.844 1 98 57 ARG B O 1
ATOM 3788 N N . ASP B 1 58 ? -21.094 28.672 25.844 1 98.06 58 ASP B N 1
ATOM 3789 C CA . ASP B 1 58 ? -21.656 28.609 27.188 1 98.06 58 ASP B CA 1
ATOM 3790 C C . ASP B 1 58 ? -20.688 29.188 28.219 1 98.06 58 ASP B C 1
ATOM 3792 O O . ASP B 1 58 ? -21.094 29.828 29.188 1 98.06 58 ASP B O 1
ATOM 3796 N N . ARG B 1 59 ? -19.406 28.922 28.016 1 98.25 59 ARG B N 1
ATOM 3797 C CA . ARG B 1 59 ? -18.391 29.344 28.969 1 98.25 59 ARG B CA 1
ATOM 3798 C C . ARG B 1 59 ? -18.031 30.812 28.766 1 98.25 59 ARG B C 1
ATOM 3800 O O . ARG B 1 59 ? -17.766 31.531 29.734 1 98.25 59 ARG B O 1
ATOM 3807 N N . PHE B 1 60 ? -18 31.312 27.484 1 98.25 60 PHE B N 1
ATOM 3808 C CA . PHE B 1 60 ? -17.391 32.625 27.219 1 98.25 60 PHE B CA 1
ATOM 3809 C C . PHE B 1 60 ? -18.391 33.562 26.562 1 98.25 60 PHE B C 1
ATOM 3811 O O . PHE B 1 60 ? -18.094 34.719 26.344 1 98.25 60 PHE B O 1
ATOM 3818 N N . GLY B 1 61 ? -19.578 33.125 26.25 1 97.25 61 GLY B N 1
ATOM 3819 C CA . GLY B 1 61 ? -20.562 33.906 25.516 1 97.25 61 GLY B CA 1
ATOM 3820 C C . GLY B 1 61 ? -20.875 35.25 26.156 1 97.25 61 GLY B C 1
ATOM 3821 O O . GLY B 1 61 ? -21.156 36.219 25.453 1 97.25 61 GLY B O 1
ATOM 3822 N N . TYR B 1 62 ? -20.844 35.344 27.484 1 96.56 62 TYR B N 1
ATOM 3823 C CA . TYR B 1 62 ? -21.219 36.531 28.234 1 96.56 62 TYR B CA 1
ATOM 3824 C C . TYR B 1 62 ? -20.234 37.688 28 1 96.56 62 TYR B C 1
ATOM 3826 O O . TYR B 1 62 ? -20.547 38.844 28.281 1 96.56 62 TYR B O 1
ATOM 3834 N N . LEU B 1 63 ? -19.109 37.375 27.375 1 97.31 63 LEU B N 1
ATOM 3835 C CA . LEU B 1 63 ? -18.062 38.375 27.188 1 97.31 63 LEU B CA 1
ATOM 3836 C C . LEU B 1 63 ? -18.375 39.281 26 1 97.31 63 LEU B C 1
ATOM 3838 O O . LEU B 1 63 ? -17.828 40.375 25.891 1 97.31 63 LEU B O 1
ATOM 3842 N N . PHE B 1 64 ? -19.203 38.812 25.078 1 98.06 64 PHE B N 1
ATOM 3843 C CA . PHE B 1 64 ? -19.297 39.438 23.766 1 98.06 64 PHE B CA 1
ATOM 3844 C C . PHE B 1 64 ? -20.547 40.281 23.672 1 98.06 64 PHE B C 1
ATOM 3846 O O . PHE B 1 64 ? -21.594 39.938 24.203 1 98.06 64 PHE B O 1
ATOM 3853 N N . ASP B 1 65 ? -20.422 41.438 23.078 1 97.81 65 ASP B N 1
ATOM 3854 C CA . ASP B 1 65 ? -21.578 42.312 22.812 1 97.81 65 ASP B CA 1
ATOM 3855 C C . ASP B 1 65 ? -22.484 41.688 21.766 1 97.81 65 ASP B C 1
ATOM 3857 O O . ASP B 1 65 ? -23.703 41.875 21.781 1 97.81 65 ASP B O 1
ATOM 3861 N N . ARG B 1 66 ? -21.812 41 20.891 1 96.25 66 ARG B N 1
ATOM 3862 C CA . ARG B 1 66 ? -22.484 40.188 19.891 1 96.25 66 ARG B CA 1
ATOM 3863 C C . ARG B 1 66 ? -21.766 38.875 19.672 1 96.25 66 ARG B C 1
ATOM 3865 O O . ARG B 1 66 ? -20.531 38.844 19.516 1 96.25 66 ARG B O 1
ATOM 3872 N N . SER B 1 67 ? -22.516 37.781 19.734 1 95.62 67 SER B N 1
ATOM 3873 C CA . SER B 1 67 ? -21.953 36.469 19.438 1 95.62 67 SER B CA 1
ATOM 3874 C C . SER B 1 67 ? -23.016 35.531 18.812 1 95.62 67 SER B C 1
ATOM 3876 O O . SER B 1 67 ? -24.219 35.75 18.984 1 95.62 67 SER B O 1
ATOM 3878 N N . GLN B 1 68 ? -22.578 34.625 18.016 1 95.25 68 GLN B N 1
ATOM 3879 C CA . GLN B 1 68 ? -23.484 33.719 17.344 1 95.25 68 GLN B CA 1
ATOM 3880 C C . GLN B 1 68 ? -22.797 32.375 17.031 1 95.25 68 GLN B C 1
ATOM 3882 O O . GLN B 1 68 ? -21.562 32.344 16.859 1 95.25 68 GLN B O 1
ATOM 3887 N N . LEU B 1 69 ? -23.578 31.328 17.141 1 96.56 69 LEU B N 1
ATOM 3888 C CA . LEU B 1 69 ? -23.188 30.109 16.438 1 96.56 69 LEU B CA 1
ATOM 3889 C C . LEU B 1 69 ? -23.469 30.234 14.953 1 96.56 69 LEU B C 1
ATOM 3891 O O . LEU B 1 69 ? -24.625 30.156 14.531 1 96.56 69 LEU B O 1
ATOM 3895 N N . VAL B 1 70 ? -22.406 30.438 14.211 1 96.75 70 VAL B N 1
ATOM 3896 C CA . VAL B 1 70 ? -22.547 30.641 12.773 1 96.75 70 VAL B CA 1
ATOM 3897 C C . VAL B 1 70 ? -22.734 29.297 12.07 1 96.75 70 VAL B C 1
ATOM 3899 O O . VAL B 1 70 ? -21.859 28.438 12.148 1 96.75 70 VAL B O 1
ATOM 3902 N N . LYS B 1 71 ? -23.812 29.109 11.398 1 93.69 71 LYS B N 1
ATOM 3903 C CA . LYS B 1 71 ? -24.141 27.859 10.742 1 93.69 71 LYS B CA 1
ATOM 3904 C C . LYS B 1 71 ? -23.531 27.781 9.344 1 93.69 71 LYS B C 1
ATOM 3906 O O . LYS B 1 71 ? -23.703 28.703 8.539 1 93.69 71 LYS B O 1
ATOM 3911 N N . SER B 1 72 ? -22.734 26.938 9.141 1 90.94 72 SER B N 1
ATOM 3912 C CA . SER B 1 72 ? -22.234 26.625 7.801 1 90.94 72 SER B CA 1
ATOM 3913 C C . SER B 1 72 ? -22.812 25.312 7.281 1 90.94 72 SER B C 1
ATOM 3915 O O . SER B 1 72 ? -23.562 25.312 6.301 1 90.94 72 SER B O 1
ATOM 3917 N N . GLN B 1 73 ? -22.562 24.219 7.898 1 92.88 73 GLN B N 1
ATOM 3918 C CA . GLN B 1 73 ? -23.109 22.891 7.668 1 92.88 73 GLN B CA 1
ATOM 3919 C C . GLN B 1 73 ? -23.797 22.359 8.922 1 92.88 73 GLN B C 1
ATOM 3921 O O . GLN B 1 73 ? -23.438 22.734 10.039 1 92.88 73 GLN B O 1
ATOM 3926 N N . GLU B 1 74 ? -24.844 21.484 8.711 1 91.94 74 GLU B N 1
ATOM 3927 C CA . GLU B 1 74 ? -25.547 20.906 9.852 1 91.94 74 GLU B CA 1
ATOM 3928 C C . GLU B 1 74 ? -24.594 20.188 10.797 1 91.94 74 GLU B C 1
ATOM 3930 O O . GLU B 1 74 ? -23.766 19.391 10.352 1 91.94 74 GLU B O 1
ATOM 3935 N N . ARG B 1 75 ? -24.609 20.484 12.086 1 94.44 75 ARG B N 1
ATOM 3936 C CA . ARG B 1 75 ? -23.859 19.844 13.156 1 94.44 75 ARG B CA 1
ATOM 3937 C C . ARG B 1 75 ? -22.375 20.156 13.047 1 94.44 75 ARG B C 1
ATOM 3939 O O . ARG B 1 75 ? -21.531 19.422 13.578 1 94.44 75 ARG B O 1
ATOM 3946 N N . ARG B 1 76 ? -22 21.25 12.266 1 97.31 76 ARG B N 1
ATOM 3947 C CA . ARG B 1 76 ? -20.641 21.75 12.203 1 97.31 76 ARG B CA 1
ATOM 3948 C C . ARG B 1 76 ? -20.609 23.266 12.336 1 97.31 76 ARG B C 1
ATOM 3950 O O . ARG B 1 76 ? -19.984 23.953 11.523 1 97.31 76 ARG B O 1
ATOM 3957 N N . GLU B 1 77 ? -21.281 23.766 13.273 1 96.81 77 GLU B N 1
ATOM 3958 C CA . GLU B 1 77 ? -21.422 25.203 13.516 1 96.81 77 GLU B CA 1
ATOM 3959 C C . GLU B 1 77 ? -20.141 25.781 14.102 1 96.81 77 GLU B C 1
ATOM 3961 O O . GLU B 1 77 ? -19.422 25.109 14.844 1 96.81 77 GLU B O 1
ATOM 3966 N N . ASN B 1 78 ? -19.906 27.016 13.703 1 98.5 78 ASN B N 1
ATOM 3967 C CA . ASN B 1 78 ? -18.797 27.797 14.227 1 98.5 78 ASN B CA 1
ATOM 3968 C C . ASN B 1 78 ? -19.25 28.766 15.312 1 98.5 78 ASN B C 1
ATOM 3970 O O . ASN B 1 78 ? -20.438 29.062 15.43 1 98.5 78 ASN B O 1
ATOM 3974 N N . PHE B 1 79 ? -18.359 29.203 16.156 1 98.5 79 PHE B N 1
ATOM 3975 C CA . PHE B 1 79 ? -18.656 30.25 17.109 1 98.5 79 PHE B CA 1
ATOM 3976 C C . PHE B 1 79 ? -17.906 31.531 16.766 1 98.5 79 PHE B C 1
ATOM 3978 O O . PHE B 1 79 ? -16.719 31.484 16.438 1 98.5 79 PHE B O 1
ATOM 3985 N N . ALA B 1 80 ? -18.562 32.656 16.719 1 98.62 80 ALA B N 1
ATOM 3986 C CA . ALA B 1 80 ? -17.953 33.969 16.5 1 98.62 80 ALA B CA 1
ATOM 3987 C C . ALA B 1 80 ? -18.516 35 17.484 1 98.62 80 ALA B C 1
ATOM 3989 O O . ALA B 1 80 ? -19.703 34.969 17.812 1 98.62 80 ALA B O 1
ATOM 3990 N N . GLY B 1 81 ? -17.672 35.875 17.969 1 98.44 81 GLY B N 1
ATOM 3991 C CA . GLY B 1 81 ? -18.047 36.938 18.891 1 98.44 81 GLY B CA 1
ATOM 3992 C C . GLY B 1 81 ? -17.312 38.25 18.656 1 98.44 81 GLY B C 1
ATOM 3993 O O . GLY B 1 81 ? -16.219 38.25 18.078 1 98.44 81 GLY B O 1
ATOM 3994 N N . VAL B 1 82 ? -17.969 39.312 19.078 1 98.5 82 VAL B N 1
ATOM 3995 C CA . VAL B 1 82 ? -17.375 40.656 18.938 1 98.5 82 VAL B CA 1
ATOM 3996 C C . VAL B 1 82 ? -17.484 41.406 20.25 1 98.5 82 VAL B C 1
ATOM 3998 O O . VAL B 1 82 ? -18.547 41.438 20.875 1 98.5 82 VAL B O 1
ATOM 4001 N N . VAL B 1 83 ? -16.375 41.875 20.703 1 98.38 83 VAL B N 1
ATOM 4002 C CA . VAL B 1 83 ? -16.328 42.906 21.734 1 98.38 83 VAL B CA 1
ATOM 4003 C C . VAL B 1 83 ? -16.219 44.281 21.062 1 98.38 83 VAL B C 1
ATOM 4005 O O . VAL B 1 83 ? -15.203 44.594 20.422 1 98.38 83 VAL B O 1
ATOM 4008 N N . ASN B 1 84 ? -17.219 45.062 21.281 1 97.5 84 ASN B N 1
ATOM 4009 C CA . ASN B 1 84 ? -17.219 46.375 20.625 1 97.5 84 ASN B CA 1
ATOM 4010 C C . ASN B 1 84 ? -16.25 47.344 21.312 1 97.5 84 ASN B C 1
ATOM 4012 O O . ASN B 1 84 ? -16.203 47.438 22.531 1 97.5 84 ASN B O 1
ATOM 4016 N N . GLY B 1 85 ? -15.469 47.969 20.5 1 96.44 85 GLY B N 1
ATOM 4017 C CA . GLY B 1 85 ? -14.711 49.094 20.969 1 96.44 85 GLY B CA 1
ATOM 4018 C C . GLY B 1 85 ? -15.484 50.406 20.859 1 96.44 85 GLY B C 1
ATOM 4019 O O . GLY B 1 85 ? -16.672 50.406 20.531 1 96.44 85 GLY B O 1
ATOM 4020 N N . SER B 1 86 ? -14.797 51.531 21.141 1 95 86 SER B N 1
ATOM 4021 C CA . SER B 1 86 ? -15.438 52.844 21.078 1 95 86 SER B CA 1
ATOM 4022 C C . SER B 1 86 ? -15.555 53.344 19.641 1 95 86 SER B C 1
ATOM 4024 O O . SER B 1 86 ? -16.203 54.344 19.375 1 95 86 SER B O 1
ATOM 4026 N N . GLY B 1 87 ? -14.984 52.625 18.766 1 93.81 87 GLY B N 1
ATOM 4027 C CA . GLY B 1 87 ? -15.031 53 17.359 1 93.81 87 GLY B CA 1
ATOM 4028 C C . GLY B 1 87 ? -13.875 53.875 16.938 1 93.81 87 GLY B C 1
ATOM 4029 O O . GLY B 1 87 ? -13.828 54.375 15.805 1 93.81 87 GLY B O 1
ATOM 4030 N N . LYS B 1 88 ? -12.891 54.062 17.672 1 94 88 LYS B N 1
ATOM 4031 C CA . LYS B 1 88 ? -11.812 55 17.406 1 94 88 LYS B CA 1
ATOM 4032 C C . LYS B 1 88 ? -10.492 54.281 17.156 1 94 88 LYS B C 1
ATOM 4034 O O . LYS B 1 88 ? -9.445 54.906 17.016 1 94 88 LYS B O 1
ATOM 4039 N N . GLY B 1 89 ? -10.523 52.969 17.141 1 95.75 89 GLY B N 1
ATOM 4040 C CA . GLY B 1 89 ? -9.305 52.219 16.969 1 95.75 89 GLY B CA 1
ATOM 4041 C C . GLY B 1 89 ? -9.422 51.125 15.898 1 95.75 89 GLY B C 1
ATOM 4042 O O . GLY B 1 89 ? -10.461 51 15.25 1 95.75 89 GLY B O 1
ATOM 4043 N N . ARG B 1 90 ? -8.383 50.375 15.672 1 97.75 90 ARG B N 1
ATOM 4044 C CA . ARG B 1 90 ? -8.336 49.281 14.711 1 97.75 90 ARG B CA 1
ATOM 4045 C C . ARG B 1 90 ? -8.859 47.969 15.328 1 97.75 90 ARG B C 1
ATOM 4047 O O . ARG B 1 90 ? -8.672 47.719 16.516 1 97.75 90 ARG B O 1
ATOM 4054 N N . SER B 1 91 ? -9.508 47.188 14.578 1 98.38 91 SER B N 1
ATOM 4055 C CA . SER B 1 91 ? -10.062 45.938 15.055 1 98.38 91 SER B CA 1
ATOM 4056 C C . SER B 1 91 ? -9.07 44.781 14.891 1 98.38 91 SER B C 1
ATOM 4058 O O . SER B 1 91 ? -8.219 44.812 14 1 98.38 91 SER B O 1
ATOM 4060 N N . LEU B 1 92 ? -9.172 43.812 15.781 1 98.81 92 LEU B N 1
ATOM 4061 C CA . LEU B 1 92 ? -8.312 42.625 15.781 1 98.81 92 LEU B CA 1
ATOM 4062 C C . LEU B 1 92 ? -9.141 41.344 15.828 1 98.81 92 LEU B C 1
ATOM 4064 O O . LEU B 1 92 ? -10.094 41.25 16.609 1 98.81 92 LEU B O 1
ATOM 4068 N N . LEU B 1 93 ? -8.789 40.438 14.953 1 98.88 93 LEU B N 1
ATOM 4069 C CA . LEU B 1 93 ? -9.422 39.125 14.914 1 98.88 93 LEU B CA 1
ATOM 4070 C C . LEU B 1 93 ? -8.5 38.062 15.5 1 98.88 93 LEU B C 1
ATOM 4072 O O . LEU B 1 93 ? -7.34 37.969 15.109 1 98.88 93 LEU B O 1
ATOM 4076 N N . LEU B 1 94 ? -8.969 37.344 16.484 1 98.88 94 LEU B N 1
ATOM 4077 C CA . LEU B 1 94 ? -8.32 36.125 16.969 1 98.88 94 LEU B CA 1
ATOM 4078 C C . LEU B 1 94 ? -9.055 34.875 16.453 1 98.88 94 LEU B C 1
ATOM 4080 O O . LEU B 1 94 ? -10.234 34.688 16.75 1 98.88 94 LEU B O 1
ATOM 4084 N N . ASN B 1 95 ? -8.305 34.031 15.688 1 98.75 95 ASN B N 1
ATOM 4085 C CA . ASN B 1 95 ? -8.914 32.875 15.016 1 98.75 95 ASN B CA 1
ATOM 4086 C C . ASN B 1 95 ? -8.289 31.562 15.469 1 98.75 95 ASN B C 1
ATOM 4088 O O . ASN B 1 95 ? -7.07 31.484 15.641 1 98.75 95 ASN B O 1
ATOM 4092 N N . GLY B 1 96 ? -9.086 30.562 15.688 1 98.5 96 GLY B N 1
ATOM 4093 C CA . GLY B 1 96 ? -8.625 29.219 15.977 1 98.5 96 GLY B CA 1
ATOM 4094 C C . GLY B 1 96 ? -9.602 28.141 15.531 1 98.5 96 GLY B C 1
ATOM 4095 O O . GLY B 1 96 ? -10.812 28.391 15.469 1 98.5 96 GLY B O 1
ATOM 4096 N N . HIS B 1 97 ? -9.102 27.016 15.188 1 98.38 97 HIS B N 1
ATOM 4097 C CA . HIS B 1 97 ? -9.992 25.922 14.789 1 98.38 97 HIS B CA 1
ATOM 4098 C C . HIS B 1 97 ? -10.211 24.938 15.93 1 98.38 97 HIS B C 1
ATOM 4100 O O . HIS B 1 97 ? -9.344 24.781 16.797 1 98.38 97 HIS B O 1
ATOM 4106 N N . ILE B 1 98 ? -11.359 24.25 15.836 1 98.12 98 ILE B N 1
ATOM 4107 C CA . ILE B 1 98 ? -11.758 23.406 16.953 1 98.12 98 ILE B CA 1
ATOM 4108 C C . ILE B 1 98 ? -11.602 21.938 16.562 1 98.12 98 ILE B C 1
ATOM 4110 O O . ILE B 1 98 ? -11.578 21.047 17.422 1 98.12 98 ILE B O 1
ATOM 4114 N N . ASP B 1 99 ? -11.617 21.641 15.25 1 97.12 99 ASP B N 1
ATOM 4115 C CA . ASP B 1 99 ? -11.484 20.25 14.82 1 97.12 99 ASP B CA 1
ATOM 4116 C C . ASP B 1 99 ? -10.062 19.734 15.047 1 97.12 99 ASP B C 1
ATOM 4118 O O . ASP B 1 99 ? -9.109 20.516 15.055 1 97.12 99 ASP B O 1
ATOM 4122 N N . VAL B 1 100 ? -9.969 18.422 15.281 1 96 100 VAL B N 1
ATOM 4123 C CA . VAL B 1 100 ? -8.68 17.766 15.469 1 96 100 VAL B CA 1
ATOM 4124 C C . VAL B 1 100 ? -8.57 16.547 14.547 1 96 100 VAL B C 1
ATOM 4126 O O . VAL B 1 100 ? -9.562 16.141 13.938 1 96 100 VAL B O 1
ATOM 4129 N N . VAL B 1 101 ? -7.363 16.078 14.32 1 92.56 101 VAL B N 1
ATOM 4130 C CA . VAL B 1 101 ? -7.16 14.867 13.539 1 92.56 101 VAL B CA 1
ATOM 4131 C C . VAL B 1 101 ? -7.473 13.641 14.398 1 92.56 101 VAL B C 1
ATOM 4133 O O . VAL B 1 101 ? -7.543 13.742 15.625 1 92.56 101 VAL B O 1
ATOM 4136 N N . PRO B 1 102 ? -7.719 12.516 13.797 1 91.31 102 PRO B N 1
ATOM 4137 C CA . PRO B 1 102 ? -7.965 11.305 14.578 1 91.31 102 PRO B CA 1
ATOM 4138 C C . PRO B 1 102 ? -6.809 10.969 15.516 1 91.31 102 PRO B C 1
ATOM 4140 O O . PRO B 1 102 ? -5.66 11.32 15.242 1 91.31 102 PRO B O 1
ATOM 4143 N N . ALA B 1 103 ? -7.145 10.25 16.609 1 89.69 103 ALA B N 1
ATOM 4144 C CA . ALA B 1 103 ? -6.148 9.93 17.625 1 89.69 103 ALA B CA 1
ATOM 4145 C C . ALA B 1 103 ? -5.184 8.852 17.125 1 89.69 103 ALA B C 1
ATOM 4147 O O . ALA B 1 103 ? -4.094 8.688 17.672 1 89.69 103 ALA B O 1
ATOM 4148 N N . GLY B 1 104 ? -5.586 8.203 16.078 1 83.56 104 GLY B N 1
ATOM 4149 C CA . GLY B 1 104 ? -4.719 7.145 15.578 1 83.56 104 GLY B CA 1
ATOM 4150 C C . GLY B 1 104 ? -4.73 5.902 16.438 1 83.56 104 GLY B C 1
ATOM 4151 O O . GLY B 1 104 ? -5.773 5.508 16.969 1 83.56 104 GLY B O 1
ATOM 4152 N N . ASN B 1 105 ? -3.549 5.246 16.609 1 81.69 105 ASN B N 1
ATOM 4153 C CA . ASN B 1 105 ? -3.408 3.98 17.328 1 81.69 105 ASN B CA 1
ATOM 4154 C C . ASN B 1 105 ? -3.469 4.18 18.844 1 81.69 105 ASN B C 1
ATOM 4156 O O . ASN B 1 105 ? -2.537 4.727 19.438 1 81.69 105 ASN B O 1
ATOM 4160 N N . PRO B 1 106 ? -4.457 3.629 19.438 1 85.06 106 PRO B N 1
ATOM 4161 C CA . PRO B 1 106 ? -4.617 3.832 20.875 1 85.06 106 PRO B CA 1
ATOM 4162 C C . PRO B 1 106 ? -3.4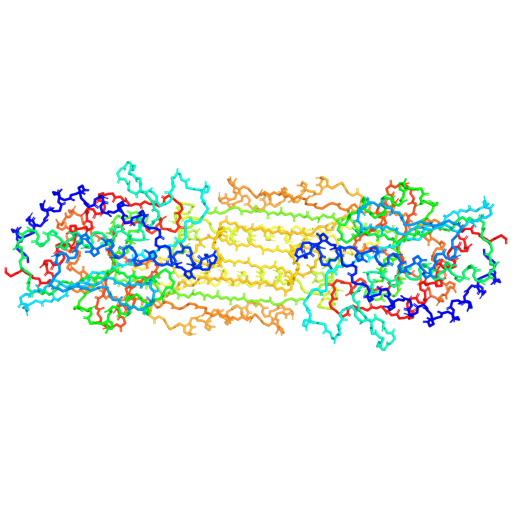77 3.225 21.688 1 85.06 106 PRO B C 1
ATOM 4164 O O . PRO B 1 106 ? -3.158 3.715 22.766 1 85.06 106 PRO B O 1
ATOM 4167 N N . ASP B 1 107 ? -2.82 2.223 21.062 1 84.06 107 ASP B N 1
ATOM 4168 C CA . ASP B 1 107 ? -1.784 1.502 21.797 1 84.06 107 ASP B CA 1
ATOM 4169 C C . ASP B 1 107 ? -0.536 2.363 21.969 1 84.06 107 ASP B C 1
ATOM 4171 O O . ASP B 1 107 ? 0.327 2.057 22.797 1 84.06 107 ASP B O 1
ATOM 4175 N N . THR B 1 108 ? -0.486 3.439 21.25 1 85.69 108 THR B N 1
ATOM 4176 C CA . THR B 1 108 ? 0.7 4.289 21.297 1 85.69 108 THR B CA 1
ATOM 4177 C C . THR B 1 108 ? 0.486 5.453 22.266 1 85.69 108 THR B C 1
ATOM 4179 O O . THR B 1 108 ? 1.397 6.254 22.484 1 85.69 108 THR B O 1
ATOM 4182 N N . TRP B 1 109 ? -0.667 5.559 22.859 1 91.62 109 TRP B N 1
ATOM 4183 C CA . TRP B 1 109 ? -0.989 6.609 23.828 1 91.62 109 TRP B CA 1
ATOM 4184 C C . TRP B 1 109 ? -0.729 6.141 25.25 1 91.62 109 TRP B C 1
ATOM 4186 O O . TRP B 1 109 ? -1.018 4.996 25.594 1 91.62 109 TRP B O 1
ATOM 4196 N N . GLU B 1 110 ? -0.141 6.977 26.031 1 92.19 110 GLU B N 1
ATOM 4197 C CA . GLU B 1 110 ? 0.059 6.691 27.453 1 92.19 110 GLU B CA 1
ATOM 4198 C C . GLU B 1 110 ? -1.233 6.879 28.234 1 92.19 110 GLU B C 1
ATOM 4200 O O . GLU B 1 110 ? -1.447 6.215 29.25 1 92.19 110 GLU B O 1
ATOM 4205 N N . THR B 1 111 ? -1.999 7.816 27.75 1 90.75 111 THR B N 1
ATOM 4206 C CA . THR B 1 111 ? -3.311 8.102 28.328 1 90.75 111 THR B CA 1
ATOM 4207 C C . THR B 1 111 ? -4.359 8.25 27.234 1 90.75 111 THR B C 1
ATOM 4209 O O . THR B 1 111 ? -4.016 8.367 26.047 1 90.75 111 THR B O 1
ATOM 4212 N N . ASP B 1 112 ? -5.59 8.117 27.656 1 94.12 112 ASP B N 1
ATOM 4213 C CA . ASP B 1 112 ? -6.668 8.289 26.672 1 94.12 112 ASP B CA 1
ATOM 4214 C C . ASP B 1 112 ? -6.574 9.641 25.984 1 94.12 112 ASP B C 1
ATOM 4216 O O . ASP B 1 112 ? -6.469 10.68 26.656 1 94.12 112 ASP B O 1
ATOM 4220 N N . PRO B 1 113 ? -6.605 9.617 24.703 1 95.69 113 PRO B N 1
ATOM 4221 C CA . PRO B 1 113 ? -6.398 10.859 23.953 1 95.69 113 PRO B CA 1
ATOM 4222 C C . PRO B 1 113 ? -7.461 11.914 24.25 1 95.69 113 PRO B C 1
ATOM 4224 O O . PRO B 1 113 ? -7.227 13.102 24.047 1 95.69 113 PRO B O 1
ATOM 4227 N N . PHE B 1 114 ? -8.648 11.562 24.734 1 96.94 114 PHE B N 1
ATOM 4228 C CA . PHE B 1 114 ? -9.734 12.516 24.922 1 96.94 114 PHE B CA 1
ATOM 4229 C C . PHE B 1 114 ? -10.125 12.617 26.391 1 96.94 114 PHE B C 1
ATOM 4231 O O . PHE B 1 114 ? -11.242 13.016 26.719 1 96.94 114 PHE B O 1
ATOM 4238 N N . ILE B 1 115 ? -9.242 12.203 27.234 1 96.5 115 ILE B N 1
ATOM 4239 C CA . ILE B 1 115 ? -9.258 12.5 28.656 1 96.5 115 ILE B CA 1
ATOM 4240 C C . ILE B 1 115 ? -8.023 13.328 29.031 1 96.5 115 ILE B C 1
ATOM 4242 O O . ILE B 1 115 ? -6.914 12.797 29.109 1 96.5 115 ILE B O 1
ATOM 4246 N N . ALA B 1 116 ? -8.305 14.57 29.25 1 96.75 116 ALA B N 1
ATOM 4247 C CA . ALA B 1 116 ? -7.203 15.492 29.5 1 96.75 116 ALA B CA 1
ATOM 4248 C C . ALA B 1 116 ? -6.48 15.148 30.797 1 96.75 116 ALA B C 1
ATOM 4250 O O . ALA B 1 116 ? -7.117 14.828 31.797 1 96.75 116 ALA B O 1
ATOM 4251 N N . SER B 1 117 ? -5.238 15.086 30.734 1 95.38 117 SER B N 1
ATOM 4252 C CA . SER B 1 117 ? -4.422 14.852 31.922 1 95.38 117 SER B CA 1
ATOM 4253 C C . SER B 1 117 ? -3.357 15.93 32.094 1 95.38 117 SER B C 1
ATOM 4255 O O . SER B 1 117 ? -2.832 16.453 31.109 1 95.38 117 SER B O 1
ATOM 4257 N N . GLU B 1 118 ? -3.168 16.328 33.312 1 95.69 118 GLU B N 1
ATOM 4258 C CA . GLU B 1 118 ? -2.105 17.266 33.656 1 95.69 118 GLU B CA 1
ATOM 4259 C C . GLU B 1 118 ? -0.912 16.562 34.281 1 95.69 118 GLU B C 1
ATOM 4261 O O . GLU B 1 118 ? -1.019 16.016 35.375 1 95.69 118 GLU B O 1
ATOM 4266 N N . VAL B 1 119 ? 0.149 16.516 33.531 1 94.31 119 VAL B N 1
ATOM 4267 C CA . VAL B 1 119 ? 1.358 15.852 34 1 94.31 119 VAL B CA 1
ATOM 4268 C C . VAL B 1 119 ? 2.564 16.766 33.812 1 94.31 119 VAL B C 1
ATOM 4270 O O . VAL B 1 119 ? 2.832 17.219 32.688 1 94.31 119 VAL B O 1
ATOM 4273 N N . SER B 1 120 ? 3.281 17.109 34.875 1 94.69 120 SER B N 1
ATOM 4274 C CA . SER B 1 120 ? 4.539 17.844 34.844 1 94.69 120 SER B CA 1
ATOM 4275 C C . SER B 1 120 ? 4.367 19.188 34.125 1 94.69 120 SER B C 1
ATOM 4277 O O . SER B 1 120 ? 5.145 19.531 33.25 1 94.69 120 SER B O 1
ATOM 4279 N N . GLY B 1 121 ? 3.281 19.859 34.375 1 95.94 121 GLY B N 1
ATOM 4280 C CA . GLY B 1 121 ? 3.068 21.203 33.844 1 95.94 121 GLY B CA 1
ATOM 4281 C C . GLY B 1 121 ? 2.576 21.203 32.406 1 95.94 121 GLY B C 1
ATOM 4282 O O . GLY B 1 121 ? 2.637 22.234 31.734 1 95.94 121 GLY B O 1
ATOM 4283 N N . ARG B 1 122 ? 2.123 20 31.984 1 96.12 122 ARG B N 1
ATOM 4284 C CA . ARG B 1 122 ? 1.63 19.844 30.625 1 96.12 122 ARG B CA 1
ATOM 4285 C C . ARG B 1 122 ? 0.205 19.297 30.609 1 96.12 122 ARG B C 1
ATOM 4287 O O . ARG B 1 122 ? -0.156 18.484 31.453 1 96.12 122 ARG B O 1
ATOM 4294 N N . ILE B 1 123 ? -0.586 19.828 29.734 1 97.5 123 ILE B N 1
ATOM 4295 C CA . ILE B 1 123 ? -1.894 19.234 29.469 1 97.5 123 ILE B CA 1
ATOM 4296 C C . ILE B 1 123 ? -1.808 18.281 28.281 1 97.5 123 ILE B C 1
ATOM 4298 O O . ILE B 1 123 ? -1.455 18.703 27.172 1 97.5 123 ILE B O 1
ATOM 4302 N N . HIS B 1 124 ? -2.123 17.031 28.609 1 96.94 124 HIS B N 1
ATOM 4303 C CA . HIS B 1 124 ? -2.049 16 27.578 1 96.94 124 HIS B CA 1
ATOM 4304 C C . HIS B 1 124 ? -3.43 15.695 27.016 1 96.94 124 HIS B C 1
ATOM 4306 O O . HIS B 1 124 ? -4.422 15.695 27.75 1 96.94 124 HIS B O 1
ATOM 4312 N N . GLY B 1 125 ? -3.42 15.398 25.719 1 96.94 125 GLY B N 1
ATOM 4313 C CA . GLY B 1 125 ? -4.625 15.023 24.984 1 96.94 125 GLY B CA 1
ATOM 4314 C C . GLY B 1 125 ? -4.613 15.453 23.531 1 96.94 125 GLY B C 1
ATOM 4315 O O . GLY B 1 125 ? -3.871 16.375 23.156 1 96.94 125 GLY B O 1
ATOM 4316 N N . ARG B 1 126 ? -5.445 14.781 22.734 1 96.56 126 ARG B N 1
ATOM 4317 C CA . ARG B 1 126 ? -5.562 15.18 21.344 1 96.56 126 ARG B CA 1
ATOM 4318 C C . ARG B 1 126 ? -6.152 16.578 21.203 1 96.56 126 ARG B C 1
ATOM 4320 O O . ARG B 1 126 ? -7.23 16.859 21.75 1 96.56 126 ARG B O 1
ATOM 4327 N N . GLY B 1 127 ? -5.426 17.469 20.562 1 96.75 127 GLY B N 1
ATOM 4328 C CA . GLY B 1 127 ? -5.867 18.844 20.375 1 96.75 127 GLY B CA 1
ATOM 4329 C C . GLY B 1 127 ? -5.254 19.812 21.375 1 96.75 127 GLY B C 1
ATOM 4330 O O . GLY B 1 127 ? -5.363 21.031 21.203 1 96.75 127 GLY B O 1
ATOM 4331 N N . ALA B 1 128 ? -4.547 19.266 22.344 1 97.12 128 ALA B N 1
ATOM 4332 C CA . ALA B 1 128 ? -3.934 20.156 23.312 1 97.12 128 ALA B CA 1
ATOM 4333 C C . ALA B 1 128 ? -2.98 21.141 22.641 1 97.12 128 ALA B C 1
ATOM 4335 O O . ALA B 1 128 ? -3.045 22.344 22.891 1 97.12 128 ALA B O 1
ATOM 4336 N N . SER B 1 129 ? -2.17 20.625 21.781 1 94.94 129 SER B N 1
ATOM 4337 C CA . SER B 1 129 ? -1.24 21.484 21.047 1 94.94 129 SER B CA 1
ATOM 4338 C C . SER B 1 129 ? -1.873 22.031 19.766 1 94.94 129 SER B C 1
ATOM 4340 O O . SER B 1 129 ? -1.591 23.156 19.375 1 94.94 129 SER B O 1
ATOM 4342 N N . ASP B 1 130 ? -2.639 21.406 19.047 1 94.69 130 ASP B N 1
ATOM 4343 C CA . ASP B 1 130 ? -3.195 21.734 17.734 1 94.69 130 ASP B CA 1
ATOM 4344 C C . ASP B 1 130 ? -4.711 21.531 17.719 1 94.69 130 ASP B C 1
ATOM 4346 O O . ASP B 1 130 ? -5.203 20.484 17.297 1 94.69 130 ASP B O 1
ATOM 4350 N N . MET B 1 131 ? -5.477 22.484 18.281 1 96.44 131 MET B N 1
ATOM 4351 C CA . MET B 1 131 ? -4.918 23.703 18.844 1 96.44 131 MET B CA 1
ATOM 4352 C C . MET B 1 131 ? -5.859 24.297 19.891 1 96.44 131 MET B C 1
ATOM 4354 O O . MET B 1 131 ? -6.035 25.516 19.938 1 96.44 131 MET B O 1
ATOM 4358 N N . LYS B 1 132 ? -6.488 23.438 20.641 1 98.44 132 LYS B N 1
ATOM 4359 C CA . LYS B 1 132 ? -7.508 23.875 21.594 1 98.44 132 LYS B CA 1
ATOM 4360 C C . LYS B 1 132 ? -6.898 24.75 22.688 1 98.44 132 LYS B C 1
ATOM 4362 O O . LYS B 1 132 ? -7.57 25.625 23.234 1 98.44 132 LYS B O 1
ATOM 4367 N N . SER B 1 133 ? -5.641 24.562 23.062 1 98.38 133 SER B N 1
ATOM 4368 C CA . SER B 1 133 ? -4.953 25.469 23.969 1 98.38 133 SER B CA 1
ATOM 4369 C C . SER B 1 133 ? -4.891 26.875 23.406 1 98.38 133 SER B C 1
ATOM 4371 O O . SER B 1 133 ? -5.066 27.859 24.141 1 98.38 133 SER B O 1
ATOM 4373 N N . GLY B 1 134 ? -4.598 26.969 22.109 1 98.56 134 GLY B N 1
ATOM 4374 C CA . GLY B 1 134 ? -4.598 28.281 21.453 1 98.56 134 GLY B CA 1
ATOM 4375 C C . GLY B 1 134 ? -5.957 28.938 21.469 1 98.56 134 GLY B C 1
ATOM 4376 O O . GLY B 1 134 ? -6.059 30.156 21.703 1 98.56 134 GLY B O 1
ATOM 4377 N N . VAL B 1 135 ? -6.984 28.188 21.234 1 98.81 135 VAL B N 1
ATOM 4378 C CA . VAL B 1 135 ? -8.352 28.703 21.25 1 98.81 135 VAL B CA 1
ATOM 4379 C C . VAL B 1 135 ? -8.672 29.266 22.625 1 98.81 135 VAL B C 1
ATOM 4381 O O . VAL B 1 135 ? -9.133 30.406 22.734 1 98.81 135 VAL B O 1
ATOM 4384 N N . ILE B 1 136 ? -8.383 28.531 23.656 1 98.88 136 ILE B N 1
ATOM 4385 C CA . ILE B 1 136 ? -8.68 28.969 25.016 1 98.88 136 ILE B CA 1
ATOM 4386 C C . ILE B 1 136 ? -7.828 30.203 25.359 1 98.88 136 ILE B C 1
ATOM 4388 O O . ILE B 1 136 ? -8.289 31.109 26.047 1 98.88 136 ILE B O 1
ATOM 4392 N N . ALA B 1 137 ? -6.586 30.203 24.891 1 98.81 137 ALA B N 1
ATOM 4393 C CA . ALA B 1 137 ? -5.738 31.375 25.109 1 98.81 137 ALA B CA 1
ATOM 4394 C C . ALA B 1 137 ? -6.387 32.625 24.531 1 98.81 137 ALA B C 1
ATOM 4396 O O . ALA B 1 137 ? -6.383 33.688 25.188 1 98.81 137 ALA B O 1
ATOM 4397 N N . ALA B 1 138 ? -6.902 32.562 23.359 1 98.88 138 ALA B N 1
ATOM 4398 C CA . ALA B 1 138 ? -7.559 33.719 22.703 1 98.88 138 ALA B CA 1
ATOM 4399 C C . ALA B 1 138 ? -8.766 34.188 23.516 1 98.88 138 ALA B C 1
ATOM 4401 O O . ALA B 1 138 ? -8.906 35.375 23.797 1 98.88 138 ALA B O 1
ATOM 4402 N N . PHE B 1 139 ? -9.633 33.25 23.891 1 98.81 139 PHE B N 1
ATOM 4403 C CA . PHE B 1 139 ? -10.844 33.562 24.641 1 98.81 139 PHE B CA 1
ATOM 4404 C C . PHE B 1 139 ? -10.484 34.125 26.016 1 98.81 139 PHE B C 1
ATOM 4406 O O . PHE B 1 139 ? -11.125 35.062 26.516 1 98.81 139 PHE B O 1
ATOM 4413 N N . SER B 1 140 ? -9.492 33.562 26.625 1 98.88 140 SER B N 1
ATOM 4414 C CA . SER B 1 140 ? -9.078 34 27.953 1 98.88 140 SER B CA 1
ATOM 4415 C C . SER B 1 140 ? -8.461 35.406 27.906 1 98.88 140 SER B C 1
ATOM 4417 O O . SER B 1 140 ? -8.602 36.188 28.844 1 98.88 140 SER B O 1
ATOM 4419 N N . ALA B 1 141 ? -7.715 35.688 26.812 1 98.81 141 ALA B N 1
ATOM 4420 C CA . ALA B 1 141 ? -7.203 37.031 26.625 1 98.81 141 ALA B CA 1
ATOM 4421 C C . ALA B 1 141 ? -8.336 38.062 26.625 1 98.81 141 ALA B C 1
ATOM 4423 O O . ALA B 1 141 ? -8.25 39.125 27.266 1 98.81 141 ALA B O 1
ATOM 4424 N N . ILE B 1 142 ? -9.359 37.75 25.906 1 98.69 142 ILE B N 1
ATOM 4425 C CA . ILE B 1 142 ? -10.531 38.594 25.828 1 98.69 142 ILE B CA 1
ATOM 4426 C C . ILE B 1 142 ? -11.172 38.75 27.203 1 98.69 142 ILE B C 1
ATOM 4428 O O . ILE B 1 142 ? -11.547 39.844 27.625 1 98.69 142 ILE B O 1
ATOM 4432 N N . GLU B 1 143 ? -11.32 37.625 27.891 1 98.69 143 GLU B N 1
ATOM 4433 C CA . GLU B 1 143 ? -11.922 37.625 29.219 1 98.69 143 GLU B CA 1
ATOM 4434 C C . GLU B 1 143 ? -11.141 38.531 30.172 1 98.69 143 GLU B C 1
ATOM 4436 O O . GLU B 1 143 ? -11.727 39.281 30.953 1 98.69 143 GLU B O 1
ATOM 4441 N N . ALA B 1 144 ? -9.867 38.406 30.125 1 98.62 144 ALA B N 1
ATOM 4442 C CA . ALA B 1 144 ? -9.016 39.188 31.016 1 98.62 144 ALA B CA 1
ATOM 4443 C C . ALA B 1 144 ? -9.211 40.688 30.75 1 98.62 144 ALA B C 1
ATOM 4445 O O . ALA B 1 144 ? -9.25 41.5 31.688 1 98.62 144 ALA B O 1
ATOM 4446 N N . ILE B 1 145 ? -9.289 41.062 29.484 1 98.12 145 ILE B N 1
ATOM 4447 C CA . ILE B 1 145 ? -9.492 42.438 29.109 1 98.12 145 ILE B CA 1
ATOM 4448 C C . ILE B 1 145 ? -10.836 42.938 29.656 1 98.12 145 ILE B C 1
ATOM 4450 O O . ILE B 1 145 ? -10.922 44 30.266 1 98.12 145 ILE B O 1
ATOM 4454 N N . ARG B 1 146 ? -11.875 42.125 29.453 1 97.5 146 ARG B N 1
ATOM 4455 C CA . ARG B 1 146 ? -13.211 42.5 29.906 1 97.5 146 ARG B CA 1
ATOM 4456 C C . ARG B 1 146 ? -13.258 42.594 31.422 1 97.5 146 ARG B C 1
ATOM 4458 O O . ARG B 1 146 ? -13.812 43.562 31.969 1 97.5 146 ARG B O 1
ATOM 4465 N N . ARG B 1 147 ? -12.695 41.719 32.094 1 96.88 147 ARG B N 1
ATOM 4466 C CA . ARG B 1 147 ? -12.75 41.656 33.531 1 96.88 147 ARG B CA 1
ATOM 4467 C C . ARG B 1 147 ? -11.906 42.75 34.156 1 96.88 147 ARG B C 1
ATOM 4469 O O . ARG B 1 147 ? -12.148 43.156 35.312 1 96.88 147 ARG B O 1
ATOM 4476 N N . SER B 1 148 ? -10.953 43.219 33.469 1 96.62 148 SER B N 1
ATOM 4477 C CA . SER B 1 148 ? -10.086 44.281 33.969 1 96.62 148 SER B CA 1
ATOM 4478 C C . SER B 1 148 ? -10.781 45.625 33.906 1 96.62 148 SER B C 1
ATOM 4480 O O . SER B 1 148 ? -10.258 46.625 34.406 1 96.62 148 SER B O 1
ATOM 4482 N N . GLY B 1 149 ? -11.898 45.719 33.156 1 94.69 149 GLY B N 1
ATOM 4483 C CA . GLY B 1 149 ? -12.656 46.938 33.062 1 94.69 149 GLY B CA 1
ATOM 4484 C C . GLY B 1 149 ? -12.133 47.875 31.969 1 94.69 149 GLY B C 1
ATOM 4485 O O . GLY B 1 149 ? -12.516 49.031 31.922 1 94.69 149 GLY B O 1
ATOM 4486 N N . ILE B 1 150 ? -11.312 47.375 31.172 1 95.06 150 ILE B N 1
ATOM 4487 C CA . ILE B 1 150 ? -10.703 48.188 30.125 1 95.06 150 ILE B CA 1
ATOM 4488 C C . ILE B 1 150 ? -11.641 48.25 28.922 1 95.06 150 ILE B C 1
ATOM 4490 O O . ILE B 1 150 ? -12.148 47.219 28.469 1 95.06 150 ILE B O 1
ATOM 4494 N N . GLU B 1 151 ? -11.875 49.406 28.453 1 94.88 151 GLU B N 1
ATOM 4495 C CA . GLU B 1 151 ? -12.609 49.625 27.203 1 94.88 151 GLU B CA 1
ATOM 4496 C C . GLU B 1 151 ? -11.656 49.812 26.031 1 94.88 151 GLU B C 1
ATOM 4498 O O . GLU B 1 151 ? -10.758 50.656 26.094 1 94.88 151 GLU B O 1
ATOM 4503 N N . LEU B 1 152 ? -11.891 49.094 25 1 96.69 152 LEU B N 1
ATOM 4504 C CA . LEU B 1 152 ? -11.031 49.156 23.812 1 96.69 152 LEU B CA 1
ATOM 4505 C C . LEU B 1 152 ? -11.539 50.25 22.859 1 96.69 152 LEU B C 1
ATOM 4507 O O . LEU B 1 152 ? -12.719 50.594 22.875 1 96.69 152 LEU B O 1
ATOM 4511 N N . ALA B 1 153 ? -10.586 50.781 22.109 1 97.5 153 ALA B N 1
ATOM 4512 C CA . ALA B 1 153 ? -10.953 51.75 21.062 1 97.5 153 ALA B CA 1
ATOM 4513 C C . ALA B 1 153 ? -11.438 51.031 19.812 1 97.5 153 ALA B C 1
ATOM 4515 O O . ALA B 1 153 ? -12.32 51.531 19.109 1 97.5 153 ALA B O 1
ATOM 4516 N N . GLY B 1 154 ? -10.812 49.938 19.453 1 97.88 154 GLY B N 1
ATOM 4517 C CA . GLY B 1 154 ? -11.219 49.125 18.312 1 97.88 154 GLY B CA 1
ATOM 4518 C C . GLY B 1 154 ? -11.906 47.844 18.734 1 97.88 154 GLY B C 1
ATOM 4519 O O . GLY B 1 154 ? -11.812 47.438 19.875 1 97.88 154 GLY B O 1
ATOM 4520 N N . ASP B 1 155 ? -12.578 47.219 17.797 1 98.31 155 ASP B N 1
ATOM 4521 C CA . ASP B 1 155 ? -13.312 45.969 18.047 1 98.31 155 ASP B CA 1
ATOM 4522 C C . ASP B 1 155 ? -12.367 44.781 18.188 1 98.31 155 ASP B C 1
ATOM 4524 O O . ASP B 1 155 ? -11.305 44.75 17.562 1 98.31 155 ASP B O 1
ATOM 4528 N N . LEU B 1 156 ? -12.727 43.938 19.031 1 98.44 156 LEU B N 1
ATOM 4529 C CA . LEU B 1 156 ? -12.062 42.625 19.172 1 98.44 156 LEU B CA 1
ATOM 4530 C C . LEU B 1 156 ? -12.992 41.5 18.75 1 98.44 156 LEU B C 1
ATOM 4532 O O . LEU B 1 156 ? -14.094 41.375 19.281 1 98.44 156 LEU B O 1
ATOM 4536 N N . VAL B 1 157 ? -12.547 40.75 17.75 1 98.62 157 VAL B N 1
ATOM 4537 C CA . VAL B 1 157 ? -13.359 39.688 17.172 1 98.62 157 VAL B CA 1
ATOM 4538 C C . VAL B 1 157 ? -12.703 38.344 17.438 1 98.62 157 VAL B C 1
ATOM 4540 O O . VAL B 1 157 ? -11.477 38.25 17.484 1 98.62 157 VAL B O 1
ATOM 4543 N N . VAL B 1 158 ? -13.516 37.281 17.688 1 98.69 158 VAL B N 1
ATOM 4544 C CA . VAL B 1 158 ? -12.969 35.938 17.891 1 98.69 158 VAL B CA 1
ATOM 4545 C C . VAL B 1 158 ? -13.711 34.938 17.016 1 98.69 158 VAL B C 1
ATOM 4547 O O . VAL B 1 158 ? -14.914 35.094 16.766 1 98.69 158 VAL B O 1
ATOM 4550 N N . HIS B 1 159 ? -12.922 34 16.453 1 98.19 159 HIS B N 1
ATOM 4551 C CA . HIS B 1 159 ? -13.438 32.875 15.719 1 98.19 159 HIS B CA 1
ATOM 4552 C C . HIS B 1 159 ? -13.07 31.562 16.406 1 98.19 159 HIS B C 1
ATOM 4554 O O . HIS B 1 159 ? -11.922 31.375 16.844 1 98.19 159 HIS B O 1
ATOM 4560 N N . SER B 1 160 ? -13.977 30.656 16.625 1 98.69 160 SER B N 1
ATOM 4561 C CA . SER B 1 160 ? -13.75 29.219 16.812 1 98.69 160 SER B CA 1
ATOM 4562 C C . SER B 1 160 ? -14.422 28.406 15.703 1 98.69 160 SER B C 1
ATOM 4564 O O . SER B 1 160 ? -15.648 28.328 15.641 1 98.69 160 SER B O 1
ATOM 4566 N N . VAL B 1 161 ? -13.547 27.766 14.844 1 98.62 161 VAL B N 1
ATOM 4567 C CA . VAL B 1 161 ? -14.102 27.328 13.57 1 98.62 161 VAL B CA 1
ATOM 4568 C C . VAL B 1 161 ? -13.836 25.844 13.367 1 98.62 161 VAL B C 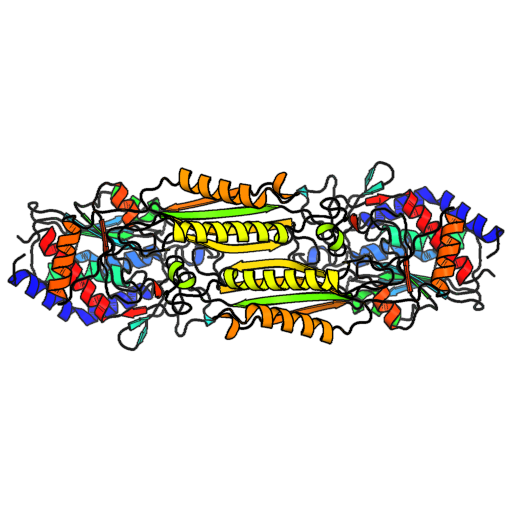1
ATOM 4570 O O . VAL B 1 161 ? -12.875 25.297 13.93 1 98.62 161 VAL B O 1
ATOM 4573 N N . ALA B 1 162 ? -14.664 25.203 12.562 1 97.25 162 ALA B N 1
ATOM 4574 C CA . ALA B 1 162 ? -14.516 23.797 12.164 1 97.25 162 ALA B CA 1
ATOM 4575 C C . ALA B 1 162 ? -13.797 23.688 10.82 1 97.25 162 ALA B C 1
ATOM 4577 O O . ALA B 1 162 ? -13.664 24.688 10.102 1 97.25 162 ALA B O 1
ATOM 4578 N N . GLY B 1 163 ? -13.195 22.547 10.523 1 94.88 163 GLY B N 1
ATOM 4579 C CA . GLY B 1 163 ? -12.891 22.156 9.156 1 94.88 163 GLY B CA 1
ATOM 4580 C C . GLY B 1 163 ? -11.445 22.422 8.773 1 94.88 163 GLY B C 1
ATOM 4581 O O . GLY B 1 163 ? -11.016 22.078 7.668 1 94.88 163 GLY B O 1
ATOM 4582 N N . GLU B 1 164 ? -10.609 23.016 9.648 1 94.25 164 GLU B N 1
ATOM 4583 C CA . GLU B 1 164 ? -9.25 23.406 9.305 1 94.25 164 GLU B CA 1
ATOM 4584 C C . GLU B 1 164 ? -8.414 22.203 8.883 1 94.25 164 GLU B C 1
ATOM 4586 O O . GLU B 1 164 ? -7.645 22.266 7.922 1 94.25 164 GLU B O 1
ATOM 4591 N N . GLU B 1 165 ? -8.547 21.062 9.445 1 91.62 165 GLU B N 1
ATOM 4592 C CA . GLU B 1 165 ? -7.66 19.906 9.312 1 91.62 165 GLU B CA 1
ATOM 4593 C C . GLU B 1 165 ? -7.754 19.297 7.91 1 91.62 165 GLU B C 1
ATOM 4595 O O . GLU B 1 165 ? -6.887 18.531 7.504 1 91.62 165 GLU B O 1
ATOM 4600 N N . LEU B 1 166 ? -8.828 19.688 7.184 1 89.31 166 LEU B N 1
ATOM 4601 C CA . LEU B 1 166 ? -8.977 19.219 5.812 1 89.31 166 LEU B CA 1
ATOM 4602 C C . LEU B 1 166 ? -9.109 20.391 4.848 1 89.31 166 LEU B C 1
ATOM 4604 O O . LEU B 1 166 ? -9.562 20.219 3.713 1 89.31 166 LEU B O 1
ATOM 4608 N N . GLY B 1 167 ? -8.805 21.578 5.371 1 89.81 167 GLY B N 1
ATOM 4609 C CA . GLY B 1 167 ? -8.867 22.781 4.539 1 89.81 167 GLY B CA 1
ATOM 4610 C C . GLY B 1 167 ? -10.281 23.156 4.156 1 89.81 167 GLY B C 1
ATOM 4611 O O . GLY B 1 167 ? -10.5 23.797 3.119 1 89.81 167 GLY B O 1
ATOM 4612 N N . GLU B 1 168 ? -11.211 22.797 4.961 1 92.81 168 GLU B N 1
ATOM 4613 C CA . GLU B 1 168 ? -12.617 23.094 4.672 1 92.81 168 GLU B CA 1
ATOM 4614 C C . GLU B 1 168 ? -12.992 24.5 5.133 1 92.81 168 GLU B C 1
ATOM 4616 O O . GLU B 1 168 ? -13.898 24.672 5.957 1 92.81 168 GLU B O 1
ATOM 4621 N N . HIS B 1 169 ? -12.367 25.484 4.461 1 93.56 169 HIS B N 1
ATOM 4622 C CA . HIS B 1 169 ? -12.547 26.859 4.906 1 93.56 169 HIS B CA 1
ATOM 4623 C C . HIS B 1 169 ? -13.977 27.328 4.676 1 93.56 169 HIS B C 1
ATOM 4625 O O . HIS B 1 169 ? -14.469 28.203 5.398 1 93.56 169 HIS B O 1
ATOM 4631 N N . GLU B 1 170 ? -14.688 26.688 3.764 1 95.19 170 GLU B N 1
ATOM 4632 C CA . GLU B 1 170 ? -16.078 27.062 3.504 1 95.19 170 GLU B CA 1
ATOM 4633 C C . GLU B 1 170 ? -16.969 26.703 4.688 1 95.19 170 GLU B C 1
ATOM 4635 O O . GLU B 1 170 ? -18 27.359 4.91 1 95.19 170 GLU B O 1
ATOM 4640 N N . VAL B 1 171 ? -16.516 25.719 5.383 1 96.12 171 VAL B N 1
ATOM 4641 C CA . VAL B 1 171 ? -17.25 25.312 6.57 1 96.12 171 VAL B CA 1
ATOM 4642 C C . VAL B 1 171 ? -16.844 26.172 7.762 1 96.12 171 VAL B C 1
ATOM 4644 O O . VAL B 1 171 ? -17.656 26.5 8.609 1 96.12 171 VAL B O 1
ATOM 4647 N N . GLY B 1 172 ? -15.586 26.5 7.84 1 97.19 172 GLY B N 1
ATOM 4648 C CA . GLY B 1 172 ? -15.031 27.141 9.016 1 97.19 172 GLY B CA 1
ATOM 4649 C C . GLY B 1 172 ? -14.766 28.625 8.82 1 97.19 172 GLY B C 1
ATOM 4650 O O . GLY B 1 172 ? -15.695 29.438 8.789 1 97.19 172 GLY B O 1
ATOM 4651 N N . THR B 1 173 ? -13.461 28.984 8.617 1 97.81 173 THR B N 1
ATOM 4652 C CA . THR B 1 173 ? -12.977 30.359 8.641 1 97.81 173 THR B CA 1
ATOM 4653 C C . THR B 1 173 ? -13.625 31.172 7.523 1 97.81 173 THR B C 1
ATOM 4655 O O . THR B 1 173 ? -14.055 32.312 7.75 1 97.81 173 THR B O 1
ATOM 4658 N N . GLY B 1 174 ? -13.688 30.625 6.332 1 97.19 174 GLY B N 1
ATOM 4659 C CA . GLY B 1 174 ? -14.32 31.328 5.234 1 97.19 174 GLY B CA 1
ATOM 4660 C C . GLY B 1 174 ? -15.773 31.688 5.512 1 97.19 174 GLY B C 1
ATOM 4661 O O . GLY B 1 174 ? -16.219 32.781 5.188 1 97.19 174 GLY B O 1
ATOM 4662 N N . CYS B 1 175 ? -16.484 30.797 6.098 1 97.25 175 CYS B N 1
ATOM 4663 C CA . CYS B 1 175 ? -17.906 31 6.422 1 97.25 175 CYS B CA 1
ATOM 4664 C C . CYS B 1 175 ? -18.078 32.156 7.414 1 97.25 175 CYS B C 1
ATOM 4666 O O . CYS B 1 175 ? -18.906 33.031 7.215 1 97.25 175 CYS B O 1
ATOM 4668 N N . VAL B 1 176 ? -17.266 32.188 8.469 1 97.94 176 VAL B N 1
ATOM 4669 C CA . VAL B 1 176 ? -17.406 33.156 9.531 1 97.94 176 VAL B CA 1
ATOM 4670 C C . VAL B 1 176 ? -17.031 34.562 8.992 1 97.94 176 VAL B C 1
ATOM 4672 O O . VAL B 1 176 ? -17.688 35.531 9.305 1 97.94 176 VAL B O 1
ATOM 4675 N N . LEU B 1 177 ? -15.992 34.594 8.148 1 97.94 177 LEU B N 1
ATOM 4676 C CA . LEU B 1 177 ? -15.594 35.844 7.523 1 97.94 177 LEU B CA 1
ATOM 4677 C C . LEU B 1 177 ? -16.703 36.375 6.625 1 97.94 177 LEU B C 1
ATOM 4679 O O . LEU B 1 177 ? -17 37.594 6.637 1 97.94 177 LEU B O 1
ATOM 4683 N N . GLN B 1 178 ? -17.344 35.531 5.898 1 96.69 178 GLN B N 1
ATOM 4684 C CA . GLN B 1 178 ? -18.406 35.906 4.984 1 96.69 178 GLN B CA 1
ATOM 4685 C C . GLN B 1 178 ? -19.625 36.406 5.75 1 96.69 178 GLN B C 1
ATOM 4687 O O . GLN B 1 178 ? -20.438 37.188 5.211 1 96.69 178 GLN B O 1
ATOM 4692 N N . ASN B 1 179 ? -19.75 35.969 6.941 1 96.38 179 ASN B N 1
ATOM 4693 C CA . ASN B 1 179 ? -20.875 36.406 7.77 1 96.38 179 ASN B CA 1
ATOM 4694 C C . ASN B 1 179 ? -20.562 37.688 8.531 1 96.38 179 ASN B C 1
ATOM 4696 O O . ASN B 1 179 ? -21.281 38.062 9.461 1 96.38 179 ASN B O 1
ATOM 4700 N N . GLY B 1 180 ? -19.469 38.25 8.266 1 95.94 180 GLY B N 1
ATOM 4701 C CA . GLY B 1 180 ? -19.234 39.625 8.711 1 95.94 180 GLY B CA 1
ATOM 4702 C C . GLY B 1 180 ? -18.312 39.719 9.914 1 95.94 180 GLY B C 1
ATOM 4703 O O . GLY B 1 180 ? -18.078 40.781 10.445 1 95.94 180 GLY B O 1
ATOM 4704 N N . TYR B 1 181 ? -17.828 38.656 10.344 1 97.5 181 TYR B N 1
ATOM 4705 C CA . TYR B 1 181 ? -16.875 38.688 11.445 1 97.5 181 TYR B CA 1
ATOM 4706 C C . TYR B 1 181 ? -15.461 38.875 10.938 1 97.5 181 TYR B C 1
ATOM 4708 O O . TYR B 1 181 ? -14.711 37.875 10.781 1 97.5 181 TYR B O 1
ATOM 4716 N N . THR B 1 182 ? -15.055 40.031 10.695 1 97.81 182 THR B N 1
ATOM 4717 C CA . THR B 1 182 ? -13.781 40.438 10.117 1 97.81 182 THR B CA 1
ATOM 4718 C C . THR B 1 182 ? -13.078 41.469 10.992 1 97.81 182 THR B C 1
ATOM 4720 O O . THR B 1 182 ? -13.586 41.812 12.055 1 97.81 182 THR B O 1
ATOM 4723 N N . ALA B 1 183 ? -11.875 41.906 10.625 1 98.56 183 ALA B N 1
ATOM 4724 C CA . ALA B 1 183 ? -11.102 42.875 11.383 1 98.56 183 ALA B CA 1
ATOM 4725 C C . ALA B 1 183 ? -9.984 43.469 10.531 1 98.56 183 ALA B C 1
ATOM 4727 O O . ALA B 1 183 ? -9.797 43.062 9.375 1 98.56 183 ALA B O 1
ATOM 4728 N N . ASP B 1 184 ? -9.305 44.406 11.086 1 98.44 184 ASP B N 1
ATOM 4729 C CA . ASP B 1 184 ? -8.234 45.094 10.375 1 98.44 184 ASP B CA 1
ATOM 4730 C C . ASP B 1 184 ? -6.961 44.25 10.344 1 98.44 184 ASP B C 1
ATOM 4732 O O . ASP B 1 184 ? -6.105 44.438 9.477 1 98.44 184 ASP B O 1
ATOM 4736 N N . ALA B 1 185 ? -6.785 43.375 11.289 1 98.81 185 ALA B N 1
ATOM 4737 C CA . ALA B 1 185 ? -5.703 42.406 11.367 1 98.81 185 ALA B CA 1
ATOM 4738 C C . ALA B 1 185 ? -6.16 41.125 12.086 1 98.81 185 ALA B C 1
ATOM 4740 O O . ALA B 1 185 ? -7.211 41.125 12.734 1 98.81 185 ALA B O 1
ATOM 4741 N N . ALA B 1 186 ? -5.383 40.125 11.914 1 98.88 186 ALA B N 1
ATOM 4742 C CA . ALA B 1 186 ? -5.793 38.875 12.523 1 98.88 186 ALA B CA 1
ATOM 4743 C C . ALA B 1 186 ? -4.594 38.125 13.086 1 98.88 186 ALA B C 1
ATOM 4745 O O . ALA B 1 186 ? -3.469 38.281 12.602 1 98.88 186 ALA B O 1
ATOM 4746 N N . ILE B 1 187 ? -4.816 37.375 14.117 1 98.88 187 ILE B N 1
ATOM 4747 C CA . ILE B 1 187 ? -3.881 36.406 14.664 1 98.88 187 ILE B CA 1
ATOM 4748 C C . ILE B 1 187 ? -4.543 35.031 14.719 1 98.88 187 ILE B C 1
ATOM 4750 O O . ILE B 1 187 ? -5.605 34.875 15.32 1 98.88 187 ILE B O 1
ATOM 4754 N N . VAL B 1 188 ? -3.955 34.094 14.008 1 98.69 188 VAL B N 1
ATOM 4755 C CA . VAL B 1 188 ? -4.367 32.688 14.141 1 98.69 188 VAL B CA 1
ATOM 4756 C C . VAL B 1 188 ? -3.557 32.031 15.242 1 98.69 188 VAL B C 1
ATOM 4758 O O . VAL B 1 188 ? -2.334 32.156 15.305 1 98.69 188 VAL B O 1
ATOM 4761 N N . VAL B 1 189 ? -4.176 31.25 16.078 1 98.31 189 VAL B N 1
ATOM 4762 C CA . VAL B 1 189 ? -3.514 30.828 17.312 1 98.31 189 VAL B CA 1
ATOM 4763 C C . VAL B 1 189 ? -3.072 29.375 17.188 1 98.31 189 VAL B C 1
ATOM 4765 O O . VAL B 1 189 ? -3.191 28.594 18.141 1 98.31 189 VAL B O 1
ATOM 4768 N N . GLU B 1 190 ? -2.535 28.969 16.047 1 95.44 190 GLU B N 1
ATOM 4769 C CA . GLU B 1 190 ? -1.885 27.688 15.828 1 95.44 190 GLU B CA 1
ATOM 4770 C C . GLU B 1 190 ? -0.636 27.547 16.688 1 95.44 190 GLU B C 1
ATOM 4772 O O . GLU B 1 190 ? -0.021 28.531 17.078 1 95.44 190 GLU B O 1
ATOM 4777 N N . PRO B 1 191 ? -0.336 26.25 17.016 1 94.88 191 PRO B N 1
ATOM 4778 C CA . PRO B 1 191 ? 0.976 26.109 17.656 1 94.88 191 PRO B CA 1
ATOM 4779 C C . PRO B 1 191 ? 2.113 26.656 16.797 1 94.88 191 PRO B C 1
ATOM 4781 O O . PRO B 1 191 ? 2.348 26.156 15.688 1 94.88 191 PRO B O 1
ATOM 4784 N N . SER B 1 192 ? 2.773 27.641 17.328 1 93.19 192 SER B N 1
ATOM 4785 C CA . SER B 1 192 ? 3.676 28.422 16.484 1 93.19 192 SER B CA 1
ATOM 4786 C C . SER B 1 192 ? 5.133 28.094 16.781 1 93.19 192 SER B C 1
ATOM 4788 O O . SER B 1 192 ? 6.035 28.547 16.078 1 93.19 192 SER B O 1
ATOM 4790 N N . ALA B 1 193 ? 5.266 27.266 17.859 1 83.94 193 ALA B N 1
ATOM 4791 C CA . ALA B 1 193 ? 6.637 26.984 18.266 1 83.94 193 ALA B CA 1
ATOM 4792 C C . ALA B 1 193 ? 7.285 25.969 17.328 1 83.94 193 ALA B C 1
ATOM 4794 O O . ALA B 1 193 ? 6.605 25.094 16.781 1 83.94 193 ALA B O 1
ATOM 4795 N N . SER B 1 194 ? 8.547 26.281 17.109 1 69.44 194 SER B N 1
ATOM 4796 C CA . SER B 1 194 ? 9.375 25.266 16.469 1 69.44 194 SER B CA 1
ATOM 4797 C C . SER B 1 194 ? 10.078 24.391 17.516 1 69.44 194 SER B C 1
ATOM 4799 O O . SER B 1 194 ? 9.992 24.656 18.703 1 69.44 194 SER B O 1
ATOM 4801 N N . PHE B 1 195 ? 10.773 23.328 17.234 1 62.25 195 PHE B N 1
ATOM 4802 C CA . PHE B 1 195 ? 11.375 22.375 18.156 1 62.25 195 PHE B CA 1
ATOM 4803 C C . PHE B 1 195 ? 12.094 23.094 19.281 1 62.25 195 PHE B C 1
ATOM 4805 O O . PHE B 1 195 ? 11.922 22.75 20.453 1 62.25 195 PHE B O 1
ATOM 4812 N N . ASP B 1 196 ? 12.727 24.234 19.047 1 57.34 196 ASP B N 1
ATOM 4813 C CA . ASP B 1 196 ? 13.594 24.812 20.062 1 57.34 196 ASP B CA 1
ATOM 4814 C C . ASP B 1 196 ? 13.055 26.156 20.547 1 57.34 196 ASP B C 1
ATOM 4816 O O . ASP B 1 196 ? 13.672 26.812 21.391 1 57.34 196 ASP B O 1
ATOM 4820 N N . SER B 1 197 ? 11.93 26.516 19.984 1 63.25 197 SER B N 1
ATOM 4821 C CA . SER B 1 197 ? 11.5 27.844 20.375 1 63.25 197 SER B CA 1
ATOM 4822 C C . SER B 1 197 ? 10.07 27.844 20.891 1 63.25 197 SER B C 1
ATOM 4824 O O . SER B 1 197 ? 9.148 27.438 20.188 1 63.25 197 SER B O 1
ATOM 4826 N N . PRO B 1 198 ? 10.031 28.375 22.125 1 77.19 198 PRO B N 1
ATOM 4827 C CA . PRO B 1 198 ? 8.656 28.531 22.609 1 77.19 198 PRO B CA 1
ATOM 4828 C C . PRO B 1 198 ? 7.945 29.719 22 1 77.19 198 PRO B C 1
ATOM 4830 O O . PRO B 1 198 ? 8.57 30.75 21.719 1 77.19 198 PRO B O 1
ATOM 4833 N N . LEU B 1 199 ? 6.812 29.672 21.438 1 91.44 199 LEU B N 1
ATOM 4834 C CA . LEU B 1 199 ? 5.902 30.688 20.953 1 91.44 199 LEU B CA 1
ATOM 4835 C C . LEU B 1 199 ? 6.59 31.578 19.906 1 91.44 199 LEU B C 1
ATOM 4837 O O . LEU B 1 199 ? 7.102 32.656 20.234 1 91.44 199 LEU B O 1
ATOM 4841 N N . SER B 1 200 ? 6.727 31.234 18.656 1 94.06 200 SER B N 1
ATOM 4842 C CA . SER B 1 200 ? 7.277 32 17.547 1 94.06 200 SER B CA 1
ATOM 4843 C C . SER B 1 200 ? 6.188 32.781 16.812 1 94.06 200 SER B C 1
ATOM 4845 O O . SER B 1 200 ? 5.008 32.438 16.891 1 94.06 200 SER B O 1
ATOM 4847 N N . ILE B 1 201 ? 6.59 33.906 16.25 1 96.62 201 ILE B N 1
ATOM 4848 C CA . ILE B 1 201 ? 5.699 34.688 15.398 1 96.62 201 ILE B CA 1
ATOM 4849 C C . ILE B 1 201 ? 5.871 34.25 13.945 1 96.62 201 ILE B C 1
ATOM 4851 O O . ILE B 1 201 ? 6.965 34.375 13.383 1 96.62 201 ILE B O 1
ATOM 4855 N N . ASN B 1 202 ? 4.809 33.75 13.352 1 96.75 202 ASN B N 1
ATOM 4856 C CA . ASN B 1 202 ? 4.871 33.25 11.984 1 96.75 202 ASN B CA 1
ATOM 4857 C C . ASN B 1 202 ? 4.09 34.125 11.016 1 96.75 202 ASN B C 1
ATOM 4859 O O . ASN B 1 202 ? 2.895 33.906 10.805 1 96.75 202 ASN B O 1
ATOM 4863 N N . PRO B 1 203 ? 4.766 35.031 10.344 1 97.88 203 PRO B N 1
ATOM 4864 C CA . PRO B 1 203 ? 4.059 35.938 9.438 1 97.88 203 PRO B CA 1
ATOM 4865 C C . PRO B 1 203 ? 3.828 35.312 8.055 1 97.88 203 PRO B C 1
ATOM 4867 O O . PRO B 1 203 ? 3.174 35.938 7.207 1 97.88 203 PRO B O 1
ATOM 4870 N N . THR B 1 204 ? 4.387 34.094 7.859 1 97.31 204 THR B N 1
ATOM 4871 C CA . THR B 1 204 ? 4.219 33.438 6.582 1 97.31 204 THR B CA 1
ATOM 4872 C C . THR B 1 204 ? 4.152 31.922 6.777 1 97.31 204 THR B C 1
ATOM 4874 O O . THR B 1 204 ? 4.594 31.391 7.805 1 97.31 204 THR B O 1
ATOM 4877 N N . ALA B 1 205 ? 3.48 31.25 5.836 1 96.5 205 ALA B N 1
ATOM 4878 C CA . ALA B 1 205 ? 3.383 29.797 5.844 1 96.5 205 ALA B CA 1
ATOM 4879 C C . ALA B 1 205 ? 3.459 29.234 4.43 1 96.5 205 ALA B C 1
ATOM 4881 O O . ALA B 1 205 ? 3.094 29.906 3.465 1 96.5 205 ALA B O 1
ATOM 4882 N N . ALA B 1 206 ? 3.928 28.031 4.371 1 95.38 206 ALA B N 1
ATOM 4883 C CA . ALA B 1 206 ? 4.043 27.328 3.09 1 95.38 206 ALA B CA 1
ATOM 4884 C C . ALA B 1 206 ? 2.666 26.984 2.533 1 95.38 206 ALA B C 1
ATOM 4886 O O . ALA B 1 206 ? 1.684 26.922 3.277 1 95.38 206 ALA B O 1
ATOM 4887 N N . SER B 1 207 ? 2.631 26.875 1.173 1 96.06 207 SER B N 1
ATOM 4888 C CA . SER B 1 207 ? 1.464 26.297 0.509 1 96.06 207 SER B CA 1
ATOM 4889 C C . SER B 1 207 ? 1.519 24.766 0.516 1 96.06 207 SER B C 1
ATOM 4891 O O . SER B 1 207 ? 2.598 24.188 0.625 1 96.06 207 SER B O 1
ATOM 4893 N N . LEU B 1 208 ? 0.327 24.141 0.452 1 96.56 208 LEU B N 1
ATOM 4894 C CA . LEU B 1 208 ? 0.239 22.688 0.547 1 96.56 208 LEU B CA 1
ATOM 4895 C C . LEU B 1 208 ? -0.555 22.125 -0.621 1 96.56 208 LEU B C 1
ATOM 4897 O O . LEU B 1 208 ? -1.588 22.672 -1.007 1 96.56 208 LEU B O 1
ATOM 4901 N N . LEU B 1 209 ? -0.016 21.094 -1.235 1 96.75 209 LEU B N 1
ATOM 4902 C CA . LEU B 1 209 ? -0.773 20.25 -2.143 1 96.75 209 LEU B CA 1
ATOM 4903 C C . LEU B 1 209 ? -0.808 18.812 -1.632 1 96.75 209 LEU B C 1
ATOM 4905 O O . LEU B 1 209 ? 0.182 18.312 -1.087 1 96.75 209 LEU B O 1
ATOM 4909 N N . TRP B 1 210 ? -1.966 18.156 -1.757 1 96.44 210 TRP B N 1
ATOM 4910 C CA . TRP B 1 210 ? -2.076 16.703 -1.743 1 96.44 210 TRP B CA 1
ATOM 4911 C C . TRP B 1 210 ? -2.146 16.156 -3.162 1 96.44 210 TRP B C 1
ATOM 4913 O O . TRP B 1 210 ? -3.092 16.438 -3.9 1 96.44 210 TRP B O 1
ATOM 4923 N N . GLY B 1 211 ? -1.114 15.453 -3.531 1 98.12 211 GLY B N 1
ATOM 4924 C CA . GLY B 1 211 ? -1.119 14.789 -4.824 1 98.12 211 GLY B CA 1
ATOM 4925 C C . GLY B 1 211 ? -1.261 13.281 -4.715 1 98.12 211 GLY B C 1
ATOM 4926 O O . GLY B 1 211 ? -0.884 12.688 -3.703 1 98.12 211 GLY B O 1
ATOM 4927 N N . ARG B 1 212 ? -1.867 12.75 -5.762 1 98.5 212 ARG B N 1
ATOM 4928 C CA . ARG B 1 212 ? -1.958 11.305 -5.949 1 98.5 212 ARG B CA 1
ATOM 4929 C C . ARG B 1 212 ? -1.424 10.898 -7.316 1 98.5 212 ARG B C 1
ATOM 4931 O O . ARG B 1 212 ? -1.844 11.438 -8.344 1 98.5 212 ARG B O 1
ATOM 4938 N N . VAL B 1 213 ? -0.472 10.023 -7.336 1 98.81 213 VAL B N 1
ATOM 4939 C CA . VAL B 1 213 ? 0.042 9.5 -8.594 1 98.81 213 VAL B CA 1
ATOM 4940 C C . VAL B 1 213 ? -0.193 7.988 -8.664 1 98.81 213 VAL B C 1
ATOM 4942 O O . VAL B 1 213 ? -0.022 7.285 -7.664 1 98.81 213 VAL B O 1
ATOM 4945 N N . ARG B 1 214 ? -0.673 7.531 -9.773 1 98.5 214 ARG B N 1
ATOM 4946 C CA . ARG B 1 214 ? -1.006 6.121 -9.953 1 98.5 214 ARG B CA 1
ATOM 4947 C C . ARG B 1 214 ? -0.386 5.574 -11.234 1 98.5 214 ARG B C 1
ATOM 4949 O O . ARG B 1 214 ? -0.388 6.242 -12.266 1 98.5 214 ARG B O 1
ATOM 4956 N N . VAL B 1 215 ? 0.22 4.402 -11.141 1 98.44 215 VAL B N 1
ATOM 4957 C CA . VAL B 1 215 ? 0.684 3.666 -12.305 1 98.44 215 VAL B CA 1
ATOM 4958 C C . VAL B 1 215 ? -0.076 2.346 -12.422 1 98.44 215 VAL B C 1
ATOM 4960 O O . VAL B 1 215 ? -0.454 1.75 -11.414 1 98.44 215 VAL B O 1
ATOM 4963 N N . GLU B 1 216 ? -0.319 1.97 -13.602 1 96 216 GLU B N 1
ATOM 4964 C CA . GLU B 1 216 ? -0.985 0.704 -13.891 1 96 216 GLU B CA 1
ATOM 4965 C C . GLU B 1 216 ? 0.013 -0.35 -14.367 1 96 216 GLU B C 1
ATOM 4967 O O . GLU B 1 216 ? 1.059 -0.016 -14.922 1 96 216 GLU B O 1
ATOM 4972 N N . GLY B 1 217 ? -0.27 -1.546 -14.016 1 95 217 GLY B N 1
ATOM 4973 C CA . GLY B 1 217 ? 0.462 -2.695 -14.523 1 95 217 GLY B CA 1
ATOM 4974 C C . GLY B 1 217 ? -0.411 -3.664 -15.305 1 95 217 GLY B C 1
ATOM 4975 O O . GLY B 1 217 ? -1.403 -3.262 -15.914 1 95 217 GLY B O 1
ATOM 4976 N N . LEU B 1 218 ? 0.07 -4.844 -15.445 1 91.19 218 LEU B N 1
ATOM 4977 C CA . LEU B 1 218 ? -0.629 -5.93 -16.125 1 91.19 218 LEU B CA 1
ATOM 4978 C C . LEU B 1 218 ? -0.478 -7.234 -15.344 1 91.19 218 LEU B C 1
ATOM 4980 O O . LEU B 1 218 ? 0.634 -7.746 -15.188 1 91.19 218 LEU B O 1
ATOM 4984 N N . ALA B 1 219 ? -1.641 -7.746 -14.922 1 90.25 219 ALA B N 1
ATOM 4985 C CA . ALA B 1 219 ? -1.633 -8.969 -14.117 1 90.25 219 ALA B CA 1
ATOM 4986 C C . ALA B 1 219 ? -0.99 -10.125 -14.875 1 90.25 219 ALA B C 1
ATOM 4988 O O . ALA B 1 219 ? -1.031 -10.164 -16.109 1 90.25 219 ALA B O 1
ATOM 4989 N N . GLY B 1 220 ? -0.416 -11.031 -14.172 1 89.75 220 GLY B N 1
ATOM 4990 C CA . GLY B 1 220 ? 0.226 -12.234 -14.688 1 89.75 220 GLY B CA 1
ATOM 4991 C C . GLY B 1 220 ? 0.739 -13.148 -13.586 1 89.75 220 GLY B C 1
ATOM 4992 O O . GLY B 1 220 ? 0.632 -12.828 -12.406 1 89.75 220 GLY B O 1
ATOM 4993 N N . HIS B 1 221 ? 1.154 -14.258 -14 1 91.69 221 HIS B N 1
ATOM 4994 C CA . HIS B 1 221 ? 1.659 -15.25 -13.055 1 91.69 221 HIS B CA 1
ATOM 4995 C C . HIS B 1 221 ? 3.039 -14.859 -12.531 1 91.69 221 HIS B C 1
ATOM 4997 O O . HIS B 1 221 ? 3.936 -14.539 -13.312 1 91.69 221 HIS B O 1
ATOM 5003 N N . PRO B 1 222 ? 3.219 -14.891 -11.242 1 92.38 222 PRO B N 1
ATOM 5004 C CA . PRO B 1 222 ? 4.5 -14.445 -10.688 1 92.38 222 PRO B CA 1
ATOM 5005 C C . PRO B 1 222 ? 5.672 -15.32 -11.133 1 92.38 222 PRO B C 1
ATOM 5007 O O . PRO B 1 222 ? 6.824 -14.883 -11.086 1 92.38 222 PRO B O 1
ATOM 5010 N N . GLY B 1 223 ? 5.406 -16.562 -11.547 1 92.25 223 GLY B N 1
ATOM 5011 C CA . GLY B 1 223 ? 6.445 -17.438 -12.07 1 92.25 223 GLY B CA 1
ATOM 5012 C C . GLY B 1 223 ? 7.121 -16.875 -13.312 1 92.25 223 GLY B C 1
ATOM 5013 O O . GLY B 1 223 ? 8.18 -17.375 -13.719 1 92.25 223 GLY B O 1
ATOM 5014 N N . LEU B 1 224 ? 6.57 -15.828 -13.852 1 92.12 224 LEU B N 1
ATOM 5015 C CA . LEU B 1 224 ? 7.094 -15.25 -15.086 1 92.12 224 LEU B CA 1
ATOM 5016 C C . LEU B 1 224 ? 7.922 -14 -14.797 1 92.12 224 LEU B C 1
ATOM 5018 O O . LEU B 1 224 ? 8.227 -13.227 -15.711 1 92.12 224 LEU B O 1
ATOM 5022 N N . ARG B 1 225 ? 8.266 -13.812 -13.586 1 94.94 225 ARG B N 1
ATOM 5023 C CA . ARG B 1 225 ? 9.023 -12.633 -13.172 1 94.94 225 ARG B CA 1
ATOM 5024 C C . ARG B 1 225 ? 10.297 -12.477 -13.992 1 94.94 225 ARG B C 1
ATOM 5026 O O . ARG B 1 225 ? 10.648 -11.367 -14.398 1 94.94 225 ARG B O 1
ATOM 5033 N N . ARG B 1 226 ? 10.953 -13.57 -14.281 1 93.62 226 ARG B N 1
ATOM 5034 C CA . ARG B 1 226 ? 12.18 -13.516 -15.078 1 93.62 226 ARG B CA 1
ATOM 5035 C C . ARG B 1 226 ? 11.938 -12.828 -16.422 1 93.62 226 ARG B C 1
ATOM 5037 O O . ARG B 1 226 ? 12.789 -12.078 -16.906 1 93.62 226 ARG B O 1
ATOM 5044 N N . GLU B 1 227 ? 10.812 -13.055 -16.969 1 92.12 227 GLU B N 1
ATOM 5045 C CA . GLU B 1 227 ? 10.492 -12.523 -18.297 1 92.12 227 GLU B CA 1
ATOM 5046 C C . GLU B 1 227 ? 10.367 -11.008 -18.266 1 92.12 227 GLU B C 1
ATOM 5048 O O . GLU B 1 227 ? 10.477 -10.352 -19.312 1 92.12 227 GLU B O 1
ATOM 5053 N N . LEU B 1 228 ? 10.148 -10.438 -17.094 1 92.25 228 LEU B N 1
ATOM 5054 C CA . LEU B 1 228 ? 9.93 -9 -16.938 1 92.25 228 LEU B CA 1
ATOM 5055 C C . LEU B 1 228 ? 11.25 -8.281 -16.672 1 92.25 228 LEU B C 1
ATOM 5057 O O . LEU B 1 228 ? 11.414 -7.121 -17.062 1 92.25 228 LEU B O 1
ATOM 5061 N N . VAL B 1 229 ? 12.172 -9.008 -15.953 1 93.19 229 VAL B N 1
ATOM 5062 C CA . VAL B 1 229 ? 13.234 -8.211 -15.344 1 93.19 229 VAL B CA 1
ATOM 5063 C C . VAL B 1 229 ? 14.586 -8.609 -15.93 1 93.19 229 VAL B C 1
ATOM 5065 O O . VAL B 1 229 ? 15.602 -7.973 -15.648 1 93.19 229 VAL B O 1
ATOM 5068 N N . ARG B 1 230 ? 14.586 -9.719 -16.734 1 93.38 230 ARG B N 1
ATOM 5069 C CA . ARG B 1 230 ? 15.852 -10.156 -17.297 1 93.38 230 ARG B CA 1
ATOM 5070 C C . ARG B 1 230 ? 15.898 -9.906 -18.812 1 93.38 230 ARG B C 1
ATOM 5072 O O . ARG B 1 230 ? 14.867 -9.945 -19.484 1 93.38 230 ARG B O 1
ATOM 5079 N N . ALA B 1 231 ? 17.078 -9.688 -19.281 1 90.38 231 ALA B N 1
ATOM 5080 C CA . ALA B 1 231 ? 17.281 -9.508 -20.703 1 90.38 231 ALA B CA 1
ATOM 5081 C C . ALA B 1 231 ? 16.781 -10.719 -21.5 1 90.38 231 ALA B C 1
ATOM 5083 O O . ALA B 1 231 ? 16.953 -11.859 -21.078 1 90.38 231 ALA B O 1
ATOM 5084 N N . GLY B 1 232 ? 16.172 -10.367 -22.594 1 87.88 232 GLY B N 1
ATOM 5085 C CA . GLY B 1 232 ? 15.68 -11.43 -23.453 1 87.88 232 GLY B CA 1
ATOM 5086 C C . GLY B 1 232 ? 14.32 -11.953 -23.047 1 87.88 232 GLY B C 1
ATOM 5087 O O . GLY B 1 232 ? 13.82 -12.922 -23.625 1 87.88 232 GLY B O 1
ATOM 5088 N N . GLY B 1 233 ? 13.703 -11.398 -22.016 1 89.12 233 GLY B N 1
ATOM 5089 C CA . GLY B 1 233 ? 12.375 -11.805 -21.578 1 89.12 233 GLY B CA 1
ATOM 5090 C C . GLY B 1 233 ? 11.273 -11.305 -22.5 1 89.12 233 GLY B C 1
ATOM 5091 O O . GLY B 1 233 ? 11.531 -10.547 -23.438 1 89.12 233 GLY B O 1
ATOM 5092 N N . ALA B 1 234 ? 10.039 -11.719 -22.188 1 88.94 234 ALA B N 1
ATOM 5093 C CA . ALA B 1 234 ? 8.883 -11.414 -23.031 1 88.94 234 ALA B CA 1
ATOM 5094 C C . ALA B 1 234 ? 8.328 -10.031 -22.688 1 88.94 234 ALA B C 1
ATOM 5096 O O . ALA B 1 234 ? 7.465 -9.508 -23.406 1 88.94 234 ALA B O 1
ATOM 5097 N N . GLY B 1 235 ? 8.75 -9.438 -21.625 1 89.5 235 GLY B N 1
ATOM 5098 C CA . GLY B 1 235 ? 8.305 -8.109 -21.234 1 89.5 235 GLY B CA 1
ATOM 5099 C C . GLY B 1 235 ? 6.824 -8.055 -20.906 1 89.5 235 GLY B C 1
ATOM 5100 O O . GLY B 1 235 ? 6.32 -8.875 -20.141 1 89.5 235 GLY B O 1
ATOM 5101 N N . ALA B 1 236 ? 6.16 -7.09 -21.469 1 88.81 236 ALA B N 1
ATOM 5102 C CA . ALA B 1 236 ? 4.766 -6.809 -21.125 1 88.81 236 ALA B CA 1
ATOM 5103 C C . ALA B 1 236 ? 3.852 -7.949 -21.578 1 88.81 236 ALA B C 1
ATOM 5105 O O . ALA B 1 236 ? 2.723 -8.07 -21.094 1 88.81 236 ALA B O 1
ATOM 5106 N N . HIS B 1 237 ? 4.324 -8.781 -22.453 1 86.94 237 HIS B N 1
ATOM 5107 C CA . HIS B 1 237 ? 3.541 -9.938 -22.859 1 86.94 237 HIS B CA 1
ATOM 5108 C C . HIS B 1 237 ? 3.367 -10.922 -21.703 1 86.94 237 HIS B C 1
ATOM 5110 O O . HIS B 1 237 ? 2.375 -11.648 -21.656 1 86.94 237 HIS B O 1
ATOM 5116 N N . ALA B 1 238 ? 4.383 -10.922 -20.844 1 89.06 238 ALA B N 1
ATOM 5117 C CA . ALA B 1 238 ? 4.293 -11.781 -19.656 1 89.06 238 ALA B CA 1
ATOM 5118 C C . ALA B 1 238 ? 3.496 -11.109 -18.547 1 89.06 238 ALA B C 1
ATOM 5120 O O . ALA B 1 238 ? 2.891 -11.789 -17.719 1 89.06 238 ALA B O 1
ATOM 5121 N N . GLY B 1 239 ? 3.508 -9.82 -18.5 1 91.38 239 GLY B N 1
ATOM 5122 C CA . GLY B 1 239 ? 2.887 -9.016 -17.469 1 91.38 239 GLY B CA 1
ATOM 5123 C C . GLY B 1 239 ? 3.713 -7.805 -17.078 1 91.38 239 GLY B C 1
ATOM 5124 O O . GLY B 1 239 ? 4.777 -7.562 -17.641 1 91.38 239 GLY B O 1
ATOM 5125 N N . VAL B 1 240 ? 3.186 -7.008 -16.25 1 95.38 240 VAL B N 1
ATOM 5126 C CA . VAL B 1 240 ? 3.869 -5.836 -15.711 1 95.38 240 VAL B CA 1
ATOM 5127 C C . VAL B 1 240 ? 3.547 -5.691 -14.219 1 95.38 240 VAL B C 1
ATOM 5129 O O . VAL B 1 240 ? 2.379 -5.574 -13.844 1 95.38 240 VAL B O 1
ATOM 5132 N N . ASN B 1 241 ? 4.586 -5.727 -13.359 1 97.25 241 ASN B N 1
ATOM 5133 C CA . ASN B 1 241 ? 4.391 -5.516 -11.93 1 97.25 241 ASN B CA 1
ATOM 5134 C C . ASN B 1 241 ? 4.352 -4.031 -11.586 1 97.25 241 ASN B C 1
ATOM 5136 O O . ASN B 1 241 ? 5.391 -3.369 -11.547 1 97.25 241 ASN B O 1
ATOM 5140 N N . ALA B 1 242 ? 3.191 -3.553 -11.227 1 98.06 242 ALA B N 1
ATOM 5141 C CA . ALA B 1 242 ? 2.99 -2.123 -11.008 1 98.06 242 ALA B CA 1
ATOM 5142 C C . ALA B 1 242 ? 3.867 -1.611 -9.867 1 98.06 242 ALA B C 1
ATOM 5144 O O . ALA B 1 242 ? 4.211 -0.428 -9.828 1 98.06 242 ALA B O 1
ATOM 5145 N N . ILE B 1 243 ? 4.25 -2.449 -8.922 1 98.69 243 ILE B N 1
ATOM 5146 C CA . ILE B 1 243 ? 5.098 -2.043 -7.801 1 98.69 243 ILE B CA 1
ATOM 5147 C C . ILE B 1 243 ? 6.477 -1.644 -8.32 1 98.69 243 ILE B C 1
ATOM 5149 O O . ILE B 1 243 ? 7.074 -0.679 -7.836 1 98.69 243 ILE B O 1
ATOM 5153 N N . ASP B 1 244 ? 6.977 -2.352 -9.375 1 98.44 244 ASP B N 1
ATOM 5154 C CA . ASP B 1 244 ? 8.234 -1.967 -10.008 1 98.44 244 ASP B CA 1
ATOM 5155 C C . ASP B 1 244 ? 8.156 -0.554 -10.578 1 98.44 244 ASP B C 1
ATOM 5157 O O . ASP B 1 244 ? 9.109 0.218 -10.484 1 98.44 244 ASP B O 1
ATOM 5161 N N . LYS B 1 245 ? 7.023 -0.285 -11.195 1 98.5 245 LYS B N 1
ATOM 5162 C CA . LYS B 1 245 ? 6.809 1.023 -11.805 1 98.5 245 LYS B CA 1
ATOM 5163 C C . LYS B 1 245 ? 6.609 2.1 -10.742 1 98.5 245 LYS B C 1
ATOM 5165 O O . LYS B 1 245 ? 7.121 3.213 -10.867 1 98.5 245 LYS B O 1
ATOM 5170 N N . GLY B 1 246 ? 5.816 1.727 -9.695 1 98.69 246 GLY B N 1
ATOM 5171 C CA . GLY B 1 246 ? 5.68 2.635 -8.57 1 98.69 246 GLY B CA 1
ATOM 5172 C C . GLY B 1 246 ? 7.004 2.975 -7.91 1 98.69 246 GLY B C 1
ATOM 5173 O O . GLY B 1 246 ? 7.199 4.102 -7.445 1 98.69 246 GLY B O 1
ATOM 5174 N N . TYR B 1 247 ? 7.934 1.986 -7.859 1 98.5 247 TYR B N 1
ATOM 5175 C CA . TYR B 1 247 ? 9.273 2.195 -7.324 1 98.5 247 TYR B CA 1
ATOM 5176 C C . TYR B 1 247 ? 10.008 3.285 -8.094 1 98.5 247 TYR B C 1
ATOM 5178 O O . TYR B 1 247 ? 10.672 4.137 -7.5 1 98.5 247 TYR B O 1
ATOM 5186 N N . LEU B 1 248 ? 9.867 3.322 -9.406 1 98.56 248 LEU B N 1
ATOM 5187 C CA . LEU B 1 248 ? 10.484 4.355 -10.234 1 98.56 248 LEU B CA 1
ATOM 5188 C C . LEU B 1 248 ? 9.859 5.719 -9.953 1 98.56 248 LEU B C 1
ATOM 5190 O O . LEU B 1 248 ? 10.57 6.73 -9.914 1 98.56 248 LEU B O 1
ATOM 5194 N N . VAL B 1 249 ? 8.562 5.703 -9.766 1 98.75 249 VAL B N 1
ATOM 5195 C CA . VAL B 1 249 ? 7.863 6.945 -9.461 1 98.75 249 VAL B CA 1
ATOM 5196 C C . VAL B 1 249 ? 8.328 7.477 -8.102 1 98.75 249 VAL B C 1
ATOM 5198 O O . VAL B 1 249 ? 8.586 8.672 -7.953 1 98.75 249 VAL B O 1
ATOM 5201 N N . LEU B 1 250 ? 8.406 6.609 -7.109 1 98.62 250 LEU B N 1
ATOM 5202 C CA . LEU B 1 250 ? 8.883 6.98 -5.781 1 98.62 250 LEU B CA 1
ATOM 5203 C C . LEU B 1 250 ? 10.289 7.574 -5.859 1 98.62 250 LEU B C 1
ATOM 5205 O O . LEU B 1 250 ? 10.578 8.586 -5.211 1 98.62 250 LEU B O 1
ATOM 5209 N N . GLN B 1 251 ? 11.133 6.961 -6.664 1 98.38 251 GLN B N 1
ATOM 5210 C CA . GLN B 1 251 ? 12.484 7.469 -6.883 1 98.38 251 GLN B CA 1
ATOM 5211 C C . GLN B 1 251 ? 12.453 8.883 -7.457 1 98.38 251 GLN B C 1
ATOM 5213 O O . GLN B 1 251 ? 13.234 9.742 -7.039 1 98.38 251 GLN B O 1
ATOM 5218 N N . ALA B 1 252 ? 11.578 9.086 -8.391 1 98.69 252 ALA B N 1
ATOM 5219 C CA . ALA B 1 252 ? 11.445 10.398 -9.023 1 98.69 252 ALA B CA 1
ATOM 5220 C C . ALA B 1 252 ? 10.992 11.445 -8.008 1 98.69 252 ALA B C 1
ATOM 5222 O O . ALA B 1 252 ? 11.5 12.57 -7.988 1 98.69 252 ALA B O 1
ATOM 5223 N N . LEU B 1 253 ? 10.008 11.102 -7.172 1 98.69 253 LEU B N 1
ATOM 5224 C CA . LEU B 1 253 ? 9.508 12.023 -6.16 1 98.69 253 LEU B CA 1
ATOM 5225 C C . LEU B 1 253 ? 10.617 12.398 -5.18 1 98.69 253 LEU B C 1
ATOM 5227 O O . LEU B 1 253 ? 10.758 13.57 -4.816 1 98.69 253 LEU B O 1
ATOM 5231 N N . TYR B 1 254 ? 11.422 11.406 -4.77 1 98.38 254 TYR B N 1
ATOM 5232 C CA . TYR B 1 254 ? 12.516 11.672 -3.844 1 98.38 254 TYR B CA 1
ATOM 5233 C C . TYR B 1 254 ? 13.57 12.562 -4.484 1 98.38 254 TYR B C 1
ATOM 5235 O O . TYR B 1 254 ? 14.141 13.438 -3.824 1 98.38 254 TYR B O 1
ATOM 5243 N N . ARG B 1 255 ? 13.852 12.328 -5.789 1 98.19 255 ARG B N 1
ATOM 5244 C CA . ARG B 1 255 ? 14.805 13.18 -6.492 1 98.19 255 ARG B CA 1
ATOM 5245 C C . ARG B 1 255 ? 14.305 14.617 -6.574 1 98.19 255 ARG B C 1
ATOM 5247 O O . ARG B 1 255 ? 15.078 15.562 -6.422 1 98.19 255 ARG B O 1
ATOM 5254 N N . MET B 1 256 ? 13.039 14.711 -6.84 1 98.12 256 MET B N 1
ATOM 5255 C CA . MET B 1 256 ? 12.445 16.047 -6.879 1 98.12 256 MET B CA 1
ATOM 5256 C C . MET B 1 256 ? 12.57 16.734 -5.523 1 98.12 256 MET B C 1
ATOM 5258 O O . MET B 1 256 ? 12.914 17.906 -5.453 1 98.12 256 MET B O 1
ATOM 5262 N N . GLU B 1 257 ? 12.258 16 -4.457 1 98.12 257 GLU B N 1
ATOM 5263 C CA . GLU B 1 257 ? 12.383 16.547 -3.104 1 98.12 257 GLU B CA 1
ATOM 5264 C C . GLU B 1 257 ? 13.805 17.031 -2.836 1 98.12 257 GLU B C 1
ATOM 5266 O O . GLU B 1 257 ? 14 18.109 -2.268 1 98.12 257 GLU B O 1
ATOM 5271 N N . GLU B 1 258 ? 14.781 16.25 -3.266 1 97.25 258 GLU B N 1
ATOM 5272 C CA . GLU B 1 258 ? 16.188 16.625 -3.096 1 97.25 258 GLU B CA 1
ATOM 5273 C C . GLU B 1 258 ? 16.516 17.891 -3.881 1 97.25 258 GLU B C 1
ATOM 5275 O O . GLU B 1 258 ? 17.188 18.797 -3.369 1 97.25 258 GLU B O 1
ATOM 5280 N N . GLN B 1 259 ? 16.047 17.938 -5.102 1 97.31 259 GLN B N 1
ATOM 5281 C CA . GLN B 1 259 ? 16.297 19.109 -5.938 1 97.31 259 GLN B CA 1
ATOM 5282 C C . GLN B 1 259 ? 15.688 20.375 -5.316 1 97.31 259 GLN B C 1
ATOM 5284 O O . GLN B 1 259 ? 16.312 21.438 -5.312 1 97.31 259 GLN B O 1
ATOM 5289 N N . TRP B 1 260 ? 14.469 20.25 -4.801 1 97.56 260 TRP B N 1
ATOM 5290 C CA . TRP B 1 260 ? 13.805 21.391 -4.164 1 97.56 260 TRP B CA 1
ATOM 5291 C C . TRP B 1 260 ? 14.57 21.828 -2.924 1 97.56 260 TRP B C 1
ATOM 5293 O O . TRP B 1 260 ? 14.672 23.031 -2.648 1 97.56 260 TRP B O 1
ATOM 5303 N N . GLY B 1 261 ? 15.047 20.844 -2.135 1 94.56 261 GLY B N 1
ATOM 5304 C CA . GLY B 1 261 ? 15.836 21.156 -0.958 1 94.56 261 GLY B CA 1
ATOM 5305 C C . GLY B 1 261 ? 17.031 22.047 -1.265 1 94.56 261 GLY B C 1
ATOM 5306 O O . GLY B 1 261 ? 17.438 22.859 -0.437 1 94.56 261 GLY B O 1
ATOM 5307 N N . LEU B 1 262 ? 17.516 21.938 -2.469 1 93 262 LEU B N 1
ATOM 5308 C CA . LEU B 1 262 ? 18.703 22.672 -2.885 1 93 262 LEU B CA 1
ATOM 5309 C C . LEU B 1 262 ? 18.328 23.984 -3.561 1 93 262 LEU B C 1
ATOM 5311 O O . LEU B 1 262 ? 19.094 24.969 -3.5 1 93 262 LEU B O 1
ATOM 5315 N N . SER B 1 263 ? 17.156 24 -4.152 1 94.81 263 SER B N 1
ATOM 5316 C CA . SER B 1 263 ? 16.891 25.094 -5.082 1 94.81 263 SER B CA 1
ATOM 5317 C C . SER B 1 263 ? 15.852 26.062 -4.527 1 94.81 263 SER B C 1
ATOM 5319 O O . SER B 1 263 ? 15.844 27.234 -4.875 1 94.81 263 SER B O 1
ATOM 5321 N N . LYS B 1 264 ? 14.93 25.594 -3.764 1 95.69 264 LYS B N 1
ATOM 5322 C CA . LYS B 1 264 ? 13.852 26.453 -3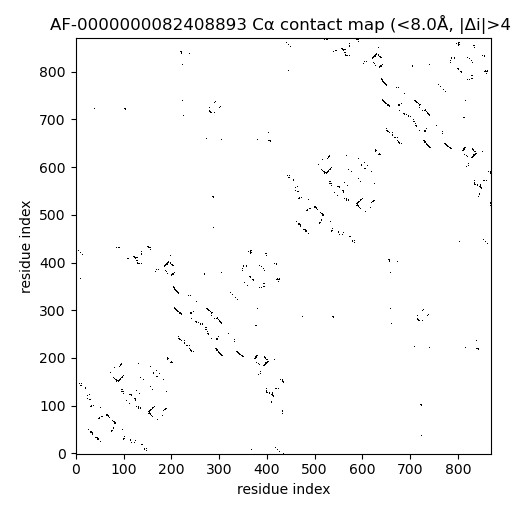.273 1 95.69 264 LYS B CA 1
ATOM 5323 C C . LYS B 1 264 ? 14.156 26.969 -1.871 1 95.69 264 LYS B C 1
ATOM 5325 O O . LYS B 1 264 ? 14.094 26.219 -0.898 1 95.69 264 LYS B O 1
ATOM 5330 N N . GLN B 1 265 ? 14.398 28.203 -1.807 1 94.88 265 GLN B N 1
ATOM 5331 C CA . GLN B 1 265 ? 14.664 28.906 -0.551 1 94.88 265 GLN B CA 1
ATOM 5332 C C . GLN B 1 265 ? 13.875 30.203 -0.469 1 94.88 265 GLN B C 1
ATOM 5334 O O . GLN B 1 265 ? 13.703 30.906 -1.474 1 94.88 265 GLN B O 1
ATOM 5339 N N . ARG B 1 266 ? 13.352 30.469 0.666 1 95.25 266 ARG B N 1
ATOM 5340 C CA . ARG B 1 266 ? 12.633 31.703 0.934 1 95.25 266 ARG B CA 1
ATOM 5341 C C . ARG B 1 266 ? 12.992 32.25 2.309 1 95.25 266 ARG B C 1
ATOM 5343 O O . ARG B 1 266 ? 13.281 31.5 3.234 1 95.25 266 ARG B O 1
ATOM 5350 N N . PRO B 1 267 ? 12.898 33.562 2.412 1 94.19 267 PRO B N 1
ATOM 5351 C CA . PRO B 1 267 ? 13.133 34.156 3.732 1 94.19 267 PRO B CA 1
ATOM 5352 C C . PRO B 1 267 ? 12.203 33.594 4.805 1 94.19 267 PRO B C 1
ATOM 5354 O O . PRO B 1 267 ? 11.031 33.312 4.527 1 94.19 267 PRO B O 1
ATOM 5357 N N . LEU B 1 268 ? 12.719 33.406 6.016 1 94.5 268 LEU B N 1
ATOM 5358 C CA . LEU B 1 268 ? 12.008 32.969 7.219 1 94.5 268 LEU B CA 1
ATOM 5359 C C . LEU B 1 268 ? 11.773 31.469 7.223 1 94.5 268 LEU B C 1
ATOM 5361 O O . LEU B 1 268 ? 11.445 30.891 8.258 1 94.5 268 LEU B O 1
ATOM 5365 N N . PHE B 1 269 ? 11.852 30.844 5.992 1 94.38 269 PHE B N 1
ATOM 5366 C CA . PHE B 1 269 ? 11.742 29.391 5.957 1 94.38 269 PHE B CA 1
ATOM 5367 C C . PHE B 1 269 ? 13.102 28.734 6.191 1 94.38 269 PHE B C 1
ATOM 5369 O O . PHE B 1 269 ? 14.117 29.219 5.695 1 94.38 269 PHE B O 1
ATOM 5376 N N . LYS B 1 270 ? 13.094 27.672 6.938 1 91.75 270 LYS B N 1
ATOM 5377 C CA . LYS B 1 270 ? 14.328 26.906 7.09 1 91.75 270 LYS B CA 1
ATOM 5378 C C . LYS B 1 270 ? 14.75 26.266 5.77 1 91.75 270 LYS B C 1
ATOM 5380 O O . LYS B 1 270 ? 13.898 25.828 4.992 1 91.75 270 LYS B O 1
ATOM 5385 N N . PRO B 1 271 ? 16.094 26.203 5.586 1 93.38 271 PRO B N 1
ATOM 5386 C CA . PRO B 1 271 ? 16.531 25.531 4.367 1 93.38 271 PRO B CA 1
ATOM 5387 C C . PRO B 1 271 ? 15.992 24.109 4.262 1 93.38 271 PRO B C 1
ATOM 5389 O O . PRO B 1 271 ? 16.031 23.344 5.234 1 93.38 271 PRO B O 1
ATOM 5392 N N . GLY B 1 272 ? 15.422 23.812 3.117 1 94.81 272 GLY B N 1
ATOM 5393 C CA . GLY B 1 272 ? 14.922 22.469 2.879 1 94.81 272 GLY B CA 1
ATOM 5394 C C . GLY B 1 272 ? 13.484 22.281 3.322 1 94.81 272 GLY B C 1
ATOM 5395 O O . GLY B 1 272 ? 12.992 21.156 3.414 1 94.81 272 GLY B O 1
ATOM 5396 N N . GLN B 1 273 ? 12.789 23.344 3.609 1 94.69 273 GLN B N 1
ATOM 5397 C CA . GLN B 1 273 ? 11.422 23.266 4.109 1 94.69 273 GLN B CA 1
ATOM 5398 C C . GLN B 1 273 ? 10.461 22.797 3.018 1 94.69 273 GLN B C 1
ATOM 5400 O O . GLN B 1 273 ? 9.43 22.188 3.311 1 94.69 273 GLN B O 1
ATOM 5405 N N . PHE B 1 274 ? 10.789 23.125 1.754 1 97.25 274 PHE B N 1
ATOM 5406 C CA . PHE B 1 274 ? 9.906 22.766 0.646 1 97.25 274 PHE B CA 1
ATOM 5407 C C . PHE B 1 274 ? 10.195 21.359 0.16 1 97.25 274 PHE B C 1
ATOM 5409 O O . PHE B 1 274 ? 11.312 21.047 -0.258 1 97.25 274 PHE B O 1
ATOM 5416 N N . VAL B 1 275 ? 9.148 20.516 0.245 1 97.38 275 VAL B N 1
ATOM 5417 C CA . VAL B 1 275 ? 9.383 19.078 0.097 1 97.38 275 VAL B CA 1
ATOM 5418 C C . VAL B 1 275 ? 8.273 18.469 -0.75 1 97.38 275 VAL B C 1
ATOM 5420 O O . VAL B 1 275 ? 7.227 19.078 -0.965 1 97.38 275 VAL B O 1
ATOM 5423 N N . VAL B 1 276 ? 8.492 17.312 -1.298 1 98.19 276 VAL B N 1
ATOM 5424 C CA . VAL B 1 276 ? 7.562 16.375 -1.905 1 98.19 276 VAL B CA 1
ATOM 5425 C C . VAL B 1 276 ? 7.641 15.031 -1.177 1 98.19 276 VAL B C 1
ATOM 5427 O O . VAL B 1 276 ? 8.555 14.234 -1.418 1 98.19 276 VAL B O 1
ATOM 5430 N N . MET B 1 277 ? 6.641 14.727 -0.339 1 97.88 277 MET B N 1
ATOM 5431 C CA . MET B 1 277 ? 6.77 13.609 0.588 1 97.88 277 MET B CA 1
ATOM 5432 C C . MET B 1 277 ? 5.715 12.539 0.305 1 97.88 277 MET B C 1
ATOM 5434 O O . MET B 1 277 ? 4.52 12.789 0.456 1 97.88 277 MET B O 1
ATOM 5438 N N . PRO B 1 278 ? 6.172 11.344 -0.093 1 98.44 278 PRO B N 1
ATOM 5439 C CA . PRO B 1 278 ? 5.191 10.258 -0.103 1 98.44 278 PRO B CA 1
ATOM 5440 C C . PRO B 1 278 ? 4.602 9.984 1.278 1 98.44 278 PRO B C 1
ATOM 5442 O O . PRO B 1 278 ? 5.344 9.867 2.26 1 98.44 278 PRO B O 1
ATOM 5445 N N . GLY B 1 279 ? 3.281 9.898 1.33 1 97.5 279 GLY B N 1
ATOM 5446 C CA . GLY B 1 279 ? 2.625 9.727 2.615 1 97.5 279 GLY B CA 1
ATOM 5447 C C . GLY B 1 279 ? 1.851 8.43 2.723 1 97.5 279 GLY B C 1
ATOM 5448 O O . GLY B 1 279 ? 1.622 7.926 3.824 1 97.5 279 GLY B O 1
ATOM 5449 N N . THR B 1 280 ? 1.359 7.941 1.647 1 97.62 280 THR B N 1
ATOM 5450 C CA . THR B 1 280 ? 0.787 6.602 1.574 1 97.62 280 THR B CA 1
ATOM 5451 C C . THR B 1 280 ? 1.242 5.887 0.304 1 97.62 280 THR B C 1
ATOM 5453 O O . THR B 1 280 ? 1.657 6.531 -0.661 1 97.62 280 THR B O 1
ATOM 5456 N N . ILE B 1 281 ? 1.237 4.609 0.298 1 98.62 281 ILE B N 1
ATOM 5457 C CA . ILE B 1 281 ? 1.526 3.805 -0.884 1 98.62 281 ILE B CA 1
ATOM 5458 C C . ILE B 1 281 ? 0.714 2.512 -0.842 1 98.62 281 ILE B C 1
ATOM 5460 O O . ILE B 1 281 ? 0.624 1.862 0.202 1 98.62 281 ILE B O 1
ATOM 5464 N N . HIS B 1 282 ? 0.064 2.221 -1.937 1 97.5 282 HIS B N 1
ATOM 5465 C CA . HIS B 1 282 ? -0.708 0.997 -2.109 1 97.5 282 HIS B CA 1
ATOM 5466 C C . HIS B 1 282 ? -0.399 0.336 -3.449 1 97.5 282 HIS B C 1
ATOM 5468 O O . HIS B 1 282 ? -0.65 0.919 -4.508 1 97.5 282 HIS B O 1
ATOM 5474 N N . GLY B 1 283 ? 0.197 -0.761 -3.449 1 97.62 283 GLY B N 1
ATOM 5475 C CA . GLY B 1 283 ? 0.44 -1.58 -4.625 1 97.62 283 GLY B CA 1
ATOM 5476 C C . GLY B 1 283 ? -0.054 -3.006 -4.473 1 97.62 283 GLY B C 1
ATOM 5477 O O . GLY B 1 283 ? 0.366 -3.719 -3.561 1 97.62 283 GLY B O 1
ATOM 5478 N N . ARG B 1 284 ? -0.897 -3.461 -5.316 1 94.19 284 ARG B N 1
ATOM 5479 C CA . ARG B 1 284 ? -1.486 -4.793 -5.25 1 94.19 284 ARG B CA 1
ATOM 5480 C C . ARG B 1 284 ? -2.273 -5.109 -6.516 1 94.19 284 ARG B C 1
ATOM 5482 O O . ARG B 1 284 ? -2.332 -4.289 -7.438 1 94.19 284 ARG B O 1
ATOM 5489 N N . GLY B 1 285 ? -2.793 -6.262 -6.57 1 88.62 285 GLY B N 1
ATOM 5490 C CA . GLY B 1 285 ? -3.801 -6.594 -7.562 1 88.62 285 GLY B CA 1
ATOM 5491 C C . GLY B 1 285 ? -5.152 -5.969 -7.273 1 88.62 285 GLY B C 1
ATOM 5492 O O . GLY B 1 285 ? -5.371 -5.418 -6.191 1 88.62 285 GLY B O 1
ATOM 5493 N N . LYS B 1 286 ? -6.008 -5.871 -8.18 1 79.5 286 LYS B N 1
ATOM 5494 C CA . LYS B 1 286 ? -7.301 -5.223 -7.988 1 79.5 286 LYS B CA 1
ATOM 5495 C C . LYS B 1 286 ? -8.125 -5.941 -6.93 1 79.5 286 LYS B C 1
ATOM 5497 O O . LYS B 1 286 ? -8.578 -5.324 -5.961 1 79.5 286 LYS B O 1
ATOM 5502 N N . ASP B 1 287 ? -8.305 -7.219 -7.039 1 76.69 287 ASP B N 1
ATOM 5503 C CA . ASP B 1 287 ? -9.109 -7.941 -6.059 1 76.69 287 ASP B CA 1
ATOM 5504 C C . ASP B 1 287 ? -8.273 -9.008 -5.348 1 76.69 287 ASP B C 1
ATOM 5506 O O . ASP B 1 287 ? -8.828 -9.953 -4.773 1 76.69 287 ASP B O 1
ATOM 5510 N N . ILE B 1 288 ? -7 -8.789 -5.441 1 79.94 288 ILE B N 1
ATOM 5511 C CA . ILE B 1 288 ? -6.066 -9.742 -4.848 1 79.94 288 ILE B CA 1
ATOM 5512 C C . ILE B 1 288 ? -4.977 -8.992 -4.09 1 79.94 288 ILE B C 1
ATOM 5514 O O . ILE B 1 288 ? -4.242 -8.188 -4.676 1 79.94 288 ILE B O 1
ATOM 5518 N N . ASP B 1 289 ? -4.941 -9.227 -2.787 1 88.56 289 ASP B N 1
ATOM 5519 C CA . ASP B 1 289 ? -3.963 -8.516 -1.967 1 88.56 289 ASP B CA 1
ATOM 5520 C C . ASP B 1 289 ? -2.906 -9.477 -1.421 1 88.56 289 ASP B C 1
ATOM 5522 O O . ASP B 1 289 ? -2.662 -9.516 -0.213 1 88.56 289 ASP B O 1
ATOM 5526 N N . ILE B 1 290 ? -2.391 -10.352 -2.303 1 89.56 290 ILE B N 1
ATOM 5527 C CA . ILE B 1 290 ? -1.293 -11.266 -2.02 1 89.56 290 ILE B CA 1
ATOM 5528 C C . ILE B 1 290 ? -0.326 -11.297 -3.201 1 89.56 290 ILE B C 1
ATOM 5530 O O . ILE B 1 290 ? -0.668 -10.859 -4.301 1 89.56 290 ILE B O 1
ATOM 5534 N N . PRO B 1 291 ? 0.846 -11.688 -3.008 1 93.88 291 PRO B N 1
ATOM 5535 C CA . PRO B 1 291 ? 1.869 -11.555 -4.047 1 93.88 291 PRO B CA 1
ATOM 5536 C C . PRO B 1 291 ? 1.815 -12.688 -5.074 1 93.88 291 PRO B C 1
ATOM 5538 O O . PRO B 1 291 ? 2.852 -13.086 -5.609 1 93.88 291 PRO B O 1
ATOM 5541 N N . PHE B 1 292 ? 0.642 -13.266 -5.402 1 90.81 292 PHE B N 1
ATOM 5542 C CA . PHE B 1 292 ? 0.543 -14.398 -6.316 1 90.81 292 PHE B CA 1
ATOM 5543 C C . PHE B 1 292 ? 0.112 -13.938 -7.703 1 90.81 292 PHE B C 1
ATOM 5545 O O . PHE B 1 292 ? -0.162 -14.758 -8.578 1 90.81 292 PHE B O 1
ATOM 5552 N N . VAL B 1 293 ? 0.065 -12.672 -7.922 1 90.5 293 VAL B N 1
ATOM 5553 C CA . VAL B 1 293 ? -0.122 -12.031 -9.219 1 90.5 293 VAL B CA 1
ATOM 5554 C C . VAL B 1 293 ? 0.72 -10.758 -9.297 1 90.5 293 VAL B C 1
ATOM 5556 O O . VAL B 1 293 ? 1.046 -10.164 -8.266 1 90.5 293 VAL B O 1
ATOM 5559 N N . PHE B 1 294 ? 1.136 -10.391 -10.477 1 94.62 294 PHE B N 1
ATOM 5560 C CA . PHE B 1 294 ? 1.731 -9.07 -10.617 1 94.62 294 PHE B CA 1
ATOM 5561 C C . PHE B 1 294 ? 0.75 -7.984 -10.188 1 94.62 294 PHE B C 1
ATOM 5563 O O . PHE B 1 294 ? -0.439 -8.055 -10.508 1 94.62 294 PHE B O 1
ATOM 5570 N N . ALA B 1 295 ? 1.275 -7.051 -9.422 1 95.88 295 ALA B N 1
ATOM 5571 C CA . ALA B 1 295 ? 0.419 -5.949 -8.992 1 95.88 295 ALA B CA 1
ATOM 5572 C C . ALA B 1 295 ? -0.17 -5.211 -10.195 1 95.88 295 ALA B C 1
ATOM 5574 O O . ALA B 1 295 ? 0.541 -4.914 -11.156 1 95.88 295 ALA B O 1
ATOM 5575 N N . GLU B 1 296 ? -1.425 -4.887 -10.133 1 94.44 296 GLU B N 1
ATOM 5576 C CA . GLU B 1 296 ? -2.123 -4.262 -11.25 1 94.44 296 GLU B CA 1
ATOM 5577 C C . GLU B 1 296 ? -2.025 -2.742 -11.188 1 94.44 296 GLU B C 1
ATOM 5579 O O . GLU B 1 296 ? -2.236 -2.057 -12.188 1 94.44 296 GLU B O 1
ATOM 5584 N N . TYR B 1 297 ? -1.785 -2.277 -9.984 1 96.38 297 TYR B N 1
ATOM 5585 C CA . TYR B 1 297 ? -1.59 -0.838 -9.844 1 96.38 297 TYR B CA 1
ATOM 5586 C C . TYR B 1 297 ? -0.704 -0.522 -8.641 1 96.38 297 TYR B C 1
ATOM 5588 O O . TYR B 1 297 ? -0.481 -1.379 -7.785 1 96.38 297 TYR B O 1
ATOM 5596 N N . CYS B 1 298 ? -0.135 0.559 -8.586 1 98.44 298 CYS B N 1
ATOM 5597 C CA . CYS B 1 298 ? 0.565 1.175 -7.465 1 98.44 298 CYS B CA 1
ATOM 5598 C C . CYS B 1 298 ? 0.236 2.66 -7.363 1 98.44 298 CYS B C 1
ATOM 5600 O O . CYS B 1 298 ? 0.404 3.402 -8.336 1 98.44 298 CYS B O 1
ATOM 5602 N N . GLU B 1 299 ? -0.282 3.018 -6.246 1 98.5 299 GLU B N 1
ATOM 5603 C CA . GLU B 1 299 ? -0.739 4.383 -6.016 1 98.5 299 GLU B CA 1
ATOM 5604 C C . GLU B 1 299 ? 0.006 5.023 -4.844 1 98.5 299 GLU B C 1
ATOM 5606 O O . GLU B 1 299 ? 0.2 4.391 -3.805 1 98.5 299 GLU B O 1
ATOM 5611 N N . ILE B 1 300 ? 0.446 6.227 -5.051 1 98.75 300 ILE B N 1
ATOM 5612 C CA . ILE B 1 300 ? 1.188 6.973 -4.039 1 98.75 300 ILE B CA 1
ATOM 5613 C C . ILE B 1 300 ? 0.516 8.32 -3.797 1 98.75 300 ILE B C 1
ATOM 5615 O O . ILE B 1 300 ? 0.343 9.109 -4.727 1 98.75 300 ILE B O 1
ATOM 5619 N N . ASP B 1 301 ? 0.073 8.547 -2.586 1 97.94 301 ASP B N 1
ATOM 5620 C CA . ASP B 1 301 ? -0.332 9.883 -2.164 1 97.94 301 ASP B CA 1
ATOM 5621 C C . ASP B 1 301 ? 0.832 10.633 -1.517 1 97.94 301 ASP B C 1
ATOM 5623 O O . ASP B 1 301 ? 1.585 10.055 -0.729 1 97.94 301 ASP B O 1
ATOM 5627 N N . PHE B 1 302 ? 0.989 11.836 -1.904 1 98.44 302 PHE B N 1
ATOM 5628 C CA . PHE B 1 302 ? 2.121 12.602 -1.394 1 98.44 302 PHE B CA 1
ATOM 5629 C C . PHE B 1 302 ? 1.706 14.031 -1.068 1 98.44 302 PHE B C 1
ATOM 5631 O O . PHE B 1 302 ? 0.743 14.547 -1.638 1 98.44 302 PHE B O 1
ATOM 5638 N N . ILE B 1 303 ? 2.398 14.602 -0.156 1 97.25 303 ILE B N 1
ATOM 5639 C CA . ILE B 1 303 ? 2.186 15.992 0.232 1 97.25 303 ILE B CA 1
ATOM 5640 C C . ILE B 1 303 ? 3.297 16.859 -0.346 1 97.25 303 ILE B C 1
ATOM 5642 O O . ILE B 1 303 ? 4.453 16.438 -0.422 1 97.25 303 ILE B O 1
ATOM 5646 N N . VAL B 1 304 ? 2.934 18.047 -0.758 1 97.94 304 VAL B N 1
ATOM 5647 C CA . VAL B 1 304 ? 3.871 19.031 -1.297 1 97.94 304 VAL B CA 1
ATOM 5648 C C . VAL B 1 304 ? 3.807 20.312 -0.473 1 97.94 304 VAL B C 1
ATOM 5650 O O . VAL B 1 304 ? 2.738 20.906 -0.328 1 97.94 304 VAL B O 1
ATOM 5653 N N . TRP B 1 305 ? 4.867 20.641 0.135 1 97.5 305 TRP B N 1
ATOM 5654 C CA . TRP B 1 305 ? 5.043 21.984 0.698 1 97.5 305 TRP B CA 1
ATOM 5655 C C . TRP B 1 305 ? 5.836 22.875 -0.25 1 97.5 305 TRP B C 1
ATOM 5657 O O . TRP B 1 305 ? 6.973 22.547 -0.608 1 97.5 305 TRP B O 1
ATOM 5667 N N . TYR B 1 306 ? 5.273 23.969 -0.671 1 97.44 306 TYR B N 1
ATOM 5668 C CA . TYR B 1 306 ? 5.949 24.812 -1.646 1 97.44 306 TYR B CA 1
ATOM 5669 C C . TYR B 1 306 ? 5.793 26.297 -1.29 1 97.44 306 TYR B C 1
ATOM 5671 O O . TYR B 1 306 ? 5 26.641 -0.415 1 97.44 306 TYR B O 1
ATOM 5679 N N . PRO B 1 307 ? 6.598 27.234 -1.813 1 96.94 307 PRO B N 1
ATOM 5680 C CA . PRO B 1 307 ? 6.57 28.656 -1.46 1 96.94 307 PRO B CA 1
ATOM 5681 C C . PRO B 1 307 ? 5.199 29.297 -1.687 1 96.94 307 PRO B C 1
ATOM 5683 O O . PRO B 1 307 ? 4.566 29.047 -2.717 1 96.94 307 PRO B O 1
ATOM 5686 N N . PRO B 1 308 ? 4.816 30.125 -0.75 1 95.94 308 PRO B N 1
ATOM 5687 C CA . PRO B 1 308 ? 3.451 30.656 -0.792 1 95.94 308 PRO B CA 1
ATOM 5688 C C . PRO B 1 308 ? 3.201 31.547 -2.004 1 95.94 308 PRO B C 1
ATOM 5690 O O . PRO B 1 308 ? 2.049 31.766 -2.383 1 95.94 308 PRO B O 1
ATOM 5693 N N . GLU B 1 309 ? 4.242 32.094 -2.617 1 94.38 309 GLU B N 1
ATOM 5694 C CA . GLU B 1 309 ? 4.059 33 -3.732 1 94.38 309 GLU B CA 1
ATOM 5695 C C . GLU B 1 309 ? 3.918 32.25 -5.055 1 94.38 309 GLU B C 1
ATOM 5697 O O . GLU B 1 309 ? 3.559 32.844 -6.074 1 94.38 309 GLU B O 1
ATOM 5702 N N . GLU B 1 310 ? 4.18 30.984 -5.059 1 96.12 310 GLU B N 1
ATOM 5703 C CA . GLU B 1 310 ? 4.145 30.219 -6.309 1 96.12 310 GLU B CA 1
ATOM 5704 C C . GLU B 1 310 ? 2.723 29.797 -6.652 1 96.12 310 GLU B C 1
ATOM 5706 O O . GLU B 1 310 ? 1.913 29.531 -5.762 1 96.12 310 GLU B O 1
ATOM 5711 N N . ASN B 1 311 ? 2.488 29.734 -7.941 1 96.56 311 ASN B N 1
ATOM 5712 C CA . ASN B 1 311 ? 1.198 29.297 -8.461 1 96.56 311 ASN B CA 1
ATOM 5713 C C . ASN B 1 311 ? 1.057 27.781 -8.383 1 96.56 311 ASN B C 1
ATOM 5715 O O . ASN B 1 311 ? 1.935 27.047 -8.844 1 96.56 311 ASN B O 1
ATOM 5719 N N . SER B 1 312 ? -0.052 27.344 -7.875 1 96.88 312 SER B N 1
ATOM 5720 C CA . SER B 1 312 ? -0.26 25.922 -7.637 1 96.88 312 SER B CA 1
ATOM 5721 C C . SER B 1 312 ? -0.226 25.125 -8.938 1 96.88 312 SER B C 1
ATOM 5723 O O . SER B 1 312 ? 0.301 24.016 -8.984 1 96.88 312 SER B O 1
ATOM 5725 N N . ASP B 1 313 ? -0.812 25.719 -10.031 1 97.94 313 ASP B N 1
ATOM 5726 C CA . ASP B 1 313 ? -0.85 25.016 -11.312 1 97.94 313 ASP B CA 1
ATOM 5727 C C . ASP B 1 313 ? 0.557 24.812 -11.875 1 97.94 313 ASP B C 1
ATOM 5729 O O . ASP B 1 313 ? 0.848 23.797 -12.492 1 97.94 313 ASP B O 1
ATOM 5733 N N . VAL B 1 314 ? 1.364 25.812 -11.664 1 98.06 314 VAL B N 1
ATOM 5734 C CA . VAL B 1 314 ? 2.744 25.734 -12.125 1 98.06 314 VAL B CA 1
ATOM 5735 C C . VAL B 1 314 ? 3.49 24.656 -11.344 1 98.06 314 VAL B C 1
ATOM 5737 O O . VAL B 1 314 ? 4.254 23.875 -11.914 1 98.06 314 VAL B O 1
ATOM 5740 N N . VAL B 1 315 ? 3.277 24.594 -10.055 1 98.44 315 VAL B N 1
ATOM 5741 C CA . VAL B 1 315 ? 3.928 23.625 -9.188 1 98.44 315 VAL B CA 1
ATOM 5742 C C . VAL B 1 315 ? 3.471 22.219 -9.57 1 98.44 315 VAL B C 1
ATOM 5744 O O . VAL B 1 315 ? 4.289 21.297 -9.68 1 98.44 315 VAL B O 1
ATOM 5747 N N . LYS B 1 316 ? 2.141 22.047 -9.781 1 98.62 316 LYS B N 1
ATOM 5748 C CA . LYS B 1 316 ? 1.6 20.766 -10.211 1 98.62 316 LYS B CA 1
ATOM 5749 C C . LYS B 1 316 ? 2.254 20.297 -11.508 1 98.62 316 LYS B C 1
ATOM 5751 O O . LYS B 1 316 ? 2.697 19.141 -11.609 1 98.62 316 LYS B O 1
ATOM 5756 N N . ARG B 1 317 ? 2.381 21.172 -12.516 1 98.25 317 ARG B N 1
ATOM 5757 C CA . ARG B 1 317 ? 2.969 20.828 -13.812 1 98.25 317 ARG B CA 1
ATOM 5758 C C . ARG B 1 317 ? 4.445 20.484 -13.664 1 98.25 317 ARG B C 1
ATOM 5760 O O . ARG B 1 317 ? 4.949 19.594 -14.352 1 98.25 317 ARG B O 1
ATOM 5767 N N . GLU B 1 318 ? 5.086 21.219 -12.789 1 98.56 318 GLU B N 1
ATOM 5768 C CA . GLU B 1 318 ? 6.496 20.953 -12.539 1 98.56 318 GLU B CA 1
ATOM 5769 C C . GLU B 1 318 ? 6.699 19.531 -12.031 1 98.56 318 GLU B C 1
ATOM 5771 O O . GLU B 1 318 ? 7.582 18.812 -12.508 1 98.56 318 GLU B O 1
ATOM 5776 N N . ILE B 1 319 ? 5.902 19.109 -11.078 1 98.62 319 ILE B N 1
ATOM 5777 C CA . ILE B 1 319 ? 6.023 17.797 -10.461 1 98.62 319 ILE B CA 1
ATOM 5778 C C . ILE B 1 319 ? 5.668 16.719 -11.477 1 98.62 319 ILE B C 1
ATOM 5780 O O . ILE B 1 319 ? 6.418 15.75 -11.664 1 98.62 319 ILE B O 1
ATOM 5784 N N . GLU B 1 320 ? 4.539 16.922 -12.211 1 98.75 320 GLU B N 1
ATOM 5785 C CA . GLU B 1 320 ? 4.098 15.945 -13.203 1 98.75 320 GLU B CA 1
ATOM 5786 C C . GLU B 1 320 ? 5.137 15.773 -14.312 1 98.75 320 GLU B C 1
ATOM 5788 O O . GLU B 1 320 ? 5.457 14.648 -14.695 1 98.75 320 GLU B O 1
ATOM 5793 N N . GLN B 1 321 ? 5.68 16.875 -14.789 1 98.5 321 GLN B N 1
ATOM 5794 C CA . GLN B 1 321 ? 6.668 16.828 -15.859 1 98.5 321 GLN B CA 1
ATOM 5795 C C . GLN B 1 321 ? 7.949 16.141 -15.398 1 98.5 321 GLN B C 1
ATOM 5797 O O . GLN B 1 321 ? 8.523 15.336 -16.125 1 98.5 321 GLN B O 1
ATOM 5802 N N . PHE B 1 322 ? 8.383 16.5 -14.266 1 98.44 322 PHE B N 1
ATOM 5803 C CA . PHE B 1 322 ? 9.609 15.906 -13.742 1 98.44 322 PHE B CA 1
ATOM 5804 C C . PHE B 1 322 ? 9.453 14.391 -13.594 1 98.44 322 PHE B C 1
ATOM 5806 O O . PHE B 1 322 ? 10.312 13.633 -14.031 1 98.44 322 PHE B O 1
ATOM 5813 N N . VAL B 1 323 ? 8.336 13.945 -12.938 1 98.62 323 VAL B N 1
ATOM 5814 C CA . VAL B 1 323 ? 8.094 12.523 -12.719 1 98.62 323 VAL B CA 1
ATOM 5815 C C . VAL B 1 323 ? 7.973 11.805 -14.062 1 98.62 323 VAL B C 1
ATOM 5817 O O . VAL B 1 323 ? 8.625 10.781 -14.297 1 98.62 323 VAL B O 1
ATOM 5820 N N . ASN B 1 324 ? 7.164 12.375 -14.969 1 98.44 324 ASN B N 1
ATOM 5821 C CA . ASN B 1 324 ? 6.965 11.766 -16.281 1 98.44 324 ASN B CA 1
ATOM 5822 C C . ASN B 1 324 ? 8.281 11.633 -17.047 1 98.44 324 ASN B C 1
ATOM 5824 O O . ASN B 1 324 ? 8.547 10.586 -17.641 1 98.44 324 ASN B O 1
ATOM 5828 N N . GLN B 1 325 ? 9.125 12.633 -17.016 1 97.94 325 GLN B N 1
ATOM 5829 C CA . GLN B 1 325 ? 10.414 12.594 -17.688 1 97.94 325 GLN B CA 1
ATOM 5830 C C . GLN B 1 325 ? 11.336 11.555 -17.047 1 97.94 325 GLN B C 1
ATOM 5832 O O . GLN B 1 325 ? 12.078 10.867 -17.75 1 97.94 325 GLN B O 1
ATOM 5837 N N . SER B 1 326 ? 11.266 11.484 -15.766 1 97.5 326 SER B N 1
ATOM 5838 C CA . SER B 1 326 ? 12.148 10.594 -15.016 1 97.5 326 SER B CA 1
ATOM 5839 C C . SER B 1 326 ? 11.828 9.133 -15.305 1 97.5 326 SER B C 1
ATOM 5841 O O . SER B 1 326 ? 12.711 8.273 -15.258 1 97.5 326 SER B O 1
ATOM 5843 N N . VAL B 1 327 ? 10.531 8.844 -15.602 1 97.44 327 VAL B N 1
ATOM 5844 C CA . VAL B 1 327 ? 10.148 7.441 -15.703 1 97.44 327 VAL B CA 1
ATOM 5845 C C . VAL B 1 327 ? 9.953 7.062 -17.172 1 97.44 327 VAL B C 1
ATOM 5847 O O . VAL B 1 327 ? 9.656 5.906 -17.484 1 97.44 327 VAL B O 1
ATOM 5850 N N . SER B 1 328 ? 10.195 8 -18.062 1 94.81 328 SER B N 1
ATOM 5851 C CA . SER B 1 328 ? 9.867 7.836 -19.484 1 94.81 328 SER B CA 1
ATOM 5852 C C . SER B 1 328 ? 10.828 6.867 -20.156 1 94.81 328 SER B C 1
ATOM 5854 O O . SER B 1 328 ? 10.562 6.398 -21.266 1 94.81 328 SER B O 1
ATOM 5856 N N . LEU B 1 329 ? 11.953 6.496 -19.531 1 93.62 329 LEU B N 1
ATOM 5857 C CA . LEU B 1 329 ? 12.891 5.547 -20.125 1 93.62 329 LEU B CA 1
ATOM 5858 C C . LEU B 1 329 ? 12.43 4.113 -19.891 1 93.62 329 LEU B C 1
ATOM 5860 O O . LEU B 1 329 ? 12.922 3.186 -20.547 1 93.62 329 LEU B O 1
ATOM 5864 N N . ASP B 1 330 ? 11.57 3.934 -18.953 1 95.56 330 ASP B N 1
ATOM 5865 C CA . ASP B 1 330 ? 10.984 2.609 -18.781 1 95.56 330 ASP B CA 1
ATOM 5866 C C . ASP B 1 330 ? 10.055 2.256 -19.938 1 95.56 330 ASP B C 1
ATOM 5868 O O . ASP B 1 330 ? 9.133 3.01 -20.25 1 95.56 330 ASP B O 1
ATOM 5872 N N . PRO B 1 331 ? 10.266 1.163 -20.547 1 93.69 331 PRO B N 1
ATOM 5873 C CA . PRO B 1 331 ? 9.508 0.84 -21.75 1 93.69 331 PRO B CA 1
ATOM 5874 C C . PRO B 1 331 ? 7.996 0.801 -21.516 1 93.69 331 PRO B C 1
ATOM 5876 O O . PRO B 1 331 ? 7.215 1.15 -22.391 1 93.69 331 PRO B O 1
ATOM 5879 N N . TRP B 1 332 ? 7.547 0.342 -20.438 1 96.06 332 TRP B N 1
ATOM 5880 C CA . TRP B 1 332 ? 6.121 0.277 -20.125 1 96.06 332 TRP B CA 1
ATOM 5881 C C . TRP B 1 332 ? 5.566 1.664 -19.828 1 96.06 332 TRP B C 1
ATOM 5883 O O . TRP B 1 332 ? 4.512 2.043 -20.344 1 96.06 332 TRP B O 1
ATOM 5893 N N . LEU B 1 333 ? 6.285 2.486 -19.047 1 97.12 333 LEU B N 1
ATOM 5894 C CA . LEU B 1 333 ? 5.805 3.789 -18.594 1 97.12 333 LEU B CA 1
ATOM 5895 C C . LEU B 1 333 ? 5.898 4.816 -19.719 1 97.12 333 LEU B C 1
ATOM 5897 O O . LEU B 1 333 ? 5.227 5.848 -19.688 1 97.12 333 LEU B O 1
ATOM 5901 N N . ALA B 1 334 ? 6.758 4.523 -20.719 1 95.44 334 ALA B N 1
ATOM 5902 C CA . ALA B 1 334 ? 6.801 5.391 -21.891 1 95.44 334 ALA B CA 1
ATOM 5903 C C . ALA B 1 334 ? 5.453 5.418 -22.594 1 95.44 334 ALA B C 1
ATOM 5905 O O . ALA B 1 334 ? 5.055 6.449 -23.156 1 95.44 334 ALA B O 1
ATOM 5906 N N . ASP B 1 335 ? 4.766 4.293 -22.547 1 95.31 335 ASP B N 1
ATOM 5907 C CA . ASP B 1 335 ? 3.494 4.176 -23.25 1 95.31 335 ASP B CA 1
ATOM 5908 C C . ASP B 1 335 ? 2.318 4.262 -22.281 1 95.31 335 ASP B C 1
ATOM 5910 O O . ASP B 1 335 ? 1.172 4.438 -22.703 1 95.31 335 ASP B O 1
ATOM 5914 N N . ASN B 1 336 ? 2.555 4.078 -21.047 1 96.44 336 ASN B N 1
ATOM 5915 C CA . ASN B 1 336 ? 1.553 4.109 -19.984 1 96.44 336 ASN B CA 1
ATOM 5916 C C . ASN B 1 336 ? 1.962 5.047 -18.844 1 96.44 336 ASN B C 1
ATOM 5918 O O . ASN B 1 336 ? 2.242 4.598 -17.734 1 96.44 336 ASN B O 1
ATOM 5922 N N . LEU B 1 337 ? 1.859 6.305 -19.109 1 97.25 337 LEU B N 1
ATOM 5923 C CA . LEU B 1 337 ? 2.332 7.309 -18.156 1 97.25 337 LEU B CA 1
ATOM 5924 C C . LEU B 1 337 ? 1.508 7.277 -16.875 1 97.25 337 LEU B C 1
ATOM 5926 O O . LEU B 1 337 ? 0.343 6.871 -16.891 1 97.25 337 LEU B O 1
ATOM 5930 N N . PRO B 1 338 ? 2.111 7.703 -15.75 1 98.38 338 PRO B N 1
ATOM 5931 C CA . PRO B 1 338 ? 1.339 7.848 -14.516 1 98.38 338 PRO B CA 1
ATOM 5932 C C . PRO B 1 338 ? 0.173 8.82 -14.664 1 98.38 338 PRO B C 1
ATOM 5934 O O . PRO B 1 338 ? 0.227 9.734 -15.484 1 98.38 338 PRO B O 1
ATOM 5937 N N . THR B 1 339 ? -0.885 8.609 -13.914 1 98.62 339 THR B N 1
ATOM 5938 C CA . THR B 1 339 ? -1.993 9.547 -13.812 1 98.62 339 THR B CA 1
ATOM 5939 C C . THR B 1 339 ? -1.939 10.305 -12.484 1 98.62 339 THR B C 1
ATOM 5941 O O . THR B 1 339 ? -1.426 9.789 -11.492 1 98.62 339 THR B O 1
ATOM 5944 N N . TYR B 1 340 ? -2.494 11.516 -12.516 1 98.56 340 TYR B N 1
ATOM 5945 C CA . TYR B 1 340 ? -2.363 12.375 -11.344 1 98.56 340 TYR B CA 1
ATOM 5946 C C . TYR B 1 340 ? -3.719 12.93 -10.93 1 98.56 340 TYR B C 1
ATOM 5948 O O . TYR B 1 340 ? -4.574 13.203 -11.773 1 98.56 340 TYR B O 1
ATOM 5956 N N . GLU B 1 341 ? -3.941 13 -9.664 1 98.19 341 GLU B N 1
ATOM 5957 C CA . GLU B 1 341 ? -5.031 13.742 -9.031 1 98.19 341 GLU B CA 1
ATOM 5958 C C . GLU B 1 341 ? -4.504 14.68 -7.953 1 98.19 341 GLU B C 1
ATOM 5960 O O . GLU B 1 341 ? -3.494 14.391 -7.309 1 98.19 341 GLU B O 1
ATOM 5965 N N . TRP B 1 342 ? -5.102 15.727 -7.812 1 97.06 342 TRP B N 1
ATOM 5966 C CA . TRP B 1 342 ? -4.75 16.719 -6.797 1 97.06 342 TRP B CA 1
ATOM 5967 C C . TRP B 1 342 ? -5.941 17.031 -5.902 1 97.06 342 TRP B C 1
ATOM 5969 O O . TRP B 1 342 ? -6.625 18.031 -6.094 1 97.06 342 TRP B O 1
ATOM 5979 N N . PRO B 1 343 ? -6.121 16.234 -4.852 1 92.25 343 PRO B N 1
ATOM 5980 C CA . PRO B 1 343 ? -7.34 16.297 -4.039 1 92.25 343 PRO B CA 1
ATOM 5981 C C . PRO B 1 343 ? -7.434 17.562 -3.205 1 92.25 343 PRO B C 1
ATOM 5983 O O . PRO B 1 343 ? -8.531 18.031 -2.908 1 92.25 343 PRO B O 1
ATOM 5986 N N . VAL B 1 344 ? -6.324 18.094 -2.721 1 91 344 VAL B N 1
ATOM 5987 C CA . VAL B 1 344 ? -6.352 19.219 -1.801 1 91 344 VAL B CA 1
ATOM 5988 C C . VAL B 1 344 ? -5.34 20.266 -2.246 1 91 344 VAL B C 1
ATOM 5990 O O . VAL B 1 344 ? -4.227 19.938 -2.664 1 91 344 VAL B O 1
ATOM 5993 N N . GLU B 1 345 ? -5.75 21.406 -2.303 1 91.94 345 GLU B N 1
ATOM 5994 C CA . GLU B 1 345 ? -4.914 22.609 -2.469 1 91.94 345 GLU B CA 1
ATOM 5995 C C . GLU B 1 345 ? -5.137 23.594 -1.331 1 91.94 345 GLU B C 1
ATOM 5997 O O . GLU B 1 345 ? -6.277 23.969 -1.039 1 91.94 345 GLU B O 1
ATOM 6002 N N . PHE B 1 346 ? -4.152 23.906 -0.667 1 92.56 346 PHE B N 1
ATOM 6003 C CA . PHE B 1 346 ? -4.184 24.875 0.428 1 92.56 346 PHE B CA 1
ATOM 6004 C C . PHE B 1 346 ? -3.133 25.953 0.227 1 92.56 346 PHE B C 1
ATOM 6006 O O . PHE B 1 346 ? -1.949 25.734 0.487 1 92.56 346 PHE B O 1
ATOM 6013 N N . PRO B 1 347 ? -3.545 27.109 -0.167 1 92.69 347 PRO B N 1
ATOM 6014 C CA . PRO B 1 347 ? -2.58 28.188 -0.402 1 92.69 347 PRO B CA 1
ATOM 6015 C C . PRO B 1 347 ? -1.887 28.656 0.878 1 92.69 347 PRO B C 1
ATOM 6017 O O . PRO B 1 347 ? -2.453 28.531 1.968 1 92.69 347 PRO B O 1
ATOM 6020 N N . GLY B 1 348 ? -0.646 29.156 0.707 1 95 348 GLY B N 1
ATOM 6021 C CA . GLY B 1 348 ? 0.042 29.781 1.825 1 95 348 GLY B CA 1
ATOM 6022 C C . GLY B 1 348 ? -0.331 31.25 2.018 1 95 348 GLY B C 1
ATOM 6023 O O . GLY B 1 348 ? -1.288 31.734 1.41 1 95 348 GLY B O 1
ATOM 6024 N N . PHE B 1 349 ? 0.236 31.859 3.01 1 96.56 349 PHE B N 1
ATOM 6025 C CA . PHE B 1 349 ? 0.055 33.281 3.207 1 96.56 349 PHE B CA 1
ATOM 6026 C C . PHE B 1 349 ? 1.387 33.969 3.504 1 96.56 349 PHE B C 1
ATOM 6028 O O . PHE B 1 349 ? 2.371 33.312 3.828 1 96.56 349 PHE B O 1
ATOM 6035 N N . SER B 1 350 ? 1.409 35.25 3.27 1 96.62 350 SER B N 1
ATOM 6036 C CA . SER B 1 350 ? 2.611 36.031 3.537 1 96.62 350 SER B CA 1
ATOM 6037 C C . SER B 1 350 ? 2.258 37.469 4 1 96.62 350 SER B C 1
ATOM 6039 O O . SER B 1 350 ? 1.827 38.281 3.199 1 96.62 350 SER B O 1
ATOM 6041 N N . THR B 1 351 ? 2.361 37.688 5.215 1 97.75 351 THR B N 1
ATOM 6042 C CA . THR B 1 351 ? 2.369 39.031 5.793 1 97.75 351 THR B CA 1
ATOM 6043 C C . THR B 1 351 ? 3.799 39.531 5.969 1 97.75 351 THR B C 1
ATOM 6045 O O . THR B 1 351 ? 4.648 38.844 6.516 1 97.75 351 THR B O 1
ATOM 6048 N N . PRO B 1 352 ? 4.09 40.75 5.461 1 97.06 352 PRO B N 1
ATOM 6049 C CA . PRO B 1 352 ? 5.453 41.25 5.641 1 97.06 352 PRO B CA 1
ATOM 6050 C C . PRO B 1 352 ? 5.91 41.219 7.098 1 97.06 352 PRO B C 1
ATOM 6052 O O . PRO B 1 352 ? 5.125 41.531 7.996 1 97.06 352 PRO B O 1
ATOM 6055 N N . SER B 1 353 ? 7.199 40.844 7.309 1 96.12 353 SER B N 1
ATOM 6056 C CA . SER B 1 353 ? 7.723 40.656 8.656 1 96.12 353 SER B CA 1
ATOM 6057 C C . SER B 1 353 ? 7.781 42 9.406 1 96.12 353 SER B C 1
ATOM 6059 O O . SER B 1 353 ? 7.836 42.031 10.633 1 96.12 353 SER B O 1
ATOM 6061 N N . ASP B 1 354 ? 7.734 43.062 8.695 1 96.69 354 ASP B N 1
ATOM 6062 C CA . ASP B 1 354 ? 7.797 44.375 9.328 1 96.69 354 ASP B CA 1
ATOM 6063 C C . ASP B 1 354 ? 6.414 45 9.406 1 96.69 354 ASP B C 1
ATOM 6065 O O . ASP B 1 354 ? 6.285 46.188 9.75 1 96.69 354 ASP B O 1
ATOM 6069 N N . HIS B 1 355 ? 5.441 44.312 8.992 1 98.06 355 HIS B N 1
ATOM 6070 C CA . HIS B 1 355 ? 4.086 44.844 9.094 1 98.06 355 HIS B CA 1
ATOM 6071 C C . HIS B 1 355 ? 3.762 45.25 10.531 1 98.06 355 HIS B C 1
ATOM 6073 O O . HIS B 1 355 ? 4.273 44.625 11.477 1 98.06 355 HIS B O 1
ATOM 6079 N N . GLU B 1 356 ? 2.898 46.125 10.742 1 98.25 356 GLU B N 1
ATOM 6080 C CA . GLU B 1 356 ? 2.557 46.688 12.047 1 98.25 356 GLU B CA 1
ATOM 6081 C C . GLU B 1 356 ? 2.014 45.625 12.992 1 98.25 356 GLU B C 1
ATOM 6083 O O . GLU B 1 356 ? 2.262 45.688 14.195 1 98.25 356 GLU B O 1
ATOM 6088 N N . ILE B 1 357 ? 1.249 44.688 12.461 1 98.56 357 ILE B N 1
ATOM 6089 C CA . ILE B 1 357 ? 0.67 43.656 13.328 1 98.56 357 ILE B CA 1
ATOM 6090 C C . ILE B 1 357 ? 1.773 42.75 13.867 1 98.56 357 ILE B C 1
ATOM 6092 O O . ILE B 1 357 ? 1.7 42.281 15 1 98.56 357 ILE B O 1
ATOM 6096 N N . VAL B 1 358 ? 2.783 42.469 13.062 1 98.5 358 VAL B N 1
ATOM 6097 C CA . VAL B 1 358 ? 3.922 41.656 13.492 1 98.5 358 VAL B CA 1
ATOM 6098 C C . VAL B 1 358 ? 4.711 42.406 14.57 1 98.5 358 VAL B C 1
ATOM 6100 O O . VAL B 1 358 ? 5.082 41.812 15.586 1 98.5 358 VAL B O 1
ATOM 6103 N N . ARG B 1 359 ? 4.867 43.688 14.383 1 98 359 ARG B N 1
ATOM 6104 C CA . ARG B 1 359 ? 5.586 44.5 15.344 1 98 359 ARG B CA 1
ATOM 6105 C C . ARG B 1 359 ? 4.828 44.594 16.656 1 98 359 ARG B C 1
ATOM 6107 O O . ARG B 1 359 ? 5.418 44.5 17.734 1 98 359 ARG B O 1
ATOM 6114 N N . ALA B 1 360 ? 3.545 44.844 16.531 1 98.12 360 ALA B N 1
ATOM 6115 C CA . ALA B 1 360 ? 2.711 44.938 17.734 1 98.12 360 ALA B CA 1
ATOM 6116 C C . ALA B 1 360 ? 2.754 43.656 18.547 1 98.12 360 ALA B C 1
ATOM 6118 O O . ALA B 1 360 ? 2.879 43.688 19.781 1 98.12 360 ALA B O 1
ATOM 6119 N N . LEU B 1 361 ? 2.646 42.562 17.859 1 98.5 361 LEU B N 1
ATOM 6120 C CA . LEU B 1 361 ? 2.684 41.281 18.531 1 98.5 361 LEU B CA 1
ATOM 6121 C C . LEU B 1 361 ? 4.051 41.031 19.156 1 98.5 361 LEU B C 1
ATOM 6123 O O . LEU B 1 361 ? 4.145 40.5 20.281 1 98.5 361 LEU B O 1
ATOM 6127 N N . GLY B 1 362 ? 5.125 41.344 18.438 1 97.75 362 GLY B N 1
ATOM 6128 C CA . GLY B 1 362 ? 6.473 41.188 18.953 1 97.75 362 GLY B CA 1
ATOM 6129 C C . GLY B 1 362 ? 6.715 42 20.219 1 97.75 362 GLY B C 1
ATOM 6130 O O . GLY B 1 362 ? 7.266 41.469 21.203 1 97.75 362 GLY B O 1
ATOM 6131 N N . LYS B 1 363 ? 6.297 43.219 20.234 1 97.62 363 LYS B N 1
ATOM 6132 C CA . LYS B 1 363 ? 6.438 44.094 21.391 1 97.62 363 LYS B CA 1
ATOM 6133 C C . LYS B 1 363 ? 5.625 43.562 22.562 1 97.62 363 LYS B C 1
ATOM 6135 O O . LYS B 1 363 ? 6.094 43.594 23.703 1 97.62 363 LYS B O 1
ATOM 6140 N N . SER B 1 364 ? 4.422 43.188 22.25 1 98 364 SER B N 1
ATOM 6141 C CA . SER B 1 364 ? 3.535 42.656 23.297 1 98 364 SER B CA 1
ATOM 6142 C C . SER B 1 364 ? 4.09 41.375 23.906 1 98 364 SER B C 1
ATOM 6144 O O . SER B 1 364 ? 4.02 41.188 25.125 1 98 364 SER B O 1
ATOM 6146 N N . HIS B 1 365 ? 4.586 40.5 23.078 1 96.94 365 HIS B N 1
ATOM 6147 C CA . HIS B 1 365 ? 5.203 39.25 23.547 1 96.94 365 HIS B CA 1
ATOM 6148 C C . HIS B 1 365 ? 6.371 39.531 24.484 1 96.94 365 HIS B C 1
ATOM 6150 O O . HIS B 1 365 ? 6.488 38.938 25.547 1 96.94 365 HIS B O 1
ATOM 6156 N N . GLU B 1 366 ? 7.188 40.438 24.062 1 96.75 366 GLU B N 1
ATOM 6157 C CA . GLU B 1 366 ? 8.359 40.781 24.859 1 96.75 366 GLU B CA 1
ATOM 6158 C C . GLU B 1 366 ? 7.945 41.406 26.188 1 96.75 366 GLU B C 1
ATOM 6160 O O . GLU B 1 366 ? 8.508 41.094 27.234 1 96.75 366 GLU B O 1
ATOM 6165 N N . ARG B 1 367 ? 7.039 42.281 26.141 1 96 367 ARG B N 1
ATOM 6166 C CA . ARG B 1 367 ? 6.559 42.938 27.359 1 96 367 ARG B CA 1
ATOM 6167 C C . ARG B 1 367 ? 5.922 41.938 28.312 1 96 367 ARG B C 1
ATOM 6169 O O . ARG B 1 367 ? 6.121 42 29.516 1 96 367 ARG B O 1
ATOM 6176 N N . ALA B 1 368 ? 5.145 41.094 27.734 1 95.5 368 ALA B N 1
ATOM 6177 C CA . ALA B 1 368 ? 4.359 40.156 28.531 1 95.5 368 ALA B CA 1
ATOM 6178 C C . ALA B 1 368 ? 5.254 39.062 29.156 1 95.5 368 ALA B C 1
ATOM 6180 O O . ALA B 1 368 ? 4.984 38.594 30.25 1 95.5 368 ALA B O 1
ATOM 6181 N N . ASN B 1 369 ? 6.312 38.688 28.453 1 94.19 369 ASN B N 1
ATOM 6182 C CA . ASN B 1 369 ? 7.008 37.469 28.844 1 94.19 369 ASN B CA 1
ATOM 6183 C C . ASN B 1 369 ? 8.484 37.719 29.109 1 94.19 369 ASN B C 1
ATOM 6185 O O . ASN B 1 369 ? 9.195 36.844 29.625 1 94.19 369 ASN B O 1
ATOM 6189 N N . GLY B 1 370 ? 8.984 38.812 28.781 1 94.25 370 GLY B N 1
ATOM 6190 C CA . GLY B 1 370 ? 10.336 39.219 29.109 1 94.25 370 GLY B CA 1
ATOM 6191 C C . GLY B 1 370 ? 11.367 38.719 28.109 1 94.25 370 GLY B C 1
ATOM 6192 O O . GLY B 1 370 ? 12.57 38.875 28.312 1 94.25 370 GLY B O 1
ATOM 6193 N N . ILE B 1 371 ? 10.922 38.094 27.062 1 92.38 371 ILE B N 1
ATOM 6194 C CA . ILE B 1 371 ? 11.828 37.562 26.047 1 92.38 371 ILE B CA 1
ATOM 6195 C C . ILE B 1 371 ? 11.305 37.906 24.656 1 92.38 371 ILE B C 1
ATOM 6197 O O . ILE B 1 371 ? 10.086 37.906 24.422 1 92.38 371 ILE B O 1
ATOM 6201 N N . SER B 1 372 ? 12.188 38.188 23.719 1 93.88 372 SER B N 1
ATOM 6202 C CA . SER B 1 372 ? 11.789 38.469 22.344 1 93.88 372 SER B CA 1
ATOM 6203 C C . SER B 1 372 ? 11.367 37.188 21.641 1 93.88 372 SER B C 1
ATOM 6205 O O . SER B 1 372 ? 11.969 36.125 21.844 1 93.88 372 SER B O 1
ATOM 6207 N N . ALA B 1 373 ? 10.367 37.281 20.844 1 92.44 373 ALA B N 1
ATOM 6208 C CA . ALA B 1 373 ? 9.914 36.156 20.062 1 92.44 373 ALA B CA 1
ATOM 6209 C C . ALA B 1 373 ? 10.734 36 18.797 1 92.44 373 ALA B C 1
ATOM 6211 O O . ALA B 1 373 ? 11.125 36.969 18.172 1 92.44 373 ALA B O 1
ATOM 6212 N N . ILE B 1 374 ? 10.984 34.781 18.391 1 93.06 374 ILE B N 1
ATOM 6213 C CA . ILE B 1 374 ? 11.602 34.469 17.109 1 93.06 374 ILE B CA 1
ATOM 6214 C C . ILE B 1 374 ? 10.562 34.625 15.992 1 93.06 374 ILE B C 1
ATOM 6216 O O . ILE B 1 374 ? 9.414 34.219 16.141 1 93.06 374 ILE B O 1
ATOM 6220 N N . VAL B 1 375 ? 10.898 35.344 14.914 1 95.19 375 VAL B N 1
ATOM 6221 C CA . VAL B 1 375 ? 10.047 35.469 13.742 1 95.19 375 VAL B CA 1
ATOM 6222 C C . VAL B 1 375 ? 10.5 34.469 12.672 1 95.19 375 VAL B C 1
ATOM 6224 O O . VAL B 1 375 ? 11.625 34.531 12.18 1 95.19 375 VAL B O 1
ATOM 6227 N N . GLU B 1 376 ? 9.688 33.531 12.367 1 93.94 376 GLU B N 1
ATOM 6228 C CA . GLU B 1 376 ? 9.992 32.469 11.383 1 93.94 376 GLU B CA 1
ATOM 6229 C C . GLU B 1 376 ? 8.742 32.031 10.648 1 93.94 376 GLU B C 1
ATOM 6231 O O . GLU B 1 376 ? 7.629 32.469 10.977 1 93.94 376 GLU B O 1
ATOM 6236 N N . ALA B 1 377 ? 8.945 31.297 9.594 1 94.62 377 ALA B N 1
ATOM 6237 C CA . ALA B 1 377 ? 7.812 30.781 8.828 1 94.62 377 ALA B CA 1
ATOM 6238 C C . ALA B 1 377 ? 7.148 29.609 9.547 1 94.62 377 ALA B C 1
ATOM 6240 O O . ALA B 1 377 ? 7.816 28.859 10.266 1 94.62 377 ALA B O 1
ATOM 6241 N N . PHE B 1 378 ? 5.867 29.531 9.43 1 93.62 378 PHE B N 1
ATOM 6242 C CA . PHE B 1 378 ? 5.133 28.344 9.828 1 93.62 378 PHE B CA 1
ATOM 6243 C C . PHE B 1 378 ? 5.324 27.219 8.812 1 93.62 378 PHE B C 1
ATOM 6245 O O . PHE B 1 378 ? 5.047 27.406 7.625 1 93.62 378 PHE B O 1
ATOM 6252 N N . PRO B 1 379 ? 5.797 26.094 9.172 1 90 379 PRO B N 1
ATOM 6253 C CA . PRO B 1 379 ? 6.145 25.062 8.195 1 90 379 PRO B CA 1
ATOM 6254 C C . PRO B 1 379 ? 4.93 24.266 7.727 1 90 379 PRO B C 1
ATOM 6256 O O . PRO B 1 379 ? 5.082 23.219 7.078 1 90 379 PRO B O 1
ATOM 6259 N N . ALA B 1 380 ? 3.762 24.703 8.07 1 92.06 380 ALA B N 1
ATOM 6260 C CA . ALA B 1 380 ? 2.523 24.016 7.715 1 92.06 380 ALA B CA 1
ATOM 6261 C C . ALA B 1 380 ? 1.463 24.984 7.23 1 92.06 380 ALA B C 1
ATOM 6263 O O . ALA B 1 380 ? 1.766 26.156 6.957 1 92.06 380 ALA B O 1
ATOM 6264 N N . ALA B 1 381 ? 0.336 24.422 6.988 1 91.62 381 ALA B N 1
ATOM 6265 C CA . ALA B 1 381 ? -0.784 25.25 6.551 1 91.62 381 ALA B CA 1
ATOM 6266 C C . ALA B 1 381 ? -1.776 25.469 7.691 1 91.62 381 ALA B C 1
ATOM 6268 O O . ALA B 1 381 ? -1.87 24.656 8.609 1 91.62 381 ALA B O 1
ATOM 6269 N N . CYS B 1 382 ? -2.379 26.562 7.633 1 93.56 382 CYS B N 1
ATOM 6270 C CA . CYS B 1 382 ? -3.404 26.844 8.633 1 93.56 382 CYS B CA 1
ATOM 6271 C C . CYS B 1 382 ? -4.414 27.859 8.094 1 93.56 382 CYS B C 1
ATOM 6273 O O . CYS B 1 382 ? -4.328 28.281 6.938 1 93.56 382 CYS B O 1
ATOM 6275 N N . ASP B 1 383 ? -5.344 28.234 8.883 1 96.56 383 ASP B N 1
ATOM 6276 C CA . ASP B 1 383 ? -6.477 29.062 8.469 1 96.56 383 ASP B CA 1
ATOM 6277 C C . ASP B 1 383 ? -6.039 30.484 8.156 1 96.56 383 ASP B C 1
ATOM 6279 O O . ASP B 1 383 ? -6.797 31.25 7.566 1 96.56 383 ASP B O 1
ATOM 6283 N N . ALA B 1 384 ? -4.836 30.875 8.516 1 97.5 384 ALA B N 1
ATOM 6284 C CA . ALA B 1 384 ? -4.324 32.188 8.18 1 97.5 384 ALA B CA 1
ATOM 6285 C C . ALA B 1 384 ? -4.422 32.469 6.684 1 97.5 384 ALA B C 1
ATOM 6287 O O . ALA B 1 384 ? -4.637 33.594 6.262 1 97.5 384 ALA B O 1
ATOM 6288 N N . THR B 1 385 ? -4.34 31.438 5.969 1 95.25 385 THR B N 1
ATOM 6289 C CA . THR B 1 385 ? -4.387 31.547 4.512 1 95.25 385 THR B CA 1
ATOM 6290 C C . THR B 1 385 ? -5.719 32.125 4.051 1 95.25 385 THR B C 1
ATOM 6292 O O . THR B 1 385 ? -5.75 33 3.18 1 95.25 385 THR B O 1
ATOM 6295 N N . TRP B 1 386 ? -6.75 31.625 4.613 1 96 386 TRP B N 1
ATOM 6296 C CA . TRP B 1 386 ? -8.078 32.031 4.176 1 96 386 TRP B CA 1
ATOM 6297 C C . TRP B 1 386 ? -8.375 33.469 4.617 1 96 386 TRP B C 1
ATOM 6299 O O . TRP B 1 386 ? -9.086 34.219 3.924 1 96 386 TRP B O 1
ATOM 6309 N N . ILE B 1 387 ? -7.816 33.844 5.691 1 98 387 ILE B N 1
ATOM 6310 C CA . ILE B 1 387 ? -7.934 35.219 6.172 1 98 387 ILE B CA 1
ATOM 6311 C C . ILE B 1 387 ? -7.133 36.125 5.262 1 98 387 ILE B C 1
ATOM 6313 O O . ILE B 1 387 ? -7.629 37.188 4.848 1 98 387 ILE B O 1
ATOM 6317 N N . ALA B 1 388 ? -5.977 35.719 4.938 1 96.88 388 ALA B N 1
ATOM 6318 C CA . ALA B 1 388 ? -5.098 36.531 4.09 1 96.88 388 ALA B CA 1
ATOM 6319 C C . ALA B 1 388 ? -5.73 36.781 2.725 1 96.88 388 ALA B C 1
ATOM 6321 O O . ALA B 1 388 ? -5.5 37.812 2.105 1 96.88 388 ALA B O 1
ATOM 6322 N N . LYS B 1 389 ? -6.523 35.906 2.277 1 94.5 389 LYS B N 1
ATOM 6323 C CA . LYS B 1 389 ? -7.18 36.031 0.981 1 94.5 389 LYS B CA 1
ATOM 6324 C C . LYS B 1 389 ? -8.172 37.188 0.978 1 94.5 389 LYS B C 1
ATOM 6326 O O . LYS B 1 389 ? -8.602 37.625 -0.086 1 94.5 389 LYS B O 1
ATOM 6331 N N . THR B 1 390 ? -8.578 37.656 2.129 1 95.56 390 THR B N 1
ATOM 6332 C CA . THR B 1 390 ? -9.492 38.781 2.227 1 95.56 390 THR B CA 1
ATOM 6333 C C . THR B 1 390 ? -8.719 40.062 2.416 1 95.56 390 THR B C 1
ATOM 6335 O O . THR B 1 390 ? -9.297 41.094 2.797 1 95.56 390 THR B O 1
ATOM 6338 N N . ASP B 1 391 ? -7.406 40.094 2.227 1 93.88 391 ASP B N 1
ATOM 6339 C CA . ASP B 1 391 ? -6.508 41.219 2.326 1 93.88 391 ASP B CA 1
ATOM 6340 C C . ASP B 1 391 ? -6.359 41.688 3.775 1 93.88 391 ASP B C 1
ATOM 6342 O O . ASP B 1 391 ? -6.035 42.844 4.035 1 93.88 391 ASP B O 1
ATOM 6346 N N . ILE B 1 392 ? -6.781 40.906 4.73 1 97.75 392 ILE B N 1
ATOM 6347 C CA . ILE B 1 392 ? -6.508 41.156 6.141 1 97.75 392 ILE B CA 1
ATOM 6348 C C . ILE B 1 392 ? -5.105 40.656 6.488 1 97.75 392 ILE B C 1
ATOM 6350 O O . ILE B 1 392 ? -4.777 39.469 6.285 1 97.75 392 ILE B O 1
ATOM 6354 N N . PRO B 1 393 ? -4.219 41.562 6.938 1 98.44 393 PRO B N 1
ATOM 6355 C CA . PRO B 1 393 ? -2.934 41.062 7.422 1 98.44 393 PRO B CA 1
ATOM 6356 C C . PRO B 1 393 ? -3.088 40.062 8.586 1 98.44 393 PRO B C 1
ATOM 6358 O O . PRO B 1 393 ? -3.855 40.344 9.516 1 98.44 393 PRO B O 1
ATOM 6361 N N . VAL B 1 394 ? -2.381 38.969 8.477 1 98.5 394 VAL B N 1
ATOM 6362 C CA . VAL B 1 394 ? -2.58 37.906 9.453 1 98.5 394 VAL B CA 1
ATOM 6363 C C . VAL B 1 394 ? -1.231 37.312 9.852 1 98.5 394 VAL B C 1
ATOM 6365 O O . VAL B 1 394 ? -0.292 37.281 9.055 1 98.5 394 VAL B O 1
ATOM 6368 N N . VAL B 1 395 ? -1.126 36.906 11.094 1 98.38 395 VAL B N 1
ATOM 6369 C CA . VAL B 1 395 ? 0.044 36.219 11.641 1 98.38 395 VAL B CA 1
ATOM 6370 C C . VAL B 1 395 ? -0.395 35.031 12.461 1 98.38 395 VAL B C 1
ATOM 6372 O O . VAL B 1 395 ? -1.504 35 13 1 98.38 395 VAL B O 1
ATOM 6375 N N . ASN B 1 396 ? 0.413 34 12.414 1 97.69 396 ASN B N 1
ATOM 6376 C CA . ASN B 1 396 ? 0.194 32.844 13.273 1 97.69 396 ASN B CA 1
ATOM 6377 C C . ASN B 1 396 ? 0.981 32.969 14.578 1 97.69 396 ASN B C 1
ATOM 6379 O O . ASN B 1 396 ? 2.15 33.344 14.57 1 97.69 396 ASN B O 1
ATOM 6383 N N . TYR B 1 397 ? 0.307 32.75 15.703 1 97.69 397 TYR B N 1
ATOM 6384 C CA . TYR B 1 397 ? 0.914 32.812 17.031 1 97.69 397 TYR B CA 1
ATOM 6385 C C . TYR B 1 397 ? 0.042 32.125 18.062 1 97.69 397 TYR B C 1
ATOM 6387 O O . TYR B 1 397 ? -1.056 32.562 18.375 1 97.69 397 TYR B O 1
ATOM 6395 N N . GLY B 1 398 ? 0.524 31.062 18.578 1 97.25 398 GLY B N 1
ATOM 6396 C CA . GLY B 1 398 ? -0.219 30.344 19.594 1 97.25 398 GLY B CA 1
ATOM 6397 C C . GLY B 1 398 ? 0.622 29.312 20.344 1 97.25 398 GLY B C 1
ATOM 6398 O O . GLY B 1 398 ? 1.715 28.969 19.891 1 97.25 398 GLY B O 1
ATOM 6399 N N . PRO B 1 399 ? 0.155 28.875 21.484 1 96.12 399 PRO B N 1
ATOM 6400 C CA . PRO B 1 399 ? 0.903 27.922 22.297 1 96.12 399 PRO B CA 1
ATOM 6401 C C . PRO B 1 399 ? 0.933 26.516 21.672 1 96.12 399 PRO B C 1
ATOM 6403 O O . PRO B 1 399 ? 0.048 26.172 20.891 1 96.12 399 PRO B O 1
ATOM 6406 N N . GLY B 1 400 ? 1.969 25.797 22.109 1 93.06 400 GLY B N 1
ATOM 6407 C CA . GLY B 1 400 ? 2.16 24.438 21.625 1 93.06 400 GLY B CA 1
ATOM 6408 C C . GLY B 1 400 ? 3.258 24.328 20.578 1 93.06 400 GLY B C 1
ATOM 6409 O O . GLY B 1 400 ? 3.799 25.344 20.141 1 93.06 400 GLY B O 1
ATOM 6410 N N . HIS B 1 401 ? 3.568 23.031 20.266 1 89.94 401 HIS B N 1
ATOM 6411 C CA . HIS B 1 401 ? 4.594 22.719 19.266 1 89.94 401 HIS B CA 1
ATOM 6412 C C . HIS B 1 401 ? 4.023 21.859 18.141 1 89.94 401 HIS B C 1
ATOM 6414 O O . HIS B 1 401 ? 3.309 20.891 18.391 1 89.94 401 HIS B O 1
ATOM 6420 N N . LEU B 1 402 ? 4.418 22.312 17 1 87.94 402 LEU B N 1
ATOM 6421 C CA . LEU B 1 402 ? 4 21.5 15.859 1 87.94 402 LEU B CA 1
ATOM 6422 C C . LEU B 1 402 ? 4.531 20.078 15.977 1 87.94 402 LEU B C 1
ATOM 6424 O O . LEU B 1 402 ? 3.883 19.125 15.523 1 87.94 402 LEU B O 1
ATOM 6428 N N . ALA B 1 403 ? 5.648 19.906 16.625 1 86.62 403 ALA B N 1
ATOM 6429 C CA . ALA B 1 403 ? 6.277 18.609 16.828 1 86.62 403 ALA B CA 1
ATOM 6430 C C . ALA B 1 403 ? 5.414 17.703 17.703 1 86.62 403 ALA B C 1
ATOM 6432 O O . ALA B 1 403 ? 5.602 16.484 17.734 1 86.62 403 ALA B O 1
ATOM 6433 N N . ASN B 1 404 ? 4.492 18.344 18.391 1 88.62 404 ASN B N 1
ATOM 6434 C CA . ASN B 1 404 ? 3.584 17.594 19.25 1 88.62 404 ASN B CA 1
ATOM 6435 C C . ASN B 1 404 ? 2.225 17.391 18.594 1 88.62 404 ASN B C 1
ATOM 6437 O O . ASN B 1 404 ? 1.357 16.719 19.141 1 88.62 404 ASN B O 1
ATOM 6441 N N . ALA B 1 405 ? 2.143 17.891 17.422 1 88.38 405 ALA B N 1
ATOM 6442 C CA . ALA B 1 405 ? 0.871 17.781 16.703 1 88.38 405 ALA B CA 1
ATOM 6443 C C . ALA B 1 405 ? 0.798 16.5 15.898 1 88.38 405 ALA B C 1
ATOM 6445 O O . ALA B 1 405 ? 1.818 16 15.406 1 88.38 405 ALA B O 1
ATOM 6446 N N . HIS B 1 406 ? -0.375 15.922 15.758 1 88.25 406 HIS B N 1
ATOM 6447 C CA . HIS B 1 406 ? -0.698 14.781 14.914 1 88.25 406 HIS B CA 1
ATOM 6448 C C . HIS B 1 406 ? 0.028 13.523 15.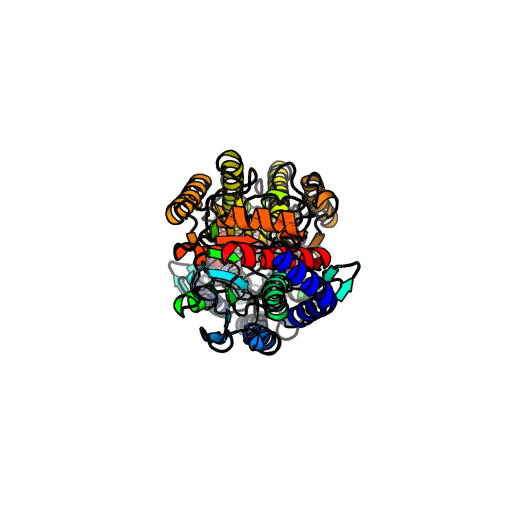383 1 88.25 406 HIS B C 1
ATOM 6450 O O . HIS B 1 406 ? 0.257 12.602 14.602 1 88.25 406 HIS B O 1
ATOM 6456 N N . LYS B 1 407 ? 0.505 13.5 16.562 1 87.88 407 LYS B N 1
ATOM 6457 C CA . LYS B 1 407 ? 1.16 12.305 17.094 1 87.88 407 LYS B CA 1
ATOM 6458 C C . LYS B 1 407 ? 0.568 11.922 18.453 1 87.88 407 LYS B C 1
ATOM 6460 O O . LYS B 1 407 ? -0.121 12.719 19.078 1 87.88 407 LYS B O 1
ATOM 6465 N N . PRO B 1 408 ? 0.816 10.727 18.906 1 88.56 408 PRO B N 1
ATOM 6466 C CA . PRO B 1 408 ? 0.324 10.328 20.234 1 88.56 408 PRO B CA 1
ATOM 6467 C C . PRO B 1 408 ? 0.979 11.125 21.359 1 88.56 408 PRO B C 1
ATOM 6469 O O . PRO B 1 408 ? 2.074 11.664 21.188 1 88.56 408 PRO B O 1
ATOM 6472 N N . ASN B 1 409 ? 0.208 11.211 22.406 1 93.38 409 ASN B N 1
ATOM 6473 C CA . ASN B 1 409 ? 0.689 11.883 23.609 1 93.38 409 ASN B CA 1
ATOM 6474 C C . ASN B 1 409 ? 0.938 13.367 23.375 1 93.38 409 ASN B C 1
ATOM 6476 O O . ASN B 1 409 ? 1.925 13.922 23.859 1 93.38 409 ASN B O 1
ATOM 6480 N N . GLU B 1 410 ? 0.111 13.875 22.578 1 93.81 410 GLU B N 1
ATOM 6481 C CA . GLU B 1 410 ? 0.122 15.312 22.344 1 93.81 410 GLU B CA 1
ATOM 6482 C C . GLU B 1 410 ? -0.033 16.078 23.641 1 93.81 410 GLU B C 1
ATOM 6484 O O . GLU B 1 410 ? -0.756 15.656 24.547 1 93.81 410 GLU B O 1
ATOM 6489 N N . TYR B 1 411 ? 0.669 17.219 23.75 1 94.88 411 TYR B N 1
ATOM 6490 C CA . TYR B 1 411 ? 0.549 18.047 24.953 1 94.88 411 TYR B CA 1
ATOM 6491 C C . TYR B 1 411 ? 0.833 19.5 24.656 1 94.88 411 TYR B C 1
ATOM 6493 O O . TYR B 1 411 ? 1.322 19.844 23.562 1 94.88 411 TYR B O 1
ATOM 6501 N N . CYS B 1 412 ? 0.458 20.344 25.516 1 95.69 412 CYS B N 1
ATOM 6502 C CA . CYS B 1 412 ? 0.819 21.766 25.516 1 95.69 412 CYS B CA 1
ATOM 6503 C C . CYS B 1 412 ? 1.27 22.203 26.906 1 95.69 412 CYS B C 1
ATOM 6505 O O . CYS B 1 412 ? 0.672 21.812 27.906 1 95.69 412 CYS B O 1
ATOM 6507 N N . ASP B 1 413 ? 2.324 22.953 26.969 1 95.19 413 ASP B N 1
ATOM 6508 C CA . ASP B 1 413 ? 2.834 23.453 28.25 1 95.19 413 ASP B CA 1
ATOM 6509 C C . ASP B 1 413 ? 1.912 24.516 28.828 1 95.19 413 ASP B C 1
ATOM 6511 O O . ASP B 1 413 ? 1.552 25.469 28.141 1 95.19 413 ASP B O 1
ATOM 6515 N N . ILE B 1 414 ? 1.617 24.391 30.094 1 97.06 414 ILE B N 1
ATOM 6516 C CA . ILE B 1 414 ? 0.725 25.328 30.781 1 97.06 414 ILE B CA 1
ATOM 6517 C C . ILE B 1 414 ? 1.334 26.719 30.75 1 97.06 414 ILE B C 1
ATOM 6519 O O . ILE B 1 414 ? 0.647 27.703 30.469 1 97.06 414 ILE B O 1
ATOM 6523 N N . ASP B 1 415 ? 2.58 26.766 31.016 1 95.88 415 ASP B N 1
ATOM 6524 C CA . ASP B 1 415 ? 3.246 28.062 31.031 1 95.88 415 ASP B CA 1
ATOM 6525 C C . ASP B 1 415 ? 3.186 28.734 29.672 1 95.88 415 ASP B C 1
ATOM 6527 O O . ASP B 1 415 ? 3.094 29.953 29.578 1 95.88 415 ASP B O 1
ATOM 6531 N N . GLU B 1 416 ? 3.277 27.953 28.656 1 95.5 416 GLU B N 1
ATOM 6532 C CA . GLU B 1 416 ? 3.199 28.516 27.312 1 95.5 416 GLU B CA 1
ATOM 6533 C C . GLU B 1 416 ? 1.793 29.016 27 1 95.5 416 GLU B C 1
ATOM 6535 O O . GLU B 1 416 ? 1.628 30.016 26.312 1 95.5 416 GLU B O 1
ATOM 6540 N N . ILE B 1 417 ? 0.764 28.297 27.5 1 97.69 417 ILE B N 1
ATOM 6541 C CA . ILE B 1 417 ? -0.618 28.734 27.328 1 97.69 417 ILE B CA 1
ATOM 6542 C C . ILE B 1 417 ? -0.805 30.109 27.969 1 97.69 417 ILE B C 1
ATOM 6544 O O . ILE B 1 417 ? -1.372 31.016 27.359 1 97.69 417 ILE B O 1
ATOM 6548 N N . ILE B 1 418 ? -0.268 30.234 29.156 1 98.12 418 ILE B N 1
ATOM 6549 C CA . ILE B 1 418 ? -0.406 31.484 29.891 1 98.12 418 ILE B CA 1
ATOM 6550 C C . ILE B 1 418 ? 0.388 32.594 29.203 1 98.12 418 ILE B C 1
ATOM 6552 O O . ILE B 1 418 ? -0.096 33.719 29.062 1 98.12 418 ILE B O 1
ATOM 6556 N N . ALA B 1 419 ? 1.559 32.25 28.734 1 96.94 419 ALA B N 1
ATOM 6557 C CA . ALA B 1 419 ? 2.395 33.219 28.031 1 96.94 419 ALA B CA 1
ATOM 6558 C C . ALA B 1 419 ? 1.703 33.719 26.766 1 96.94 419 ALA B C 1
ATOM 6560 O O . ALA B 1 419 ? 1.731 34.906 26.469 1 96.94 419 ALA B O 1
ATOM 6561 N N . ALA B 1 420 ? 1.176 32.812 26.031 1 98 420 ALA B N 1
ATOM 6562 C CA . ALA B 1 420 ? 0.449 33.188 24.828 1 98 420 ALA B CA 1
ATOM 6563 C C . ALA B 1 420 ? -0.743 34.094 25.156 1 98 420 ALA B C 1
ATOM 6565 O O . ALA B 1 420 ? -1.008 35.062 24.469 1 98 420 ALA B O 1
ATOM 6566 N N . THR B 1 421 ? -1.494 33.719 26.203 1 98.75 421 THR B N 1
ATOM 6567 C CA . THR B 1 421 ? -2.646 34.5 26.641 1 98.75 421 THR B CA 1
ATOM 6568 C C . THR B 1 421 ? -2.242 35.938 26.953 1 98.75 421 THR B C 1
ATOM 6570 O O . THR B 1 421 ? -2.908 36.875 26.516 1 98.75 421 THR B O 1
ATOM 6573 N N . ARG B 1 422 ? -1.143 36.094 27.625 1 98.5 422 ARG B N 1
ATOM 6574 C CA . ARG B 1 422 ? -0.635 37.406 27.969 1 98.5 422 ARG B CA 1
ATOM 6575 C C . ARG B 1 422 ? -0.309 38.219 26.703 1 98.5 422 ARG B C 1
ATOM 6577 O O . ARG B 1 422 ? -0.691 39.375 26.594 1 98.5 422 ARG B O 1
ATOM 6584 N N . SER B 1 423 ? 0.389 37.594 25.828 1 98.25 423 SER B N 1
ATOM 6585 C CA . SER B 1 423 ? 0.816 38.25 24.594 1 98.25 423 SER B CA 1
ATOM 6586 C C . SER B 1 423 ? -0.381 38.688 23.75 1 98.25 423 SER B C 1
ATOM 6588 O O . SER B 1 423 ? -0.403 39.781 23.203 1 98.25 423 SER B O 1
ATOM 6590 N N . LEU B 1 424 ? -1.337 37.781 23.625 1 98.81 424 LEU B N 1
ATOM 6591 C CA . LEU B 1 424 ? -2.523 38.094 22.828 1 98.81 424 LEU B CA 1
ATOM 6592 C C . LEU B 1 424 ? -3.297 39.25 23.422 1 98.81 424 LEU B C 1
ATOM 6594 O O . LEU B 1 424 ? -3.746 40.156 22.703 1 98.81 424 LEU B O 1
ATOM 6598 N N . ALA B 1 425 ? -3.453 39.281 24.734 1 98.75 425 ALA B N 1
ATOM 6599 C CA . ALA B 1 425 ? -4.18 40.344 25.406 1 98.75 425 ALA B CA 1
ATOM 6600 C C . ALA B 1 425 ? -3.482 41.688 25.203 1 98.75 425 ALA B C 1
ATOM 6602 O O . ALA B 1 425 ? -4.129 42.688 24.891 1 98.75 425 ALA B O 1
ATOM 6603 N N . LEU B 1 426 ? -2.188 41.656 25.406 1 98.62 426 LEU B N 1
ATOM 6604 C CA . LEU B 1 426 ? -1.443 42.875 25.281 1 98.62 426 LEU B CA 1
ATOM 6605 C C . LEU B 1 426 ? -1.436 43.375 23.828 1 98.62 426 LEU B C 1
ATOM 6607 O O . LEU B 1 426 ? -1.442 44.562 23.578 1 98.62 426 LEU B O 1
ATOM 6611 N N . THR B 1 427 ? -1.369 42.469 22.891 1 98.69 427 THR B N 1
ATOM 6612 C CA . THR B 1 427 ? -1.453 42.844 21.484 1 98.69 427 THR B CA 1
ATOM 6613 C C . THR B 1 427 ? -2.793 43.531 21.188 1 98.69 427 THR B C 1
ATOM 6615 O O . THR B 1 427 ? -2.85 44.5 20.453 1 98.69 427 THR B O 1
ATOM 6618 N N . ALA B 1 428 ? -3.84 42.906 21.719 1 98.5 428 ALA B N 1
ATOM 6619 C CA . ALA B 1 428 ? -5.16 43.5 21.547 1 98.5 428 ALA B CA 1
ATOM 6620 C C . ALA B 1 428 ? -5.203 44.906 22.094 1 98.5 428 ALA B C 1
ATOM 6622 O O . ALA B 1 428 ? -5.766 45.812 21.453 1 98.5 428 ALA B O 1
ATOM 6623 N N . LEU B 1 429 ? -4.637 45.156 23.266 1 98 429 LEU B N 1
ATOM 6624 C CA . LEU B 1 429 ? -4.598 46.469 23.859 1 98 429 LEU B CA 1
ATOM 6625 C C . LEU B 1 429 ? -3.834 47.469 22.969 1 98 429 LEU B C 1
ATOM 6627 O O . LEU B 1 429 ? -4.273 48.594 22.75 1 98 429 LEU B O 1
ATOM 6631 N N . ASP B 1 430 ? -2.742 46.969 22.531 1 97.38 430 ASP B N 1
ATOM 6632 C CA . ASP B 1 430 ? -1.872 47.844 21.719 1 97.38 430 ASP B CA 1
ATOM 6633 C C . ASP B 1 430 ? -2.506 48.125 20.359 1 97.38 430 ASP B C 1
ATOM 6635 O O . ASP B 1 430 ? -2.543 49.281 19.938 1 97.38 430 ASP B O 1
ATOM 6639 N N . TRP B 1 431 ? -3.01 47.156 19.672 1 97.88 431 TRP B N 1
ATOM 6640 C CA . TRP B 1 431 ? -3.523 47.25 18.312 1 97.88 431 TRP B CA 1
ATOM 6641 C C . TRP B 1 431 ? -4.852 48 18.297 1 97.88 431 TRP B C 1
ATOM 6643 O O . TRP B 1 431 ? -5.055 48.906 17.469 1 97.88 431 TRP B O 1
ATOM 6653 N N . CYS B 1 432 ? -5.75 47.562 19.172 1 97.44 432 CYS B N 1
ATOM 6654 C CA . CYS B 1 432 ? -7.082 48.156 19.188 1 97.44 432 CYS B CA 1
ATOM 6655 C C . CYS B 1 432 ? -7.066 49.531 19.859 1 97.44 432 CYS B C 1
ATOM 6657 O O . CYS B 1 432 ? -7.898 50.375 19.562 1 97.44 432 CYS B O 1
ATOM 6659 N N . GLY B 1 433 ? -6.141 49.656 20.766 1 96.12 433 GLY B N 1
ATOM 6660 C CA . GLY B 1 433 ? -6.141 50.875 21.562 1 96.12 433 GLY B CA 1
ATOM 6661 C C . GLY B 1 433 ? -7.035 50.75 22.797 1 96.12 433 GLY B C 1
ATOM 6662 O O . GLY B 1 433 ? -7.941 49.938 22.828 1 96.12 433 GLY B O 1
ATOM 6663 N N . VAL B 1 434 ? -6.668 51.594 23.781 1 93.31 434 VAL B N 1
ATOM 6664 C CA . VAL B 1 434 ? -7.457 51.656 25 1 93.31 434 VAL B CA 1
ATOM 6665 C C . VAL B 1 434 ? -8.172 53 25.078 1 93.31 434 VAL B C 1
ATOM 6667 O O . VAL B 1 434 ? -7.598 54.031 24.734 1 93.31 434 VAL B O 1
ATOM 6670 N N . LYS B 1 435 ? -9.312 52.906 25.422 1 85.5 435 LYS B N 1
ATOM 6671 C CA . LYS B 1 435 ? -10.062 54.156 25.578 1 85.5 435 LYS B CA 1
ATOM 6672 C C . LYS B 1 435 ? -9.688 54.844 26.875 1 85.5 435 LYS B C 1
ATOM 6674 O O . LYS B 1 435 ? -9.594 54.219 27.922 1 85.5 435 LYS B O 1
#

Solvent-accessible surface area (backbone atoms only — not comparable to full-atom values): 41323 Å² total; per-residue (Å²): 104,55,70,64,60,52,52,42,26,50,51,43,44,61,71,36,45,67,59,53,53,50,50,31,37,58,52,23,41,43,64,10,28,48,34,79,43,66,76,53,64,34,81,80,21,58,35,28,31,24,49,46,30,49,51,48,42,74,73,51,45,87,73,31,80,43,67,45,74,46,75,55,44,93,52,34,28,17,27,39,35,31,34,74,30,76,71,78,38,43,26,39,25,37,36,28,44,56,28,26,74,78,76,59,58,69,87,68,32,88,56,59,47,47,49,50,42,79,57,96,64,22,38,32,12,52,27,25,6,48,16,41,34,12,39,46,22,52,56,48,18,53,48,19,38,57,73,53,69,60,49,34,13,10,34,40,29,40,42,40,18,25,37,57,91,76,66,33,36,68,41,8,61,47,36,47,43,73,72,65,62,64,45,65,26,38,37,26,18,45,30,34,12,51,100,87,37,81,47,19,39,19,31,28,24,30,15,40,36,36,37,35,41,35,31,70,39,31,48,7,34,50,54,44,50,36,27,57,77,40,89,91,39,63,29,70,73,38,22,31,47,6,44,64,55,33,50,48,48,52,52,32,41,50,50,49,22,54,51,31,37,73,66,50,76,54,90,55,48,60,88,27,58,32,36,44,42,76,12,26,35,45,20,22,30,85,57,32,81,51,38,71,28,24,6,31,27,12,37,36,29,25,30,32,35,39,65,42,87,58,57,65,69,58,52,52,50,51,52,52,50,52,40,50,61,65,39,39,78,41,77,64,37,55,76,46,60,68,46,78,48,67,87,42,77,42,66,24,33,75,31,64,78,79,36,65,69,48,48,44,40,41,52,20,31,23,70,60,65,75,46,78,54,54,74,35,40,35,65,41,73,60,70,49,22,64,47,36,74,71,74,24,50,36,32,33,44,14,19,25,31,43,69,32,21,73,31,63,72,10,31,21,45,49,67,42,31,52,48,39,16,40,14,53,33,41,21,47,35,51,60,10,26,64,101,103,53,71,64,60,51,52,43,27,51,50,42,44,62,71,36,43,68,59,51,52,50,51,31,37,57,52,24,41,43,65,11,27,49,34,78,44,66,77,54,65,33,82,79,20,60,33,27,32,23,49,46,31,49,51,48,42,72,74,50,44,88,71,33,80,42,67,45,75,46,76,56,45,92,53,33,29,19,29,39,34,30,34,75,29,76,72,78,37,42,27,38,26,37,36,27,44,56,27,27,74,76,75,58,58,70,87,68,32,89,57,58,47,48,50,49,40,81,56,95,63,22,38,31,12,54,28,24,7,49,18,42,35,11,39,44,22,51,55,48,18,52,47,19,38,56,72,54,67,61,50,34,12,9,35,41,28,42,42,40,18,26,36,56,91,77,66,33,37,66,42,8,61,47,36,47,43,73,72,65,63,65,46,64,28,36,38,26,17,44,32,32,10,52,99,88,37,80,48,19,40,19,31,28,23,28,14,40,37,35,38,34,42,36,32,70,37,30,46,7,33,52,55,44,49,35,28,56,77,40,90,92,38,64,31,71,73,37,23,31,46,5,45,64,56,34,49,49,49,53,50,32,41,49,50,50,22,53,53,32,37,74,65,49,78,53,90,55,46,60,88,28,57,31,37,45,42,78,13,26,35,44,17,22,31,86,56,33,81,49,40,72,29,26,6,31,26,13,37,35,30,24,30,33,36,40,65,42,86,58,57,66,68,59,53,52,50,51,52,53,50,51,40,50,62,65,38,40,81,40,76,64,36,54,78,46,61,70,46,79,48,67,86,43,78,42,66,25,32,76,31,63,78,79,36,67,69,49,48,43,40,43,53,20,30,22,71,60,65,73,45,78,54,53,74,33,42,36,64,42,74,60,69,48,23,65,47,34,74,71,72,25,50,35,32,34,43,13,20,24,30,45,66,33,20,72,32,64,71,9,32,22,46,49,67,42,32,52,48,41,17,40,16,52,33,41,23,48,35,52,61,11,27,64,101

Nearest PDB structures (foldseek):
  3pfo-assembly1_B  TM=8.459E-01  e=5.079E-38  Rhodopseudomonas palustris CGA009
  7uoi-assembly1_A  TM=8.423E-01  e=6.684E-32  Enterococcus faecium 1,231,410
  3dlj-assembly3_B  TM=7.547E-01  e=4.742E-28  Homo sapiens
  3isz-assembly1_A  TM=6.728E-01  e=3.700E-29  Haemophilus influenzae Rd KW20
  3isz-assembly1_B  TM=6.989E-01  e=9.828E-28  Haemophilus influenzae Rd KW20